Protein AF-A0A8K1FJ87-F1 (afdb_monomer_lite)

Foldseek 3Di:
DDDDDDDDPPPDPPVDDPVRVLLVLQVQVVVCLQQLHDDDPVSVVSNVVVLVVLVVLLVVVDDDDPDDDDDDDDDDDDDDDDPPADFFAFDQQPLVPPPPVVVDPALQVSLVVVCVLQADPQKAFADFPNPPDDPGDRLNAKDFQPPDDPVCPVVCVQAQSQQRIDRPRRNSRHDRTAMDGDPRPDQDQFDLQNLLVLQSLLLSLLCCFQGSVRLRHVVRSLVVLVVSLVSNVVQVVVVHDPPDDDAPLRVVLSVVLSVLLVVLSVQSVVLSPDSDRSLLRSLSSNLSSLLNLLSSQQSNCLVPNPPRPSRDDLLVSLSSSCSSNSCLSVLVSVLQQSQQADPVSHGVVVLVVQLVGRTDDPDPPDPDPPDDDPQSLSSNSVSLLSSLSVRPVVSVNQSPCLLVQQLVDLVLLQPLERDDPPPDDDDDDDDDDDDDDDDDDPPPDPDDDDFRAQRHYDSLSSSQCSSQLSCCQQANNFGDDPVNLVVVLVQDPEEEFQCALVRSVLSNVVVVGNYAAEYQQHQASPDVPPVPPPDDDDDDDPDDPDPDPPRDADPRHGNRHHSDDYHNDALQVQQDPVNLVRGQEYEYAQAAAPDCRLVSNLVSHPHFKYKYKAADVHRGDYPNNVLSQQVFWEWDDKANHRDGRQGGIIITMTGGDDPPDPDDGHADQQQAAPQPRHHQVNPPCPVVFAWWAFSQQSRHIHRDPVSCVVCLSVVSSSSVSSVNHHNDSVSQDSPDCSGIPGDDDDDPPDPPPVPPPPPDDPDDDDPPPPDPDDDDDDDDDDDDDDDDDDDDDDDDDD

Secondary structure (DSSP, 8-state):
-----------------HHHHHHHHHHHHHHHHHHTPPPPHHHHHHHHHHHHHHHHHHHTTSPPPP-----------------------BPPP--TT---GGG-SSHHHHHHHHHHHHSPTTEEEEEE-STT---TTTT-SEEE---S-GGGHHHHTTS-HHHHEEETTT--SS--EEEEE-TT-----SHHHHHHHHHHHHHHHHHHHHTS--HHHHHHHHHHHHHHHHHHHHHHHTTS-TTS---HHHHHHHHHHHHHHHHHHHHHHHHHHS---TTTHHHHHHHHHHHHHHHHHHHHHHHH-TT-TTS--HHHHHHHHHTT-TTHHHHHHHHHHHHSB-TTS-B-HHHHHHTT--B--SSS--S---SS---HHHHHHHHHHHHHIIIIITTTTTTTTHHHHHHT-HHHHHHT----------PPP-----------------------PPP--HHHHHHHHHHHHHHHHHT-SS---HHHHHHHHTT-SEEEES-TT-HHHHHHHTTT--EEEEESS---S-SSSSSTTS-S-------------PPPPBTTTBTPPPSS--EE--GGGGGSHHHHHH-SEEEEESPPTT-THHHHHHHH--SSEEEEEE-TTTTSS-HHHHHHHHHHEEEEEEEE----TT---EEEEEEEPPTT---PPP--GGGB-TTT--BTTT----TTS--EEETTTSS-EESSHHHHHTTHHHHHHHHHHTT---S-GGG--TT-TTTEEEPPP-----TTTGGGSSS--SS--------S--S---PPP------------PPPP-

pLDDT: mean 74.2, std 24.14, range [20.8, 98.75]

Organism: Pythium oligandrum (NCBI:txid41045)

Radius of gyration: 30.74 Å; chains: 1; bounding box: 116×85×77 Å

Sequence (798 aa):
MAARKHGKRKAGHIGFQANEIAFIEDEMAALAAEYGLQVDAAVAKSVDQRKSAKKKARLRRQPQPAVQIGSKYGPTAGKVVETGGPRVKLVALINKRVLNTADFETDHGMVARVLRDLLPEGIALSKCAVPGCNCGHGGRDYVLSTNGDEDALETRFESDIVQLSACKKCRHGTLQHTLIETDAFNKPSGGQRLFGALYELIRIGRLAGATFRSRVWVTAIEKLLTSVLMHLKKQFTAGGTQNGQKTLTELQQEQYILTELQTLLKKLETASQKAISRDEMPVEMACVFDQMYFHCYYASVVLYGRSCPAVPAPDAYFSDLETFSPHVNAQVEAFLQQELVDDDGKLMTSLVNTLALPLADGSKRSKTASNSEDLALLTIYHARLREGIRLFYEPSLGMHGEMDALLTNARGVLTGTTAVKATKKPVKKHFRRERDAEAKKETVTTTKTSLVEMPAYELLTQWRNNCRDWCCHLYAYATPTPEALSVMAKYAPIVEVGAGTGYWSSLLQERGVEVQAFDVCPPSVTAAGEEENEGKNAFFPKDRKKKAKTQQRNAYHGHVPTFCPVAQGGPEVLRREDVVQSSKSLFLCYPPPHDPMAREALRCFQGMYVIHVGEWQGDTAERSFERALEKKFELVEELELPNWGNSAYSLTVWQRRAKNKPSAPSIVARLSCYHCHASLNDAVLDEDEPFKRCVLCKTHVYCSSSCEEENRRAHAAEHATRLVFLERDDKLEFLNDLHYKPLEAMRDEDDEEESSDEEDDTARVVVSKTNWKTLTTDKPQEEKKTETSSGHTFGFQF

Structure (mmCIF, N/CA/C/O backbone):
data_AF-A0A8K1FJ87-F1
#
_entry.id   AF-A0A8K1FJ87-F1
#
loop_
_atom_site.group_PDB
_atom_site.id
_atom_site.type_symbol
_atom_site.label_atom_id
_atom_site.label_alt_id
_atom_site.label_comp_id
_atom_site.label_asym_id
_atom_site.label_entity_id
_atom_site.label_seq_id
_atom_site.pdbx_PDB_ins_code
_atom_site.Cartn_x
_atom_site.Cartn_y
_atom_site.Cartn_z
_atom_site.occupancy
_atom_site.B_iso_or_equiv
_atom_site.auth_seq_id
_atom_site.auth_comp_id
_atom_site.auth_asym_id
_atom_site.auth_atom_id
_atom_site.pdbx_PDB_model_num
ATOM 1 N N . MET A 1 1 ? 80.877 3.638 -7.219 1.00 35.78 1 MET A N 1
ATOM 2 C CA . MET A 1 1 ? 80.008 4.085 -8.328 1.00 35.78 1 MET A CA 1
ATOM 3 C C . MET A 1 1 ? 78.783 3.185 -8.372 1.00 35.78 1 MET A C 1
ATOM 5 O O . MET A 1 1 ? 78.887 2.054 -8.816 1.00 35.78 1 MET A O 1
ATOM 9 N N . ALA A 1 2 ? 77.663 3.649 -7.817 1.00 29.88 2 ALA A N 1
ATOM 10 C CA . ALA A 1 2 ? 76.396 2.922 -7.813 1.00 29.88 2 ALA A CA 1
ATOM 11 C C . ALA A 1 2 ? 75.534 3.427 -8.978 1.00 29.88 2 ALA A C 1
ATOM 13 O O . ALA A 1 2 ? 75.205 4.614 -9.037 1.00 29.88 2 ALA A O 1
ATOM 14 N N . ALA A 1 3 ? 75.212 2.542 -9.920 1.00 31.53 3 ALA A N 1
ATOM 15 C CA . ALA A 1 3 ? 74.338 2.856 -11.040 1.00 31.53 3 ALA A CA 1
ATOM 16 C C . ALA A 1 3 ? 72.887 2.986 -10.555 1.00 31.53 3 ALA A C 1
ATOM 18 O O . ALA A 1 3 ? 72.361 2.148 -9.824 1.00 31.53 3 ALA A O 1
ATOM 19 N N . ARG A 1 4 ? 72.257 4.089 -10.954 1.00 34.72 4 ARG A N 1
ATOM 20 C CA . ARG A 1 4 ? 70.920 4.531 -10.558 1.00 34.72 4 ARG A CA 1
ATOM 21 C C . ARG A 1 4 ? 69.974 4.374 -11.757 1.00 34.72 4 ARG A C 1
ATOM 23 O O . ARG A 1 4 ? 70.370 4.698 -12.872 1.00 34.72 4 ARG A O 1
ATOM 30 N N . LYS A 1 5 ? 68.701 4.078 -11.451 1.00 34.22 5 LYS A N 1
ATOM 31 C CA . LYS A 1 5 ? 67.468 4.165 -12.280 1.00 34.22 5 LYS A CA 1
ATOM 32 C C . LYS A 1 5 ? 67.149 2.910 -13.122 1.00 34.22 5 LYS A C 1
ATOM 34 O O . LYS A 1 5 ? 68.017 2.379 -13.786 1.00 34.22 5 LYS A O 1
ATOM 39 N N . HIS A 1 6 ? 65.915 2.405 -13.185 1.00 29.98 6 HIS A N 1
ATOM 40 C CA . HIS A 1 6 ? 64.622 3.095 -13.166 1.00 29.98 6 HIS A CA 1
ATOM 41 C C . HIS A 1 6 ? 63.573 2.346 -12.325 1.00 29.98 6 HIS A C 1
ATOM 43 O O . HIS A 1 6 ? 63.220 1.208 -12.622 1.00 29.98 6 HIS A O 1
ATOM 49 N N . GLY A 1 7 ? 63.008 3.021 -11.321 1.00 31.25 7 GLY A N 1
ATOM 50 C CA . GLY A 1 7 ? 61.760 2.587 -10.702 1.00 31.25 7 GLY A CA 1
ATOM 51 C C . GLY A 1 7 ? 60.611 2.832 -11.676 1.00 31.25 7 GLY A C 1
ATOM 52 O O . GLY A 1 7 ? 60.415 3.960 -12.132 1.00 31.25 7 GLY A O 1
ATOM 53 N N . LYS A 1 8 ? 59.853 1.778 -11.988 1.00 34.56 8 LYS A N 1
ATOM 54 C CA . LYS A 1 8 ? 58.536 1.903 -12.615 1.00 34.56 8 LYS A CA 1
ATOM 55 C C . LYS A 1 8 ? 57.664 2.750 -11.684 1.00 34.56 8 LYS A C 1
ATOM 57 O O . LYS A 1 8 ? 57.286 2.302 -10.605 1.00 34.56 8 LYS A O 1
ATOM 62 N N . ARG A 1 9 ? 57.376 3.990 -12.085 1.00 31.70 9 ARG A N 1
ATOM 63 C CA . ARG A 1 9 ? 56.303 4.794 -11.491 1.00 31.70 9 ARG A CA 1
ATOM 64 C C . ARG A 1 9 ? 55.011 3.982 -11.621 1.00 31.70 9 ARG A C 1
ATOM 66 O O . ARG A 1 9 ? 54.553 3.761 -12.738 1.00 31.70 9 ARG A O 1
ATOM 73 N N . LYS A 1 10 ? 54.449 3.516 -10.499 1.00 36.19 10 LYS A N 1
ATOM 74 C CA . LYS A 1 10 ? 53.055 3.059 -10.458 1.00 36.19 10 LYS A CA 1
ATOM 75 C C . LYS A 1 10 ? 52.192 4.247 -10.879 1.00 36.19 10 LYS A C 1
ATOM 77 O O . LYS A 1 10 ? 52.249 5.304 -10.253 1.00 36.19 10 LYS A O 1
ATOM 82 N N . ALA A 1 11 ? 51.484 4.087 -11.988 1.00 33.47 11 ALA A N 1
ATOM 83 C CA . ALA A 1 11 ? 50.528 5.061 -12.471 1.00 33.47 11 ALA A CA 1
ATOM 84 C C . ALA A 1 11 ? 49.406 5.243 -11.433 1.00 33.47 11 ALA A C 1
ATOM 86 O O . ALA A 1 11 ? 48.875 4.262 -10.923 1.00 33.47 11 ALA A O 1
ATOM 87 N N . GLY A 1 12 ? 49.094 6.505 -11.133 1.00 35.88 12 GLY A N 1
ATOM 88 C CA . GLY A 1 12 ? 47.779 6.970 -10.690 1.00 35.88 12 GLY A CA 1
ATOM 89 C C . GLY A 1 12 ? 47.227 6.399 -9.387 1.00 35.88 12 GLY A C 1
ATOM 90 O O . GLY A 1 12 ? 46.303 5.599 -9.411 1.00 35.88 12 GLY A O 1
ATOM 91 N N . HIS A 1 13 ? 47.688 6.909 -8.243 1.00 44.09 13 HIS A N 1
ATOM 92 C CA . HIS A 1 13 ? 46.835 6.966 -7.054 1.00 44.09 13 HIS A CA 1
ATOM 93 C C . HIS A 1 13 ? 45.799 8.072 -7.313 1.00 44.09 13 HIS A C 1
ATOM 95 O O . HIS A 1 13 ? 46.042 9.245 -7.031 1.00 44.09 13 HIS A O 1
ATOM 101 N N . ILE A 1 14 ? 44.696 7.730 -7.980 1.00 50.22 14 ILE A N 1
ATOM 102 C CA . ILE A 1 14 ? 43.525 8.607 -8.021 1.00 50.22 14 ILE A CA 1
ATOM 103 C C . ILE A 1 14 ? 42.971 8.574 -6.595 1.00 50.22 14 ILE A C 1
ATOM 105 O O . ILE A 1 14 ? 42.793 7.490 -6.050 1.00 50.22 14 ILE A O 1
ATOM 109 N N . GLY A 1 15 ? 42.823 9.736 -5.957 1.00 56.41 15 GLY A N 1
ATOM 110 C CA . GLY A 1 15 ? 42.555 9.891 -4.519 1.00 56.41 15 GLY A CA 1
ATOM 111 C C . GLY A 1 15 ? 41.167 9.443 -4.046 1.00 56.41 15 GLY A C 1
ATOM 112 O O . GLY A 1 15 ? 40.564 10.149 -3.245 1.00 56.41 15 GLY A O 1
ATOM 113 N N . PHE A 1 16 ? 40.667 8.314 -4.544 1.00 64.75 16 PHE A N 1
ATOM 114 C CA . PHE A 1 16 ? 39.416 7.707 -4.121 1.00 64.75 16 PHE A CA 1
ATOM 115 C C . PHE A 1 16 ? 39.589 6.964 -2.795 1.00 64.75 16 PHE A C 1
ATOM 117 O O . PHE A 1 16 ? 40.564 6.238 -2.581 1.00 64.75 16 PHE A O 1
ATOM 124 N N . GLN A 1 17 ? 38.624 7.135 -1.899 1.00 80.75 17 GLN A N 1
ATOM 125 C CA . GLN A 1 17 ? 38.493 6.340 -0.685 1.00 80.75 17 GLN A CA 1
ATOM 126 C C . GLN A 1 17 ? 38.130 4.892 -1.039 1.00 80.75 17 GLN A C 1
ATOM 128 O O . GLN A 1 17 ? 37.538 4.627 -2.083 1.00 80.75 17 GLN A O 1
ATOM 133 N N . ALA A 1 18 ? 38.429 3.940 -0.148 1.00 76.69 18 ALA A N 1
ATOM 134 C CA . ALA A 1 18 ? 38.112 2.521 -0.361 1.00 76.69 18 ALA A CA 1
ATOM 135 C C . ALA A 1 18 ? 36.630 2.287 -0.720 1.00 76.69 18 ALA A C 1
ATOM 137 O O . ALA A 1 18 ? 36.314 1.450 -1.560 1.00 76.69 18 ALA A O 1
ATOM 138 N N . ASN A 1 19 ? 35.738 3.079 -0.127 1.00 70.25 19 ASN A N 1
ATOM 139 C CA . ASN A 1 19 ? 34.295 3.040 -0.346 1.00 70.25 19 ASN A CA 1
ATOM 140 C C . ASN A 1 19 ? 33.929 3.492 -1.772 1.00 70.25 19 ASN A C 1
ATOM 142 O O . ASN A 1 19 ? 33.054 2.909 -2.403 1.00 70.25 19 ASN A O 1
ATOM 146 N N . GLU A 1 20 ? 34.615 4.518 -2.284 1.00 75.94 20 GLU A N 1
ATOM 147 C CA . GLU A 1 20 ? 34.413 5.047 -3.638 1.00 75.94 20 GLU A CA 1
ATOM 148 C C . GLU A 1 20 ? 34.950 4.066 -4.683 1.00 75.94 20 GLU A C 1
ATOM 150 O O . GLU A 1 20 ? 34.312 3.844 -5.705 1.00 75.94 20 GLU A O 1
ATOM 155 N N . ILE A 1 21 ? 36.084 3.416 -4.400 1.00 82.31 21 ILE A N 1
ATOM 156 C CA . ILE A 1 21 ? 36.633 2.352 -5.251 1.00 82.31 21 ILE A CA 1
ATOM 157 C C . ILE A 1 21 ? 35.660 1.169 -5.312 1.00 82.31 21 ILE A C 1
ATOM 159 O O . ILE A 1 21 ? 35.361 0.696 -6.403 1.00 82.31 21 ILE A O 1
ATOM 163 N N . ALA A 1 22 ? 35.130 0.723 -4.168 1.00 78.69 22 ALA A N 1
ATOM 164 C CA . ALA A 1 22 ? 34.160 -0.370 -4.118 1.00 78.69 22 ALA A CA 1
ATOM 165 C C . ALA A 1 22 ? 32.888 -0.046 -4.915 1.00 78.69 22 ALA A C 1
ATOM 167 O O . ALA A 1 22 ? 32.438 -0.879 -5.697 1.00 78.69 22 ALA A O 1
ATOM 168 N N . PHE A 1 23 ? 32.365 1.177 -4.776 1.00 78.62 23 PHE A N 1
ATOM 169 C CA . PHE A 1 23 ? 31.224 1.649 -5.559 1.00 78.62 23 PHE A CA 1
ATOM 170 C C . PHE A 1 23 ? 31.514 1.628 -7.068 1.00 78.62 23 PHE A C 1
ATOM 172 O O . PHE A 1 23 ? 30.719 1.105 -7.842 1.00 78.62 23 PHE A O 1
ATOM 179 N N . ILE A 1 24 ? 32.673 2.145 -7.493 1.00 81.75 24 ILE A N 1
ATOM 180 C CA . ILE A 1 24 ? 33.071 2.156 -8.908 1.00 81.75 24 ILE A CA 1
ATOM 181 C C . ILE A 1 24 ? 33.226 0.729 -9.447 1.00 81.75 24 ILE A C 1
ATOM 183 O O . ILE A 1 24 ? 32.758 0.444 -10.543 1.00 81.75 24 ILE A O 1
ATOM 187 N N . GLU A 1 25 ? 33.865 -0.171 -8.699 1.00 84.75 25 GLU A N 1
ATOM 188 C CA . GLU A 1 25 ? 34.021 -1.578 -9.085 1.00 84.75 25 GLU A CA 1
ATOM 189 C C . GLU A 1 25 ? 32.671 -2.293 -9.223 1.00 84.75 25 GLU A C 1
ATOM 191 O O . GLU A 1 25 ? 32.465 -3.023 -10.195 1.00 84.75 25 GLU A O 1
ATOM 196 N N . ASP A 1 26 ? 31.753 -2.069 -8.277 1.00 77.69 26 ASP A N 1
ATOM 197 C CA . ASP A 1 26 ? 30.402 -2.633 -8.306 1.00 77.69 26 ASP A CA 1
ATOM 198 C C . ASP A 1 26 ? 29.607 -2.095 -9.511 1.00 77.69 26 ASP A C 1
ATOM 200 O O . ASP A 1 26 ? 29.001 -2.885 -10.238 1.00 77.69 26 ASP A O 1
ATOM 204 N N . GLU A 1 27 ? 29.675 -0.789 -9.795 1.00 79.38 27 GLU A N 1
ATOM 205 C CA . GLU A 1 27 ? 29.019 -0.184 -10.964 1.00 79.38 27 GLU A CA 1
ATOM 206 C C . GLU A 1 27 ? 29.656 -0.620 -12.290 1.00 79.38 27 GLU A C 1
ATOM 208 O O . GLU A 1 27 ? 28.946 -0.891 -13.257 1.00 79.38 27 GLU A O 1
ATOM 213 N N . MET A 1 28 ? 30.983 -0.752 -12.362 1.00 80.88 28 MET A N 1
ATOM 214 C CA . MET A 1 28 ? 31.663 -1.267 -13.555 1.00 80.88 28 MET A CA 1
ATOM 215 C C . MET A 1 28 ? 31.257 -2.710 -13.844 1.00 80.88 28 MET A C 1
ATOM 217 O O . MET A 1 28 ? 30.957 -3.046 -14.990 1.00 80.88 28 MET A O 1
ATOM 221 N N . ALA A 1 29 ? 31.222 -3.561 -12.816 1.00 78.31 29 ALA A N 1
ATOM 222 C CA . ALA A 1 29 ? 30.772 -4.936 -12.963 1.00 78.31 29 ALA A CA 1
ATOM 223 C C . ALA A 1 29 ? 29.283 -5.017 -13.323 1.00 78.31 29 ALA A C 1
ATOM 225 O O . ALA A 1 29 ? 28.892 -5.876 -14.113 1.00 78.31 29 ALA A O 1
ATOM 226 N N . ALA A 1 30 ? 28.456 -4.113 -12.789 1.00 73.69 30 ALA A N 1
ATOM 227 C CA . ALA A 1 30 ? 27.042 -4.014 -13.128 1.00 73.69 30 ALA A CA 1
ATOM 228 C C . ALA A 1 30 ? 26.823 -3.596 -14.587 1.00 73.69 30 ALA A C 1
ATOM 230 O O . ALA A 1 30 ? 26.095 -4.284 -15.295 1.00 73.69 30 ALA A O 1
ATOM 231 N N . LEU A 1 31 ? 27.484 -2.533 -15.052 1.00 76.50 31 LEU A N 1
ATOM 232 C CA . LEU A 1 31 ? 27.414 -2.074 -16.442 1.00 76.50 31 LEU A CA 1
ATOM 233 C C . LEU A 1 31 ? 27.929 -3.142 -17.404 1.00 76.50 31 LEU A C 1
ATOM 235 O O . LEU A 1 31 ? 27.329 -3.388 -18.446 1.00 76.50 31 LEU A O 1
ATOM 239 N N . ALA A 1 32 ? 29.023 -3.810 -17.056 1.00 77.25 32 ALA A N 1
ATOM 240 C CA . ALA A 1 32 ? 29.531 -4.899 -17.868 1.00 77.25 32 ALA A CA 1
ATOM 241 C C . ALA A 1 32 ? 28.533 -6.062 -17.930 1.00 77.25 32 ALA A C 1
ATOM 243 O O . ALA A 1 32 ? 28.214 -6.509 -19.023 1.00 77.25 32 ALA A O 1
ATOM 244 N N . ALA A 1 33 ? 27.959 -6.496 -16.804 1.00 72.44 33 ALA A N 1
ATOM 245 C CA . ALA A 1 33 ? 26.923 -7.529 -16.803 1.00 72.44 33 ALA A CA 1
ATOM 246 C C . ALA A 1 33 ? 25.673 -7.109 -17.598 1.00 72.44 33 ALA A C 1
ATOM 248 O O . ALA A 1 33 ? 25.133 -7.909 -18.356 1.00 72.44 33 ALA A O 1
ATOM 249 N N . GLU A 1 34 ? 25.239 -5.852 -17.466 1.00 73.56 34 GLU A N 1
ATOM 250 C CA . GLU A 1 34 ? 24.107 -5.295 -18.206 1.00 73.56 34 GLU A CA 1
ATOM 251 C C . GLU A 1 34 ? 24.364 -5.369 -19.713 1.00 73.56 34 GLU A C 1
ATOM 253 O O . GLU A 1 34 ? 23.607 -6.011 -20.439 1.00 73.56 34 GLU A O 1
ATOM 258 N N . TYR A 1 35 ? 25.471 -4.800 -20.188 1.00 77.12 35 TYR A N 1
ATOM 259 C CA . TYR A 1 35 ? 25.822 -4.795 -21.608 1.00 77.12 35 TYR A CA 1
ATOM 260 C C . TYR A 1 35 ? 26.416 -6.122 -22.107 1.00 77.12 35 TYR A C 1
ATOM 262 O O . TYR A 1 35 ? 26.768 -6.214 -23.285 1.00 77.12 35 TYR A O 1
ATOM 270 N N . GLY A 1 36 ? 26.523 -7.144 -21.251 1.00 71.12 36 GLY A N 1
ATOM 271 C CA . GLY A 1 36 ? 27.061 -8.444 -21.641 1.00 71.12 36 GLY A CA 1
ATOM 272 C C . GLY A 1 36 ? 28.567 -8.442 -21.938 1.00 71.12 36 GLY A C 1
ATOM 273 O O . GLY A 1 36 ? 29.066 -9.210 -22.760 1.00 71.12 36 GLY A O 1
ATOM 274 N N . LEU A 1 37 ? 29.297 -7.522 -21.314 1.00 80.12 37 LEU A N 1
ATOM 275 C CA . LEU A 1 37 ? 30.733 -7.320 -21.448 1.00 80.12 37 LEU A CA 1
ATOM 276 C C . LEU A 1 37 ? 31.490 -8.088 -20.358 1.00 80.12 37 LEU A C 1
ATOM 278 O O . LEU A 1 37 ? 31.004 -8.280 -19.244 1.00 80.12 37 LEU A O 1
ATOM 282 N N . GLN A 1 38 ? 32.719 -8.502 -20.665 1.00 79.38 38 GLN A N 1
ATOM 283 C CA . GLN A 1 38 ? 33.591 -9.138 -19.678 1.00 79.38 38 GLN A CA 1
ATOM 284 C C . GLN A 1 38 ? 34.170 -8.102 -18.708 1.00 79.38 38 GLN A C 1
ATOM 286 O O . GLN A 1 38 ? 34.638 -7.039 -19.117 1.00 79.38 38 GLN A O 1
ATOM 291 N N . VAL A 1 39 ? 34.161 -8.442 -17.420 1.00 83.81 39 VAL A N 1
ATOM 292 C CA . VAL A 1 39 ? 34.789 -7.661 -16.346 1.00 83.81 39 VAL A CA 1
ATOM 293 C C . VAL A 1 39 ? 36.213 -8.166 -16.126 1.00 83.81 39 VAL A C 1
ATOM 295 O O . VAL A 1 39 ? 36.471 -9.364 -16.239 1.00 83.81 39 VAL A O 1
ATOM 298 N N . ASP A 1 40 ? 37.134 -7.269 -15.774 1.00 89.50 40 ASP A N 1
ATOM 299 C CA . ASP A 1 40 ? 38.480 -7.657 -15.345 1.00 89.50 40 ASP A CA 1
ATOM 300 C C . ASP A 1 40 ? 38.429 -8.624 -14.145 1.00 89.50 40 ASP A C 1
ATOM 302 O O . ASP A 1 40 ? 37.663 -8.432 -13.197 1.00 89.50 40 ASP A O 1
ATOM 306 N N . ALA A 1 41 ? 39.268 -9.662 -14.164 1.00 84.88 41 ALA A N 1
ATOM 307 C CA . ALA A 1 41 ? 39.244 -10.728 -13.163 1.00 84.88 41 ALA A CA 1
ATOM 308 C C . ALA A 1 41 ? 39.494 -10.230 -11.725 1.00 84.88 41 ALA A C 1
ATOM 310 O O . ALA A 1 41 ? 38.964 -10.808 -10.772 1.00 84.88 41 ALA A O 1
ATOM 311 N N . ALA A 1 42 ? 40.284 -9.164 -11.542 1.00 84.25 42 ALA A N 1
ATOM 312 C CA . ALA A 1 42 ? 40.539 -8.591 -10.223 1.00 84.25 42 ALA A CA 1
ATOM 313 C C . ALA A 1 42 ? 39.299 -7.867 -9.678 1.00 84.25 42 ALA A C 1
ATOM 315 O O . ALA A 1 42 ? 38.946 -8.054 -8.512 1.00 84.25 42 ALA A O 1
ATOM 316 N N . VAL A 1 43 ? 38.610 -7.108 -10.537 1.00 85.44 43 VAL A N 1
ATOM 317 C CA . VAL A 1 43 ? 37.351 -6.425 -10.200 1.00 85.44 43 VAL A CA 1
ATOM 318 C C . VAL A 1 43 ? 36.260 -7.451 -9.893 1.00 85.44 43 VAL A C 1
ATOM 320 O O . VAL A 1 43 ? 35.619 -7.359 -8.850 1.00 85.44 43 VAL A O 1
ATOM 323 N N . ALA A 1 44 ? 36.106 -8.485 -10.728 1.00 81.88 44 ALA A N 1
ATOM 324 C CA . ALA A 1 44 ? 35.122 -9.549 -10.515 1.00 81.88 44 ALA A CA 1
ATOM 325 C C . ALA A 1 44 ? 35.293 -10.232 -9.144 1.00 81.88 44 ALA A C 1
ATOM 327 O O . ALA A 1 44 ? 34.344 -10.335 -8.367 1.00 81.88 44 ALA A O 1
ATOM 328 N N . LYS A 1 45 ? 36.532 -10.598 -8.787 1.00 84.75 45 LYS A N 1
ATOM 329 C CA . LYS A 1 45 ? 36.844 -11.203 -7.483 1.00 84.75 45 LYS A CA 1
ATOM 330 C C . LYS A 1 45 ? 36.522 -10.274 -6.306 1.00 84.75 45 LYS A C 1
ATOM 332 O O . LYS A 1 45 ? 36.036 -10.742 -5.277 1.00 84.75 45 LYS A O 1
ATOM 337 N N . SER A 1 46 ? 36.812 -8.981 -6.446 1.00 85.94 46 SER A N 1
ATOM 338 C CA . SER A 1 46 ? 36.529 -7.955 -5.433 1.00 85.94 46 SER A CA 1
ATOM 339 C C . SER A 1 46 ? 35.017 -7.821 -5.174 1.00 85.94 46 SER A C 1
ATOM 341 O O . SER A 1 46 ? 34.567 -7.860 -4.026 1.00 85.94 46 SER A O 1
ATOM 343 N N . VAL A 1 47 ? 34.219 -7.773 -6.245 1.00 82.81 47 VAL A N 1
ATOM 344 C CA . VAL A 1 47 ? 32.747 -7.694 -6.204 1.00 82.81 47 VAL A CA 1
ATOM 345 C C . VAL A 1 47 ? 32.130 -8.952 -5.573 1.00 82.81 47 VAL A C 1
ATOM 347 O O . VAL A 1 47 ? 31.263 -8.854 -4.701 1.00 82.81 47 VAL A O 1
ATOM 350 N N . ASP A 1 48 ? 32.591 -10.147 -5.949 1.00 79.56 48 ASP A N 1
ATOM 351 C CA . ASP A 1 48 ? 32.045 -11.413 -5.431 1.00 79.56 48 ASP A CA 1
ATOM 352 C C . ASP A 1 48 ? 32.299 -11.609 -3.930 1.00 79.56 48 ASP A C 1
ATOM 354 O O . ASP A 1 48 ? 31.443 -12.128 -3.198 1.00 79.56 48 ASP A O 1
ATOM 358 N N . GLN A 1 49 ? 33.449 -11.141 -3.436 1.00 83.12 49 GLN A N 1
ATOM 359 C CA . GLN A 1 49 ? 33.741 -11.123 -2.003 1.00 83.12 49 GLN A CA 1
ATOM 360 C C . GLN A 1 49 ? 32.742 -10.245 -1.237 1.00 83.12 49 GLN A C 1
ATOM 362 O O . GLN A 1 49 ? 32.253 -10.658 -0.181 1.00 83.12 49 GLN A O 1
ATOM 367 N N . ARG A 1 50 ? 32.381 -9.074 -1.780 1.00 81.94 50 ARG A N 1
ATOM 368 C CA . ARG A 1 50 ? 31.389 -8.173 -1.172 1.00 81.94 50 ARG A CA 1
ATOM 369 C C . ARG A 1 50 ? 29.977 -8.754 -1.198 1.00 81.94 50 ARG A C 1
ATOM 371 O O . ARG A 1 50 ? 29.309 -8.753 -0.166 1.00 81.94 50 ARG A O 1
ATOM 378 N N . LYS A 1 51 ? 29.536 -9.333 -2.319 1.00 74.31 51 LYS A N 1
ATOM 379 C CA . LYS A 1 51 ? 28.230 -10.022 -2.407 1.00 74.31 51 LYS A CA 1
ATOM 380 C C . LYS A 1 51 ? 28.104 -11.149 -1.384 1.00 74.31 51 LYS A C 1
ATOM 382 O O . LYS A 1 51 ? 27.086 -11.278 -0.706 1.00 74.31 51 LYS A O 1
ATOM 387 N N . SER A 1 52 ? 29.167 -11.935 -1.222 1.00 74.19 52 SER A N 1
ATOM 388 C CA . SER A 1 52 ? 29.220 -13.004 -0.222 1.00 74.19 52 SER A CA 1
ATOM 389 C C . SER A 1 52 ? 29.123 -12.465 1.209 1.00 74.19 52 SER A C 1
ATOM 391 O O . SER A 1 52 ? 28.526 -13.111 2.070 1.00 74.19 52 SER A O 1
ATOM 393 N N . ALA A 1 53 ? 29.680 -11.280 1.477 1.00 74.38 53 ALA A N 1
ATOM 394 C CA . ALA A 1 53 ? 29.541 -10.605 2.763 1.00 74.38 53 ALA A CA 1
ATOM 395 C C . ALA A 1 53 ? 28.104 -10.110 3.007 1.00 74.38 53 ALA A C 1
ATOM 397 O O . ALA A 1 53 ? 27.587 -10.355 4.095 1.00 74.38 53 ALA A O 1
ATOM 398 N N . LYS A 1 54 ? 27.428 -9.523 2.003 1.00 71.25 54 LYS A N 1
ATOM 399 C CA . LYS A 1 54 ? 26.000 -9.146 2.092 1.00 71.25 54 LYS A CA 1
ATOM 400 C C . LYS A 1 54 ? 25.116 -10.357 2.418 1.00 71.25 54 LYS A C 1
ATOM 402 O O . LYS A 1 54 ? 24.357 -10.332 3.381 1.00 71.25 54 LYS A O 1
ATOM 407 N N . LYS A 1 55 ? 25.316 -11.478 1.710 1.00 67.38 55 LYS A N 1
ATOM 408 C CA . LYS A 1 55 ? 24.615 -12.747 1.984 1.00 67.38 55 LYS A CA 1
ATOM 409 C C . LYS A 1 55 ? 24.865 -13.260 3.406 1.00 67.38 55 LYS A C 1
ATOM 411 O O . LYS A 1 55 ? 23.952 -13.764 4.052 1.00 67.38 55 LYS A O 1
ATOM 416 N N . LYS A 1 56 ? 26.095 -13.129 3.914 1.00 67.88 56 LYS A N 1
ATOM 417 C CA . LYS A 1 56 ? 26.419 -13.473 5.307 1.00 67.88 56 LYS A CA 1
ATOM 418 C C . LYS A 1 56 ? 25.785 -12.515 6.311 1.00 67.88 56 LYS A C 1
ATOM 420 O O . LYS A 1 56 ? 25.436 -12.977 7.384 1.00 67.88 56 LYS A O 1
ATOM 425 N N . ALA A 1 57 ? 25.639 -11.228 5.999 1.00 64.56 57 ALA A N 1
ATOM 426 C CA . ALA A 1 57 ? 24.944 -10.271 6.860 1.00 64.56 57 ALA A CA 1
ATOM 427 C C . ALA A 1 57 ? 23.461 -10.644 7.019 1.00 64.56 57 ALA A C 1
ATOM 429 O O . ALA A 1 57 ? 22.982 -10.703 8.146 1.00 64.56 57 ALA A O 1
ATOM 430 N N . ARG A 1 58 ? 22.793 -11.039 5.923 1.00 66.19 58 ARG A N 1
ATOM 431 C CA . ARG A 1 58 ? 21.432 -11.607 5.948 1.00 66.19 58 ARG A CA 1
ATOM 432 C C . ARG A 1 58 ? 21.333 -12.839 6.859 1.00 66.19 58 ARG A C 1
ATOM 434 O O . ARG A 1 58 ? 20.424 -12.944 7.664 1.00 66.19 58 ARG A O 1
ATOM 441 N N . LEU A 1 59 ? 22.321 -13.737 6.791 1.00 58.47 59 LEU A N 1
ATOM 442 C CA . LEU A 1 59 ? 22.384 -14.950 7.624 1.00 58.47 59 LEU A CA 1
ATOM 443 C C . LEU A 1 59 ? 22.831 -14.702 9.079 1.00 58.47 59 LEU A C 1
ATOM 445 O O . LEU A 1 59 ? 22.567 -15.531 9.940 1.00 58.47 59 LEU A O 1
ATOM 449 N N . ARG A 1 60 ? 23.532 -13.599 9.377 1.00 56.72 60 ARG A N 1
ATOM 450 C CA . ARG A 1 60 ? 24.067 -13.285 10.719 1.00 56.72 60 ARG A CA 1
ATOM 451 C C . ARG A 1 60 ? 23.011 -12.814 11.718 1.00 56.72 60 ARG A C 1
ATOM 453 O O . ARG A 1 60 ? 23.331 -12.759 12.897 1.00 56.72 60 ARG A O 1
ATOM 460 N N . ARG A 1 61 ? 21.784 -12.527 11.270 1.00 57.41 61 ARG A N 1
ATOM 461 C CA . ARG A 1 61 ? 20.614 -12.327 12.145 1.00 57.41 61 ARG A CA 1
ATOM 462 C C . ARG A 1 61 ? 20.124 -13.630 12.801 1.00 57.41 61 ARG A C 1
ATOM 464 O O . ARG A 1 61 ? 19.199 -13.604 13.597 1.00 57.41 61 ARG A O 1
ATOM 471 N N . GLN A 1 62 ? 20.762 -14.767 12.504 1.00 49.12 62 GLN A N 1
ATOM 472 C CA . GLN A 1 62 ? 20.589 -16.014 13.248 1.00 49.12 62 GLN A CA 1
ATOM 473 C C . GLN A 1 62 ? 21.280 -15.946 14.622 1.00 49.12 62 GLN A C 1
ATOM 475 O O . GLN A 1 62 ? 22.420 -15.474 14.703 1.00 49.12 62 GLN A O 1
ATOM 480 N N . PRO A 1 63 ? 20.696 -16.528 15.683 1.00 37.72 63 PRO A N 1
ATOM 481 C CA . PRO A 1 63 ? 21.473 -16.921 16.849 1.00 37.72 63 PRO A CA 1
ATOM 482 C C . PRO A 1 63 ? 22.556 -17.917 16.416 1.00 37.72 63 PRO A C 1
ATOM 484 O O . PRO A 1 63 ? 22.290 -18.836 15.636 1.00 37.72 63 PRO A O 1
ATOM 487 N N . GLN A 1 64 ? 23.783 -17.772 16.925 1.00 31.09 64 GLN A N 1
ATOM 488 C CA . GLN A 1 64 ? 24.748 -18.867 16.824 1.00 31.09 64 GLN A CA 1
ATOM 489 C C . GLN A 1 64 ? 24.157 -20.088 17.542 1.00 31.09 64 GLN A C 1
ATOM 491 O O . GLN A 1 64 ? 23.802 -19.963 18.716 1.00 31.09 64 GLN A O 1
ATOM 496 N N . PRO A 1 65 ? 24.078 -21.273 16.910 1.00 31.81 65 PRO A N 1
ATOM 497 C CA . PRO A 1 65 ? 23.840 -22.480 17.677 1.00 31.81 65 PRO A CA 1
ATOM 498 C C . PRO A 1 65 ? 24.997 -22.653 18.663 1.00 31.81 65 PRO A C 1
ATOM 500 O O . PRO A 1 65 ? 26.161 -22.396 18.332 1.00 31.81 65 PRO A O 1
ATOM 503 N N . ALA A 1 66 ? 24.662 -23.071 19.883 1.00 29.42 66 ALA A N 1
ATOM 504 C CA . ALA A 1 66 ? 25.630 -23.377 20.920 1.00 29.42 66 ALA A CA 1
ATOM 505 C C . ALA A 1 66 ? 26.758 -24.264 20.365 1.00 29.42 66 ALA A C 1
ATOM 507 O O . ALA A 1 66 ? 26.531 -25.236 19.644 1.00 29.42 66 ALA A O 1
ATOM 508 N N . VAL A 1 67 ? 27.985 -23.875 20.705 1.00 32.06 67 VAL A N 1
ATOM 509 C CA . VAL A 1 67 ? 29.256 -24.498 20.336 1.00 32.06 67 VAL A CA 1
ATOM 510 C C . VAL A 1 67 ? 29.179 -26.029 20.345 1.00 32.06 67 VAL A C 1
ATOM 512 O O . VAL A 1 67 ? 29.027 -26.632 21.404 1.00 32.06 67 VAL A O 1
ATOM 515 N N . GLN A 1 68 ? 29.430 -26.665 19.195 1.00 29.03 68 GLN A N 1
ATOM 516 C CA . GLN A 1 68 ? 30.007 -28.009 19.163 1.00 29.03 68 GLN A CA 1
ATOM 517 C C . GLN A 1 68 ? 31.206 -28.101 18.209 1.00 29.03 68 GLN A C 1
ATOM 519 O O . GLN A 1 68 ? 31.168 -27.812 17.017 1.00 29.03 68 GLN A O 1
ATOM 524 N N . ILE A 1 69 ? 32.298 -28.477 18.857 1.00 28.03 69 ILE A N 1
ATOM 525 C CA . ILE A 1 69 ? 33.659 -28.800 18.452 1.00 28.03 69 ILE A CA 1
ATOM 526 C C . ILE A 1 69 ? 33.773 -29.525 17.092 1.00 28.03 69 ILE A C 1
ATOM 528 O O . ILE A 1 69 ? 33.293 -30.636 16.923 1.00 28.03 69 ILE A O 1
ATOM 532 N N . GLY A 1 70 ? 34.539 -28.907 16.184 1.00 26.20 70 GLY A N 1
ATOM 533 C CA . GLY A 1 70 ? 35.535 -29.538 15.305 1.00 26.20 70 GLY A CA 1
ATOM 534 C C . GLY A 1 70 ? 35.092 -30.559 14.250 1.00 26.20 70 GLY A C 1
ATOM 535 O O . GLY A 1 70 ? 34.986 -31.740 14.544 1.00 26.20 70 GLY A O 1
ATOM 536 N N . SER A 1 71 ? 35.098 -30.158 12.973 1.00 25.70 71 SER A N 1
ATOM 537 C CA . SER A 1 71 ? 35.689 -30.977 11.899 1.00 25.70 71 SER A CA 1
ATOM 538 C C . SER A 1 71 ? 35.924 -30.148 10.632 1.00 25.70 71 SER A C 1
ATOM 540 O O . SER A 1 71 ? 35.072 -29.375 10.199 1.00 25.70 71 SER A O 1
ATOM 542 N N . LYS A 1 72 ? 37.116 -30.294 10.049 1.00 30.28 72 LYS A N 1
ATOM 543 C CA . LYS A 1 72 ? 37.498 -29.767 8.732 1.00 30.28 72 LYS A CA 1
ATOM 544 C C . LYS A 1 72 ? 36.787 -30.597 7.659 1.00 30.28 72 LYS A C 1
ATOM 546 O O . LYS A 1 72 ? 36.851 -31.807 7.776 1.00 30.28 72 LYS A O 1
ATOM 551 N N . TYR A 1 73 ? 36.178 -29.975 6.647 1.00 26.00 73 TYR A N 1
ATOM 552 C CA . TYR A 1 73 ? 36.182 -30.324 5.205 1.00 26.00 73 TYR A CA 1
ATOM 553 C C . TYR A 1 73 ? 35.094 -29.503 4.474 1.00 26.00 73 TYR A C 1
ATOM 555 O O . TYR A 1 73 ? 34.102 -29.104 5.073 1.00 26.00 73 TYR A O 1
ATOM 563 N N . GLY A 1 74 ? 35.367 -29.144 3.213 1.00 24.70 74 GLY A N 1
ATOM 564 C CA . GLY A 1 74 ? 34.663 -28.120 2.424 1.00 24.70 74 GLY A CA 1
ATOM 565 C C . GLY A 1 74 ? 33.234 -28.461 1.964 1.00 24.70 74 GLY A C 1
ATOM 566 O O . GLY A 1 74 ? 32.709 -29.526 2.283 1.00 24.70 74 GLY A O 1
ATOM 567 N N . PRO A 1 75 ? 32.589 -27.546 1.212 1.00 26.95 75 PRO A N 1
ATOM 568 C CA . PRO A 1 75 ? 31.167 -27.623 0.912 1.00 26.95 75 PRO A CA 1
ATOM 569 C C . PRO A 1 75 ? 30.910 -28.690 -0.153 1.00 26.95 75 PRO A C 1
ATOM 571 O O . PRO A 1 75 ? 31.304 -28.547 -1.306 1.00 26.95 75 PRO A O 1
ATOM 574 N N . THR A 1 76 ? 30.226 -29.756 0.244 1.00 24.52 76 THR A N 1
ATOM 575 C CA . THR A 1 76 ? 29.507 -30.647 -0.668 1.00 24.52 76 THR A CA 1
ATOM 576 C C . THR A 1 76 ? 28.019 -30.453 -0.419 1.00 24.52 76 THR A C 1
ATOM 578 O O . THR A 1 76 ? 27.597 -30.252 0.720 1.00 24.52 76 THR A O 1
ATOM 581 N N . ALA A 1 77 ? 27.242 -30.432 -1.502 1.00 36.97 77 ALA A N 1
ATOM 582 C CA . ALA A 1 77 ? 25.794 -30.295 -1.480 1.00 36.97 77 ALA A CA 1
ATOM 583 C C . ALA A 1 77 ? 25.186 -31.388 -0.584 1.00 36.97 77 ALA A C 1
ATOM 585 O O . ALA A 1 77 ? 25.183 -32.569 -0.927 1.00 36.97 77 ALA A O 1
ATOM 586 N N . GLY A 1 78 ? 24.728 -30.986 0.600 1.00 25.05 78 GLY A N 1
ATOM 587 C CA . GLY A 1 78 ? 24.136 -31.862 1.600 1.00 25.05 78 GLY A CA 1
ATOM 588 C C . GLY A 1 78 ? 22.659 -31.543 1.752 1.00 25.05 78 GLY A C 1
ATOM 589 O O . GLY A 1 78 ? 22.300 -30.400 2.023 1.00 25.05 78 GLY A O 1
ATOM 590 N N . LYS A 1 79 ? 21.827 -32.571 1.560 1.00 27.02 79 LYS A N 1
ATOM 591 C CA . LYS A 1 79 ? 20.387 -32.606 1.838 1.00 27.02 79 LYS A CA 1
ATOM 592 C C . LYS A 1 79 ? 20.021 -31.761 3.061 1.00 27.02 79 LYS A C 1
ATOM 594 O O . LYS A 1 79 ? 20.552 -31.979 4.148 1.00 27.02 79 LYS A O 1
ATOM 599 N N . VAL A 1 80 ? 19.068 -30.853 2.865 1.00 29.25 80 VAL A N 1
ATOM 600 C CA . VAL A 1 80 ? 18.351 -30.172 3.944 1.00 29.25 80 VAL A CA 1
ATOM 601 C C . VAL A 1 80 ? 17.783 -31.249 4.866 1.00 29.25 80 VAL A C 1
ATOM 603 O O . VAL A 1 80 ? 16.974 -32.072 4.441 1.00 29.25 80 VAL A O 1
ATOM 606 N N . VAL A 1 81 ? 18.245 -31.273 6.113 1.00 28.45 81 VAL A N 1
ATOM 607 C CA . VAL A 1 81 ? 17.605 -32.045 7.177 1.00 28.45 81 VAL A CA 1
ATOM 608 C C . VAL A 1 81 ? 16.216 -31.439 7.362 1.00 28.45 81 VAL A C 1
ATOM 610 O O . VAL A 1 81 ? 16.093 -30.276 7.738 1.00 28.45 81 VAL A O 1
ATOM 613 N N . GLU A 1 82 ? 15.174 -32.198 7.026 1.00 31.11 82 GLU A N 1
ATOM 614 C CA . GLU A 1 82 ? 13.787 -31.824 7.292 1.00 31.11 82 GLU A CA 1
ATOM 615 C C . GLU A 1 82 ? 13.565 -31.782 8.806 1.00 31.11 82 GLU A C 1
ATOM 617 O O . GLU A 1 82 ? 13.307 -32.797 9.451 1.00 31.11 82 GLU A O 1
ATOM 622 N N . THR A 1 83 ? 13.678 -30.594 9.394 1.00 35.44 83 THR A N 1
ATOM 623 C CA . THR A 1 83 ? 13.076 -30.310 10.692 1.00 35.44 83 THR A CA 1
ATOM 624 C C . THR A 1 83 ? 11.567 -30.163 10.468 1.00 35.44 83 THR A C 1
ATOM 626 O O . THR A 1 83 ? 11.113 -29.313 9.704 1.00 35.44 83 THR A O 1
ATOM 629 N N . GLY A 1 84 ? 10.785 -31.067 11.063 1.00 35.69 84 GLY A N 1
ATOM 630 C CA . GLY A 1 84 ? 9.341 -31.244 10.845 1.00 35.69 84 GLY A CA 1
ATOM 631 C C . GLY A 1 84 ? 8.437 -30.160 11.445 1.00 35.69 84 GLY A C 1
ATOM 632 O O . GLY A 1 84 ? 7.431 -30.491 12.066 1.00 35.69 84 GLY A O 1
ATOM 633 N N . GLY A 1 85 ? 8.786 -28.881 11.289 1.00 46.34 85 GLY A N 1
ATOM 634 C CA . GLY A 1 85 ? 7.891 -27.766 11.607 1.00 46.34 85 GLY A CA 1
ATOM 635 C C . GLY A 1 85 ? 6.830 -27.553 10.513 1.00 46.34 85 GLY A C 1
ATOM 636 O O . GLY A 1 85 ? 7.077 -27.892 9.350 1.00 46.34 85 GLY A O 1
ATOM 637 N N . PRO A 1 86 ? 5.647 -26.999 10.844 1.00 52.84 86 PRO A N 1
ATOM 638 C CA . PRO A 1 86 ? 4.637 -26.659 9.847 1.00 52.84 86 PRO A CA 1
ATOM 639 C C . PRO A 1 86 ? 5.199 -25.601 8.887 1.00 52.84 86 PRO A C 1
ATOM 641 O O . PRO A 1 86 ? 5.455 -24.467 9.280 1.00 52.84 86 PRO A O 1
ATOM 644 N N . ARG A 1 87 ? 5.414 -25.981 7.623 1.00 68.25 87 ARG A N 1
ATOM 645 C CA . ARG A 1 87 ? 5.849 -25.048 6.575 1.00 68.25 87 ARG A CA 1
ATOM 646 C C . ARG A 1 87 ? 4.656 -24.233 6.093 1.00 68.25 87 ARG A C 1
ATOM 648 O O . ARG A 1 87 ? 3.667 -24.814 5.644 1.00 68.25 87 ARG A O 1
ATOM 655 N N . VAL A 1 88 ? 4.776 -22.907 6.140 1.00 79.06 88 VAL A N 1
ATOM 656 C CA . VAL A 1 88 ? 3.818 -22.004 5.492 1.00 79.06 88 VAL A CA 1
ATOM 657 C C . VAL A 1 88 ? 3.878 -22.241 3.990 1.00 79.06 88 VAL A C 1
ATOM 659 O O . VAL A 1 88 ? 4.960 -22.264 3.407 1.00 79.06 88 VAL A O 1
ATOM 662 N N . LYS A 1 89 ? 2.715 -22.429 3.371 1.00 86.12 89 LYS A N 1
ATOM 663 C CA . LYS A 1 89 ? 2.578 -22.467 1.918 1.00 86.12 89 LYS A CA 1
ATOM 664 C C . LYS A 1 89 ? 1.528 -21.465 1.499 1.00 86.12 89 LYS A C 1
ATOM 666 O O . LYS A 1 89 ? 0.420 -21.488 2.029 1.00 86.12 89 LYS A O 1
ATOM 671 N N . LEU A 1 90 ? 1.871 -20.608 0.554 1.00 83.88 90 LEU A N 1
ATOM 672 C CA . LEU A 1 90 ? 0.932 -19.669 -0.035 1.00 83.88 90 LEU A CA 1
ATOM 673 C C . LEU A 1 90 ? 0.110 -20.365 -1.118 1.00 83.88 90 LEU A C 1
ATOM 675 O O . LEU A 1 90 ? 0.585 -21.267 -1.815 1.00 83.88 90 LEU A O 1
ATOM 679 N N . VAL A 1 91 ? -1.137 -19.929 -1.285 1.00 80.50 91 VAL A N 1
ATOM 680 C CA . VAL A 1 91 ? -1.930 -20.278 -2.462 1.00 80.50 91 VAL A CA 1
ATOM 681 C C . VAL A 1 91 ? -1.149 -19.825 -3.692 1.00 80.50 91 VAL A C 1
ATOM 683 O O . VAL A 1 91 ? -0.674 -18.688 -3.768 1.00 80.50 91 VAL A O 1
ATOM 686 N N . ALA A 1 92 ? -0.984 -20.736 -4.653 1.00 70.31 92 ALA A N 1
ATOM 687 C CA . ALA A 1 92 ? -0.344 -20.405 -5.915 1.00 70.31 92 ALA A CA 1
ATOM 688 C C . ALA A 1 92 ? -1.098 -19.236 -6.554 1.00 70.31 92 ALA A C 1
ATOM 690 O O . ALA A 1 92 ? -2.316 -19.312 -6.732 1.00 70.31 92 ALA A O 1
ATOM 691 N N . LEU A 1 93 ? -0.378 -18.166 -6.897 1.00 65.25 93 LEU A N 1
ATOM 692 C CA . LEU A 1 93 ? -0.967 -17.053 -7.630 1.00 65.25 93 LEU A CA 1
ATOM 693 C C . LEU A 1 93 ? -1.598 -17.626 -8.902 1.00 65.25 93 LEU A C 1
ATOM 695 O O . LEU A 1 93 ? -0.913 -18.305 -9.676 1.00 65.25 93 LEU A O 1
ATOM 699 N N . ILE A 1 94 ? -2.905 -17.402 -9.102 1.00 54.22 94 ILE A N 1
ATOM 700 C CA . ILE A 1 94 ? -3.596 -17.786 -10.338 1.00 54.22 94 ILE A CA 1
ATOM 701 C C . ILE A 1 94 ? -3.068 -16.869 -11.433 1.00 54.22 94 ILE A C 1
ATOM 703 O O . ILE A 1 94 ? -3.656 -15.860 -11.814 1.00 54.22 94 ILE A O 1
ATOM 707 N N . ASN A 1 95 ? -1.920 -17.245 -11.964 1.00 52.91 95 ASN A N 1
ATOM 708 C CA . ASN A 1 95 ? -1.377 -16.650 -13.151 1.00 52.91 95 ASN A CA 1
ATOM 709 C C . ASN A 1 95 ? -2.227 -17.188 -14.309 1.00 52.91 95 ASN A C 1
ATOM 711 O O . ASN A 1 95 ? -1.938 -18.236 -14.885 1.00 52.91 95 ASN A O 1
ATOM 715 N N . LYS A 1 96 ? -3.281 -16.460 -14.707 1.00 45.94 96 LYS A N 1
ATOM 716 C CA . LYS A 1 96 ? -4.003 -16.744 -15.970 1.00 45.94 96 LYS A CA 1
ATOM 717 C C . LYS A 1 96 ? -3.049 -16.775 -17.182 1.00 45.94 96 LYS A C 1
ATOM 719 O O . LYS A 1 96 ? -3.420 -17.252 -18.249 1.00 45.94 96 LYS A O 1
ATOM 724 N N . ARG A 1 97 ? -1.820 -16.272 -17.003 1.00 50.84 97 ARG A N 1
ATOM 725 C CA . ARG A 1 97 ? -0.715 -16.232 -17.959 1.00 50.84 97 ARG A CA 1
ATOM 726 C C . ARG A 1 97 ? 0.530 -17.024 -17.510 1.00 50.84 97 ARG A C 1
ATOM 728 O O . ARG A 1 97 ? 1.612 -16.681 -17.974 1.00 50.84 97 ARG A O 1
ATOM 735 N N . VAL A 1 98 ? 0.432 -18.048 -16.635 1.00 46.12 98 VAL A N 1
ATOM 736 C CA . VAL A 1 98 ? 1.606 -18.911 -16.337 1.00 46.12 98 VAL A CA 1
ATOM 737 C C . VAL A 1 98 ? 2.162 -19.385 -17.679 1.00 46.12 98 VAL A C 1
ATOM 739 O O . VAL A 1 98 ? 1.429 -19.953 -18.494 1.00 46.12 98 VAL A O 1
ATOM 742 N N . LEU A 1 99 ? 3.450 -19.131 -17.918 1.00 50.44 99 LEU A N 1
ATOM 743 C CA . LEU A 1 99 ? 4.194 -19.738 -19.013 1.00 50.44 99 LEU A CA 1
ATOM 744 C C . LEU A 1 99 ? 4.242 -21.243 -18.749 1.00 50.44 99 LEU A C 1
ATOM 746 O O . LEU A 1 99 ? 5.125 -21.737 -18.057 1.00 50.44 99 LEU A O 1
ATOM 750 N N . ASN A 1 100 ? 3.246 -21.969 -19.246 1.00 47.38 100 ASN A N 1
ATOM 751 C CA . ASN A 1 100 ? 3.281 -23.418 -19.237 1.00 47.38 100 ASN A CA 1
ATOM 752 C C . ASN A 1 100 ? 4.386 -23.852 -20.205 1.00 47.38 100 ASN A C 1
ATOM 754 O O . ASN A 1 100 ? 4.230 -23.761 -21.422 1.00 47.38 100 ASN A O 1
ATOM 758 N N . THR A 1 101 ? 5.533 -24.250 -19.662 1.00 49.94 101 THR A N 1
ATOM 759 C CA . THR A 1 101 ? 6.722 -24.639 -20.435 1.00 49.94 101 THR A CA 1
ATOM 760 C C . THR A 1 101 ? 6.470 -25.884 -21.287 1.00 49.94 101 THR A C 1
ATOM 762 O O . THR A 1 101 ? 7.122 -26.061 -22.309 1.00 49.94 101 THR A O 1
ATOM 765 N N . ALA A 1 102 ? 5.476 -26.700 -20.917 1.00 51.06 102 ALA A N 1
ATOM 766 C CA . ALA A 1 102 ? 5.066 -27.893 -21.651 1.00 51.06 102 ALA A CA 1
ATOM 767 C C . ALA A 1 102 ? 4.419 -27.599 -23.021 1.00 51.06 102 ALA A C 1
ATOM 769 O O . ALA A 1 102 ? 4.375 -28.491 -23.863 1.00 51.06 102 ALA A O 1
ATOM 770 N N . ASP A 1 103 ? 3.949 -26.368 -23.261 1.00 48.53 103 ASP A N 1
ATOM 771 C CA . ASP A 1 103 ? 3.268 -25.989 -24.509 1.00 48.53 103 ASP A CA 1
ATOM 772 C C . ASP A 1 103 ? 4.233 -25.476 -25.601 1.00 48.53 103 ASP A C 1
ATOM 774 O O . ASP A 1 103 ? 3.791 -25.092 -26.687 1.00 48.53 103 ASP A O 1
ATOM 778 N N . PHE A 1 104 ? 5.549 -25.432 -25.341 1.00 56.50 104 PHE A N 1
ATOM 779 C CA . PHE A 1 104 ? 6.528 -24.813 -26.241 1.00 56.50 104 PHE A CA 1
ATOM 780 C C . PHE A 1 104 ? 7.706 -25.736 -26.561 1.00 56.50 104 PHE A C 1
ATOM 782 O O . PHE A 1 104 ? 8.458 -26.142 -25.686 1.00 56.50 104 PHE A O 1
ATOM 789 N N . GLU A 1 105 ? 7.920 -25.994 -27.853 1.00 57.47 105 GLU A N 1
ATOM 790 C CA . GLU A 1 105 ? 8.988 -26.881 -28.339 1.00 57.47 105 GLU A CA 1
ATOM 791 C C . GLU A 1 105 ? 10.400 -26.253 -28.275 1.00 57.47 105 GLU A C 1
ATOM 793 O O . GLU A 1 105 ? 11.388 -26.962 -28.454 1.00 57.47 105 GLU A O 1
ATOM 798 N N . THR A 1 106 ? 10.535 -24.931 -28.053 1.00 71.25 106 THR A N 1
ATOM 799 C CA . THR A 1 106 ? 11.841 -24.233 -28.044 1.00 71.25 106 THR A CA 1
ATOM 800 C C . THR A 1 106 ? 11.897 -23.018 -27.103 1.00 71.25 106 THR A C 1
ATOM 802 O O . THR A 1 106 ? 10.920 -22.276 -26.980 1.00 71.25 106 THR A O 1
ATOM 805 N N . ASP A 1 107 ? 13.084 -22.719 -26.553 1.00 71.75 107 ASP A N 1
ATOM 806 C CA . ASP A 1 107 ? 13.368 -21.514 -25.743 1.00 71.75 107 ASP A CA 1
ATOM 807 C C . ASP A 1 107 ? 13.024 -20.199 -26.457 1.00 71.75 107 ASP A C 1
ATOM 809 O O . ASP A 1 107 ? 12.578 -19.227 -25.847 1.00 71.75 107 ASP A O 1
ATOM 813 N N . HIS A 1 108 ? 13.181 -20.172 -27.784 1.00 77.56 108 HIS A N 1
ATOM 814 C CA . HIS A 1 108 ? 12.781 -19.039 -28.614 1.00 77.56 108 HIS A CA 1
ATOM 815 C C . HIS A 1 108 ? 11.261 -18.803 -28.555 1.00 77.56 108 HIS A C 1
ATOM 817 O O . HIS A 1 108 ? 10.811 -17.664 -28.509 1.00 77.56 108 HIS A O 1
ATOM 823 N N . GLY A 1 109 ? 10.431 -19.847 -28.539 1.00 75.19 109 GLY A N 1
ATOM 824 C CA . GLY A 1 109 ? 8.973 -19.682 -28.462 1.00 75.19 109 GLY A CA 1
ATOM 825 C C . GLY A 1 109 ? 8.520 -18.942 -27.197 1.00 75.19 109 GLY A C 1
ATOM 826 O O . GLY A 1 109 ? 7.617 -18.104 -27.254 1.00 75.19 109 GLY A O 1
ATOM 827 N N . MET A 1 110 ? 9.193 -19.190 -26.071 1.00 75.31 110 MET A N 1
ATOM 828 C CA . MET A 1 110 ? 8.858 -18.581 -24.781 1.00 75.31 110 MET A CA 1
ATOM 829 C C . MET A 1 110 ? 9.176 -17.085 -24.744 1.00 75.31 110 MET A C 1
ATOM 831 O O . MET A 1 110 ? 8.309 -16.278 -24.412 1.00 75.31 110 MET A O 1
ATOM 835 N N . VAL A 1 111 ? 10.386 -16.694 -25.153 1.00 79.25 111 VAL A N 1
ATOM 836 C CA . VAL A 1 111 ? 10.798 -15.280 -25.197 1.00 79.25 111 VAL A CA 1
ATOM 837 C C . VAL A 1 111 ? 9.888 -14.475 -26.135 1.00 79.25 111 VAL A C 1
ATOM 839 O O . VAL A 1 111 ? 9.491 -13.359 -25.802 1.00 79.25 111 VAL A O 1
ATOM 842 N N . ALA A 1 112 ? 9.480 -15.062 -27.267 1.00 80.94 112 ALA A N 1
ATOM 843 C CA . ALA A 1 112 ? 8.536 -14.450 -28.207 1.00 80.94 112 ALA A CA 1
ATOM 844 C C . ALA A 1 112 ? 7.202 -14.096 -27.561 1.00 80.94 112 ALA A C 1
ATOM 846 O O . ALA A 1 112 ? 6.662 -13.008 -27.768 1.00 80.94 112 ALA A O 1
ATOM 847 N N . ARG A 1 113 ? 6.673 -15.036 -26.778 1.00 79.50 113 ARG A N 1
ATOM 848 C CA . ARG A 1 113 ? 5.429 -14.873 -26.040 1.00 79.50 113 ARG A CA 1
ATOM 849 C C . ARG A 1 113 ? 5.557 -13.780 -24.986 1.00 79.50 113 ARG A C 1
ATOM 851 O O . ARG A 1 113 ? 4.714 -12.893 -24.971 1.00 79.50 113 ARG A O 1
ATOM 858 N N . VAL A 1 114 ? 6.620 -13.796 -24.180 1.00 80.75 114 VAL A N 1
ATOM 859 C CA . VAL A 1 114 ? 6.836 -12.768 -23.148 1.00 80.75 114 VAL A CA 1
ATOM 860 C C . VAL A 1 114 ? 6.945 -11.379 -23.771 1.00 80.75 114 VAL A C 1
ATOM 862 O O . VAL A 1 114 ? 6.291 -10.456 -23.304 1.00 80.75 114 VAL A O 1
ATOM 865 N N . LEU A 1 115 ? 7.703 -11.224 -24.861 1.00 86.00 115 LEU A N 1
ATOM 866 C CA . LEU A 1 115 ? 7.821 -9.938 -25.555 1.00 86.00 115 LEU A CA 1
ATOM 867 C C . LEU A 1 115 ? 6.491 -9.460 -26.145 1.00 86.00 115 LEU A C 1
ATOM 869 O O . LEU A 1 115 ? 6.221 -8.268 -26.104 1.00 86.00 115 LEU A O 1
ATOM 873 N N . ARG A 1 116 ? 5.654 -10.360 -26.667 1.00 85.06 116 ARG A N 1
ATOM 874 C CA . ARG A 1 116 ? 4.313 -10.007 -27.158 1.00 85.06 116 ARG A CA 1
ATOM 875 C C . ARG A 1 116 ? 3.377 -9.582 -26.024 1.00 85.06 116 ARG A C 1
ATOM 877 O O . ARG A 1 116 ? 2.587 -8.670 -26.209 1.00 85.06 116 ARG A O 1
ATOM 884 N N . ASP A 1 117 ? 3.453 -10.247 -24.878 1.00 83.69 117 ASP A N 1
ATOM 885 C CA . ASP A 1 117 ? 2.600 -9.949 -23.722 1.00 83.69 117 ASP A CA 1
ATOM 886 C C . ASP A 1 117 ? 3.109 -8.699 -22.952 1.00 83.69 117 ASP A C 1
ATOM 888 O O . ASP A 1 117 ? 2.377 -8.069 -22.182 1.00 83.69 117 ASP A O 1
ATOM 892 N N . LEU A 1 118 ? 4.376 -8.325 -23.164 1.00 87.81 118 LEU A N 1
ATOM 893 C CA . LEU A 1 118 ? 5.011 -7.143 -22.589 1.00 87.81 118 LEU A CA 1
ATOM 894 C C . LEU A 1 118 ? 4.866 -5.890 -23.462 1.00 87.81 118 LEU A C 1
ATOM 896 O O . LEU A 1 118 ? 4.575 -4.821 -22.933 1.00 87.81 118 LEU A O 1
ATOM 900 N N . LEU A 1 119 ? 5.146 -5.993 -24.765 1.00 89.81 119 LEU A N 1
ATOM 901 C CA . LEU A 1 119 ? 5.197 -4.848 -25.671 1.00 89.81 119 LEU A CA 1
ATOM 902 C C . LEU A 1 119 ? 3.794 -4.525 -26.210 1.00 89.81 119 LEU A C 1
ATOM 904 O O . LEU A 1 119 ? 3.161 -5.396 -26.808 1.00 89.81 119 LEU A O 1
ATOM 908 N N . PRO A 1 120 ? 3.315 -3.280 -26.065 1.00 87.69 120 PRO A N 1
ATOM 909 C CA . PRO A 1 120 ? 2.029 -2.862 -26.574 1.00 87.69 120 PRO A CA 1
ATOM 910 C C . PRO A 1 120 ? 2.078 -2.729 -28.090 1.00 87.69 120 PRO A C 1
ATOM 912 O O . PRO A 1 120 ? 3.140 -2.609 -28.717 1.00 87.69 120 PRO A O 1
ATOM 915 N N . GLU A 1 121 ? 0.891 -2.693 -28.682 1.00 85.38 121 GLU A N 1
ATOM 916 C CA . GLU A 1 121 ? 0.742 -2.481 -30.111 1.00 85.38 121 GLU A CA 1
ATOM 917 C C . GLU A 1 121 ? 1.425 -1.175 -30.546 1.00 85.38 121 GLU A C 1
ATOM 919 O O . GLU A 1 121 ? 1.303 -0.122 -29.918 1.00 85.38 121 GLU A O 1
ATOM 924 N N . GLY A 1 122 ? 2.189 -1.254 -31.632 1.00 87.19 122 GLY A N 1
ATOM 925 C CA . GLY A 1 122 ? 2.926 -0.115 -32.159 1.00 87.19 122 GLY A CA 1
ATOM 926 C C . GLY A 1 122 ? 4.322 0.091 -31.562 1.00 87.19 122 GLY A C 1
ATOM 927 O O . GLY A 1 122 ? 5.063 0.895 -32.123 1.00 87.19 122 GLY A O 1
ATOM 928 N N . ILE A 1 123 ? 4.734 -0.640 -30.520 1.00 91.31 123 ILE A N 1
ATOM 929 C CA . ILE A 1 123 ? 6.103 -0.595 -29.979 1.00 91.31 123 ILE A CA 1
ATOM 930 C C . ILE A 1 123 ? 6.887 -1.849 -30.382 1.00 91.31 123 ILE A C 1
ATOM 932 O O . ILE A 1 123 ? 6.391 -2.968 -30.292 1.00 91.31 123 ILE A O 1
ATOM 936 N N . ALA A 1 124 ? 8.134 -1.673 -30.828 1.00 91.06 124 ALA A N 1
ATOM 937 C CA . ALA A 1 124 ? 8.984 -2.778 -31.266 1.00 91.06 124 ALA A CA 1
ATOM 938 C C . ALA A 1 124 ? 10.455 -2.602 -30.868 1.00 91.06 124 ALA A C 1
ATOM 940 O O . ALA A 1 124 ? 10.929 -1.500 -30.582 1.00 91.06 124 ALA A O 1
ATOM 941 N N . LEU A 1 125 ? 11.197 -3.711 -30.910 1.00 91.38 125 LEU A N 1
ATOM 942 C CA . LEU A 1 125 ? 12.647 -3.721 -30.742 1.00 91.38 125 LEU A CA 1
ATOM 943 C C . LEU A 1 125 ? 13.357 -3.151 -31.987 1.00 91.38 125 LEU A C 1
ATOM 945 O O . LEU A 1 125 ? 13.025 -3.469 -33.131 1.00 91.38 125 LEU A O 1
ATOM 949 N N . SER A 1 126 ? 14.385 -2.335 -31.756 1.00 90.25 126 SER A N 1
ATOM 950 C CA . SER A 1 126 ? 15.233 -1.689 -32.769 1.00 90.25 126 SER A CA 1
ATOM 951 C C . SER A 1 126 ? 16.713 -1.988 -32.517 1.00 90.25 126 SER A C 1
ATOM 953 O O . SER A 1 126 ? 17.039 -2.989 -31.895 1.00 90.25 126 SER A O 1
ATOM 955 N N . LYS A 1 127 ? 17.642 -1.175 -33.028 1.00 89.12 127 LYS A N 1
ATOM 956 C CA . LYS A 1 127 ? 19.091 -1.399 -32.913 1.00 89.12 127 LYS A CA 1
ATOM 957 C C . LYS A 1 127 ? 19.535 -1.708 -31.477 1.00 89.12 127 LYS A C 1
ATOM 959 O O . LYS A 1 127 ? 18.992 -1.179 -30.503 1.00 89.12 127 LYS A O 1
ATOM 964 N N . CYS A 1 128 ? 20.559 -2.548 -31.360 1.00 90.06 128 CYS A N 1
ATOM 965 C CA . CYS A 1 128 ? 21.188 -2.804 -30.073 1.00 90.06 128 CYS A CA 1
ATOM 966 C C . CYS A 1 128 ? 21.877 -1.537 -29.555 1.00 90.06 128 CYS A C 1
ATOM 968 O O . CYS A 1 128 ? 22.522 -0.815 -30.315 1.00 90.06 128 CYS A O 1
ATOM 970 N N . ALA A 1 129 ? 21.709 -1.269 -28.262 1.00 88.69 129 ALA A N 1
ATOM 971 C CA . ALA A 1 129 ? 22.287 -0.121 -27.577 1.00 88.69 129 ALA A CA 1
ATOM 972 C C . ALA A 1 129 ? 23.749 -0.339 -27.151 1.00 88.69 129 ALA A C 1
ATOM 974 O O . ALA A 1 129 ? 24.403 0.616 -26.740 1.00 88.69 129 ALA A O 1
ATOM 975 N N . VAL A 1 130 ? 24.278 -1.565 -27.264 1.00 86.88 130 VAL A N 1
ATOM 976 C CA . VAL A 1 130 ? 25.685 -1.863 -26.959 1.00 86.88 130 VAL A CA 1
ATOM 977 C C . VAL A 1 130 ? 26.593 -1.099 -27.937 1.00 86.88 130 VAL A C 1
ATOM 979 O O . VAL A 1 130 ? 26.448 -1.269 -29.155 1.00 86.88 130 VAL A O 1
ATOM 982 N N . PRO A 1 131 ? 27.534 -0.270 -27.443 1.00 83.94 131 PRO A N 1
ATOM 983 C CA . PRO A 1 131 ? 28.425 0.513 -28.293 1.00 83.94 131 PRO A CA 1
ATOM 984 C C . PRO A 1 131 ? 29.211 -0.349 -29.289 1.00 83.94 131 PRO A C 1
ATOM 986 O O . PRO A 1 131 ? 29.771 -1.380 -28.930 1.00 83.94 131 PRO A O 1
ATOM 989 N N . GLY A 1 132 ? 29.266 0.082 -30.553 1.00 84.62 132 GLY A N 1
ATOM 990 C CA . GLY A 1 132 ? 29.978 -0.632 -31.623 1.00 84.62 132 GLY A CA 1
ATOM 991 C C . GLY A 1 132 ? 29.242 -1.849 -32.197 1.00 84.62 132 GLY A C 1
ATOM 992 O O . GLY A 1 132 ? 29.723 -2.447 -33.159 1.00 84.62 132 GLY A O 1
ATOM 993 N N . CYS A 1 133 ? 28.070 -2.209 -31.666 1.00 86.06 133 CYS A N 1
ATOM 994 C CA . CYS A 1 133 ? 27.276 -3.299 -32.215 1.00 86.06 133 CYS A CA 1
ATOM 995 C C . CYS A 1 133 ? 26.486 -2.871 -33.461 1.00 86.06 133 CYS A C 1
ATOM 997 O O . CYS A 1 133 ? 25.738 -1.895 -33.438 1.00 86.06 133 CYS A O 1
ATOM 999 N N . ASN A 1 134 ? 26.576 -3.672 -34.527 1.00 83.12 134 ASN A N 1
ATOM 1000 C CA . ASN A 1 134 ? 25.915 -3.419 -35.811 1.00 83.12 134 ASN A CA 1
ATOM 1001 C C . ASN A 1 134 ? 24.806 -4.437 -36.140 1.00 83.12 134 ASN A C 1
ATOM 1003 O O . ASN A 1 134 ? 24.523 -4.696 -37.311 1.00 83.12 134 ASN A O 1
ATOM 1007 N N . CYS A 1 135 ? 24.167 -5.063 -35.143 1.00 83.81 135 CYS A N 1
ATOM 1008 C CA . CYS A 1 135 ? 23.085 -6.013 -35.416 1.00 83.81 135 CYS A CA 1
ATOM 1009 C C . CYS A 1 135 ? 21.830 -5.290 -35.964 1.00 83.81 135 CYS A C 1
ATOM 1011 O O . CYS A 1 135 ? 21.035 -4.706 -35.232 1.00 83.81 135 CYS A O 1
ATOM 1013 N N . GLY A 1 136 ? 21.644 -5.326 -37.286 1.00 67.62 136 GLY A N 1
ATOM 1014 C CA . GLY A 1 136 ? 20.659 -4.501 -38.004 1.00 67.62 136 GLY A CA 1
ATOM 1015 C C . GLY A 1 136 ? 19.196 -4.965 -37.988 1.00 67.62 136 GLY A C 1
ATOM 1016 O O . GLY A 1 136 ? 18.417 -4.471 -38.792 1.00 67.62 136 GLY A O 1
ATOM 1017 N N . HIS A 1 137 ? 18.795 -5.922 -37.143 1.00 65.94 137 HIS A N 1
ATOM 1018 C CA . HIS A 1 137 ? 17.479 -6.584 -37.263 1.00 65.94 137 HIS A CA 1
ATOM 1019 C C . HIS A 1 137 ? 16.579 -6.488 -36.032 1.00 65.94 137 HIS A C 1
ATOM 1021 O O . HIS A 1 137 ? 15.697 -7.327 -35.869 1.00 65.94 137 HIS A O 1
ATOM 1027 N N . GLY A 1 138 ? 16.786 -5.504 -35.157 1.00 69.44 138 GLY A N 1
ATOM 1028 C CA . GLY A 1 138 ? 15.853 -5.278 -34.051 1.00 69.44 138 GLY A CA 1
ATOM 1029 C C . GLY A 1 138 ? 15.709 -6.467 -33.098 1.00 69.44 138 GLY A C 1
ATOM 1030 O O . GLY A 1 138 ? 14.662 -6.639 -32.504 1.00 69.44 138 GLY A O 1
ATOM 1031 N N . GLY A 1 139 ? 16.705 -7.354 -33.008 1.00 71.06 139 GLY A N 1
ATOM 1032 C CA . GLY A 1 139 ? 16.659 -8.479 -32.073 1.00 71.06 139 GLY A CA 1
ATOM 1033 C C . GLY A 1 139 ? 15.591 -9.529 -32.381 1.00 71.06 139 GLY A C 1
ATOM 1034 O O . GLY A 1 139 ? 15.272 -10.302 -31.492 1.00 71.06 139 GLY A O 1
ATOM 1035 N N . ARG A 1 140 ? 15.058 -9.578 -33.612 1.00 75.81 140 ARG A N 1
ATOM 1036 C CA . ARG A 1 140 ? 13.976 -10.503 -34.015 1.00 75.81 140 ARG A CA 1
ATOM 1037 C C . ARG A 1 140 ? 14.267 -11.982 -33.746 1.00 75.81 140 ARG A C 1
ATOM 1039 O O . ARG A 1 140 ? 13.331 -12.730 -33.503 1.00 75.81 140 ARG A O 1
ATOM 1046 N N . ASP A 1 141 ? 15.542 -12.366 -33.773 1.00 80.50 141 ASP A N 1
ATOM 1047 C CA . ASP A 1 141 ? 15.992 -13.719 -33.459 1.00 80.50 141 ASP A CA 1
ATOM 1048 C C . ASP A 1 141 ? 16.728 -13.703 -32.111 1.00 80.50 141 ASP A C 1
ATOM 1050 O O . ASP A 1 141 ? 17.865 -13.220 -32.033 1.00 80.50 141 ASP A O 1
ATOM 1054 N N . TYR A 1 142 ? 16.118 -14.245 -31.059 1.00 83.62 142 TYR A N 1
ATOM 1055 C CA . TYR A 1 142 ? 16.712 -14.341 -29.716 1.00 83.62 142 TYR A CA 1
ATOM 1056 C C . TYR A 1 142 ? 16.907 -15.791 -29.258 1.00 83.62 142 TYR A C 1
ATOM 1058 O O . TYR A 1 142 ? 16.382 -16.738 -29.840 1.00 83.62 142 TYR A O 1
ATOM 1066 N N . VAL A 1 143 ? 17.746 -15.979 -28.247 1.00 81.12 143 VAL A N 1
ATOM 1067 C CA . VAL A 1 143 ? 18.037 -17.257 -27.592 1.00 81.12 143 VAL A CA 1
ATOM 1068 C C . VAL A 1 143 ? 18.409 -16.984 -26.138 1.00 81.12 143 VAL A C 1
ATOM 1070 O O . VAL A 1 143 ? 18.989 -15.937 -25.856 1.00 81.12 143 VAL A O 1
ATOM 1073 N N . LEU A 1 144 ? 18.090 -17.889 -25.217 1.00 76.94 144 LEU A N 1
ATOM 1074 C CA . LEU A 1 144 ? 18.549 -17.776 -23.834 1.00 76.94 144 LEU A CA 1
ATOM 1075 C C . LEU A 1 144 ? 20.073 -17.954 -23.764 1.00 76.94 144 LEU A C 1
ATOM 1077 O O . LEU A 1 144 ? 20.653 -18.778 -24.472 1.00 76.94 144 LEU A O 1
ATOM 1081 N N . SER A 1 145 ? 20.737 -17.149 -22.937 1.00 68.06 145 SER A N 1
ATOM 1082 C CA . SER A 1 145 ? 22.184 -17.239 -22.741 1.00 68.06 145 SER A CA 1
ATOM 1083 C C . SER A 1 145 ? 22.569 -18.567 -22.070 1.00 68.06 145 SER A C 1
ATOM 1085 O O . SER A 1 145 ? 22.165 -18.855 -20.942 1.00 68.06 145 SER A O 1
ATOM 1087 N N . THR A 1 146 ? 23.392 -19.379 -22.742 1.00 60.31 146 THR A N 1
ATOM 1088 C CA . THR A 1 146 ? 23.852 -20.689 -22.243 1.00 60.31 146 THR A CA 1
ATOM 1089 C C . THR A 1 146 ? 25.144 -20.617 -21.422 1.00 60.31 146 THR A C 1
ATOM 1091 O O . THR A 1 146 ? 25.653 -21.656 -21.022 1.00 60.31 146 THR A O 1
ATOM 1094 N N . ASN A 1 147 ? 25.688 -19.427 -21.139 1.00 52.81 147 ASN A N 1
ATOM 1095 C CA . ASN A 1 147 ? 27.044 -19.229 -20.594 1.00 52.81 147 ASN A CA 1
ATOM 1096 C C . ASN A 1 147 ? 27.235 -19.594 -19.095 1.00 52.81 147 ASN A C 1
ATOM 1098 O O . ASN A 1 147 ? 27.828 -18.829 -18.342 1.00 52.81 147 ASN A O 1
ATOM 1102 N N . GLY A 1 148 ? 26.788 -20.768 -18.649 1.00 51.12 148 GLY A N 1
ATOM 1103 C CA . GLY A 1 148 ? 27.083 -21.303 -17.313 1.00 51.12 148 GLY A CA 1
ATOM 1104 C C . GLY A 1 148 ? 26.936 -22.825 -17.267 1.00 51.12 148 GLY A C 1
ATOM 1105 O O . GLY A 1 148 ? 26.296 -23.384 -18.159 1.00 51.12 148 GLY A O 1
ATOM 1106 N N . ASP A 1 149 ? 27.479 -23.461 -16.228 1.00 46.34 149 ASP A N 1
ATOM 1107 C CA . ASP A 1 149 ? 27.422 -24.914 -15.991 1.00 46.34 149 ASP A CA 1
ATOM 1108 C C . ASP A 1 149 ? 25.998 -25.493 -16.114 1.00 46.34 149 ASP A C 1
ATOM 1110 O O . ASP A 1 149 ? 25.012 -24.835 -15.762 1.00 46.34 149 ASP A O 1
ATOM 1114 N N . GLU A 1 150 ? 25.895 -26.725 -16.619 1.00 44.84 150 GLU A N 1
ATOM 1115 C CA . GLU A 1 150 ? 24.628 -27.424 -16.894 1.00 44.84 150 GLU A CA 1
ATOM 1116 C C . GLU A 1 150 ? 23.749 -27.599 -15.637 1.00 44.84 150 GLU A C 1
ATOM 1118 O O . GLU A 1 150 ? 22.530 -27.491 -15.737 1.00 44.84 150 GLU A O 1
ATOM 1123 N N . ASP A 1 151 ? 24.341 -27.700 -14.438 1.00 40.94 151 ASP A N 1
ATOM 1124 C CA . ASP A 1 151 ? 23.616 -27.738 -13.150 1.00 40.94 151 ASP A CA 1
ATOM 1125 C C . ASP A 1 151 ? 22.885 -26.419 -12.814 1.00 40.94 151 ASP A C 1
ATOM 1127 O O . ASP A 1 151 ? 21.971 -26.389 -11.989 1.00 40.94 151 ASP A O 1
ATOM 1131 N N . ALA A 1 152 ? 23.250 -25.308 -13.465 1.00 45.44 152 ALA A N 1
ATOM 1132 C CA . ALA A 1 152 ? 22.575 -24.020 -13.319 1.00 45.44 152 ALA A CA 1
ATOM 1133 C C . ALA A 1 152 ? 21.434 -23.817 -14.334 1.00 45.44 152 ALA A C 1
ATOM 1135 O O . ALA A 1 152 ? 20.865 -22.729 -14.373 1.00 45.44 152 ALA A O 1
ATOM 1136 N N . LEU A 1 153 ? 21.123 -24.787 -15.208 1.00 40.06 153 LEU A N 1
ATOM 1137 C CA . LEU A 1 153 ? 19.994 -24.661 -16.142 1.00 40.06 153 LEU A CA 1
ATOM 1138 C C . LEU A 1 153 ? 18.635 -24.859 -15.455 1.00 40.06 153 LEU A C 1
ATOM 1140 O O . LEU A 1 153 ? 17.713 -24.108 -15.757 1.00 40.06 153 LEU A O 1
ATOM 1144 N N . GLU A 1 154 ? 18.513 -25.777 -14.490 1.00 40.97 154 GLU A N 1
ATOM 1145 C CA . GLU A 1 154 ? 17.260 -25.971 -13.735 1.00 40.97 154 GLU A CA 1
ATOM 1146 C C . GLU A 1 154 ? 16.919 -24.758 -12.851 1.00 40.97 154 GLU A C 1
ATOM 1148 O O . GLU A 1 154 ? 15.759 -24.368 -12.763 1.00 40.97 154 GLU A O 1
ATOM 1153 N N . THR A 1 155 ? 17.931 -24.077 -12.299 1.00 42.62 155 THR A N 1
ATOM 1154 C CA . THR A 1 155 ? 17.785 -22.799 -11.568 1.00 42.62 155 THR A CA 1
ATOM 1155 C C . THR A 1 155 ? 17.645 -21.579 -12.490 1.00 42.62 155 THR A C 1
ATOM 1157 O O . THR A 1 155 ? 17.200 -20.523 -12.053 1.00 42.62 155 THR A O 1
ATOM 1160 N N . ARG A 1 156 ? 17.993 -21.675 -13.783 1.00 48.47 156 ARG A N 1
ATOM 1161 C CA . ARG A 1 156 ? 17.857 -20.568 -14.756 1.00 48.47 156 ARG A CA 1
ATOM 1162 C C . ARG A 1 156 ? 16.427 -20.340 -15.222 1.00 48.47 156 ARG A C 1
ATOM 1164 O O . ARG A 1 156 ? 16.088 -19.205 -15.562 1.00 48.47 156 ARG A O 1
ATOM 1171 N N . PHE A 1 157 ? 15.584 -21.370 -15.171 1.00 46.94 157 PHE A N 1
ATOM 1172 C CA . PHE A 1 157 ? 14.138 -21.205 -15.328 1.00 46.94 157 PHE A CA 1
ATOM 1173 C C . PHE A 1 157 ? 13.536 -20.296 -14.245 1.00 46.94 157 PHE A C 1
ATOM 1175 O O . PHE A 1 157 ? 12.413 -19.828 -14.418 1.00 46.94 157 PHE A O 1
ATOM 1182 N N . GLU A 1 158 ? 14.291 -20.000 -13.175 1.00 50.28 158 GLU A N 1
ATOM 1183 C CA . GLU A 1 158 ? 13.860 -19.152 -12.063 1.00 50.28 158 GLU A CA 1
ATOM 1184 C C . GLU A 1 158 ? 14.217 -17.657 -12.200 1.00 50.28 158 GLU A C 1
ATOM 1186 O O . GLU A 1 158 ? 14.037 -16.853 -11.283 1.00 50.28 158 GLU A O 1
ATOM 1191 N N . SER A 1 159 ? 14.772 -17.257 -13.343 1.00 57.59 159 SER A N 1
ATOM 1192 C CA . SER A 1 159 ? 15.212 -15.882 -13.595 1.00 57.59 159 SER A CA 1
ATOM 1193 C C . SER A 1 159 ? 14.469 -15.252 -14.762 1.00 57.59 159 SER A C 1
ATOM 1195 O O . SER A 1 159 ? 13.844 -15.930 -15.573 1.00 57.59 159 SER A O 1
ATOM 1197 N N . ASP A 1 160 ? 14.512 -13.924 -14.827 1.00 70.88 160 ASP A N 1
ATOM 1198 C CA . ASP A 1 160 ? 13.774 -13.154 -15.810 1.00 70.88 160 ASP A CA 1
ATOM 1199 C C . ASP A 1 160 ? 14.207 -13.509 -17.249 1.00 70.88 160 ASP A C 1
ATOM 1201 O O . ASP A 1 160 ? 15.296 -13.161 -17.715 1.00 70.88 160 ASP A O 1
ATOM 1205 N N . ILE A 1 161 ? 13.319 -14.215 -17.955 1.00 75.56 161 ILE A N 1
ATOM 1206 C CA . ILE A 1 161 ? 13.529 -14.766 -19.299 1.00 75.56 161 ILE A CA 1
ATOM 1207 C C . ILE A 1 161 ? 14.024 -13.698 -20.279 1.00 75.56 161 ILE A C 1
ATOM 1209 O O . ILE A 1 161 ? 14.901 -13.974 -21.099 1.00 75.56 161 ILE A O 1
ATOM 1213 N N . VAL A 1 162 ? 13.502 -12.472 -20.209 1.00 80.19 162 VAL A N 1
ATOM 1214 C CA . VAL A 1 162 ? 13.905 -11.388 -21.118 1.00 80.19 162 VAL A CA 1
ATOM 1215 C C . VAL A 1 162 ? 15.296 -10.877 -20.758 1.00 80.19 162 VAL A C 1
ATOM 1217 O O . VAL A 1 162 ? 16.099 -10.617 -21.656 1.00 80.19 162 VAL A O 1
ATOM 1220 N N . GLN A 1 163 ? 15.611 -10.780 -19.465 1.00 77.31 163 GLN A N 1
ATOM 1221 C CA . GLN A 1 163 ? 16.935 -10.371 -18.997 1.00 77.31 163 GLN A CA 1
ATOM 1222 C C . GLN A 1 163 ? 18.023 -11.371 -19.423 1.00 77.31 163 GLN A C 1
ATOM 1224 O O . GLN A 1 163 ? 19.127 -10.965 -19.787 1.00 77.31 163 GLN A O 1
ATOM 1229 N N . LEU A 1 164 ? 17.701 -12.668 -19.421 1.00 76.50 164 LEU A N 1
ATOM 1230 C CA . LEU A 1 164 ? 18.600 -13.748 -19.840 1.00 76.50 164 LEU A CA 1
ATOM 1231 C C . LEU A 1 164 ? 18.645 -13.994 -21.351 1.00 76.50 164 LEU A C 1
ATOM 1233 O O . LEU A 1 164 ? 19.481 -14.762 -21.841 1.00 76.50 164 LEU A O 1
ATOM 1237 N N . SER A 1 165 ? 17.719 -13.401 -22.096 1.00 80.88 165 SER A N 1
ATOM 1238 C CA . SER A 1 165 ? 17.663 -13.546 -23.545 1.00 80.88 165 SER A CA 1
ATOM 1239 C C . SER A 1 165 ? 18.777 -12.755 -24.209 1.00 80.88 165 SER A C 1
ATOM 1241 O O . SER A 1 165 ? 19.121 -11.666 -23.779 1.00 80.88 165 SER A O 1
ATOM 1243 N N . ALA A 1 166 ? 19.305 -13.249 -25.321 1.00 83.94 166 ALA A N 1
ATOM 1244 C CA . ALA A 1 166 ? 20.283 -12.564 -26.152 1.00 83.94 166 ALA A CA 1
ATOM 1245 C C . ALA A 1 166 ? 19.885 -12.661 -27.625 1.00 83.94 166 ALA A C 1
ATOM 1247 O O . ALA A 1 166 ? 19.353 -13.667 -28.084 1.00 83.94 166 ALA A O 1
ATOM 1248 N N . CYS A 1 167 ? 20.187 -11.633 -28.413 1.00 86.50 167 CYS A N 1
ATOM 1249 C CA . CYS A 1 167 ? 19.980 -11.687 -29.861 1.00 86.50 167 CYS A CA 1
ATOM 1250 C C . CYS A 1 167 ? 21.029 -12.594 -30.523 1.00 86.50 167 CYS A C 1
ATOM 1252 O O . CYS A 1 167 ? 22.233 -12.431 -30.298 1.00 86.50 167 CYS A O 1
ATOM 1254 N N . LYS A 1 168 ? 20.594 -13.497 -31.413 1.00 84.69 168 LYS A N 1
ATOM 1255 C CA . LYS A 1 168 ? 21.464 -14.448 -32.132 1.00 84.69 168 LYS A CA 1
ATOM 1256 C C . LYS A 1 168 ? 22.543 -13.765 -32.980 1.00 84.69 168 LYS A C 1
ATOM 1258 O O . LYS A 1 168 ? 23.559 -14.395 -33.287 1.00 84.69 168 LYS A O 1
ATOM 1263 N N . LYS A 1 169 ? 22.326 -12.495 -33.358 1.00 85.31 169 LYS A N 1
ATOM 1264 C CA . LYS A 1 169 ? 23.244 -11.698 -34.190 1.00 85.31 169 LYS A CA 1
ATOM 1265 C C . LYS A 1 169 ? 24.315 -10.970 -33.383 1.00 85.31 169 LYS A C 1
ATOM 1267 O O . LYS A 1 169 ? 25.454 -10.946 -33.828 1.00 85.31 169 LYS A O 1
ATOM 1272 N N . CYS A 1 170 ? 23.975 -10.376 -32.236 1.00 84.62 170 CYS A N 1
ATOM 1273 C CA . CYS A 1 170 ? 24.954 -9.631 -31.434 1.00 84.62 170 CYS A CA 1
ATOM 1274 C C . CYS A 1 170 ? 25.609 -10.453 -30.320 1.00 84.62 170 CYS A C 1
ATOM 1276 O O . CYS A 1 170 ? 26.749 -10.179 -29.970 1.00 84.62 170 CYS A O 1
ATOM 1278 N N . ARG A 1 171 ? 24.916 -11.476 -29.800 1.00 77.69 171 ARG A N 1
ATOM 1279 C CA . ARG A 1 171 ? 25.427 -12.455 -28.824 1.00 77.69 171 ARG A CA 1
ATOM 1280 C C . ARG A 1 171 ? 26.108 -11.854 -27.586 1.00 77.69 171 ARG A C 1
ATOM 1282 O O . ARG A 1 171 ? 26.985 -12.486 -27.013 1.00 77.69 171 ARG A O 1
ATOM 1289 N N . HIS A 1 172 ? 25.676 -10.677 -27.135 1.00 79.25 172 HIS A N 1
ATOM 1290 C CA . HIS A 1 172 ? 26.210 -10.070 -25.910 1.00 79.25 172 HIS A CA 1
ATOM 1291 C C . HIS A 1 172 ? 25.790 -10.828 -24.637 1.00 79.25 172 HIS A C 1
ATOM 1293 O O . HIS A 1 172 ? 26.389 -10.658 -23.593 1.00 79.25 172 HIS A O 1
ATOM 1299 N N . GLY A 1 173 ? 24.782 -11.701 -24.703 1.00 77.00 173 GLY A N 1
ATOM 1300 C CA . GLY A 1 173 ? 24.313 -12.463 -23.538 1.00 77.00 173 GLY A CA 1
ATOM 1301 C C . GLY A 1 173 ? 23.141 -11.820 -22.791 1.00 77.00 173 GLY A C 1
ATOM 1302 O O . GLY A 1 173 ? 22.609 -12.455 -21.891 1.00 77.00 173 GLY A O 1
ATOM 1303 N N . THR A 1 174 ? 22.707 -10.623 -23.202 1.00 80.25 174 THR A N 1
ATOM 1304 C CA . THR A 1 174 ? 21.509 -9.918 -22.709 1.00 80.25 174 THR A CA 1
ATOM 1305 C C . THR A 1 174 ? 20.790 -9.182 -23.855 1.00 80.25 174 THR A C 1
ATOM 1307 O O . THR A 1 174 ? 21.401 -8.807 -24.871 1.00 80.25 174 THR A O 1
ATOM 1310 N N . LEU A 1 175 ? 19.473 -8.969 -23.736 1.00 85.81 175 LEU A N 1
ATOM 1311 C CA . LEU A 1 175 ? 18.645 -8.393 -24.798 1.00 85.81 175 LEU A CA 1
ATOM 1312 C C . LEU A 1 175 ? 18.692 -6.863 -24.745 1.00 85.81 175 LEU A C 1
ATOM 1314 O O . LEU A 1 175 ? 17.764 -6.194 -24.313 1.00 85.81 175 LEU A O 1
ATOM 1318 N N . GLN A 1 176 ? 19.777 -6.295 -25.265 1.00 87.81 176 GLN A N 1
ATOM 1319 C CA . GLN A 1 176 ? 20.030 -4.848 -25.228 1.00 87.81 176 GLN A CA 1
ATOM 1320 C C . GLN A 1 176 ? 19.450 -4.071 -26.422 1.00 87.81 176 GLN A C 1
ATOM 1322 O O . GLN A 1 176 ? 20.039 -3.093 -26.883 1.00 87.81 176 GLN A O 1
ATOM 1327 N N . HIS A 1 177 ? 18.346 -4.535 -27.009 1.00 90.88 177 HIS A N 1
ATOM 1328 C CA . HIS A 1 177 ? 17.707 -3.847 -28.139 1.00 90.88 177 HIS A CA 1
ATOM 1329 C C . HIS A 1 177 ? 16.795 -2.741 -27.612 1.00 90.88 177 HIS A C 1
ATOM 1331 O O . HIS A 1 177 ? 16.004 -2.979 -26.704 1.00 90.88 177 HIS A O 1
ATOM 1337 N N . THR A 1 178 ? 16.935 -1.528 -28.151 1.00 91.75 178 THR A N 1
ATOM 1338 C CA . THR A 1 178 ? 16.125 -0.381 -27.714 1.00 91.75 178 THR A CA 1
ATOM 1339 C C . THR A 1 178 ? 14.682 -0.501 -28.204 1.00 91.75 178 THR A C 1
ATOM 1341 O O . THR A 1 178 ? 14.425 -1.188 -29.194 1.00 91.75 178 THR A O 1
ATOM 1344 N N . LEU A 1 179 ? 13.754 0.182 -27.535 1.00 92.94 179 LEU A N 1
ATOM 1345 C CA . LEU A 1 179 ? 12.344 0.236 -27.916 1.00 92.94 179 LEU A CA 1
ATOM 1346 C C . LEU A 1 179 ? 12.081 1.477 -28.773 1.00 92.94 179 LEU A C 1
ATOM 1348 O O . LEU A 1 179 ? 12.583 2.561 -28.472 1.00 92.94 179 LEU A O 1
ATOM 1352 N N . ILE A 1 180 ? 11.306 1.316 -29.843 1.00 91.50 180 ILE A N 1
ATOM 1353 C CA . ILE A 1 180 ? 10.887 2.414 -30.721 1.00 91.50 180 ILE A CA 1
ATOM 1354 C C . ILE A 1 180 ? 9.397 2.324 -31.037 1.00 91.50 180 ILE A C 1
ATOM 1356 O O . ILE A 1 180 ? 8.813 1.240 -31.028 1.00 91.50 180 ILE A O 1
ATOM 1360 N N . GLU A 1 181 ? 8.821 3.468 -31.390 1.00 90.69 181 GLU A N 1
ATOM 1361 C CA . GLU A 1 181 ? 7.529 3.539 -32.069 1.00 90.69 181 GLU A CA 1
ATOM 1362 C C . GLU A 1 181 ? 7.668 3.017 -33.502 1.00 90.69 181 GLU A C 1
ATOM 1364 O O . GLU A 1 181 ? 8.641 3.307 -34.201 1.00 90.69 181 GLU A O 1
ATOM 1369 N N . THR A 1 182 ? 6.677 2.251 -33.933 1.00 86.81 182 THR A N 1
ATOM 1370 C CA . THR A 1 182 ? 6.467 1.850 -35.327 1.00 86.81 182 THR A CA 1
ATOM 1371 C C . THR A 1 182 ? 5.414 2.751 -35.971 1.00 86.81 182 THR A C 1
ATOM 1373 O O . THR A 1 182 ? 4.712 3.482 -35.274 1.00 86.81 182 THR A O 1
ATOM 1376 N N . ASP A 1 183 ? 5.234 2.653 -37.289 1.00 77.94 183 ASP A N 1
ATOM 1377 C CA . ASP A 1 183 ? 4.200 3.412 -38.013 1.00 77.94 183 ASP A CA 1
ATOM 1378 C C . ASP A 1 183 ? 2.767 3.115 -37.519 1.00 77.94 183 ASP A C 1
ATOM 1380 O O . ASP A 1 183 ? 1.855 3.910 -37.737 1.00 77.94 183 ASP A O 1
ATOM 1384 N N . ALA A 1 184 ? 2.564 1.990 -36.822 1.00 74.50 184 ALA A N 1
ATOM 1385 C CA . ALA A 1 184 ? 1.293 1.632 -36.196 1.00 74.50 184 ALA A CA 1
ATOM 1386 C C . ALA A 1 184 ? 1.030 2.374 -34.868 1.00 74.50 184 ALA A C 1
ATOM 1388 O O . ALA A 1 184 ? -0.104 2.375 -34.386 1.00 74.50 184 ALA A O 1
ATOM 1389 N N . PHE A 1 185 ? 2.038 3.024 -34.270 1.00 79.75 185 PHE A N 1
ATOM 1390 C CA . PHE A 1 185 ? 1.878 3.774 -33.024 1.00 79.75 185 PHE A CA 1
ATOM 1391 C C . PHE A 1 185 ? 1.173 5.111 -33.277 1.00 79.75 185 PHE A C 1
ATOM 1393 O O . PHE A 1 185 ? 1.781 6.149 -33.548 1.00 79.75 185 PHE A O 1
ATOM 1400 N N . ASN A 1 186 ? -0.153 5.090 -33.195 1.00 77.00 186 ASN A N 1
ATOM 1401 C CA . ASN A 1 186 ? -0.967 6.283 -33.367 1.00 77.00 186 ASN A CA 1
ATOM 1402 C C . ASN A 1 186 ? -1.051 7.075 -32.052 1.00 77.00 186 ASN A C 1
ATOM 1404 O O . ASN A 1 186 ? -1.818 6.696 -31.166 1.00 77.00 186 ASN A O 1
ATOM 1408 N N . LYS A 1 187 ? -0.293 8.178 -31.941 1.00 81.75 187 LYS A N 1
ATOM 1409 C CA . LYS A 1 187 ? -0.277 9.053 -30.753 1.00 81.75 187 LYS A CA 1
ATOM 1410 C C . LYS A 1 187 ? -1.669 9.635 -30.484 1.00 81.75 187 LYS A C 1
ATOM 1412 O O . LYS A 1 187 ? -2.129 10.485 -31.250 1.00 81.75 187 LYS A O 1
ATOM 1417 N N . PRO A 1 188 ? -2.349 9.196 -29.414 1.00 81.38 188 PRO A N 1
ATOM 1418 C CA . PRO A 1 188 ? -3.679 9.682 -29.095 1.00 81.38 188 PRO A CA 1
ATOM 1419 C C . PRO A 1 188 ? -3.627 11.124 -28.595 1.00 81.38 188 PRO A C 1
ATOM 1421 O O . PRO A 1 188 ? -2.642 11.585 -28.020 1.00 81.38 188 PRO A O 1
ATOM 1424 N N . SER A 1 189 ? -4.733 11.824 -28.812 1.00 72.50 189 SER A N 1
ATOM 1425 C CA . SER A 1 189 ? -4.848 13.267 -28.616 1.00 72.50 189 SER A CA 1
ATOM 1426 C C . SER A 1 189 ? -5.714 13.675 -27.415 1.00 72.50 189 SER A C 1
ATOM 1428 O O . SER A 1 189 ? -5.903 14.856 -27.116 1.00 72.50 189 SER A O 1
ATOM 1430 N N . GLY A 1 190 ? -6.270 12.685 -26.721 1.00 80.00 190 GLY A N 1
ATOM 1431 C CA . GLY A 1 190 ? -7.135 12.856 -25.564 1.00 80.00 190 GLY A CA 1
ATOM 1432 C C . GLY A 1 190 ? -7.994 11.628 -25.312 1.00 80.00 190 GLY A C 1
ATOM 1433 O O . GLY A 1 190 ? -7.935 10.640 -26.057 1.00 80.00 190 GLY A O 1
ATOM 1434 N N . GLY A 1 191 ? -8.817 11.712 -24.276 1.00 84.19 191 GLY A N 1
ATOM 1435 C CA . GLY A 1 191 ? -9.783 10.667 -23.964 1.00 84.19 191 GLY A CA 1
ATOM 1436 C C . GLY A 1 191 ? -9.165 9.388 -23.396 1.00 84.19 191 GLY A C 1
ATOM 1437 O O . GLY A 1 191 ? -7.970 9.300 -23.114 1.00 84.19 191 GLY A O 1
ATOM 1438 N N . GLN A 1 192 ? -9.979 8.337 -23.310 1.00 89.25 192 GLN A N 1
ATOM 1439 C CA . GLN A 1 192 ? -9.558 7.011 -22.839 1.00 89.25 192 GLN A CA 1
ATOM 1440 C C . GLN A 1 192 ? -8.364 6.432 -23.619 1.00 89.25 192 GLN A C 1
ATOM 1442 O O . GLN A 1 192 ? -7.499 5.789 -23.033 1.00 89.25 192 GLN A O 1
ATOM 1447 N N . ARG A 1 193 ? -8.257 6.704 -24.928 1.00 89.00 193 ARG A N 1
ATOM 1448 C CA . ARG A 1 193 ? -7.121 6.240 -25.748 1.00 89.00 193 ARG A CA 1
ATOM 1449 C C . ARG A 1 193 ? -5.789 6.845 -25.302 1.00 89.00 193 ARG A C 1
ATOM 1451 O O . ARG A 1 193 ? -4.776 6.158 -25.370 1.00 89.00 193 ARG A O 1
ATOM 1458 N N . LEU A 1 194 ? -5.787 8.106 -24.856 1.00 88.88 194 LEU A N 1
ATOM 1459 C CA . LEU A 1 194 ? -4.596 8.750 -24.295 1.00 88.88 194 LEU A CA 1
ATOM 1460 C C . LEU A 1 194 ? -4.153 8.057 -23.014 1.00 88.88 194 LEU A C 1
ATOM 1462 O O . LEU A 1 194 ? -2.985 7.696 -22.894 1.00 88.88 194 LEU A O 1
ATOM 1466 N N . PHE A 1 195 ? -5.092 7.831 -22.099 1.00 92.38 195 PHE A N 1
ATOM 1467 C CA . PHE A 1 195 ? -4.799 7.163 -20.837 1.00 92.38 195 PHE A CA 1
ATOM 1468 C C . PHE A 1 195 ? -4.323 5.726 -21.026 1.00 92.38 195 PHE A C 1
ATOM 1470 O O . PHE A 1 195 ? -3.336 5.351 -20.402 1.00 92.38 195 PHE A O 1
ATOM 1477 N N . GLY A 1 196 ? -4.924 4.979 -21.955 1.00 93.19 196 GLY A N 1
ATOM 1478 C CA . GLY A 1 196 ? -4.451 3.643 -22.321 1.00 93.19 196 GLY A CA 1
ATOM 1479 C C . GLY A 1 196 ? -3.023 3.648 -22.867 1.00 93.19 196 GLY A C 1
ATOM 1480 O O . GLY A 1 196 ? -2.185 2.883 -22.405 1.00 93.19 196 GLY A O 1
ATOM 1481 N N . ALA A 1 197 ? -2.693 4.554 -23.794 1.00 92.00 197 ALA A N 1
ATOM 1482 C CA . ALA A 1 197 ? -1.334 4.628 -24.338 1.00 92.00 197 ALA A CA 1
ATOM 1483 C C . ALA A 1 197 ? -0.287 5.039 -23.287 1.00 92.00 197 ALA A C 1
ATOM 1485 O O . ALA A 1 197 ? 0.824 4.509 -23.285 1.00 92.00 197 ALA A O 1
ATOM 1486 N N . LEU A 1 198 ? -0.626 5.977 -22.394 1.00 94.69 198 LEU A N 1
ATOM 1487 C CA . LEU A 1 198 ? 0.241 6.358 -21.276 1.00 94.69 198 LEU A CA 1
ATOM 1488 C C . LEU A 1 198 ? 0.447 5.181 -20.320 1.00 94.69 198 LEU A C 1
ATOM 1490 O O . LEU A 1 198 ? 1.588 4.883 -19.975 1.00 94.69 198 LEU A O 1
ATOM 1494 N N . TYR A 1 199 ? -0.636 4.499 -19.944 1.00 96.31 199 TYR A N 1
ATOM 1495 C CA . TYR A 1 199 ? -0.599 3.323 -19.082 1.00 96.31 199 TYR A CA 1
ATOM 1496 C C . TYR A 1 199 ? 0.327 2.239 -19.637 1.00 96.31 199 TYR A C 1
ATOM 1498 O O . TYR A 1 199 ? 1.212 1.788 -18.918 1.00 96.31 199 TYR A O 1
ATOM 1506 N N . GLU A 1 200 ? 0.191 1.869 -20.911 1.00 94.75 200 GLU A N 1
ATOM 1507 C CA . GLU A 1 200 ? 1.022 0.822 -21.516 1.00 94.75 200 GLU A CA 1
ATOM 1508 C C . GLU A 1 200 ? 2.519 1.174 -21.487 1.00 94.75 200 GLU A C 1
ATOM 1510 O O . GLU A 1 200 ? 3.359 0.340 -21.144 1.00 94.75 200 GLU A O 1
ATOM 1515 N N . LEU A 1 201 ? 2.877 2.431 -21.774 1.00 95.69 201 LEU A N 1
ATOM 1516 C CA . LEU A 1 201 ? 4.269 2.884 -21.678 1.00 95.69 201 LEU A CA 1
ATOM 1517 C C . LEU A 1 201 ? 4.778 2.880 -20.229 1.00 95.69 201 LEU A C 1
ATOM 1519 O O . LEU A 1 201 ? 5.899 2.432 -19.979 1.00 95.69 201 LEU A O 1
ATOM 1523 N N . ILE A 1 202 ? 3.965 3.349 -19.277 1.00 97.56 202 ILE A N 1
ATOM 1524 C CA . ILE A 1 202 ? 4.286 3.345 -17.841 1.00 97.56 202 ILE A CA 1
ATOM 1525 C C . ILE A 1 202 ? 4.484 1.912 -17.345 1.00 97.56 202 ILE A C 1
ATOM 1527 O O . ILE A 1 202 ? 5.468 1.636 -16.665 1.00 97.56 202 ILE A O 1
ATOM 1531 N N . ARG A 1 203 ? 3.604 0.987 -17.737 1.00 96.81 203 ARG A N 1
ATOM 1532 C CA . ARG A 1 203 ? 3.660 -0.436 -17.396 1.00 96.81 203 ARG A CA 1
ATOM 1533 C C . ARG A 1 203 ? 4.955 -1.086 -17.879 1.00 96.81 203 ARG A C 1
ATOM 1535 O O . ARG A 1 203 ? 5.637 -1.742 -17.091 1.00 96.81 203 ARG A O 1
ATOM 1542 N N . ILE A 1 204 ? 5.344 -0.882 -19.143 1.00 95.25 204 ILE A N 1
ATOM 1543 C CA . ILE A 1 204 ? 6.637 -1.390 -19.634 1.00 95.25 204 ILE A CA 1
ATOM 1544 C C . ILE A 1 204 ? 7.785 -0.748 -18.866 1.00 95.25 204 ILE A C 1
ATOM 1546 O O . ILE A 1 204 ? 8.716 -1.451 -18.493 1.00 95.25 204 ILE A O 1
ATOM 1550 N N . GLY A 1 205 ? 7.741 0.567 -18.632 1.00 95.69 205 GLY A N 1
ATOM 1551 C CA . GLY A 1 205 ? 8.771 1.279 -17.875 1.00 95.69 205 GLY A CA 1
ATOM 1552 C C . GLY A 1 205 ? 8.949 0.705 -16.470 1.00 95.69 205 GLY A C 1
ATOM 1553 O O . GLY A 1 205 ? 10.074 0.425 -16.047 1.00 95.69 205 GLY A O 1
ATOM 1554 N N . ARG A 1 206 ? 7.831 0.432 -15.793 1.00 96.19 206 ARG A N 1
ATOM 1555 C CA . ARG A 1 206 ? 7.782 -0.196 -14.476 1.00 96.19 206 ARG A CA 1
ATOM 1556 C C . ARG A 1 206 ? 8.455 -1.563 -14.467 1.00 96.19 206 ARG A C 1
ATOM 1558 O O . ARG A 1 206 ? 9.320 -1.811 -13.625 1.00 96.19 206 ARG A O 1
ATOM 1565 N N . LEU A 1 207 ? 8.084 -2.435 -15.403 1.00 93.75 207 LEU A N 1
ATOM 1566 C CA . LEU A 1 207 ? 8.673 -3.768 -15.526 1.00 93.75 207 LEU A CA 1
ATOM 1567 C C . LEU A 1 207 ? 10.149 -3.687 -15.940 1.00 93.75 207 LEU A C 1
ATOM 1569 O O . LEU A 1 207 ? 10.991 -4.383 -15.376 1.00 93.75 207 LEU A O 1
ATOM 1573 N N . ALA A 1 208 ? 10.490 -2.797 -16.874 1.00 91.88 208 ALA A N 1
ATOM 1574 C CA . ALA A 1 208 ? 11.853 -2.570 -17.342 1.00 91.88 208 ALA A CA 1
ATOM 1575 C C . ALA A 1 208 ? 12.787 -2.164 -16.199 1.00 91.88 208 ALA A C 1
ATOM 1577 O O . ALA A 1 208 ? 13.891 -2.694 -16.101 1.00 91.88 208 ALA A O 1
ATOM 1578 N N . GLY A 1 209 ? 12.350 -1.255 -15.326 1.00 90.88 209 GLY A N 1
ATOM 1579 C CA . GLY A 1 209 ? 13.154 -0.771 -14.209 1.00 90.88 209 GLY A CA 1
ATOM 1580 C C . GLY A 1 209 ? 13.239 -1.754 -13.041 1.00 90.88 209 GLY A C 1
ATOM 1581 O O . GLY A 1 209 ? 14.334 -2.051 -12.563 1.00 90.88 209 GLY A O 1
ATOM 1582 N N . ALA A 1 210 ? 12.096 -2.272 -12.586 1.00 91.62 210 ALA A N 1
ATOM 1583 C CA . ALA A 1 210 ? 12.012 -3.007 -11.323 1.00 91.62 210 ALA A CA 1
ATOM 1584 C C . ALA A 1 210 ? 12.127 -4.535 -11.458 1.00 91.62 210 ALA A C 1
ATOM 1586 O O . ALA A 1 210 ? 12.528 -5.209 -10.499 1.00 91.62 210 ALA A O 1
ATOM 1587 N N . THR A 1 211 ? 11.773 -5.085 -12.621 1.00 88.50 211 THR A N 1
ATOM 1588 C CA . THR A 1 211 ? 11.750 -6.534 -12.883 1.00 88.50 211 THR A CA 1
ATOM 1589 C C . THR A 1 211 ? 12.933 -6.922 -13.765 1.00 88.50 211 THR A C 1
ATOM 1591 O O . THR A 1 211 ? 13.882 -7.526 -13.265 1.00 88.50 211 THR A O 1
ATOM 1594 N N . PHE A 1 212 ? 12.961 -6.428 -15.008 1.00 87.06 212 PHE A N 1
ATOM 1595 C CA . PHE A 1 212 ? 13.996 -6.735 -16.004 1.00 87.06 212 PHE A CA 1
ATOM 1596 C C . PHE A 1 212 ? 15.339 -6.032 -15.734 1.00 87.06 212 PHE A C 1
ATOM 1598 O O . PHE A 1 212 ? 16.373 -6.425 -16.277 1.00 87.06 212 PHE A O 1
ATOM 1605 N N . ARG A 1 213 ? 15.330 -4.962 -14.921 1.00 86.75 213 ARG A N 1
ATOM 1606 C CA . ARG A 1 213 ? 16.489 -4.105 -14.597 1.00 86.75 213 ARG A CA 1
ATOM 1607 C C . ARG A 1 213 ? 17.259 -3.620 -15.841 1.00 86.75 213 ARG A C 1
ATOM 1609 O O . ARG A 1 213 ? 18.487 -3.608 -15.851 1.00 86.75 213 ARG A O 1
ATOM 1616 N N . SER A 1 214 ? 16.537 -3.237 -16.895 1.00 86.38 214 SER A N 1
ATOM 1617 C CA . SER A 1 214 ? 17.084 -2.791 -18.183 1.00 86.38 214 SER A CA 1
ATOM 1618 C C . SER A 1 214 ? 17.112 -1.264 -18.275 1.00 86.38 214 SER A C 1
ATOM 1620 O O . SER A 1 214 ? 16.078 -0.637 -18.529 1.00 86.38 214 SER A O 1
ATOM 1622 N N . ARG A 1 215 ? 18.294 -0.637 -18.139 1.00 86.31 215 ARG A N 1
ATOM 1623 C CA . ARG A 1 215 ? 18.418 0.827 -18.294 1.00 86.31 215 ARG A CA 1
ATOM 1624 C C . ARG A 1 215 ? 18.153 1.246 -19.738 1.00 86.31 215 ARG A C 1
ATOM 1626 O O . ARG A 1 215 ? 17.558 2.291 -19.976 1.00 86.31 215 ARG A O 1
ATOM 1633 N N . VAL A 1 216 ? 18.512 0.399 -20.706 1.00 88.75 216 VAL A N 1
ATOM 1634 C CA . VAL A 1 216 ? 18.241 0.635 -22.134 1.00 88.75 216 VAL A CA 1
ATOM 1635 C C . VAL A 1 216 ? 16.746 0.779 -22.407 1.00 88.75 216 VAL A C 1
ATOM 1637 O O . VAL A 1 216 ? 16.349 1.645 -23.191 1.00 88.75 216 VAL A O 1
ATOM 1640 N N . TRP A 1 217 ? 15.913 -0.046 -21.773 1.00 91.44 217 TRP A N 1
ATOM 1641 C CA . TRP A 1 217 ? 14.464 0.042 -21.929 1.00 91.44 217 TRP A CA 1
ATOM 1642 C C . TRP A 1 217 ? 13.886 1.218 -21.156 1.00 91.44 217 TRP A C 1
ATOM 1644 O O . TRP A 1 217 ? 13.091 1.951 -21.732 1.00 91.44 217 TRP A O 1
ATOM 1654 N N . VAL A 1 218 ? 14.343 1.479 -19.927 1.00 91.88 218 VAL A N 1
ATOM 1655 C CA . VAL A 1 218 ? 13.929 2.671 -19.165 1.00 91.88 218 VAL A CA 1
ATOM 1656 C C . VAL A 1 218 ? 14.206 3.956 -19.956 1.00 91.88 218 VAL A C 1
ATOM 1658 O O . VAL A 1 218 ? 13.295 4.756 -20.153 1.00 91.88 218 VAL A O 1
ATOM 1661 N N . THR A 1 219 ? 15.411 4.122 -20.512 1.00 91.50 219 THR A N 1
ATOM 1662 C CA . THR A 1 219 ? 15.759 5.282 -21.353 1.00 91.50 219 THR A CA 1
ATOM 1663 C C . THR A 1 219 ? 14.942 5.341 -22.647 1.00 91.50 219 THR A C 1
ATOM 1665 O O . THR A 1 219 ? 14.660 6.424 -23.162 1.00 91.50 219 THR A O 1
ATOM 1668 N N . ALA A 1 220 ? 14.575 4.194 -23.224 1.00 93.31 220 ALA A N 1
ATOM 1669 C CA . ALA A 1 220 ? 13.701 4.175 -24.391 1.00 93.31 220 ALA A CA 1
ATOM 1670 C C . ALA A 1 220 ? 12.291 4.659 -24.022 1.00 93.31 220 ALA A C 1
ATOM 1672 O O . ALA A 1 220 ? 11.780 5.570 -24.669 1.00 93.31 220 ALA A O 1
ATOM 1673 N N . ILE A 1 221 ? 11.705 4.124 -22.947 1.00 95.12 221 ILE A N 1
ATOM 1674 C CA . ILE A 1 221 ? 10.387 4.524 -22.440 1.00 95.12 221 ILE A CA 1
ATOM 1675 C C . ILE A 1 221 ? 10.359 6.004 -22.054 1.00 95.12 221 ILE A C 1
ATOM 1677 O O . ILE A 1 221 ? 9.412 6.696 -22.412 1.00 95.12 221 ILE A O 1
ATOM 1681 N N . GLU A 1 222 ? 11.409 6.524 -21.417 1.00 94.56 222 GLU A N 1
ATOM 1682 C CA . GLU A 1 222 ? 11.555 7.954 -21.119 1.00 94.56 222 GLU A CA 1
ATOM 1683 C C . GLU A 1 222 ? 11.389 8.815 -22.385 1.00 94.56 222 GLU A C 1
ATOM 1685 O O . GLU A 1 222 ? 10.607 9.770 -22.406 1.00 94.56 222 GLU A O 1
ATOM 1690 N N . LYS A 1 223 ? 12.055 8.443 -23.487 1.00 93.69 223 LYS A N 1
ATOM 1691 C CA . LYS A 1 223 ? 11.944 9.149 -24.777 1.00 93.69 223 LYS A CA 1
ATOM 1692 C C . LYS A 1 223 ? 10.558 9.016 -25.400 1.00 93.69 223 LYS A C 1
ATOM 1694 O O . LYS A 1 223 ? 10.060 9.984 -25.978 1.00 93.69 223 LYS A O 1
ATOM 1699 N N . LEU A 1 224 ? 9.939 7.842 -25.294 1.00 93.75 224 LEU A N 1
ATOM 1700 C CA . LEU A 1 224 ? 8.587 7.599 -25.803 1.00 93.75 224 LEU A CA 1
ATOM 1701 C C . LEU A 1 224 ? 7.552 8.439 -25.049 1.00 93.75 224 LEU A C 1
ATOM 1703 O O . LEU A 1 224 ? 6.796 9.186 -25.670 1.00 93.75 224 LEU A O 1
ATOM 1707 N N . LEU A 1 225 ? 7.591 8.412 -23.716 1.00 94.38 225 LEU A N 1
ATOM 1708 C CA . LEU A 1 225 ? 6.756 9.253 -22.858 1.00 94.38 225 LEU A CA 1
ATOM 1709 C C . LEU A 1 225 ? 6.986 10.737 -23.157 1.00 94.38 225 LEU A C 1
ATOM 1711 O O . LEU A 1 225 ? 6.021 11.468 -23.371 1.00 94.38 225 LEU A O 1
ATOM 1715 N N . THR A 1 226 ? 8.244 11.175 -23.285 1.00 94.25 226 THR A N 1
ATOM 1716 C CA . THR A 1 226 ? 8.579 12.546 -23.711 1.00 94.25 226 THR A CA 1
ATOM 1717 C C . THR A 1 226 ? 7.862 12.908 -25.012 1.00 94.25 226 THR A C 1
ATOM 1719 O O . THR A 1 226 ? 7.258 13.976 -25.120 1.00 94.25 226 THR A O 1
ATOM 1722 N N . SER A 1 227 ? 7.893 12.012 -26.002 1.00 92.06 227 SER A N 1
ATOM 1723 C CA . SER A 1 227 ? 7.268 12.234 -27.305 1.00 92.06 227 SER A CA 1
ATOM 1724 C C . SER A 1 227 ? 5.747 12.381 -27.213 1.00 92.06 227 SER A C 1
ATOM 1726 O O . SER A 1 227 ? 5.181 13.295 -27.821 1.00 92.06 227 SER A O 1
ATOM 1728 N N . VAL A 1 228 ? 5.085 11.530 -26.423 1.00 90.12 228 VAL A N 1
ATOM 1729 C CA . VAL A 1 228 ? 3.635 11.597 -26.179 1.00 90.12 228 VAL A CA 1
ATOM 1730 C C . VAL A 1 228 ? 3.261 12.892 -25.449 1.00 90.12 228 VAL A C 1
ATOM 1732 O O . VAL A 1 228 ? 2.354 13.602 -25.885 1.00 90.12 228 VAL A O 1
ATOM 1735 N N . LEU A 1 229 ? 3.994 13.274 -24.399 1.00 91.00 229 LEU A N 1
ATOM 1736 C CA . LEU A 1 229 ? 3.725 14.505 -23.647 1.00 91.00 229 LEU A CA 1
ATOM 1737 C C . LEU A 1 229 ? 3.975 15.770 -24.486 1.00 91.00 229 LEU A C 1
ATOM 1739 O O . LEU A 1 229 ? 3.219 16.739 -24.393 1.00 91.00 229 LEU A O 1
ATOM 1743 N N . MET A 1 230 ? 4.997 15.774 -25.348 1.00 90.44 230 MET A N 1
ATOM 1744 C CA . MET A 1 230 ? 5.223 16.863 -26.308 1.00 90.44 230 MET A CA 1
ATOM 1745 C C . MET A 1 230 ? 4.096 16.959 -27.342 1.00 90.44 230 MET A C 1
ATOM 1747 O O . MET A 1 230 ? 3.671 18.068 -27.679 1.00 90.44 230 MET A O 1
ATOM 1751 N N . HIS A 1 231 ? 3.595 15.820 -27.830 1.00 87.19 231 HIS A N 1
ATOM 1752 C CA . HIS A 1 231 ? 2.444 15.776 -28.731 1.00 87.19 231 HIS A CA 1
ATOM 1753 C C . HIS A 1 231 ? 1.198 16.384 -28.073 1.00 87.19 231 HIS A C 1
ATOM 1755 O O . HIS A 1 231 ? 0.575 17.276 -28.654 1.00 87.19 231 HIS A O 1
ATOM 1761 N N . LEU A 1 232 ? 0.903 15.983 -26.834 1.00 86.38 232 LEU A N 1
ATOM 1762 C CA . LEU A 1 232 ? -0.214 16.505 -26.050 1.00 86.38 232 LEU A CA 1
ATOM 1763 C C . LEU A 1 232 ? -0.085 18.021 -25.815 1.00 86.38 232 LEU A C 1
ATOM 1765 O O . LEU A 1 232 ? -1.016 18.784 -26.077 1.00 86.38 232 LEU A O 1
ATOM 1769 N N . LYS A 1 233 ? 1.109 18.492 -25.428 1.00 87.56 233 LYS A N 1
ATOM 1770 C CA . LYS A 1 233 ? 1.396 19.926 -25.260 1.00 87.56 233 LYS A CA 1
ATOM 1771 C C . LYS A 1 233 ? 1.142 20.722 -26.543 1.00 87.56 233 LYS A C 1
ATOM 1773 O O . LYS A 1 233 ? 0.528 21.788 -26.491 1.00 87.56 233 LYS A O 1
ATOM 1778 N N . LYS A 1 234 ? 1.582 20.208 -27.698 1.00 85.62 234 LYS A N 1
ATOM 1779 C CA . LYS A 1 234 ? 1.366 20.853 -29.004 1.00 85.62 234 LYS A CA 1
ATOM 1780 C C . LYS A 1 234 ? -0.125 20.991 -29.322 1.00 85.62 234 LYS A C 1
ATOM 1782 O O . LYS A 1 234 ? -0.544 22.013 -29.864 1.00 85.62 234 LYS A O 1
ATOM 1787 N N . GLN A 1 235 ? -0.934 19.999 -28.965 1.00 78.12 235 GLN A N 1
ATOM 1788 C CA . GLN A 1 235 ? -2.377 20.052 -29.186 1.00 78.12 235 GLN A CA 1
ATOM 1789 C C . GLN A 1 235 ? -3.081 21.065 -28.290 1.00 78.12 235 GLN A C 1
ATOM 1791 O O . GLN A 1 235 ? -3.938 21.799 -28.781 1.00 78.12 235 GLN A O 1
ATOM 1796 N N . PHE A 1 236 ? -2.673 21.195 -27.025 1.00 77.44 236 PHE A N 1
ATOM 1797 C CA . PHE A 1 236 ? -3.182 22.271 -26.172 1.00 77.44 236 PHE A CA 1
ATOM 1798 C C . PHE A 1 236 ? -2.864 23.654 -26.741 1.00 77.44 236 PHE A C 1
ATOM 1800 O O . PHE A 1 236 ? -3.739 24.515 -26.774 1.00 77.44 236 PHE A O 1
ATOM 1807 N N . THR A 1 237 ? -1.651 23.858 -27.269 1.00 78.12 237 THR A N 1
ATOM 1808 C CA . THR A 1 237 ? -1.286 25.138 -27.903 1.00 78.12 237 THR A CA 1
ATOM 1809 C C . THR A 1 237 ? -2.032 25.413 -29.209 1.00 78.12 237 THR A C 1
ATOM 1811 O O . THR A 1 237 ? -2.163 26.569 -29.597 1.00 78.12 237 THR A O 1
ATOM 1814 N N . ALA A 1 238 ? -2.536 24.375 -29.880 1.00 71.75 238 ALA A N 1
ATOM 1815 C CA . ALA A 1 238 ? -3.276 24.487 -31.135 1.00 71.75 238 ALA A CA 1
ATOM 1816 C C . ALA A 1 238 ? -4.796 24.687 -30.947 1.00 71.75 238 ALA A C 1
ATOM 1818 O O . ALA A 1 238 ? -5.526 24.663 -31.935 1.00 71.75 238 ALA A O 1
ATOM 1819 N N . GLY A 1 239 ? -5.274 24.892 -29.711 1.00 63.66 239 GLY A N 1
ATOM 1820 C CA . GLY A 1 239 ? -6.691 25.141 -29.411 1.00 63.66 239 GLY A CA 1
ATOM 1821 C C . GLY A 1 239 ? -7.515 23.899 -29.053 1.00 63.66 239 GLY A C 1
ATOM 1822 O O . GLY A 1 239 ? -8.740 23.966 -29.080 1.00 63.66 239 GLY A O 1
ATOM 1823 N N . GLY A 1 240 ? -6.871 22.780 -28.698 1.00 61.44 240 GLY A N 1
ATOM 1824 C CA . GLY A 1 240 ? -7.545 21.511 -28.404 1.00 61.44 240 GLY A CA 1
ATOM 1825 C C . GLY A 1 240 ? -7.736 20.635 -29.647 1.00 61.44 240 GLY A C 1
ATOM 1826 O O . GLY A 1 240 ? -7.440 21.032 -30.772 1.00 61.44 240 GLY A O 1
ATOM 1827 N N . THR A 1 241 ? -8.152 19.384 -29.448 1.00 55.06 241 THR A N 1
ATOM 1828 C CA . THR A 1 241 ? -8.250 18.380 -30.518 1.00 55.06 241 THR A CA 1
ATOM 1829 C C . THR A 1 241 ? -9.162 18.835 -31.650 1.00 55.06 241 THR A C 1
ATOM 1831 O O . THR A 1 241 ? -10.305 19.202 -31.401 1.00 55.06 241 THR A O 1
ATOM 1834 N N . GLN A 1 242 ? -8.695 18.723 -32.896 1.00 49.16 242 GLN A N 1
ATOM 1835 C CA . GLN A 1 242 ? -9.399 19.181 -34.105 1.00 49.16 242 GLN A CA 1
ATOM 1836 C C . GLN A 1 242 ? -10.769 18.510 -34.381 1.00 49.16 242 GLN A C 1
ATOM 1838 O O . GLN A 1 242 ? -11.392 18.840 -35.382 1.00 49.16 242 GLN A O 1
ATOM 1843 N N . ASN A 1 243 ? -11.264 17.618 -33.508 1.00 46.94 243 ASN A N 1
ATOM 1844 C CA . ASN A 1 243 ? -12.429 16.758 -33.762 1.00 46.94 243 ASN A CA 1
ATOM 1845 C C . ASN A 1 243 ? -13.545 16.768 -32.689 1.00 46.94 243 ASN A C 1
ATOM 1847 O O . ASN A 1 243 ? -14.407 15.896 -32.733 1.00 46.94 243 ASN A O 1
ATOM 1851 N N . GLY A 1 244 ? -13.595 17.707 -31.739 1.00 54.84 244 GLY A N 1
ATOM 1852 C CA . GLY A 1 244 ? -14.740 17.770 -30.813 1.00 54.84 244 GLY A CA 1
ATOM 1853 C C . GLY A 1 244 ? -14.475 18.574 -29.548 1.00 54.84 244 GLY A C 1
ATOM 1854 O O . GLY A 1 244 ? -13.357 18.581 -29.038 1.00 54.84 244 GLY A O 1
ATOM 1855 N N . GLN A 1 245 ? -15.501 19.280 -29.071 1.00 60.56 245 GLN A N 1
ATOM 1856 C CA . GLN A 1 245 ? -15.466 20.134 -27.884 1.00 60.56 245 GLN A CA 1
ATOM 1857 C C . GLN A 1 245 ? -15.159 19.292 -26.635 1.00 60.56 245 GLN A C 1
ATOM 1859 O O . GLN A 1 245 ? -16.054 18.648 -26.098 1.00 60.56 245 GLN A O 1
ATOM 1864 N N . LYS A 1 246 ? -13.899 19.286 -26.175 1.00 68.88 246 LYS A N 1
ATOM 1865 C CA . LYS A 1 246 ? -13.561 18.769 -24.841 1.00 68.88 246 LYS A CA 1
ATOM 1866 C C . LYS A 1 246 ? -14.283 19.610 -23.796 1.00 68.88 246 LYS A C 1
ATOM 1868 O O . LYS A 1 246 ? -14.306 20.840 -23.902 1.00 68.88 246 LYS A O 1
ATOM 1873 N N . THR A 1 247 ? -14.836 18.962 -22.781 1.00 74.06 247 THR A N 1
ATOM 1874 C CA . THR A 1 247 ? -15.380 19.673 -21.622 1.00 74.06 247 THR A CA 1
ATOM 1875 C C . THR A 1 247 ? -14.259 20.424 -20.892 1.00 74.06 247 THR A C 1
ATOM 1877 O O . THR A 1 247 ? -13.079 20.067 -20.984 1.00 74.06 247 THR A O 1
ATOM 1880 N N . LEU A 1 248 ? -14.604 21.475 -20.141 1.00 75.12 248 LEU A N 1
ATOM 1881 C CA . LEU A 1 248 ? -13.626 22.200 -19.321 1.00 75.12 248 LEU A CA 1
ATOM 1882 C C . LEU A 1 248 ? -12.916 21.255 -18.333 1.00 75.12 248 LEU A C 1
ATOM 1884 O O . LEU A 1 248 ? -11.707 21.366 -18.139 1.00 75.12 248 LEU A O 1
ATOM 1888 N N . THR A 1 249 ? -13.658 20.305 -17.762 1.00 74.25 249 THR A N 1
ATOM 1889 C CA . THR A 1 249 ? -13.155 19.300 -16.819 1.00 74.25 249 THR A CA 1
ATOM 1890 C C . THR A 1 249 ? -12.137 18.363 -17.469 1.00 74.25 249 THR A C 1
ATOM 1892 O O . THR A 1 249 ? -11.075 18.131 -16.897 1.00 74.25 249 THR A O 1
ATOM 1895 N N . GLU A 1 250 ? -12.403 17.876 -18.685 1.00 77.38 250 GLU A N 1
ATOM 1896 C CA . GLU A 1 250 ? -11.444 17.060 -19.446 1.00 77.38 250 GLU A CA 1
ATOM 1897 C C . GLU A 1 250 ? -10.147 17.822 -19.719 1.00 77.38 250 GLU A C 1
ATOM 1899 O O . GLU A 1 250 ? -9.061 17.295 -19.484 1.00 77.38 250 GLU A O 1
ATOM 1904 N N . LEU A 1 251 ? -10.244 19.085 -20.147 1.00 78.50 251 LEU A N 1
ATOM 1905 C CA . LEU A 1 251 ? -9.065 19.921 -20.377 1.00 78.50 251 LEU A CA 1
ATOM 1906 C C . LEU A 1 251 ? -8.253 20.139 -19.095 1.00 78.50 251 LEU A C 1
ATOM 1908 O O . LEU A 1 251 ? -7.027 20.058 -19.136 1.00 78.50 251 LEU A O 1
ATOM 1912 N N . GLN A 1 252 ? -8.914 20.399 -17.965 1.00 81.38 252 GLN A N 1
ATOM 1913 C CA . GLN A 1 252 ? -8.248 20.586 -16.674 1.00 81.38 252 GLN A CA 1
ATOM 1914 C C . GLN A 1 252 ? -7.518 19.320 -16.217 1.00 81.38 252 GLN A C 1
ATOM 1916 O O . GLN A 1 252 ? -6.358 19.401 -15.814 1.00 81.38 252 GLN A O 1
ATOM 1921 N N . GLN A 1 253 ? -8.163 18.154 -16.310 1.00 83.19 253 GLN A N 1
ATOM 1922 C CA . GLN A 1 253 ? -7.557 16.885 -15.902 1.00 83.19 253 GLN A CA 1
ATOM 1923 C C . GLN A 1 253 ? -6.385 16.496 -16.805 1.00 83.19 253 GLN A C 1
ATOM 1925 O O . GLN A 1 253 ? -5.313 16.151 -16.311 1.00 83.19 253 GLN A O 1
ATOM 1930 N N . GLU A 1 254 ? -6.526 16.612 -18.126 1.00 84.00 254 GLU A N 1
ATOM 1931 C CA . GLU A 1 254 ? -5.415 16.308 -19.030 1.00 84.00 254 GLU A CA 1
ATOM 1932 C C . GLU A 1 254 ? -4.230 17.286 -18.852 1.00 84.00 254 GLU A C 1
ATOM 1934 O O . GLU A 1 254 ? -3.074 16.871 -18.954 1.00 84.00 254 GLU A O 1
ATOM 1939 N N . GLN A 1 255 ? -4.479 18.571 -18.554 1.00 84.81 255 GLN A N 1
ATOM 1940 C CA . GLN A 1 255 ? -3.420 19.541 -18.226 1.00 84.81 255 GLN A CA 1
ATOM 1941 C C . GLN A 1 255 ? -2.725 19.227 -16.897 1.00 84.81 255 GLN A C 1
ATOM 1943 O O . GLN A 1 255 ? -1.500 19.358 -16.799 1.00 84.81 255 GLN A O 1
ATOM 1948 N N . TYR A 1 256 ? -3.491 18.806 -15.889 1.00 86.81 256 TYR A N 1
ATOM 1949 C CA . TYR A 1 256 ? -2.959 18.353 -14.608 1.00 86.81 256 TYR A CA 1
ATOM 1950 C C . TYR A 1 256 ? -2.007 17.169 -14.815 1.00 86.81 256 TYR A C 1
ATOM 1952 O O . TYR A 1 256 ? -0.831 17.257 -14.470 1.00 86.81 256 TYR A O 1
ATOM 1960 N N . ILE A 1 257 ? -2.456 16.121 -15.507 1.00 89.38 257 ILE A N 1
ATOM 1961 C CA . ILE A 1 257 ? -1.636 14.933 -15.793 1.00 89.38 257 ILE A CA 1
ATOM 1962 C C . ILE A 1 257 ? -0.405 15.286 -16.616 1.00 89.38 257 ILE A C 1
ATOM 1964 O O . ILE A 1 257 ? 0.681 14.800 -16.320 1.00 89.38 257 ILE A O 1
ATOM 1968 N N . LEU A 1 258 ? -0.534 16.144 -17.635 1.00 89.44 258 LEU A N 1
ATOM 1969 C CA . LEU A 1 258 ? 0.620 16.605 -18.406 1.00 89.44 258 LEU A CA 1
ATOM 1970 C C . LEU A 1 258 ? 1.686 17.226 -17.490 1.00 89.44 258 LEU A C 1
ATOM 1972 O O . LEU A 1 258 ? 2.873 16.969 -17.680 1.00 89.44 258 LEU A O 1
ATOM 1976 N N . THR A 1 259 ? 1.268 18.023 -16.508 1.00 92.44 259 THR A N 1
ATOM 1977 C CA . THR A 1 259 ? 2.165 18.702 -15.563 1.00 92.44 259 THR A CA 1
ATOM 1978 C C . THR A 1 259 ? 2.823 17.714 -14.599 1.00 92.44 259 THR A C 1
ATOM 1980 O O . THR A 1 259 ? 4.048 17.738 -14.428 1.00 92.44 259 THR A O 1
ATOM 1983 N N . GLU A 1 260 ? 2.041 16.805 -14.017 1.00 94.25 260 GLU A N 1
ATOM 1984 C CA . GLU A 1 260 ? 2.550 15.795 -13.083 1.00 94.25 260 GLU A CA 1
ATOM 1985 C C . GLU A 1 260 ? 3.491 14.807 -13.779 1.00 94.25 260 GLU A C 1
ATOM 1987 O O . GLU A 1 260 ? 4.619 14.590 -13.329 1.00 94.25 260 GLU A O 1
ATOM 1992 N N . LEU A 1 261 ? 3.102 14.283 -14.946 1.00 95.38 261 LEU A N 1
ATOM 1993 C CA . LEU A 1 261 ? 3.942 13.364 -15.712 1.00 95.38 261 LEU A CA 1
ATOM 1994 C C . LEU A 1 261 ? 5.231 14.030 -16.202 1.00 95.38 261 LEU A C 1
ATOM 1996 O O . LEU A 1 261 ? 6.274 13.386 -16.175 1.00 95.38 261 LEU A O 1
ATOM 2000 N N . GLN A 1 262 ? 5.218 15.313 -16.589 1.00 95.12 262 GLN A N 1
ATOM 2001 C CA . GLN A 1 262 ? 6.455 16.046 -16.909 1.00 95.12 262 GLN A CA 1
ATOM 2002 C C . GLN A 1 262 ? 7.392 16.149 -15.699 1.00 95.12 262 GLN A C 1
ATOM 2004 O O . GLN A 1 262 ? 8.609 16.000 -15.835 1.00 95.12 262 GLN A O 1
ATOM 2009 N N . THR A 1 263 ? 6.835 16.385 -14.512 1.00 95.69 263 THR A N 1
ATOM 2010 C CA . THR A 1 263 ? 7.607 16.466 -13.267 1.00 95.69 263 THR A CA 1
ATOM 2011 C C . THR A 1 263 ? 8.217 15.112 -12.908 1.00 95.69 263 THR A C 1
ATOM 2013 O O . THR A 1 263 ? 9.410 15.029 -12.603 1.00 95.69 263 THR A O 1
ATOM 2016 N N . LEU A 1 264 ? 7.430 14.039 -12.994 1.00 95.88 264 LEU A N 1
ATOM 2017 C CA . LEU A 1 264 ? 7.884 12.672 -12.742 1.00 95.88 264 LEU A CA 1
ATOM 2018 C C . LEU A 1 264 ? 8.899 12.200 -13.789 1.00 95.88 264 LEU A C 1
ATOM 2020 O O . LEU A 1 264 ? 9.862 11.525 -13.438 1.00 95.88 264 LEU A O 1
ATOM 2024 N N . LEU A 1 265 ? 8.759 12.613 -15.049 1.00 94.00 265 LEU A N 1
ATOM 2025 C CA . LEU A 1 265 ? 9.720 12.296 -16.105 1.00 94.00 265 LEU A CA 1
ATOM 2026 C C . LEU A 1 265 ? 11.079 12.951 -15.845 1.00 94.00 265 LEU A C 1
ATOM 2028 O O . LEU A 1 265 ? 12.113 12.303 -15.961 1.00 94.00 265 LEU A O 1
ATOM 2032 N N . LYS A 1 266 ? 11.094 14.196 -15.361 1.00 92.25 266 LYS A N 1
ATOM 2033 C CA . LYS A 1 266 ? 12.334 14.843 -14.913 1.00 92.25 266 LYS A CA 1
ATOM 2034 C C . LYS A 1 266 ? 12.961 14.129 -13.708 1.00 92.25 266 LYS A C 1
ATOM 2036 O O . LYS A 1 266 ? 14.189 14.063 -13.598 1.00 92.25 266 LYS A O 1
ATOM 2041 N N . LYS A 1 267 ? 12.146 13.593 -12.788 1.00 90.81 267 LYS A N 1
ATOM 2042 C CA . LYS A 1 267 ? 12.649 12.741 -11.694 1.00 90.81 267 LYS A CA 1
ATOM 2043 C C . LYS A 1 267 ? 13.262 11.451 -12.245 1.00 90.81 267 LYS A C 1
ATOM 2045 O O . LYS A 1 267 ? 14.350 11.100 -11.803 1.00 90.81 267 LYS A O 1
ATOM 2050 N N . LEU A 1 268 ? 12.629 10.815 -13.234 1.00 89.50 268 LEU A N 1
ATOM 2051 C CA . LEU A 1 268 ? 13.146 9.625 -13.920 1.00 89.50 268 LEU A CA 1
ATOM 2052 C C . LEU A 1 268 ? 14.500 9.894 -14.595 1.00 89.50 268 LEU A C 1
ATOM 2054 O O . LEU A 1 268 ? 15.449 9.140 -14.383 1.00 89.50 268 LEU A O 1
ATOM 2058 N N . GLU A 1 269 ? 14.614 10.997 -15.339 1.00 86.44 269 GLU A N 1
ATOM 2059 C CA . GLU A 1 269 ? 15.867 11.451 -15.961 1.00 86.44 269 GLU A CA 1
ATOM 2060 C C . GLU A 1 269 ? 16.962 11.644 -14.906 1.00 86.44 269 GLU A C 1
ATOM 2062 O O . GLU A 1 269 ? 18.088 11.164 -15.044 1.00 86.44 269 GLU A O 1
ATOM 2067 N N . THR A 1 270 ? 16.616 12.321 -13.807 1.00 85.06 270 THR A N 1
ATOM 2068 C CA . THR A 1 270 ? 17.547 12.589 -12.707 1.00 85.06 270 THR A CA 1
ATOM 2069 C C . THR A 1 270 ? 17.987 11.294 -12.025 1.00 85.06 270 THR A C 1
ATOM 2071 O O . THR A 1 270 ? 19.171 11.127 -11.748 1.00 85.06 270 THR A O 1
ATOM 2074 N N . ALA A 1 271 ? 17.062 10.372 -11.751 1.00 79.50 271 ALA A N 1
ATOM 2075 C CA . ALA A 1 271 ? 17.361 9.079 -11.142 1.00 79.50 271 ALA A CA 1
ATOM 2076 C C . ALA A 1 271 ? 18.240 8.213 -12.057 1.00 79.50 271 ALA A C 1
ATOM 2078 O O . ALA A 1 271 ? 19.168 7.572 -11.578 1.00 79.50 271 ALA A O 1
ATOM 2079 N N . SER A 1 272 ? 18.019 8.275 -13.373 1.00 71.75 272 SER A N 1
ATOM 2080 C CA . SER A 1 272 ? 18.832 7.568 -14.370 1.00 71.75 272 SER A CA 1
ATOM 2081 C C . SER A 1 272 ? 20.247 8.144 -14.518 1.00 71.75 272 SER A C 1
ATOM 2083 O O . SER A 1 272 ? 21.163 7.428 -14.915 1.00 71.75 272 SER A O 1
ATOM 2085 N N . GLN A 1 273 ? 20.441 9.432 -14.210 1.00 70.50 273 GLN A N 1
ATOM 2086 C CA . GLN A 1 273 ? 21.741 10.116 -14.264 1.00 70.50 273 GLN A CA 1
ATOM 2087 C C . GLN A 1 273 ? 22.508 10.088 -12.936 1.00 70.50 273 GLN A C 1
ATOM 2089 O O . GLN A 1 273 ? 23.734 10.224 -12.926 1.00 70.50 273 GLN A O 1
ATOM 2094 N N . LYS A 1 274 ? 21.807 9.964 -11.805 1.00 68.31 274 LYS A N 1
ATOM 2095 C CA . LYS A 1 274 ? 22.434 9.843 -10.490 1.00 68.31 274 LYS A CA 1
ATOM 2096 C C . LYS A 1 274 ? 23.190 8.516 -10.399 1.00 68.31 274 LYS A C 1
ATOM 2098 O O . LYS A 1 274 ? 22.734 7.484 -10.878 1.00 68.31 274 LYS A O 1
ATOM 2103 N N . ALA A 1 275 ? 24.318 8.543 -9.695 1.00 58.56 275 ALA A N 1
ATOM 2104 C CA . ALA A 1 275 ? 25.056 7.354 -9.281 1.00 58.56 275 ALA A CA 1
ATOM 2105 C C . ALA A 1 275 ? 24.317 6.638 -8.126 1.00 58.56 275 ALA A C 1
ATOM 2107 O O . ALA A 1 275 ? 24.836 6.538 -7.018 1.00 58.56 275 ALA A O 1
ATOM 2108 N N . ILE A 1 276 ? 23.065 6.238 -8.365 1.00 65.12 276 ILE A N 1
ATOM 2109 C CA . ILE A 1 276 ? 22.274 5.402 -7.455 1.00 65.12 276 ILE A CA 1
ATOM 2110 C C . ILE A 1 276 ? 22.824 3.985 -7.557 1.00 65.12 276 ILE A C 1
ATOM 2112 O O . ILE A 1 276 ? 23.187 3.543 -8.651 1.00 65.12 276 ILE A O 1
ATOM 2116 N N . SER A 1 277 ? 22.906 3.274 -6.433 1.00 70.94 277 SER A N 1
ATOM 2117 C CA . SER A 1 277 ? 23.385 1.897 -6.476 1.00 70.94 277 SER A CA 1
ATOM 2118 C C . SER A 1 277 ? 22.444 1.024 -7.316 1.00 70.94 277 SER A C 1
ATOM 2120 O O . SER A 1 277 ? 21.224 1.210 -7.332 1.00 70.94 277 SER A O 1
ATOM 2122 N N . ARG A 1 278 ? 22.998 0.022 -8.006 1.00 72.38 278 ARG A N 1
ATOM 2123 C CA . ARG A 1 278 ? 22.212 -0.978 -8.750 1.00 72.38 278 ARG A CA 1
ATOM 2124 C C . ARG A 1 278 ? 21.054 -1.588 -7.945 1.00 72.38 278 ARG A C 1
ATOM 2126 O O . ARG A 1 278 ? 20.045 -1.954 -8.545 1.00 72.38 278 ARG A O 1
ATOM 2133 N N . ASP A 1 279 ? 21.223 -1.772 -6.639 1.00 79.56 279 ASP A N 1
ATOM 2134 C CA . ASP A 1 279 ? 20.222 -2.433 -5.799 1.00 79.56 279 ASP A CA 1
ATOM 2135 C C . ASP A 1 279 ? 19.060 -1.482 -5.454 1.00 79.56 279 ASP A C 1
ATOM 2137 O O . ASP A 1 279 ? 17.914 -1.921 -5.437 1.00 79.56 279 ASP A O 1
ATOM 2141 N N . GLU A 1 280 ? 19.320 -0.179 -5.299 1.00 85.69 280 GLU A N 1
ATOM 2142 C CA . GLU A 1 280 ? 18.299 0.852 -5.036 1.00 85.69 280 GLU A CA 1
ATOM 2143 C C . GLU A 1 280 ? 17.512 1.252 -6.296 1.00 85.69 280 GLU A C 1
ATOM 2145 O O . GLU A 1 280 ? 16.323 1.562 -6.221 1.00 85.69 280 GLU A O 1
ATOM 2150 N N . MET A 1 281 ? 18.153 1.226 -7.471 1.00 86.69 281 MET A N 1
ATOM 2151 C CA . MET A 1 281 ? 17.544 1.686 -8.725 1.00 86.69 281 MET A CA 1
ATOM 2152 C C . MET A 1 281 ? 16.200 1.000 -9.059 1.00 86.69 281 MET A C 1
ATOM 2154 O O . MET A 1 281 ? 15.268 1.713 -9.423 1.00 86.69 281 MET A O 1
ATOM 2158 N N . PRO A 1 282 ? 16.026 -0.331 -8.913 1.00 91.19 282 PRO A N 1
ATOM 2159 C CA . PRO A 1 282 ? 14.732 -0.992 -9.087 1.00 91.19 282 PRO A CA 1
ATOM 2160 C C . PRO A 1 282 ? 13.601 -0.402 -8.237 1.00 91.19 282 PRO A C 1
ATOM 2162 O O . PRO A 1 282 ? 12.481 -0.283 -8.731 1.00 91.19 282 PRO A O 1
ATOM 2165 N N . VAL A 1 283 ? 13.888 -0.017 -6.989 1.00 93.69 283 VAL A N 1
ATOM 2166 C CA . VAL A 1 283 ? 12.900 0.571 -6.074 1.00 93.69 283 VAL A CA 1
ATOM 2167 C C . VAL A 1 283 ? 12.535 1.981 -6.519 1.00 93.69 283 VAL A C 1
ATOM 2169 O O . VAL A 1 283 ? 11.358 2.306 -6.621 1.00 93.69 283 VAL A O 1
ATOM 2172 N N . GLU A 1 284 ? 13.530 2.800 -6.858 1.00 91.94 284 GLU A N 1
ATOM 2173 C CA . GLU A 1 284 ? 13.323 4.158 -7.375 1.00 91.94 284 GLU A CA 1
ATOM 2174 C C . GLU A 1 284 ? 12.490 4.154 -8.664 1.00 91.94 284 GLU A C 1
ATOM 2176 O O . GLU A 1 284 ? 11.516 4.898 -8.791 1.00 91.94 284 GLU A O 1
ATOM 2181 N N . MET A 1 285 ? 12.825 3.270 -9.613 1.00 92.94 285 MET A N 1
ATOM 2182 C CA . MET A 1 285 ? 12.052 3.116 -10.848 1.00 92.94 285 MET A CA 1
ATOM 2183 C C . MET A 1 285 ? 10.621 2.681 -10.543 1.00 92.94 285 MET A C 1
ATOM 2185 O O . MET A 1 285 ? 9.678 3.233 -11.111 1.00 92.94 285 MET A O 1
ATOM 2189 N N . ALA A 1 286 ? 10.452 1.722 -9.631 1.00 95.56 286 ALA A N 1
ATOM 2190 C CA . ALA A 1 286 ? 9.135 1.293 -9.206 1.00 95.56 286 ALA A CA 1
ATOM 2191 C C . ALA A 1 286 ? 8.313 2.455 -8.644 1.00 95.56 286 ALA A C 1
ATOM 2193 O O . ALA A 1 286 ? 7.187 2.671 -9.083 1.00 95.56 286 ALA A O 1
ATOM 2194 N N . CYS A 1 287 ? 8.905 3.252 -7.752 1.00 95.62 287 CYS A N 1
ATOM 2195 C CA . CYS A 1 287 ? 8.259 4.414 -7.162 1.00 95.62 287 CYS A CA 1
ATOM 2196 C C . CYS A 1 287 ? 7.820 5.440 -8.210 1.00 95.62 287 CYS A C 1
ATOM 2198 O O . CYS A 1 287 ? 6.667 5.862 -8.211 1.00 95.62 287 CYS A O 1
ATOM 2200 N N . VAL A 1 288 ? 8.709 5.824 -9.130 1.00 95.31 288 VAL A N 1
ATOM 2201 C CA . VAL A 1 288 ? 8.398 6.846 -10.141 1.00 95.31 288 VAL A CA 1
ATOM 2202 C C . VAL A 1 288 ? 7.302 6.382 -11.103 1.00 95.31 288 VAL A C 1
ATOM 2204 O O . VAL A 1 288 ? 6.374 7.145 -11.371 1.00 95.31 288 VAL A O 1
ATOM 2207 N N . PHE A 1 289 ? 7.378 5.151 -11.618 1.00 97.69 289 PHE A N 1
ATOM 2208 C CA . PHE A 1 289 ? 6.369 4.647 -12.554 1.00 97.69 289 PHE A CA 1
ATOM 2209 C C . PHE A 1 289 ? 5.027 4.351 -11.872 1.00 97.69 289 PHE A C 1
ATOM 2211 O O . PHE A 1 289 ? 3.990 4.638 -12.463 1.00 97.69 289 PHE A O 1
ATOM 2218 N N . ASP A 1 290 ? 5.021 3.864 -10.627 1.00 97.94 290 ASP A N 1
ATOM 2219 C CA . ASP A 1 290 ? 3.783 3.678 -9.859 1.00 97.94 290 ASP A CA 1
ATOM 2220 C C . ASP A 1 290 ? 3.091 5.031 -9.597 1.00 97.94 290 ASP A C 1
ATOM 2222 O O . ASP A 1 290 ? 1.880 5.134 -9.782 1.00 97.94 290 ASP A O 1
ATOM 2226 N N . GLN A 1 291 ? 3.839 6.101 -9.287 1.00 97.25 291 GLN A N 1
ATOM 2227 C CA . GLN A 1 291 ? 3.277 7.460 -9.205 1.00 97.25 291 GLN A CA 1
ATOM 2228 C C . GLN A 1 291 ? 2.645 7.896 -10.534 1.00 97.25 291 GLN A C 1
ATOM 2230 O O . GLN A 1 291 ? 1.510 8.373 -10.562 1.00 97.25 291 GLN A O 1
ATOM 2235 N N . MET A 1 292 ? 3.351 7.711 -11.659 1.00 97.94 292 MET A N 1
ATOM 2236 C CA . MET A 1 292 ? 2.808 8.038 -12.985 1.00 97.94 292 MET A CA 1
ATOM 2237 C C . MET A 1 292 ? 1.512 7.266 -13.264 1.00 97.94 292 MET A C 1
ATOM 2239 O O . MET A 1 292 ? 0.547 7.840 -13.777 1.00 97.94 292 MET A O 1
ATOM 2243 N N . TYR A 1 293 ? 1.490 5.978 -12.909 1.00 98.38 293 TYR A N 1
ATOM 2244 C CA . TYR A 1 293 ? 0.321 5.115 -13.018 1.00 98.38 293 TYR A CA 1
ATOM 2245 C C . TYR A 1 293 ? -0.850 5.661 -12.193 1.00 98.38 293 TYR A C 1
ATOM 2247 O O . TYR A 1 293 ? -1.935 5.844 -12.745 1.00 98.38 293 TYR A O 1
ATOM 2255 N N . PHE A 1 294 ? -0.638 5.987 -10.915 1.00 97.69 294 PHE A N 1
ATOM 2256 C CA . PHE A 1 294 ? -1.708 6.472 -10.048 1.00 97.69 294 PHE A CA 1
ATOM 2257 C C . PHE A 1 294 ? -2.294 7.807 -10.517 1.00 97.69 294 PHE A C 1
ATOM 2259 O O . PHE A 1 294 ? -3.516 7.945 -10.528 1.00 97.69 294 PHE A O 1
ATOM 2266 N N . HIS A 1 295 ? -1.475 8.753 -10.993 1.00 96.25 295 HIS A N 1
ATOM 2267 C CA . HIS A 1 295 ? -1.996 9.991 -11.590 1.00 96.25 295 HIS A CA 1
ATOM 2268 C C . HIS A 1 295 ? -2.851 9.714 -12.837 1.00 96.25 295 HIS A C 1
ATOM 2270 O O . HIS A 1 295 ? -3.910 10.326 -13.004 1.00 96.25 295 HIS A O 1
ATOM 2276 N N . CYS A 1 296 ? -2.428 8.781 -13.699 1.00 95.94 296 CYS A N 1
ATOM 2277 C CA . CYS A 1 296 ? -3.218 8.377 -14.866 1.00 95.94 296 CYS A CA 1
ATOM 2278 C C . CYS A 1 296 ? -4.530 7.702 -14.450 1.00 95.94 296 CYS A C 1
ATOM 2280 O O . CYS A 1 296 ? -5.585 8.031 -14.994 1.00 95.94 296 CYS A O 1
ATOM 2282 N N . TYR A 1 297 ? -4.482 6.793 -13.473 1.00 96.44 297 TYR A N 1
ATOM 2283 C CA . TYR A 1 297 ? -5.658 6.091 -12.971 1.00 96.44 297 TYR A CA 1
ATOM 2284 C C . TYR A 1 297 ? -6.650 7.058 -12.321 1.00 96.44 297 TYR A C 1
ATOM 2286 O O . TYR A 1 297 ? -7.809 7.088 -12.732 1.00 96.44 297 TYR A O 1
ATOM 2294 N N . TYR A 1 298 ? -6.190 7.899 -11.388 1.00 94.00 298 TYR A N 1
ATOM 2295 C CA . TYR A 1 298 ? -7.002 8.903 -10.696 1.00 94.00 298 TYR A CA 1
ATOM 2296 C C . TYR A 1 298 ? -7.761 9.783 -11.687 1.00 94.00 298 TYR A C 1
ATOM 2298 O O . TYR A 1 298 ? -8.982 9.900 -11.624 1.00 94.00 298 TYR A O 1
ATOM 2306 N N . ALA A 1 299 ? -7.060 10.359 -12.659 1.00 92.25 299 ALA A N 1
ATOM 2307 C CA . ALA A 1 299 ? -7.716 11.193 -13.647 1.00 92.25 299 ALA A CA 1
ATOM 2308 C C . ALA A 1 299 ? -8.676 10.409 -14.549 1.00 92.25 299 ALA A C 1
ATOM 2310 O O . ALA A 1 299 ? -9.739 10.922 -14.895 1.00 92.25 299 ALA A O 1
ATOM 2311 N N . SER A 1 300 ? -8.341 9.162 -14.902 1.00 92.38 300 SER A N 1
ATOM 2312 C CA . SER A 1 300 ? -9.239 8.315 -15.688 1.00 92.38 300 SER A CA 1
ATOM 2313 C C . SER A 1 300 ? -10.551 8.034 -14.950 1.00 92.38 300 SER A C 1
ATOM 2315 O O . SER A 1 300 ? -11.610 8.120 -15.567 1.00 92.38 300 SER A O 1
ATOM 2317 N N . VAL A 1 301 ? -10.511 7.782 -13.634 1.00 92.12 301 VAL A N 1
ATOM 2318 C CA . VAL A 1 301 ? -11.722 7.507 -12.846 1.00 92.12 301 VAL A CA 1
ATOM 2319 C C . VAL A 1 301 ? -12.506 8.772 -12.522 1.00 92.12 301 VAL A C 1
ATOM 2321 O O . VAL A 1 301 ? -13.731 8.720 -12.468 1.00 92.12 301 VAL A O 1
ATOM 2324 N N . VAL A 1 302 ? -11.833 9.915 -12.363 1.00 89.81 302 VAL A N 1
ATOM 2325 C CA . VAL A 1 302 ? -12.493 11.221 -12.213 1.00 89.81 302 VAL A CA 1
ATOM 2326 C C . VAL A 1 302 ? -13.226 11.609 -13.497 1.00 89.81 302 VAL A C 1
ATOM 2328 O O . VAL A 1 302 ? -14.321 12.149 -13.427 1.00 89.81 302 VAL A O 1
ATOM 2331 N N . LEU A 1 303 ? -12.660 11.331 -14.674 1.00 87.56 303 LEU A N 1
ATOM 2332 C CA . LEU A 1 303 ? -13.296 11.683 -15.947 1.00 87.56 303 LEU A CA 1
ATOM 2333 C C . LEU A 1 303 ? -14.354 10.675 -16.403 1.00 87.56 303 LEU A C 1
ATOM 2335 O O . LEU A 1 303 ? -15.376 11.071 -16.957 1.00 87.56 303 LEU A O 1
ATOM 2339 N N . TYR A 1 304 ? -14.099 9.380 -16.213 1.00 89.06 304 TYR A N 1
ATOM 2340 C CA . TYR A 1 304 ? -14.863 8.310 -16.865 1.00 89.06 304 TYR A CA 1
ATOM 2341 C C . TYR A 1 304 ? -15.482 7.301 -15.890 1.00 89.06 304 TYR A C 1
ATOM 2343 O O . TYR A 1 304 ? -16.123 6.347 -16.330 1.00 89.06 304 TYR A O 1
ATOM 2351 N N . GLY A 1 305 ? -15.315 7.497 -14.581 1.00 90.56 305 GLY A N 1
ATOM 2352 C CA . GLY A 1 305 ? -15.810 6.585 -13.552 1.00 90.56 305 GLY A CA 1
ATOM 2353 C C . GLY A 1 305 ? -14.926 5.349 -13.337 1.00 90.56 305 GLY A C 1
ATOM 2354 O O . GLY A 1 305 ? -14.016 5.056 -14.112 1.00 90.56 305 GLY A O 1
ATOM 2355 N N . ARG A 1 306 ? -15.213 4.590 -12.269 1.00 89.50 306 ARG A N 1
ATOM 2356 C CA . ARG A 1 306 ? -14.443 3.390 -11.862 1.00 89.50 306 ARG A CA 1
ATOM 2357 C C . ARG A 1 306 ? -14.490 2.240 -12.866 1.00 89.50 306 ARG A C 1
ATOM 2359 O O . ARG A 1 306 ? -13.569 1.439 -12.904 1.00 89.50 306 ARG A O 1
ATOM 2366 N N . SER A 1 307 ? -15.536 2.163 -13.687 1.00 88.12 307 SER A N 1
ATOM 2367 C CA . SER A 1 307 ? -15.681 1.121 -14.715 1.00 88.12 307 SER A CA 1
ATOM 2368 C C . SER A 1 307 ? -14.874 1.400 -15.990 1.00 88.12 307 SER A C 1
ATOM 2370 O O . SER A 1 307 ? -14.976 0.641 -16.952 1.00 88.12 307 SER A O 1
ATOM 2372 N N . CYS A 1 308 ? -14.108 2.494 -16.035 1.00 89.50 308 CYS A N 1
ATOM 2373 C CA . CYS A 1 308 ? -13.284 2.846 -17.183 1.00 89.50 308 CYS A CA 1
ATOM 2374 C C . CYS A 1 308 ? -12.146 1.825 -17.382 1.00 89.50 308 CYS A C 1
ATOM 2376 O O . CYS A 1 308 ? -11.306 1.680 -16.496 1.00 89.50 308 CYS A O 1
ATOM 2378 N N . PRO A 1 309 ? -12.046 1.161 -18.549 1.00 91.06 309 PRO A N 1
ATOM 2379 C CA . PRO A 1 309 ? -11.011 0.155 -18.790 1.00 91.06 309 PRO A CA 1
ATOM 2380 C C . PRO A 1 309 ? -9.680 0.755 -19.269 1.00 91.06 309 PRO A C 1
ATOM 2382 O O . PRO A 1 309 ? -8.736 0.014 -19.520 1.00 91.06 309 PRO A O 1
ATOM 2385 N N . ALA A 1 310 ? -9.605 2.078 -19.461 1.00 91.94 310 ALA A N 1
ATOM 2386 C CA . ALA A 1 310 ? -8.445 2.737 -20.062 1.00 91.94 310 ALA A CA 1
ATOM 2387 C C . ALA A 1 310 ? -7.171 2.581 -19.225 1.00 91.94 310 ALA A C 1
ATOM 2389 O O . ALA A 1 310 ? -6.085 2.441 -19.777 1.00 91.94 310 ALA A O 1
ATOM 2390 N N . VAL A 1 311 ? -7.316 2.623 -17.901 1.00 96.38 311 VAL A N 1
ATOM 2391 C CA . VAL A 1 311 ? -6.245 2.364 -16.943 1.00 96.38 311 VAL A CA 1
ATOM 2392 C C . VAL A 1 311 ? -6.799 1.345 -15.951 1.00 96.38 311 VAL A C 1
ATOM 2394 O O . VAL A 1 311 ? -7.797 1.647 -15.297 1.00 96.38 311 VAL A O 1
ATOM 2397 N N . PRO A 1 312 ? -6.211 0.142 -15.843 1.00 95.81 312 PRO A N 1
ATOM 2398 C CA . PRO A 1 312 ? -6.679 -0.874 -14.906 1.00 95.81 312 PRO A CA 1
ATOM 2399 C C . PRO A 1 312 ? -6.671 -0.372 -13.464 1.00 95.81 312 PRO A C 1
ATOM 2401 O O . PRO A 1 312 ? -5.817 0.441 -13.107 1.00 95.81 312 PRO A O 1
ATOM 2404 N N . ALA A 1 313 ? -7.578 -0.889 -12.634 1.00 96.06 313 ALA A N 1
ATOM 2405 C CA . ALA A 1 313 ? -7.596 -0.611 -11.201 1.00 96.06 313 ALA A CA 1
ATOM 2406 C C . ALA A 1 313 ? -6.304 -1.095 -10.502 1.00 96.06 313 ALA A C 1
ATOM 2408 O O . ALA A 1 313 ? -5.672 -2.035 -10.994 1.00 96.06 313 ALA A O 1
ATOM 2409 N N . PRO A 1 314 ? -5.880 -0.463 -9.387 1.00 96.62 314 PRO A N 1
ATOM 2410 C CA . PRO A 1 314 ? -4.608 -0.771 -8.726 1.00 96.62 314 PRO A CA 1
ATOM 2411 C C . PRO A 1 314 ? -4.375 -2.250 -8.397 1.00 96.62 314 PRO A C 1
ATOM 2413 O O . PRO A 1 314 ? -3.273 -2.751 -8.598 1.00 96.62 314 PRO A O 1
ATOM 2416 N N . ASP A 1 315 ? -5.400 -2.971 -7.957 1.00 94.38 315 ASP A N 1
ATOM 2417 C CA . ASP A 1 315 ? -5.369 -4.416 -7.707 1.00 94.38 315 ASP A CA 1
ATOM 2418 C C . ASP A 1 315 ? -5.053 -5.219 -8.979 1.00 94.38 315 ASP A C 1
ATOM 2420 O O . ASP A 1 315 ? -4.172 -6.083 -8.965 1.00 94.38 315 ASP A O 1
ATOM 2424 N N . ALA A 1 316 ? -5.691 -4.883 -10.103 1.00 93.75 316 ALA A N 1
ATOM 2425 C CA . ALA A 1 316 ? -5.409 -5.489 -11.400 1.00 93.75 316 ALA A CA 1
ATOM 2426 C C . ALA A 1 316 ? -4.017 -5.111 -11.935 1.00 93.75 316 ALA A C 1
ATOM 2428 O O . ALA A 1 316 ? -3.328 -5.961 -12.498 1.00 93.75 316 ALA A O 1
ATOM 2429 N N . TYR A 1 317 ? -3.584 -3.859 -11.747 1.00 95.81 317 TYR A N 1
ATOM 2430 C CA . TYR A 1 317 ? -2.255 -3.392 -12.148 1.00 95.81 317 TYR A CA 1
ATOM 2431 C C . TYR A 1 317 ? -1.144 -4.137 -11.406 1.00 95.81 317 TYR A C 1
ATOM 2433 O O . TYR A 1 317 ? -0.268 -4.709 -12.052 1.00 95.81 317 TYR A O 1
ATOM 2441 N N . PHE A 1 318 ? -1.189 -4.192 -10.072 1.00 94.50 318 PHE A N 1
ATOM 2442 C CA . PHE A 1 318 ? -0.156 -4.892 -9.309 1.00 94.50 318 PHE A CA 1
ATOM 2443 C C . PHE A 1 318 ? -0.184 -6.402 -9.562 1.00 94.50 318 PHE A C 1
ATOM 2445 O O . PHE A 1 318 ? 0.879 -6.991 -9.746 1.00 94.50 318 PHE A O 1
ATOM 2452 N N . SER A 1 319 ? -1.369 -7.011 -9.688 1.00 90.00 319 SER A N 1
ATOM 2453 C CA . SER A 1 319 ? -1.486 -8.432 -10.050 1.00 90.00 319 SER A CA 1
ATOM 2454 C C . SER A 1 319 ? -0.870 -8.732 -11.421 1.00 90.00 319 SER A C 1
ATOM 2456 O O . SER A 1 319 ? -0.226 -9.764 -11.599 1.00 90.00 319 SER A O 1
ATOM 2458 N N . ASP A 1 320 ? -1.032 -7.831 -12.398 1.00 89.88 320 ASP A N 1
ATOM 2459 C CA . ASP A 1 320 ? -0.403 -7.963 -13.714 1.00 89.88 320 ASP A CA 1
ATOM 2460 C C . ASP A 1 320 ? 1.134 -7.896 -13.631 1.00 89.88 320 ASP A C 1
ATOM 2462 O O . ASP A 1 320 ? 1.812 -8.716 -14.257 1.00 89.88 320 ASP A O 1
ATOM 2466 N N . LEU A 1 321 ? 1.699 -7.003 -12.810 1.00 91.31 321 LEU A N 1
ATOM 2467 C CA . LEU A 1 321 ? 3.151 -6.931 -12.601 1.00 91.31 321 LEU A CA 1
ATOM 2468 C C . LEU A 1 321 ? 3.716 -8.217 -11.977 1.00 91.31 321 LEU A C 1
ATOM 2470 O O . LEU A 1 321 ? 4.790 -8.680 -12.373 1.00 91.31 321 LEU A O 1
ATOM 2474 N N . GLU A 1 322 ? 2.987 -8.829 -11.039 1.00 86.31 322 GLU A N 1
ATOM 2475 C CA . GLU A 1 322 ? 3.389 -10.082 -10.386 1.00 86.31 322 GLU A CA 1
ATOM 2476 C C . GLU A 1 322 ? 3.482 -11.262 -11.357 1.00 86.31 322 GLU A C 1
ATOM 2478 O O . GLU A 1 322 ? 4.260 -12.192 -11.126 1.00 86.31 322 GLU A O 1
ATOM 2483 N N . THR A 1 323 ? 2.777 -11.205 -12.492 1.00 82.62 323 THR A N 1
ATOM 2484 C CA . THR A 1 323 ? 2.873 -12.246 -13.528 1.00 82.62 323 THR A CA 1
ATOM 2485 C C . THR A 1 323 ? 4.281 -12.372 -14.122 1.00 82.62 323 THR A C 1
ATOM 2487 O O . THR A 1 323 ? 4.644 -13.437 -14.621 1.00 82.62 323 THR A O 1
ATOM 2490 N N . PHE A 1 324 ? 5.110 -11.330 -13.985 1.00 83.25 324 PHE A N 1
ATOM 2491 C CA . PHE A 1 324 ? 6.516 -11.304 -14.398 1.00 83.25 324 PHE A CA 1
ATOM 2492 C C . PHE A 1 324 ? 7.494 -11.594 -13.243 1.00 83.25 324 PHE A C 1
ATOM 2494 O O . PHE A 1 324 ? 8.703 -11.483 -13.421 1.00 83.25 324 PHE A O 1
ATOM 2501 N N . SER A 1 325 ? 6.998 -11.964 -12.055 1.00 80.44 325 SER A N 1
ATOM 2502 C CA . SER A 1 325 ? 7.802 -12.304 -10.868 1.00 80.44 325 SER A CA 1
ATOM 2503 C C . SER A 1 325 ? 7.387 -13.659 -10.261 1.00 80.44 325 SER A C 1
ATOM 2505 O O . SER A 1 325 ? 6.934 -13.713 -9.117 1.00 80.44 325 SER A O 1
ATOM 2507 N N . PRO A 1 326 ? 7.548 -14.785 -10.984 1.00 70.94 326 PRO A N 1
ATOM 2508 C CA . PRO A 1 326 ? 6.978 -16.081 -10.593 1.00 70.94 326 PRO A CA 1
ATOM 2509 C C . PRO A 1 326 ? 7.489 -16.655 -9.255 1.00 70.94 326 PRO A C 1
ATOM 2511 O O . PRO A 1 326 ? 6.806 -17.476 -8.648 1.00 70.94 326 PRO A O 1
ATOM 2514 N N . HIS A 1 327 ? 8.646 -16.209 -8.755 1.00 76.44 327 HIS A N 1
ATOM 2515 C CA . HIS A 1 327 ? 9.252 -16.707 -7.505 1.00 76.44 327 HIS A CA 1
ATOM 2516 C C . HIS A 1 327 ? 8.817 -15.953 -6.258 1.00 76.44 327 HIS A C 1
ATOM 2518 O O . HIS A 1 327 ? 9.247 -16.296 -5.156 1.00 76.44 327 HIS A O 1
ATOM 2524 N N . VAL A 1 328 ? 7.978 -14.931 -6.411 1.00 80.94 328 VAL A N 1
ATOM 2525 C CA . VAL A 1 328 ? 7.675 -14.025 -5.309 1.00 80.94 328 VAL A CA 1
ATOM 2526 C C . VAL A 1 328 ? 7.008 -14.750 -4.130 1.00 80.94 328 VAL A C 1
ATOM 2528 O O . VAL A 1 328 ? 7.334 -14.466 -2.983 1.00 80.94 328 VAL A O 1
ATOM 2531 N N . ASN A 1 329 ? 6.186 -15.780 -4.380 1.00 86.19 329 ASN A N 1
ATOM 2532 C CA . ASN A 1 329 ? 5.616 -16.609 -3.310 1.00 86.19 329 ASN A CA 1
ATOM 2533 C C . ASN A 1 329 ? 6.688 -17.384 -2.531 1.00 86.19 329 ASN A C 1
ATOM 2535 O O . ASN A 1 329 ? 6.683 -17.351 -1.305 1.00 86.19 329 ASN A O 1
ATOM 2539 N N . ALA A 1 330 ? 7.626 -18.038 -3.223 1.00 84.19 330 ALA A N 1
ATOM 2540 C CA . ALA A 1 330 ? 8.696 -18.798 -2.574 1.00 84.19 330 ALA A CA 1
ATOM 2541 C C . ALA A 1 330 ? 9.627 -17.885 -1.756 1.00 84.19 330 ALA A C 1
ATOM 2543 O O . ALA A 1 330 ? 10.085 -18.265 -0.680 1.00 84.19 330 ALA A O 1
ATOM 2544 N N . GLN A 1 331 ? 9.868 -16.661 -2.238 1.00 87.50 331 GLN A N 1
ATOM 2545 C CA . GLN A 1 331 ? 10.619 -15.636 -1.506 1.00 87.50 331 GLN A CA 1
ATOM 2546 C C . GLN A 1 331 ? 9.899 -15.219 -0.222 1.00 87.50 331 GLN A C 1
ATOM 2548 O O . GLN A 1 331 ? 10.532 -15.109 0.826 1.00 87.50 331 GLN A O 1
ATOM 2553 N N . VAL A 1 332 ? 8.576 -15.044 -0.271 1.00 90.56 332 VAL A N 1
ATOM 2554 C CA . VAL A 1 332 ? 7.787 -14.727 0.926 1.00 90.56 332 VAL A CA 1
ATOM 2555 C C . VAL A 1 332 ? 7.744 -15.895 1.902 1.00 90.56 332 VAL A C 1
ATOM 2557 O O . VAL A 1 332 ? 7.958 -15.686 3.089 1.00 90.56 332 VAL A O 1
ATOM 2560 N N . GLU A 1 333 ? 7.545 -17.128 1.440 1.00 90.81 333 GLU A N 1
ATOM 2561 C CA . GLU A 1 333 ? 7.603 -18.315 2.306 1.00 90.81 333 GLU A CA 1
ATOM 2562 C C . GLU A 1 333 ? 8.963 -18.430 3.015 1.00 90.81 333 GLU A C 1
ATOM 2564 O O . GLU A 1 333 ? 9.020 -18.677 4.222 1.00 90.81 333 GLU A O 1
ATOM 2569 N N . ALA A 1 334 ? 10.060 -18.186 2.290 1.00 89.19 334 ALA A N 1
ATOM 2570 C CA . ALA A 1 334 ? 11.404 -18.168 2.859 1.00 89.19 334 ALA A CA 1
ATOM 2571 C C . ALA A 1 334 ? 11.592 -17.034 3.877 1.00 89.19 334 ALA A C 1
ATOM 2573 O O . ALA A 1 334 ? 12.185 -17.268 4.928 1.00 89.19 334 ALA A O 1
ATOM 2574 N N . PHE A 1 335 ? 11.072 -15.839 3.585 1.00 92.19 335 PHE A N 1
ATOM 2575 C CA . PHE A 1 335 ? 11.076 -14.698 4.497 1.00 92.19 335 PHE A CA 1
ATOM 2576 C C . PHE A 1 335 ? 10.320 -15.012 5.797 1.00 92.19 335 PHE A C 1
ATOM 2578 O O . PHE A 1 335 ? 10.875 -14.836 6.876 1.00 92.19 335 PHE A O 1
ATOM 2585 N N . LEU A 1 336 ? 9.104 -15.562 5.718 1.00 91.56 336 LEU A N 1
ATOM 2586 C CA . LEU A 1 336 ? 8.312 -15.929 6.900 1.00 91.56 336 LEU A CA 1
ATOM 2587 C C . LEU A 1 336 ? 9.032 -16.971 7.766 1.00 91.56 336 LEU A C 1
ATOM 2589 O O . LEU A 1 336 ? 9.064 -16.854 8.987 1.00 91.56 336 LEU A O 1
ATOM 2593 N N . GLN A 1 337 ? 9.654 -17.968 7.135 1.00 88.88 337 GLN A N 1
ATOM 2594 C CA . GLN A 1 337 ? 10.388 -19.021 7.837 1.00 88.88 337 GLN A CA 1
ATOM 2595 C C . GLN A 1 337 ? 11.695 -18.525 8.481 1.00 88.88 337 GLN A C 1
ATOM 2597 O O . GLN A 1 337 ? 12.221 -19.191 9.374 1.00 88.88 337 GLN A O 1
ATOM 2602 N N . GLN A 1 338 ? 12.239 -17.400 8.008 1.00 87.94 338 GLN A N 1
ATOM 2603 C CA . GLN A 1 338 ? 13.484 -16.812 8.508 1.00 87.94 338 GLN A CA 1
ATOM 2604 C C . GLN A 1 338 ? 13.230 -15.746 9.574 1.00 87.94 338 GLN A C 1
ATOM 2606 O O . GLN A 1 338 ? 13.896 -15.762 10.604 1.00 87.94 338 GLN A O 1
ATOM 2611 N N . GLU A 1 339 ? 12.268 -14.854 9.343 1.00 91.00 339 GLU A N 1
ATOM 2612 C CA . GLU A 1 339 ? 12.062 -13.662 10.170 1.00 91.00 339 GLU A CA 1
ATOM 2613 C C . GLU A 1 339 ? 10.907 -13.815 11.171 1.00 91.00 339 GLU A C 1
ATOM 2615 O O . GLU A 1 339 ? 10.937 -13.196 12.228 1.00 91.00 339 GLU A O 1
ATOM 2620 N N . LEU A 1 340 ? 9.889 -14.637 10.882 1.00 92.06 340 LEU A N 1
ATOM 2621 C CA . LEU A 1 340 ? 8.662 -14.745 11.693 1.00 92.06 340 LEU A CA 1
ATOM 2622 C C . LEU A 1 340 ? 8.621 -16.044 12.516 1.00 92.06 340 LEU A C 1
ATOM 2624 O O . LEU A 1 340 ? 7.572 -16.674 12.679 1.00 92.06 340 LEU A O 1
ATOM 2628 N N . VAL A 1 341 ? 9.773 -16.454 13.046 1.00 88.00 341 VAL A N 1
ATOM 2629 C CA . VAL A 1 341 ? 9.916 -17.638 13.904 1.00 88.00 341 VAL A CA 1
ATOM 2630 C C . VAL A 1 341 ? 10.457 -17.272 15.283 1.00 88.00 341 VAL A C 1
ATOM 2632 O O . VAL A 1 341 ? 11.381 -16.465 15.395 1.00 88.00 341 VAL A O 1
ATOM 2635 N N . ASP A 1 342 ? 9.903 -17.883 16.327 1.00 84.75 342 ASP A N 1
ATOM 2636 C CA . ASP A 1 342 ? 10.314 -17.717 17.725 1.00 84.75 342 ASP A CA 1
ATOM 2637 C C . ASP A 1 342 ? 11.634 -18.434 18.055 1.00 84.75 342 ASP A C 1
ATOM 2639 O O . ASP A 1 342 ? 12.274 -19.041 17.189 1.00 84.75 342 ASP A O 1
ATOM 2643 N N . ASP A 1 343 ? 12.062 -18.354 19.316 1.00 81.88 343 ASP A N 1
ATOM 2644 C CA . ASP A 1 343 ? 13.297 -18.983 19.799 1.00 81.88 343 ASP A CA 1
ATOM 2645 C C . ASP A 1 343 ? 13.334 -20.505 19.668 1.00 81.88 343 ASP A C 1
ATOM 2647 O O . ASP A 1 343 ? 14.411 -21.068 19.462 1.00 81.88 343 ASP A O 1
ATOM 2651 N N . ASP A 1 344 ? 12.169 -21.150 19.633 1.00 83.38 344 ASP A N 1
ATOM 2652 C CA . ASP A 1 344 ? 12.028 -22.579 19.365 1.00 83.38 344 ASP A CA 1
ATOM 2653 C C . ASP A 1 344 ? 12.024 -22.911 17.860 1.00 83.38 344 ASP A C 1
ATOM 2655 O O . ASP A 1 344 ? 11.954 -24.082 17.473 1.00 83.38 344 ASP A O 1
ATOM 2659 N N . GLY A 1 345 ? 12.067 -21.900 16.987 1.00 80.69 345 GLY A N 1
ATOM 2660 C CA . GLY A 1 345 ? 11.932 -22.056 15.541 1.00 80.69 345 GLY A CA 1
ATOM 2661 C C . GLY A 1 345 ? 10.494 -22.329 15.085 1.00 80.69 345 GLY A C 1
ATOM 2662 O O . GLY A 1 345 ? 10.292 -22.800 13.961 1.00 80.69 345 GLY A O 1
ATOM 2663 N N . LYS A 1 346 ? 9.494 -22.059 15.932 1.00 86.06 346 LYS A N 1
ATOM 2664 C CA . LYS A 1 346 ? 8.071 -22.157 15.590 1.00 86.06 346 LYS A CA 1
ATOM 2665 C C . LYS A 1 346 ? 7.582 -20.842 15.004 1.00 86.06 346 LYS A C 1
ATOM 2667 O O . LYS A 1 346 ? 8.012 -19.760 15.386 1.00 86.06 346 LYS A O 1
ATOM 2672 N N . LEU A 1 347 ? 6.647 -20.941 14.068 1.00 87.06 347 LEU A N 1
ATOM 2673 C CA . LEU A 1 347 ? 6.064 -19.785 13.403 1.00 87.06 347 LEU A CA 1
ATOM 2674 C C . LEU A 1 347 ? 5.226 -18.942 14.378 1.00 87.06 347 LEU A C 1
ATOM 2676 O O . LEU A 1 347 ? 4.309 -19.456 15.026 1.00 87.06 347 LEU A O 1
ATOM 2680 N N . MET A 1 348 ? 5.485 -17.635 14.411 1.00 90.06 348 MET A N 1
ATOM 2681 C CA . MET A 1 348 ? 4.714 -16.657 15.180 1.00 90.06 348 MET A CA 1
ATOM 2682 C C . MET A 1 348 ? 3.333 -16.451 14.545 1.00 90.06 348 MET A C 1
ATOM 2684 O O . MET A 1 348 ? 3.107 -15.536 13.756 1.00 90.06 348 MET A O 1
ATOM 2688 N N . THR A 1 349 ? 2.396 -17.338 14.882 1.00 85.62 349 THR A N 1
ATOM 2689 C CA . THR A 1 349 ? 1.093 -17.448 14.202 1.00 85.62 349 THR A CA 1
ATOM 2690 C C . THR A 1 349 ? 0.266 -16.163 14.300 1.00 85.62 349 THR A C 1
ATOM 2692 O O . THR A 1 349 ? -0.386 -15.801 13.328 1.00 85.62 349 THR A O 1
ATOM 2695 N N . SER A 1 350 ? 0.339 -15.438 15.423 1.00 85.94 350 SER A N 1
ATOM 2696 C CA . SER A 1 350 ? -0.349 -14.147 15.581 1.00 85.94 350 SER A CA 1
ATOM 2697 C C . SER A 1 350 ? 0.088 -13.135 14.512 1.00 85.94 350 SER A C 1
ATOM 2699 O O . SER A 1 350 ? -0.745 -12.646 13.756 1.00 85.94 350 SER A O 1
ATOM 2701 N N . LEU A 1 351 ? 1.402 -12.925 14.350 1.00 88.12 351 LEU A N 1
ATOM 2702 C CA . LEU A 1 351 ? 1.949 -12.001 13.347 1.00 88.12 351 LEU A CA 1
ATOM 2703 C C . LEU A 1 351 ? 1.611 -12.433 11.916 1.00 88.12 351 LEU A C 1
ATOM 2705 O O . LEU A 1 351 ? 1.264 -11.602 11.082 1.00 88.12 351 LEU A O 1
ATOM 2709 N N . VAL A 1 352 ? 1.683 -13.736 11.628 1.00 89.31 352 VAL A N 1
ATOM 2710 C CA . VAL A 1 352 ? 1.339 -14.274 10.302 1.00 89.31 352 VAL A CA 1
ATOM 2711 C C . VAL A 1 352 ? -0.137 -14.057 9.978 1.00 89.31 352 VAL A C 1
ATOM 2713 O O . VAL A 1 352 ? -0.458 -13.677 8.851 1.00 89.31 352 VAL A O 1
ATOM 2716 N N . ASN A 1 353 ? -1.026 -14.251 10.953 1.00 88.38 353 ASN A N 1
ATOM 2717 C CA . ASN A 1 353 ? -2.457 -14.022 10.779 1.00 88.38 353 ASN A CA 1
ATOM 2718 C C . ASN A 1 353 ? -2.760 -12.546 10.486 1.00 88.38 353 ASN A C 1
ATOM 2720 O O . ASN A 1 353 ? -3.588 -12.266 9.623 1.00 88.38 353 ASN A O 1
ATOM 2724 N N . THR A 1 354 ? -2.043 -11.606 11.112 1.00 88.81 354 THR A N 1
ATOM 2725 C CA . THR A 1 354 ? -2.204 -10.161 10.866 1.00 88.81 354 THR A CA 1
ATOM 2726 C C . THR A 1 354 ? -1.843 -9.753 9.431 1.00 88.81 354 THR A C 1
ATOM 2728 O O . THR A 1 354 ? -2.377 -8.770 8.918 1.00 88.81 354 THR A O 1
ATOM 2731 N N . LEU A 1 355 ? -0.999 -10.520 8.728 1.00 91.62 355 LEU A N 1
ATOM 2732 C CA . LEU A 1 355 ? -0.714 -10.296 7.302 1.00 91.62 355 LEU A CA 1
ATOM 2733 C C . LEU A 1 355 ? -1.872 -10.730 6.384 1.00 91.62 355 LEU A C 1
ATOM 2735 O O . LEU A 1 355 ? -1.862 -10.408 5.193 1.00 91.62 355 LEU A O 1
ATOM 2739 N N . ALA A 1 356 ? -2.843 -11.488 6.909 1.00 91.62 356 ALA A N 1
ATOM 2740 C CA . ALA A 1 356 ? -3.997 -12.016 6.182 1.00 91.62 356 ALA A CA 1
ATOM 2741 C C . ALA A 1 356 ? -3.620 -12.678 4.840 1.00 91.62 356 ALA A C 1
ATOM 2743 O O . ALA A 1 356 ? -4.314 -12.518 3.837 1.00 91.62 356 ALA A O 1
ATOM 2744 N N . LEU A 1 357 ? -2.467 -13.358 4.786 1.00 89.19 357 LEU A N 1
ATOM 2745 C CA . LEU A 1 357 ? -1.953 -13.969 3.560 1.00 89.19 357 LEU A CA 1
ATOM 2746 C C . LEU A 1 357 ? -2.839 -15.146 3.122 1.00 89.19 357 LEU A C 1
ATOM 2748 O O . LEU A 1 357 ? -3.301 -15.910 3.971 1.00 89.19 357 LEU A O 1
ATOM 2752 N N . PRO A 1 358 ? -3.025 -15.370 1.809 1.00 85.94 358 PRO A N 1
ATOM 2753 C CA . PRO A 1 358 ? -3.775 -16.518 1.320 1.00 85.94 358 PRO A CA 1
ATOM 2754 C C . PRO A 1 358 ? -2.939 -17.792 1.502 1.00 85.94 358 PRO A C 1
ATOM 2756 O O . PRO A 1 358 ? -2.108 -18.132 0.657 1.00 85.94 358 PRO A O 1
ATOM 2759 N N . LEU A 1 359 ? -3.129 -18.492 2.621 1.00 84.31 359 LEU A N 1
ATOM 2760 C CA . LEU A 1 359 ? -2.429 -19.741 2.926 1.00 84.31 359 LEU A CA 1
ATOM 2761 C C . LEU A 1 359 ? -3.125 -20.937 2.260 1.00 84.31 359 LEU A C 1
ATOM 2763 O O . LEU A 1 359 ? -4.351 -21.028 2.226 1.00 84.31 359 LEU A O 1
ATOM 2767 N N . ALA A 1 360 ? -2.344 -21.872 1.724 1.00 79.50 360 ALA A N 1
ATOM 2768 C CA . ALA A 1 360 ? -2.860 -23.121 1.183 1.00 79.50 360 ALA A CA 1
ATOM 2769 C C . ALA A 1 360 ? -3.265 -24.048 2.339 1.00 79.50 360 ALA A C 1
ATOM 2771 O O . ALA A 1 360 ? -2.407 -24.553 3.063 1.00 79.50 360 ALA A O 1
ATOM 2772 N N . ASP A 1 361 ? -4.565 -24.289 2.503 1.00 64.25 361 ASP A N 1
ATOM 2773 C CA . ASP A 1 361 ? -5.052 -25.275 3.466 1.00 64.25 361 ASP A CA 1
ATOM 2774 C C . ASP A 1 361 ? -4.638 -26.700 3.037 1.00 64.25 361 ASP A C 1
ATOM 2776 O O . ASP A 1 361 ? -4.638 -27.053 1.854 1.00 64.25 361 ASP A O 1
ATOM 2780 N N . GLY A 1 362 ? -4.276 -27.543 4.008 1.00 52.00 362 GLY A N 1
ATOM 2781 C CA . GLY A 1 362 ? -3.958 -28.957 3.792 1.00 52.00 362 GLY A CA 1
ATOM 2782 C C . GLY A 1 362 ? -5.183 -29.801 3.416 1.00 52.00 362 GLY A C 1
ATOM 2783 O O . GLY A 1 362 ? -5.040 -30.968 3.033 1.00 52.00 362 GLY A O 1
ATOM 2784 N N . SER A 1 363 ? -6.392 -29.238 3.508 1.00 44.53 363 SER A N 1
ATOM 2785 C CA . SER A 1 363 ? -7.617 -29.891 3.060 1.00 44.53 363 SER A CA 1
ATOM 2786 C C . SER A 1 363 ? -7.778 -29.794 1.535 1.00 44.53 363 SER A C 1
ATOM 2788 O O . SER A 1 363 ? -7.473 -28.798 0.888 1.00 44.53 363 SER A O 1
ATOM 2790 N N . LYS A 1 364 ? -8.274 -30.868 0.908 1.00 40.00 364 LYS A N 1
ATOM 2791 C CA . LYS A 1 364 ? -8.464 -30.996 -0.554 1.00 40.00 364 LYS A CA 1
ATOM 2792 C C . LYS A 1 364 ? -9.574 -30.085 -1.136 1.00 40.00 364 LYS A C 1
ATOM 2794 O O . LYS A 1 364 ? -10.116 -30.389 -2.198 1.00 40.00 364 LYS A O 1
ATOM 2799 N N . ARG A 1 365 ? -9.915 -28.982 -0.466 1.00 36.88 365 ARG A N 1
ATOM 2800 C CA . ARG A 1 365 ? -10.740 -27.856 -0.933 1.00 36.88 365 ARG A CA 1
ATOM 2801 C C . ARG A 1 365 ? -9.839 -26.622 -0.802 1.00 36.88 365 ARG A C 1
ATOM 2803 O O . ARG A 1 365 ? -9.525 -26.234 0.300 1.00 36.88 365 ARG A O 1
ATOM 2810 N N . SER A 1 366 ? -9.311 -25.991 -1.837 1.00 38.16 366 SER A N 1
ATOM 2811 C CA . SER A 1 366 ? -9.952 -25.559 -3.064 1.00 38.16 366 SER A CA 1
ATOM 2812 C C . SER A 1 366 ? -8.872 -25.424 -4.140 1.00 38.16 366 SER A C 1
ATOM 2814 O O . SER A 1 366 ? -7.969 -24.603 -4.025 1.00 38.16 366 SER A O 1
ATOM 2816 N N . LYS A 1 367 ? -8.942 -26.235 -5.201 1.00 36.81 367 LYS A N 1
ATOM 2817 C CA . LYS A 1 367 ? -8.090 -26.066 -6.396 1.00 36.81 367 LYS A CA 1
ATOM 2818 C C . LYS A 1 367 ? -8.609 -24.977 -7.344 1.00 36.81 367 LYS A C 1
ATOM 2820 O O . LYS A 1 367 ? -8.111 -24.839 -8.455 1.00 36.81 367 LYS A O 1
ATOM 2825 N N . THR A 1 368 ? -9.589 -24.199 -6.900 1.00 36.72 368 THR A N 1
ATOM 2826 C CA . THR A 1 368 ? -10.160 -23.071 -7.626 1.00 36.72 368 THR A CA 1
ATOM 2827 C C . THR A 1 368 ? -10.556 -22.008 -6.607 1.00 36.72 368 THR A C 1
ATOM 2829 O O . THR A 1 368 ? -11.706 -21.949 -6.175 1.00 36.72 368 THR A O 1
ATOM 2832 N N . ALA A 1 369 ? -9.617 -21.145 -6.212 1.00 39.09 369 ALA A N 1
ATOM 2833 C CA . ALA A 1 369 ? -9.971 -19.818 -5.706 1.00 39.09 369 ALA A CA 1
ATOM 2834 C C . ALA A 1 369 ? -10.510 -18.996 -6.891 1.00 39.09 369 ALA A C 1
ATOM 2836 O O . ALA A 1 369 ? -9.857 -18.106 -7.417 1.00 39.09 369 ALA A O 1
ATOM 2837 N N . SER A 1 370 ? -11.661 -19.406 -7.418 1.00 37.84 370 SER A N 1
ATOM 2838 C CA . SER A 1 370 ? -12.411 -18.665 -8.417 1.00 37.84 370 SER A CA 1
ATOM 2839 C C . SER A 1 370 ? -13.576 -17.994 -7.698 1.00 37.84 370 SER A C 1
ATOM 2841 O O . SER A 1 370 ? -14.532 -18.673 -7.327 1.00 37.84 370 SER A O 1
ATOM 2843 N N . ASN A 1 371 ? -13.479 -16.670 -7.563 1.00 38.97 371 ASN A N 1
ATOM 2844 C CA . ASN A 1 371 ? -14.596 -15.725 -7.460 1.00 38.97 371 ASN A CA 1
ATOM 2845 C C . ASN A 1 371 ? -15.437 -15.719 -6.169 1.00 38.97 371 ASN A C 1
ATOM 2847 O O . ASN A 1 371 ? -16.650 -15.873 -6.269 1.00 38.97 371 ASN A O 1
ATOM 2851 N N . SER A 1 372 ? -14.875 -15.464 -4.982 1.00 42.00 372 SER A N 1
ATOM 2852 C CA . SER A 1 372 ? -15.762 -15.154 -3.841 1.00 42.00 372 SER A CA 1
ATOM 2853 C C . SER A 1 372 ? -15.404 -13.920 -3.026 1.00 42.00 372 SER A C 1
ATOM 2855 O O . SER A 1 372 ? -16.346 -13.276 -2.589 1.00 42.00 372 SER A O 1
ATOM 2857 N N . GLU A 1 373 ? -14.136 -13.542 -2.819 1.00 60.22 373 GLU A N 1
ATOM 2858 C CA . GLU A 1 373 ? -13.819 -12.390 -1.947 1.00 60.22 373 GLU A CA 1
ATOM 2859 C C . GLU A 1 373 ? -12.502 -11.685 -2.316 1.00 60.22 373 GLU A C 1
ATOM 2861 O O . GLU A 1 373 ? -11.670 -11.416 -1.451 1.00 60.22 373 GLU A O 1
ATOM 2866 N N . ASP A 1 374 ? -12.290 -11.368 -3.596 1.00 73.12 374 ASP A N 1
ATOM 2867 C CA . ASP A 1 374 ? -11.129 -10.564 -4.005 1.00 73.12 374 ASP A CA 1
ATOM 2868 C C . ASP A 1 374 ? -11.331 -9.107 -3.550 1.00 73.12 374 ASP A C 1
ATOM 2870 O O . ASP A 1 374 ? -11.915 -8.276 -4.245 1.00 73.12 374 ASP A O 1
ATOM 2874 N N . LEU A 1 375 ? -10.886 -8.797 -2.331 1.00 92.12 375 LEU A N 1
ATOM 2875 C CA . LEU A 1 375 ? -10.902 -7.441 -1.787 1.00 92.12 375 LEU A CA 1
ATOM 2876 C C . LEU A 1 375 ? -9.745 -6.645 -2.407 1.00 92.12 375 LEU A C 1
ATOM 2878 O O . LEU A 1 375 ? -8.576 -6.977 -2.192 1.00 92.12 375 LEU A O 1
ATOM 2882 N N . ALA A 1 376 ? -10.052 -5.575 -3.148 1.00 94.19 376 ALA A N 1
ATOM 2883 C CA . ALA A 1 376 ? -9.057 -4.815 -3.913 1.00 94.19 376 ALA A CA 1
ATOM 2884 C C . ALA A 1 376 ? -7.895 -4.305 -3.037 1.00 94.19 376 ALA A C 1
ATOM 2886 O O . ALA A 1 376 ? -6.736 -4.602 -3.318 1.00 94.19 376 ALA A O 1
ATOM 2887 N N . LEU A 1 377 ? -8.185 -3.612 -1.927 1.00 95.00 377 LEU A N 1
ATOM 2888 C CA . LEU A 1 377 ? -7.143 -3.131 -1.003 1.00 95.00 377 LEU A CA 1
ATOM 2889 C C . LEU A 1 377 ? -6.275 -4.251 -0.415 1.00 95.00 377 LEU A C 1
ATOM 2891 O O . LEU A 1 377 ? -5.064 -4.074 -0.295 1.00 95.00 377 LEU A O 1
ATOM 2895 N N . LEU A 1 378 ? -6.864 -5.401 -0.079 1.00 94.75 378 LEU A N 1
ATOM 2896 C CA . LEU A 1 378 ? -6.115 -6.538 0.459 1.00 94.75 378 LEU A CA 1
ATOM 2897 C C . LEU A 1 378 ? -5.220 -7.175 -0.614 1.00 94.75 378 LEU A C 1
ATOM 2899 O O . LEU A 1 378 ? -4.070 -7.514 -0.351 1.00 94.75 378 LEU A O 1
ATOM 2903 N N . THR A 1 379 ? -5.711 -7.248 -1.851 1.00 93.88 379 THR A N 1
ATOM 2904 C CA . THR A 1 379 ? -4.938 -7.721 -3.007 1.00 93.88 379 THR A CA 1
ATOM 2905 C C . THR A 1 379 ? -3.725 -6.825 -3.257 1.00 93.88 379 THR A C 1
ATOM 2907 O O . THR A 1 379 ? -2.607 -7.317 -3.422 1.00 93.88 379 THR A O 1
ATOM 2910 N N . ILE A 1 380 ? -3.922 -5.502 -3.208 1.00 95.19 380 ILE A N 1
ATOM 2911 C CA . ILE A 1 380 ? -2.840 -4.518 -3.338 1.00 95.19 380 ILE A CA 1
ATOM 2912 C C . ILE A 1 380 ? -1.849 -4.667 -2.172 1.00 95.19 380 ILE A C 1
ATOM 2914 O O . ILE A 1 380 ? -0.640 -4.652 -2.406 1.00 95.19 380 ILE A O 1
ATOM 2918 N N . TYR A 1 381 ? -2.330 -4.879 -0.939 1.00 94.75 381 TYR A N 1
ATOM 2919 C CA . TYR A 1 381 ? -1.490 -5.140 0.244 1.00 94.75 381 TYR A CA 1
ATOM 2920 C C . TYR A 1 381 ? -0.561 -6.315 0.035 1.00 94.75 381 TYR A C 1
ATOM 2922 O O . TYR A 1 381 ? 0.658 -6.179 0.170 1.00 94.75 381 TYR A O 1
ATOM 2930 N N . HIS A 1 382 ? -1.119 -7.453 -0.364 1.00 93.44 382 HIS A N 1
ATOM 2931 C CA . HIS A 1 382 ? -0.315 -8.643 -0.567 1.00 93.44 382 HIS A CA 1
ATOM 2932 C C . HIS A 1 382 ? 0.691 -8.466 -1.699 1.00 93.44 382 HIS A C 1
ATOM 2934 O O . HIS A 1 382 ? 1.848 -8.841 -1.523 1.00 93.44 382 HIS A O 1
ATOM 2940 N N . ALA A 1 383 ? 0.292 -7.859 -2.820 1.00 92.81 383 ALA A N 1
ATOM 2941 C CA . ALA A 1 383 ? 1.200 -7.629 -3.941 1.00 92.81 383 ALA A CA 1
ATOM 2942 C C . ALA A 1 383 ? 2.372 -6.711 -3.550 1.00 92.81 383 ALA A C 1
ATOM 2944 O O . ALA A 1 383 ? 3.531 -6.993 -3.862 1.00 92.81 383 ALA A O 1
ATOM 2945 N N . ARG A 1 384 ? 2.101 -5.645 -2.787 1.00 93.75 384 ARG A N 1
ATOM 2946 C CA . ARG A 1 384 ? 3.136 -4.723 -2.294 1.00 93.75 384 ARG A CA 1
ATOM 2947 C C . ARG A 1 384 ? 4.049 -5.351 -1.252 1.00 93.75 384 ARG A C 1
ATOM 2949 O O . ARG A 1 384 ? 5.246 -5.071 -1.277 1.00 93.75 384 ARG A O 1
ATOM 2956 N N . LEU A 1 385 ? 3.524 -6.194 -0.364 1.00 93.12 385 LEU A N 1
ATOM 2957 C CA . LEU A 1 385 ? 4.330 -6.938 0.605 1.00 93.12 385 LEU A CA 1
ATOM 2958 C C . LEU A 1 385 ? 5.279 -7.908 -0.111 1.00 93.12 385 LEU A C 1
ATOM 2960 O O . LEU A 1 385 ? 6.487 -7.885 0.123 1.00 93.12 385 LEU A O 1
ATOM 2964 N N . ARG A 1 386 ? 4.738 -8.705 -1.037 1.00 92.88 386 ARG A N 1
ATOM 2965 C CA . ARG A 1 386 ? 5.487 -9.657 -1.864 1.00 92.88 386 ARG A CA 1
ATOM 2966 C C . ARG A 1 386 ? 6.592 -8.966 -2.665 1.00 92.88 386 ARG A C 1
ATOM 2968 O O . ARG A 1 386 ? 7.756 -9.365 -2.598 1.00 92.88 386 ARG A O 1
ATOM 2975 N N . GLU A 1 387 ? 6.262 -7.884 -3.365 1.00 93.69 387 GLU A N 1
ATOM 2976 C CA . GLU A 1 387 ? 7.254 -7.124 -4.122 1.00 93.69 387 GLU A CA 1
ATOM 2977 C C . GLU A 1 387 ? 8.274 -6.416 -3.216 1.00 93.69 387 GLU A C 1
ATOM 2979 O O . GLU A 1 387 ? 9.461 -6.381 -3.539 1.00 93.69 387 GLU A O 1
ATOM 2984 N N . GLY A 1 388 ? 7.845 -5.900 -2.064 1.00 94.25 388 GLY A N 1
ATOM 2985 C CA . GLY A 1 388 ? 8.728 -5.277 -1.084 1.00 94.25 388 GLY A CA 1
ATOM 2986 C C . GLY A 1 388 ? 9.781 -6.250 -0.547 1.00 94.25 388 GLY A C 1
ATOM 2987 O O . GLY A 1 388 ? 10.959 -5.906 -0.501 1.00 94.25 388 GLY A O 1
ATOM 2988 N N . ILE A 1 389 ? 9.402 -7.495 -0.245 1.00 93.56 389 ILE A N 1
ATOM 2989 C CA . ILE A 1 389 ? 10.351 -8.557 0.130 1.00 93.56 389 ILE A CA 1
ATOM 2990 C C . ILE A 1 389 ? 11.355 -8.802 -1.011 1.00 93.56 389 ILE A C 1
ATOM 2992 O O . ILE A 1 389 ? 12.568 -8.784 -0.792 1.00 93.56 389 ILE A O 1
ATOM 2996 N N . ARG A 1 390 ? 10.887 -8.930 -2.258 1.00 91.56 390 ARG A N 1
ATOM 2997 C CA . ARG A 1 390 ? 11.763 -9.111 -3.432 1.00 91.56 390 ARG A CA 1
ATOM 2998 C C . ARG A 1 390 ? 12.747 -7.951 -3.635 1.00 91.56 390 ARG A C 1
ATOM 3000 O O . ARG A 1 390 ? 13.879 -8.174 -4.064 1.00 91.56 390 ARG A O 1
ATOM 3007 N N . LEU A 1 391 ? 12.310 -6.717 -3.397 1.00 91.50 391 LEU A N 1
ATOM 3008 C CA . LEU A 1 391 ? 13.091 -5.516 -3.685 1.00 91.50 391 LEU A CA 1
ATOM 3009 C C . LEU A 1 391 ? 14.017 -5.095 -2.541 1.00 91.50 391 LEU A C 1
ATOM 3011 O O . LEU A 1 391 ? 15.109 -4.607 -2.815 1.00 91.50 391 LEU A O 1
ATOM 3015 N N . PHE A 1 392 ? 13.620 -5.308 -1.287 1.00 92.06 392 PHE A N 1
ATOM 3016 C CA . PHE A 1 392 ? 14.394 -4.896 -0.116 1.00 92.06 392 PHE A CA 1
ATOM 3017 C C . PHE A 1 392 ? 15.112 -6.061 0.562 1.00 92.06 392 PHE A C 1
ATOM 3019 O O . PHE A 1 392 ? 16.324 -6.003 0.765 1.00 92.06 392 PHE A O 1
ATOM 3026 N N . TYR A 1 393 ? 14.391 -7.139 0.878 1.00 89.88 393 TYR A N 1
ATOM 3027 C CA . TYR A 1 393 ? 14.938 -8.252 1.658 1.00 89.88 393 TYR A CA 1
ATOM 3028 C C . TYR A 1 393 ? 15.975 -9.054 0.864 1.00 89.88 393 TYR A C 1
ATOM 3030 O O . TYR A 1 393 ? 17.088 -9.298 1.342 1.00 89.88 393 TYR A O 1
ATOM 3038 N N . GLU A 1 394 ? 15.659 -9.413 -0.385 1.00 84.06 394 GLU A N 1
ATOM 3039 C CA . GLU A 1 394 ? 16.562 -10.234 -1.200 1.00 84.06 394 GLU A CA 1
ATOM 3040 C C . GLU A 1 394 ? 17.915 -9.562 -1.486 1.00 84.06 394 GLU A C 1
ATOM 3042 O O . GLU A 1 394 ? 18.945 -10.206 -1.256 1.00 84.06 394 GLU A O 1
ATOM 3047 N N . PRO A 1 395 ? 17.976 -8.278 -1.898 1.00 82.75 395 PRO A N 1
ATOM 3048 C CA . PRO A 1 395 ? 19.244 -7.569 -2.073 1.00 82.75 395 PRO A CA 1
ATOM 3049 C C . PRO A 1 395 ? 19.865 -7.079 -0.752 1.00 82.75 395 PRO A C 1
ATOM 3051 O O . PRO A 1 395 ? 20.966 -6.526 -0.777 1.00 82.75 395 PRO A O 1
ATOM 3054 N N . SER A 1 396 ? 19.187 -7.296 0.385 1.00 85.25 396 SER A N 1
ATOM 3055 C CA . SER A 1 396 ? 19.581 -6.840 1.728 1.00 85.25 396 SER A CA 1
ATOM 3056 C C . SER A 1 396 ? 19.657 -5.314 1.878 1.00 85.25 396 SER A C 1
ATOM 3058 O O . SER A 1 396 ? 20.505 -4.797 2.605 1.00 85.25 396 SER A O 1
ATOM 3060 N N . LEU A 1 397 ? 18.769 -4.582 1.199 1.00 86.50 397 LEU A N 1
ATOM 3061 C CA . LEU A 1 397 ? 18.635 -3.133 1.370 1.00 86.50 397 LEU A CA 1
ATOM 3062 C C . LEU A 1 397 ? 18.083 -2.801 2.758 1.00 86.50 397 LEU A C 1
ATOM 3064 O O . LEU A 1 397 ? 17.131 -3.428 3.224 1.00 86.50 397 LEU A O 1
ATOM 3068 N N . GLY A 1 398 ? 18.677 -1.801 3.413 1.00 86.06 398 GLY A N 1
ATOM 3069 C CA . GLY A 1 398 ? 18.286 -1.381 4.759 1.00 86.06 398 GLY A CA 1
ATOM 3070 C C . GLY A 1 398 ? 18.848 -2.250 5.887 1.00 86.06 398 GLY A C 1
ATOM 3071 O O . GLY A 1 398 ? 18.595 -1.955 7.048 1.00 86.06 398 GLY A O 1
ATOM 3072 N N . MET A 1 399 ? 19.606 -3.310 5.575 1.00 87.38 399 MET A N 1
ATOM 3073 C CA . MET A 1 399 ? 20.217 -4.206 6.570 1.00 87.38 399 MET A CA 1
ATOM 3074 C C . MET A 1 399 ? 21.653 -3.815 6.950 1.00 87.38 399 MET A C 1
ATOM 3076 O O . MET A 1 399 ? 22.306 -4.544 7.700 1.00 87.38 399 MET A O 1
ATOM 3080 N N . HIS A 1 400 ? 22.175 -2.715 6.411 1.00 82.88 400 HIS A N 1
ATOM 3081 C CA . HIS A 1 400 ? 23.564 -2.281 6.552 1.00 82.88 400 HIS A CA 1
ATOM 3082 C C . HIS A 1 400 ? 23.698 -1.059 7.477 1.00 82.88 400 HIS A C 1
ATOM 3084 O O . HIS A 1 400 ? 24.640 -0.271 7.351 1.00 82.88 400 HIS A O 1
ATOM 3090 N N . GLY A 1 401 ? 22.762 -0.922 8.422 1.00 86.25 401 GLY A N 1
ATOM 3091 C CA . GLY A 1 401 ? 22.764 0.114 9.450 1.00 86.25 401 GLY A CA 1
ATOM 3092 C C . GLY A 1 401 ? 22.094 1.425 9.031 1.00 86.25 401 GLY A C 1
ATOM 3093 O O . GLY A 1 401 ? 22.254 2.431 9.719 1.00 86.25 401 GLY A O 1
ATOM 3094 N N . GLU A 1 402 ? 21.353 1.458 7.919 1.00 89.44 402 GLU A N 1
ATOM 3095 C CA . GLU A 1 402 ? 20.613 2.642 7.466 1.00 89.44 402 GLU A CA 1
ATOM 3096 C C . GLU A 1 402 ? 19.556 3.071 8.493 1.00 89.44 402 GLU A C 1
ATOM 3098 O O . GLU A 1 402 ? 19.467 4.253 8.834 1.00 89.44 402 GLU A O 1
ATOM 3103 N N . MET A 1 403 ? 18.805 2.105 9.034 1.00 89.25 403 MET A N 1
ATOM 3104 C CA . MET A 1 403 ? 17.843 2.344 10.115 1.00 89.25 403 MET A CA 1
ATOM 3105 C C . MET A 1 403 ? 18.538 2.752 11.414 1.00 89.25 403 MET A C 1
ATOM 3107 O O . MET A 1 403 ? 18.139 3.722 12.052 1.00 89.25 403 MET A O 1
ATOM 3111 N N . ASP A 1 404 ? 19.622 2.075 11.785 1.00 88.75 404 ASP A N 1
ATOM 3112 C CA . ASP A 1 404 ? 20.415 2.427 12.958 1.00 88.75 404 ASP A CA 1
ATOM 3113 C C . ASP A 1 404 ? 20.933 3.873 12.902 1.00 88.75 404 ASP A C 1
ATOM 3115 O O . ASP A 1 404 ? 20.896 4.605 13.891 1.00 88.75 404 ASP A O 1
ATOM 3119 N N . ALA A 1 405 ? 21.430 4.296 11.737 1.00 86.75 405 ALA A N 1
ATOM 3120 C CA . ALA A 1 405 ? 21.914 5.652 11.522 1.00 86.75 405 ALA A CA 1
ATOM 3121 C C . ALA A 1 405 ? 20.787 6.681 11.679 1.00 86.75 405 ALA A C 1
ATOM 3123 O O . ALA A 1 405 ? 21.025 7.777 12.191 1.00 86.75 405 ALA A O 1
ATOM 3124 N N . LEU A 1 406 ? 19.567 6.323 11.271 1.00 86.12 406 LEU A N 1
ATOM 3125 C CA . LEU A 1 406 ? 18.387 7.156 11.446 1.00 86.12 406 LEU A CA 1
ATOM 3126 C C . LEU A 1 406 ? 18.038 7.333 12.930 1.00 86.12 406 LEU A C 1
ATOM 3128 O O . LEU A 1 406 ? 17.875 8.470 13.362 1.00 86.12 406 LEU A O 1
ATOM 3132 N N . LEU A 1 407 ? 18.026 6.248 13.711 1.00 85.44 407 LEU A N 1
ATOM 3133 C CA . LEU A 1 407 ? 17.734 6.275 15.153 1.00 85.44 407 LEU A CA 1
ATOM 3134 C C . LEU A 1 407 ? 18.745 7.106 15.955 1.00 85.44 407 LEU A C 1
ATOM 3136 O O . LEU A 1 407 ? 18.371 7.869 16.839 1.00 85.44 407 LEU A O 1
ATOM 3140 N N . THR A 1 408 ? 20.031 7.063 15.590 1.00 83.94 408 THR A N 1
ATOM 3141 C CA . THR A 1 408 ? 21.062 7.885 16.261 1.00 83.94 408 THR A CA 1
ATOM 3142 C C . THR A 1 408 ? 20.944 9.393 15.994 1.00 83.94 408 THR A C 1
ATOM 3144 O O . THR A 1 408 ? 21.648 10.191 16.615 1.00 83.94 408 THR A O 1
ATOM 3147 N N . ASN A 1 409 ? 20.081 9.812 15.065 1.00 80.94 409 ASN A N 1
ATOM 3148 C CA . ASN A 1 409 ? 19.901 11.205 14.686 1.00 80.94 409 ASN A CA 1
ATOM 3149 C C . ASN A 1 409 ? 18.475 11.665 14.992 1.00 80.94 409 ASN A C 1
ATOM 3151 O O . ASN A 1 409 ? 17.565 11.427 14.204 1.00 80.94 409 ASN A O 1
ATOM 3155 N N . ALA A 1 410 ? 18.300 12.441 16.063 1.00 77.00 410 ALA A N 1
ATOM 3156 C CA . ALA A 1 410 ? 16.990 12.951 16.470 1.00 77.00 410 ALA A CA 1
ATOM 3157 C C . ALA A 1 410 ? 16.229 13.674 15.345 1.00 77.00 410 ALA A C 1
ATOM 3159 O O . ALA A 1 410 ? 15.031 13.474 15.167 1.00 77.00 410 ALA A O 1
ATOM 3160 N N . ARG A 1 411 ? 16.926 14.468 14.520 1.00 77.25 411 ARG A N 1
ATOM 3161 C CA . ARG A 1 411 ? 16.300 15.123 13.364 1.00 77.25 411 ARG A CA 1
ATOM 3162 C C . ARG A 1 411 ? 15.893 14.115 12.295 1.00 77.25 411 ARG A C 1
ATOM 3164 O O . ARG A 1 411 ? 14.883 14.330 11.639 1.00 77.25 411 ARG A O 1
ATOM 3171 N N . GLY A 1 412 ? 16.671 13.054 12.106 1.00 71.69 412 GLY A N 1
ATOM 3172 C CA . GLY A 1 412 ? 16.359 11.990 11.157 1.00 71.69 412 GLY A CA 1
ATOM 3173 C C . GLY A 1 412 ? 15.141 11.175 11.572 1.00 71.69 412 GLY A C 1
ATOM 3174 O O . GLY A 1 412 ? 14.291 10.912 10.732 1.00 71.69 412 GLY A O 1
ATOM 3175 N N . VAL A 1 413 ? 14.998 10.887 12.867 1.00 74.50 413 VAL A N 1
ATOM 3176 C CA . VAL A 1 413 ? 13.795 10.252 13.424 1.00 74.50 413 VAL A CA 1
ATOM 3177 C C . VAL A 1 413 ? 12.555 11.122 13.211 1.00 74.50 413 VAL A C 1
ATOM 3179 O O . VAL A 1 413 ? 11.551 10.636 12.710 1.00 74.50 413 VAL A O 1
ATOM 3182 N N . LEU A 1 414 ? 12.634 12.421 13.522 1.00 71.12 414 LEU A N 1
ATOM 3183 C CA . LEU A 1 414 ? 11.493 13.342 13.401 1.00 71.12 414 LEU A CA 1
ATOM 3184 C C . LEU A 1 414 ? 11.082 13.648 11.955 1.00 71.12 414 LEU A C 1
ATOM 3186 O O . LEU A 1 414 ? 9.956 14.071 11.721 1.00 71.12 414 LEU A O 1
ATOM 3190 N N . THR A 1 415 ? 12.008 13.520 11.004 1.00 67.25 415 THR A N 1
ATOM 3191 C CA . THR A 1 415 ? 11.770 13.871 9.593 1.00 67.25 415 THR A CA 1
ATOM 3192 C C . THR A 1 415 ? 11.682 12.661 8.672 1.00 67.25 415 THR A C 1
ATOM 3194 O O . THR A 1 415 ? 11.443 12.851 7.487 1.00 67.25 415 THR A O 1
ATOM 3197 N N . GLY A 1 416 ? 11.949 11.449 9.169 1.00 65.50 416 GLY A N 1
ATOM 3198 C CA . GLY A 1 416 ? 12.078 10.254 8.332 1.00 65.50 416 GLY A CA 1
ATOM 3199 C C . GLY A 1 416 ? 13.256 10.303 7.347 1.00 65.50 416 GLY A C 1
ATOM 3200 O O . GLY A 1 416 ? 13.236 9.597 6.345 1.00 65.50 416 GLY A O 1
ATOM 3201 N N . THR A 1 417 ? 14.283 11.137 7.586 1.00 61.72 417 THR A N 1
ATOM 3202 C CA . THR A 1 417 ? 15.411 11.307 6.645 1.00 61.72 417 THR A CA 1
ATOM 3203 C C . THR A 1 417 ? 16.771 10.968 7.258 1.00 61.72 417 THR A C 1
ATOM 3205 O O . THR A 1 417 ? 17.165 11.464 8.315 1.00 61.72 417 THR A O 1
ATOM 3208 N N . THR A 1 418 ? 17.569 10.147 6.571 1.00 53.78 418 THR A N 1
ATOM 3209 C CA . THR A 1 418 ? 18.968 9.909 6.961 1.00 53.78 418 THR A CA 1
ATOM 3210 C C . THR A 1 418 ? 19.841 11.091 6.540 1.00 53.78 418 THR A C 1
ATOM 3212 O O . THR A 1 418 ? 19.795 11.526 5.388 1.00 53.78 418 THR A O 1
ATOM 3215 N N . ALA A 1 419 ? 20.690 11.605 7.435 1.00 41.69 419 ALA A N 1
ATOM 3216 C CA . ALA A 1 419 ? 21.624 12.671 7.082 1.00 41.69 419 ALA A CA 1
ATOM 3217 C C . ALA A 1 419 ? 22.636 12.174 6.035 1.00 41.69 419 ALA A C 1
ATOM 3219 O O . ALA A 1 419 ? 23.479 11.323 6.322 1.00 41.69 419 ALA A O 1
ATOM 3220 N N . VAL A 1 420 ? 22.597 12.749 4.828 1.00 38.94 420 VAL A N 1
ATOM 3221 C CA . VAL A 1 420 ? 23.656 12.574 3.827 1.00 38.94 420 VAL A CA 1
ATOM 3222 C C . VAL A 1 420 ? 24.973 13.017 4.464 1.00 38.94 420 VAL A C 1
ATOM 3224 O O . VAL A 1 420 ? 25.085 14.154 4.933 1.00 38.94 420 VAL A O 1
ATOM 3227 N N . LYS A 1 421 ? 25.990 12.143 4.485 1.00 32.78 421 LYS A N 1
ATOM 3228 C CA . LYS A 1 421 ? 27.357 12.530 4.860 1.00 32.78 421 LYS A CA 1
ATOM 3229 C C . LYS A 1 421 ? 27.815 13.636 3.911 1.00 32.78 421 LYS A C 1
ATOM 3231 O O . LYS A 1 421 ? 28.295 13.370 2.814 1.00 32.78 421 LYS A O 1
ATOM 3236 N N . ALA A 1 422 ? 27.676 14.888 4.337 1.00 28.72 422 ALA A N 1
ATOM 3237 C CA . ALA A 1 422 ? 28.252 16.019 3.640 1.00 28.72 422 ALA A CA 1
ATOM 3238 C C . ALA A 1 422 ? 29.768 15.805 3.572 1.00 28.72 422 ALA A C 1
ATOM 3240 O O . ALA A 1 422 ? 30.461 15.814 4.594 1.00 28.72 422 ALA A O 1
ATOM 3241 N N . THR A 1 423 ? 30.296 15.613 2.366 1.00 28.72 423 THR A N 1
ATOM 3242 C CA . THR A 1 423 ? 31.728 15.700 2.092 1.00 28.72 423 THR A CA 1
ATOM 3243 C C . THR A 1 423 ? 32.197 17.093 2.509 1.00 28.72 423 THR A C 1
ATOM 3245 O O . THR A 1 423 ? 31.988 18.076 1.793 1.00 28.72 423 THR A O 1
ATOM 3248 N N . LYS A 1 424 ? 32.778 17.208 3.709 1.00 27.80 424 LYS A N 1
ATOM 3249 C CA . LYS A 1 424 ? 33.306 18.468 4.239 1.00 27.80 424 LYS A CA 1
ATOM 3250 C C . LYS A 1 424 ? 34.443 18.948 3.335 1.00 27.80 424 LYS A C 1
ATOM 3252 O O . LYS A 1 424 ? 35.559 18.442 3.423 1.00 27.80 424 LYS A O 1
ATOM 3257 N N . LYS A 1 425 ? 34.197 19.965 2.505 1.00 25.25 425 LYS A N 1
ATOM 3258 C CA . LYS A 1 425 ? 35.286 20.817 2.011 1.00 25.25 425 LYS A CA 1
ATOM 3259 C C . LYS A 1 425 ? 35.775 21.677 3.185 1.00 25.25 425 LYS A C 1
ATOM 3261 O O . LYS A 1 425 ? 34.944 22.278 3.868 1.00 25.25 425 LYS A O 1
ATOM 3266 N N . PRO A 1 426 ? 37.089 21.750 3.452 1.00 25.19 426 PRO A N 1
ATOM 3267 C CA . PRO A 1 426 ? 37.605 22.525 4.568 1.00 25.19 426 PRO A CA 1
ATOM 3268 C C . PRO A 1 426 ? 37.546 24.010 4.202 1.00 25.19 426 PRO A C 1
ATOM 3270 O O . PRO A 1 426 ? 38.347 24.495 3.403 1.00 25.19 426 PRO A O 1
ATOM 3273 N N . VAL A 1 427 ? 36.596 24.745 4.776 1.00 30.20 427 VAL A N 1
ATOM 3274 C CA . VAL A 1 427 ? 36.608 26.211 4.720 1.00 30.20 427 VAL A CA 1
ATOM 3275 C C . VAL A 1 427 ? 37.422 26.725 5.904 1.00 30.20 427 VAL A C 1
ATOM 3277 O O . VAL A 1 427 ? 37.230 26.322 7.051 1.00 30.20 427 VAL A O 1
ATOM 3280 N N . LYS A 1 428 ? 38.408 27.565 5.583 1.00 25.34 428 LYS A N 1
ATOM 3281 C CA . LYS A 1 428 ? 39.401 28.121 6.501 1.00 25.34 428 LYS A CA 1
ATOM 3282 C C . LYS A 1 428 ? 38.741 28.913 7.633 1.00 25.34 428 LYS A C 1
ATOM 3284 O O . LYS A 1 428 ? 37.877 29.752 7.401 1.00 25.34 428 LYS A O 1
ATOM 3289 N N . LYS A 1 429 ? 39.232 28.663 8.849 1.00 27.12 429 LYS A N 1
ATOM 3290 C CA . LYS A 1 429 ? 38.959 29.421 10.074 1.00 27.12 429 LYS A CA 1
ATOM 3291 C C . LYS A 1 429 ? 39.261 30.910 9.869 1.00 27.12 429 LYS A C 1
ATOM 3293 O O . LYS A 1 429 ? 40.414 31.259 9.633 1.00 27.12 429 LYS A O 1
ATOM 3298 N N . HIS A 1 430 ? 38.273 31.768 10.102 1.00 26.91 430 HIS A N 1
ATOM 3299 C CA . HIS A 1 430 ? 38.527 33.104 10.633 1.00 26.91 430 HIS A CA 1
ATOM 3300 C C . HIS A 1 430 ? 37.825 33.244 11.982 1.00 26.91 430 HIS A C 1
ATOM 3302 O O . HIS A 1 430 ? 36.605 33.218 12.092 1.00 26.91 430 HIS A O 1
ATOM 3308 N N . PHE A 1 431 ? 38.663 33.343 13.010 1.00 23.48 431 PHE A N 1
ATOM 3309 C CA . PHE A 1 431 ? 38.336 33.723 14.375 1.00 23.48 431 PHE A CA 1
ATOM 3310 C C . PHE A 1 431 ? 37.680 35.111 14.400 1.00 23.48 431 PHE A C 1
ATOM 3312 O O . PHE A 1 431 ? 38.312 36.082 13.978 1.00 23.48 431 PHE A O 1
ATOM 3319 N N . ARG A 1 432 ? 36.498 35.242 15.012 1.00 25.50 432 ARG A N 1
ATOM 3320 C CA . ARG A 1 432 ? 36.160 36.455 15.769 1.00 25.50 432 ARG A CA 1
ATOM 3321 C C . ARG A 1 432 ? 35.200 36.134 16.923 1.00 25.50 432 ARG A C 1
ATOM 3323 O O . ARG A 1 432 ? 34.074 35.718 16.710 1.00 25.50 432 ARG A O 1
ATOM 3330 N N . ARG A 1 433 ? 35.779 36.298 18.115 1.00 27.05 433 ARG A N 1
ATOM 3331 C CA . ARG A 1 433 ? 35.308 36.220 19.509 1.00 27.05 433 ARG A CA 1
ATOM 3332 C C . ARG A 1 433 ? 33.798 36.282 19.777 1.00 27.05 433 ARG A C 1
ATOM 3334 O O . ARG A 1 433 ? 33.136 37.240 19.395 1.00 27.05 433 ARG A O 1
ATOM 3341 N N . GLU A 1 434 ? 33.359 35.315 20.579 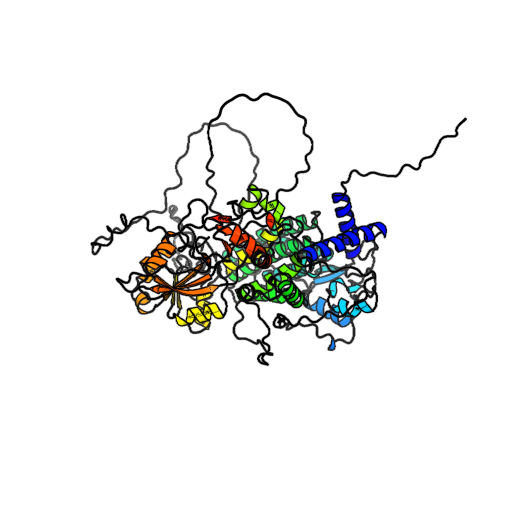1.00 27.20 434 GLU A N 1
ATOM 3342 C CA . GLU A 1 434 ? 32.180 35.351 21.447 1.00 27.20 434 GLU A CA 1
ATOM 3343 C C . GLU A 1 434 ? 32.275 36.482 22.486 1.00 27.20 434 GLU A C 1
ATOM 3345 O O . GLU A 1 434 ? 33.359 36.748 23.017 1.00 27.20 434 GLU A O 1
ATOM 3350 N N . ARG A 1 435 ? 31.128 37.098 22.801 1.00 24.34 435 ARG A N 1
ATOM 3351 C CA . ARG A 1 435 ? 30.664 37.329 24.180 1.00 24.34 435 ARG A CA 1
ATOM 3352 C C . ARG A 1 435 ? 29.178 37.717 24.202 1.00 24.34 435 ARG A C 1
ATOM 3354 O O . ARG A 1 435 ? 28.788 38.684 23.559 1.00 24.34 435 ARG A O 1
ATOM 3361 N N . ASP A 1 436 ? 28.443 36.929 24.983 1.00 24.86 436 ASP A N 1
ATOM 3362 C CA . ASP A 1 436 ? 27.301 37.253 25.844 1.00 24.86 436 ASP A CA 1
ATOM 3363 C C . ASP A 1 436 ? 26.034 37.874 25.226 1.00 24.86 436 ASP A C 1
ATOM 3365 O O . ASP A 1 436 ? 25.978 39.072 24.967 1.00 24.86 436 ASP A O 1
ATOM 3369 N N . ALA A 1 437 ? 24.975 37.061 25.117 1.00 24.19 437 ALA A N 1
ATOM 3370 C CA . ALA A 1 437 ? 23.678 37.329 25.756 1.00 24.19 437 ALA A CA 1
ATOM 3371 C C . ALA A 1 437 ? 22.688 36.187 25.462 1.00 24.19 437 ALA A C 1
ATOM 3373 O O . ALA A 1 437 ? 22.145 36.066 24.364 1.00 24.19 437 ALA A O 1
ATOM 3374 N N . GLU A 1 438 ? 22.445 35.366 26.483 1.00 27.25 438 GLU A N 1
ATOM 3375 C CA . GLU A 1 438 ? 21.241 34.553 26.628 1.00 27.25 438 GLU A CA 1
ATOM 3376 C C . GLU A 1 438 ? 19.987 35.424 26.486 1.00 27.25 438 GLU A C 1
ATOM 3378 O O . GLU A 1 438 ? 19.760 36.335 27.279 1.00 27.25 438 GLU A O 1
ATOM 3383 N N . ALA A 1 439 ? 19.140 35.109 25.509 1.00 23.72 439 ALA A N 1
ATOM 3384 C CA . ALA A 1 439 ? 17.717 35.414 25.565 1.00 23.72 439 ALA A CA 1
ATOM 3385 C C . ALA A 1 439 ? 16.960 34.499 24.599 1.00 23.72 439 ALA A C 1
ATOM 3387 O O . ALA A 1 439 ? 17.115 34.570 23.380 1.00 23.72 439 ALA A O 1
ATOM 3388 N N . LYS A 1 440 ? 16.132 33.637 25.195 1.00 31.33 440 LYS A N 1
ATOM 3389 C CA . LYS A 1 440 ? 15.063 32.846 24.582 1.00 31.33 440 LYS A CA 1
ATOM 3390 C C . LYS A 1 440 ? 14.422 33.537 23.373 1.00 31.33 440 LYS A C 1
ATOM 3392 O O . LYS A 1 440 ? 13.870 34.627 23.504 1.00 31.33 440 LYS A O 1
ATOM 3397 N N . LYS A 1 441 ? 14.379 32.825 22.247 1.00 23.19 441 LYS A N 1
ATOM 3398 C CA . LYS A 1 441 ? 13.300 32.911 21.254 1.00 23.19 441 LYS A CA 1
ATOM 3399 C C . LYS A 1 441 ? 13.204 31.575 20.518 1.00 23.19 441 LYS A C 1
ATOM 3401 O O . LYS A 1 441 ? 13.690 31.414 19.401 1.00 23.19 441 LYS A O 1
ATOM 3406 N N . GLU A 1 442 ? 12.568 30.607 21.177 1.00 22.66 442 GLU A N 1
ATOM 3407 C CA . GLU A 1 442 ? 11.879 29.530 20.468 1.00 22.66 442 GLU A CA 1
ATOM 3408 C C . GLU A 1 442 ? 10.851 30.194 19.561 1.00 22.66 442 GLU A C 1
ATOM 3410 O O . GLU A 1 442 ? 9.847 30.754 19.998 1.00 22.66 442 GLU A O 1
ATOM 3415 N N . THR A 1 443 ? 11.175 30.229 18.276 1.00 21.28 443 THR A N 1
ATOM 3416 C CA . THR A 1 443 ? 10.247 30.704 17.265 1.00 21.28 443 THR A CA 1
ATOM 3417 C C . THR A 1 443 ? 9.398 29.491 16.929 1.00 21.28 443 THR A C 1
ATOM 3419 O O . THR A 1 443 ? 9.806 28.656 16.122 1.00 21.28 443 THR A O 1
ATOM 3422 N N . VAL A 1 444 ? 8.266 29.351 17.629 1.00 24.06 444 VAL A N 1
ATOM 3423 C CA . VAL A 1 444 ? 7.221 28.371 17.315 1.00 24.06 444 VAL A CA 1
ATOM 3424 C C . VAL A 1 444 ? 6.825 28.624 15.870 1.00 24.06 444 VAL A C 1
ATOM 3426 O O . VAL A 1 444 ? 6.135 29.587 15.537 1.00 24.06 444 VAL A O 1
ATOM 3429 N N . THR A 1 445 ? 7.378 27.804 14.988 1.00 23.06 445 THR A N 1
ATOM 3430 C CA . THR A 1 445 ? 7.022 27.813 13.583 1.00 23.06 445 THR A CA 1
ATOM 3431 C C . THR A 1 445 ? 5.738 27.009 13.534 1.00 23.06 445 THR A C 1
ATOM 3433 O O . THR A 1 445 ? 5.750 25.823 13.841 1.00 23.06 445 THR A O 1
ATOM 3436 N N . THR A 1 446 ? 4.622 27.666 13.240 1.00 24.02 446 THR A N 1
ATOM 3437 C CA . THR A 1 446 ? 3.331 27.028 12.981 1.00 24.02 446 THR A CA 1
ATOM 3438 C C . THR A 1 446 ? 3.472 26.113 11.766 1.00 24.02 446 THR A C 1
ATOM 3440 O O . THR A 1 446 ? 3.276 26.512 10.618 1.00 24.02 446 THR A O 1
ATOM 3443 N N . THR A 1 447 ? 3.892 24.876 12.014 1.00 24.62 447 THR A N 1
ATOM 3444 C CA . THR A 1 447 ? 3.934 23.800 11.033 1.00 24.62 447 THR A CA 1
ATOM 3445 C C . THR A 1 447 ? 2.510 23.359 10.754 1.00 24.62 447 THR A C 1
ATOM 3447 O O . THR A 1 447 ? 1.787 22.953 11.660 1.00 24.62 447 THR A O 1
ATOM 3450 N N . LYS A 1 448 ? 2.106 23.452 9.484 1.00 27.02 448 LYS A N 1
ATOM 3451 C CA . LYS A 1 448 ? 0.942 22.736 8.961 1.00 27.02 448 LYS A CA 1
ATOM 3452 C C . LYS A 1 448 ? 1.039 21.275 9.409 1.00 27.02 448 LYS A C 1
ATOM 3454 O O . LYS A 1 448 ? 2.068 20.646 9.184 1.00 27.02 448 LYS A O 1
ATOM 3459 N N . THR A 1 449 ? -0.012 20.801 10.060 1.00 33.97 449 THR A N 1
ATOM 3460 C CA . THR A 1 449 ? -0.153 19.494 10.700 1.00 33.97 449 THR A CA 1
ATOM 3461 C C . THR A 1 449 ? 0.055 18.372 9.680 1.00 33.97 449 THR A C 1
ATOM 3463 O O . THR A 1 449 ? -0.844 18.048 8.908 1.00 33.97 449 THR A O 1
ATOM 3466 N N . SER A 1 450 ? 1.268 17.826 9.623 1.00 32.59 450 SER A N 1
ATOM 3467 C CA . SER A 1 450 ? 1.586 16.597 8.897 1.00 32.59 450 SER A CA 1
ATOM 3468 C C . SER A 1 450 ? 1.460 15.423 9.864 1.00 32.59 450 SER A C 1
ATOM 3470 O O . SER A 1 450 ? 1.970 15.514 10.980 1.00 32.59 450 SER A O 1
ATOM 3472 N N . LEU A 1 451 ? 0.797 14.347 9.433 1.00 44.47 451 LEU A N 1
ATOM 3473 C CA . LEU A 1 451 ? 0.770 13.049 10.121 1.00 44.47 451 LEU A CA 1
ATOM 3474 C C . LEU A 1 451 ? 2.171 12.695 10.649 1.00 44.47 451 LEU A C 1
ATOM 3476 O O . LEU A 1 451 ? 3.158 12.931 9.948 1.00 44.47 451 LEU A O 1
ATOM 3480 N N . VAL A 1 452 ? 2.267 12.144 11.864 1.00 53.47 452 VAL A N 1
ATOM 3481 C CA . VAL A 1 452 ? 3.558 11.708 12.411 1.00 53.47 452 VAL A CA 1
ATOM 3482 C C . VAL A 1 452 ? 4.014 10.483 11.619 1.00 53.47 452 VAL A C 1
ATOM 3484 O O . VAL A 1 452 ? 3.505 9.369 11.756 1.00 53.47 452 VAL A O 1
ATOM 3487 N N . GLU A 1 453 ? 4.943 10.712 10.701 1.00 65.69 453 GLU A N 1
ATOM 3488 C CA . GLU A 1 453 ? 5.484 9.680 9.831 1.00 65.69 453 GLU A CA 1
ATOM 3489 C C . GLU A 1 453 ? 6.308 8.674 10.645 1.00 65.69 453 GLU A C 1
ATOM 3491 O O . GLU A 1 453 ? 7.052 9.054 11.551 1.00 65.69 453 GLU A O 1
ATOM 3496 N N . MET A 1 454 ? 6.179 7.376 10.339 1.00 78.69 454 MET A N 1
ATOM 3497 C CA . MET A 1 454 ? 7.062 6.393 10.964 1.00 78.69 454 MET A CA 1
ATOM 3498 C C . MET A 1 454 ? 8.498 6.657 10.510 1.00 78.69 454 MET A C 1
ATOM 3500 O O . MET A 1 454 ? 8.747 6.683 9.302 1.00 78.69 454 MET A O 1
ATOM 3504 N N . PRO A 1 455 ? 9.457 6.722 11.443 1.00 84.94 455 PRO A N 1
ATOM 3505 C CA . PRO A 1 455 ? 10.865 6.814 11.100 1.00 84.94 455 PRO A CA 1
ATOM 3506 C C . PRO A 1 455 ? 11.304 5.626 10.221 1.00 84.94 455 PRO A C 1
ATOM 3508 O O . PRO A 1 455 ? 11.239 4.473 10.642 1.00 84.94 455 PRO A O 1
ATOM 3511 N N . ALA A 1 456 ? 11.763 5.895 8.999 1.00 88.56 456 ALA A N 1
ATOM 3512 C CA . ALA A 1 456 ? 12.359 4.916 8.088 1.00 88.56 456 ALA A CA 1
ATOM 3513 C C . ALA A 1 456 ? 13.399 5.600 7.192 1.00 88.56 456 ALA A C 1
ATOM 3515 O O . ALA A 1 456 ? 13.371 6.817 7.037 1.00 88.56 456 ALA A O 1
ATOM 3516 N N . TYR A 1 457 ? 14.349 4.849 6.624 1.00 87.44 457 TYR A N 1
ATOM 3517 C CA . TYR A 1 457 ? 15.284 5.436 5.659 1.00 87.44 457 TYR A CA 1
ATOM 3518 C C . TYR A 1 457 ? 14.556 5.818 4.363 1.00 87.44 457 TYR A C 1
ATOM 3520 O O . TYR A 1 457 ? 13.619 5.144 3.939 1.00 87.44 457 TYR A O 1
ATOM 3528 N N . GLU A 1 458 ? 15.041 6.881 3.719 1.00 87.00 458 GLU A N 1
ATOM 3529 C CA . GLU A 1 458 ? 14.384 7.602 2.618 1.00 87.00 458 GLU A CA 1
ATOM 3530 C C . GLU A 1 458 ? 13.722 6.694 1.568 1.00 87.00 458 GLU A C 1
ATOM 3532 O O . GLU A 1 458 ? 12.551 6.860 1.238 1.00 87.00 458 GLU A O 1
ATOM 3537 N N . LEU A 1 459 ? 14.454 5.701 1.058 1.00 89.56 459 LEU A N 1
ATOM 3538 C CA . LEU A 1 459 ? 13.957 4.838 -0.012 1.00 89.56 459 LEU A CA 1
ATOM 3539 C C . LEU A 1 459 ? 12.785 3.947 0.435 1.00 89.56 459 LEU A C 1
ATOM 3541 O O . LEU A 1 459 ? 11.837 3.738 -0.324 1.00 89.56 459 LEU A O 1
ATOM 3545 N N . LEU A 1 460 ? 12.822 3.444 1.672 1.00 91.81 460 LEU A N 1
ATOM 3546 C CA . LEU A 1 460 ? 11.723 2.671 2.249 1.00 91.81 460 LEU A CA 1
ATOM 3547 C C . LEU A 1 460 ? 10.509 3.565 2.522 1.00 91.81 460 LEU A C 1
ATOM 3549 O O . LEU A 1 460 ? 9.379 3.159 2.249 1.00 91.81 460 LEU A O 1
ATOM 3553 N N . THR A 1 461 ? 10.737 4.786 3.005 1.00 90.06 461 THR A N 1
ATOM 3554 C CA . THR A 1 461 ? 9.693 5.800 3.194 1.00 90.06 461 THR A CA 1
ATOM 3555 C C . THR A 1 461 ? 8.954 6.072 1.884 1.00 90.06 461 THR A C 1
ATOM 3557 O O . THR A 1 461 ? 7.736 5.896 1.801 1.00 90.06 461 THR A O 1
ATOM 3560 N N . GLN A 1 462 ? 9.696 6.377 0.816 1.00 90.12 462 GLN A N 1
ATOM 3561 C CA . GLN A 1 462 ? 9.125 6.597 -0.511 1.00 90.12 462 GLN A CA 1
ATOM 3562 C C . GLN A 1 462 ? 8.345 5.379 -1.018 1.00 90.12 462 GLN A C 1
ATOM 3564 O O . GLN A 1 462 ? 7.218 5.530 -1.487 1.00 90.12 462 GLN A O 1
ATOM 3569 N N . TRP A 1 463 ? 8.902 4.168 -0.897 1.00 92.75 463 TRP A N 1
ATOM 3570 C CA . TRP A 1 463 ? 8.243 2.929 -1.325 1.00 92.75 463 TRP A CA 1
ATOM 3571 C C . TRP A 1 463 ? 6.884 2.703 -0.654 1.00 92.75 463 TRP A C 1
ATOM 3573 O O . TRP A 1 463 ? 5.925 2.273 -1.305 1.00 92.75 463 TRP A O 1
ATOM 3583 N N . ARG A 1 464 ? 6.792 2.978 0.647 1.00 90.00 464 ARG A N 1
ATOM 3584 C CA . ARG A 1 464 ? 5.581 2.740 1.442 1.00 90.00 464 ARG A CA 1
ATOM 3585 C C . ARG A 1 464 ? 4.507 3.766 1.116 1.00 90.00 464 ARG A C 1
ATOM 3587 O O . ARG A 1 464 ? 3.393 3.383 0.752 1.00 90.00 464 ARG A O 1
ATOM 3594 N N . ASN A 1 465 ? 4.868 5.044 1.170 1.00 87.38 465 ASN A N 1
ATOM 3595 C CA . ASN A 1 465 ? 3.935 6.152 0.968 1.00 87.38 465 ASN A CA 1
ATOM 3596 C C . ASN A 1 465 ? 3.405 6.182 -0.465 1.00 87.38 465 ASN A C 1
ATOM 3598 O O . ASN A 1 465 ? 2.217 6.398 -0.685 1.00 87.38 465 ASN A O 1
ATOM 3602 N N . ASN A 1 466 ? 4.255 5.839 -1.439 1.00 88.75 466 ASN A N 1
ATOM 3603 C CA . ASN A 1 466 ? 3.883 5.802 -2.848 1.00 88.75 466 ASN A CA 1
ATOM 3604 C C . ASN A 1 466 ? 2.656 4.926 -3.144 1.00 88.75 466 ASN A C 1
ATOM 3606 O O . ASN A 1 466 ? 1.870 5.271 -4.011 1.00 88.75 466 ASN A O 1
ATOM 3610 N N . CYS A 1 467 ? 2.459 3.808 -2.447 1.00 91.94 467 CYS A N 1
ATOM 3611 C CA . CYS A 1 467 ? 1.243 3.015 -2.643 1.00 91.94 467 CYS A CA 1
ATOM 3612 C C . CYS A 1 467 ? 0.170 3.347 -1.607 1.00 91.94 467 CYS A C 1
ATOM 3614 O O . CYS A 1 467 ? -1.004 3.469 -1.960 1.00 91.94 467 CYS A O 1
ATOM 3616 N N . ARG A 1 468 ? 0.566 3.487 -0.335 1.00 90.88 468 ARG A N 1
ATOM 3617 C CA . ARG A 1 468 ? -0.362 3.697 0.778 1.00 90.88 468 ARG A CA 1
ATOM 3618 C C . ARG A 1 468 ? -1.203 4.950 0.570 1.00 90.88 468 ARG A C 1
ATOM 3620 O O . ARG A 1 468 ? -2.422 4.863 0.650 1.00 90.88 468 ARG A O 1
ATOM 3627 N N . ASP A 1 469 ? -0.574 6.082 0.264 1.00 90.31 469 ASP A N 1
ATOM 3628 C CA . ASP A 1 469 ? -1.273 7.365 0.208 1.00 90.31 469 ASP A CA 1
ATOM 3629 C C . ASP A 1 469 ? -2.327 7.358 -0.897 1.00 90.31 469 ASP A C 1
ATOM 3631 O O . ASP A 1 469 ? -3.483 7.704 -0.653 1.00 90.31 469 ASP A O 1
ATOM 3635 N N . TRP A 1 470 ? -1.978 6.862 -2.084 1.00 93.81 470 TRP A N 1
ATOM 3636 C CA . TRP A 1 470 ? -2.937 6.697 -3.174 1.00 93.81 470 TRP A CA 1
ATOM 3637 C C . TRP A 1 470 ? -4.062 5.727 -2.826 1.00 93.81 470 TRP A C 1
ATOM 3639 O O . TRP A 1 470 ? -5.220 6.013 -3.125 1.00 93.81 470 TRP A O 1
ATOM 3649 N N . CYS A 1 471 ? -3.761 4.607 -2.168 1.00 94.06 471 CYS A N 1
ATOM 3650 C CA . CYS A 1 471 ? -4.786 3.658 -1.739 1.00 94.06 471 CYS A CA 1
ATOM 3651 C C . CYS A 1 471 ? -5.763 4.285 -0.732 1.00 94.06 471 CYS A C 1
ATOM 3653 O O . CYS A 1 471 ? -6.971 4.109 -0.891 1.00 94.06 471 CYS A O 1
ATOM 3655 N N . CYS A 1 472 ? -5.275 5.084 0.223 1.00 91.69 472 CYS A N 1
ATOM 3656 C CA . CYS A 1 472 ? -6.125 5.829 1.155 1.00 91.69 472 CYS A CA 1
ATOM 3657 C C . CYS A 1 472 ? -7.065 6.794 0.416 1.00 91.69 472 CYS A C 1
ATOM 3659 O O . CYS A 1 472 ? -8.264 6.815 0.688 1.00 91.69 472 CYS A O 1
ATOM 3661 N N . HIS A 1 473 ? -6.546 7.544 -0.563 1.00 91.56 473 HIS A N 1
ATOM 3662 C CA . HIS A 1 473 ? -7.346 8.493 -1.342 1.00 91.56 473 HIS A CA 1
ATOM 3663 C C . HIS A 1 473 ? -8.375 7.787 -2.244 1.00 91.56 473 HIS A C 1
ATOM 3665 O O . HIS A 1 473 ? -9.516 8.236 -2.347 1.00 91.56 473 HIS A O 1
ATOM 3671 N N . LEU A 1 474 ? -7.993 6.682 -2.894 1.00 94.50 474 LEU A N 1
ATOM 3672 C CA . LEU A 1 474 ? -8.818 5.974 -3.882 1.00 94.50 474 LEU A CA 1
ATOM 3673 C C . LEU A 1 474 ? -9.863 5.034 -3.261 1.00 94.50 474 LEU A C 1
ATOM 3675 O O . LEU A 1 474 ? -10.880 4.763 -3.912 1.00 94.50 474 LEU A O 1
ATOM 3679 N N . TYR A 1 475 ? -9.604 4.527 -2.053 1.00 95.81 475 TYR A N 1
ATOM 3680 C CA . TYR A 1 475 ? -10.400 3.505 -1.370 1.00 95.81 475 TYR A CA 1
ATOM 3681 C C . TYR A 1 475 ? -10.737 3.933 0.068 1.00 95.81 475 TYR A C 1
ATOM 3683 O O . TYR A 1 475 ? -11.733 4.623 0.281 1.00 95.81 475 TYR A O 1
ATOM 3691 N N . ALA A 1 476 ? -9.924 3.522 1.045 1.00 94.62 476 ALA A N 1
ATOM 3692 C CA . ALA A 1 476 ? -10.093 3.757 2.476 1.00 94.62 476 ALA A CA 1
ATOM 3693 C C . ALA A 1 476 ? -8.735 3.673 3.193 1.00 94.62 476 ALA A C 1
ATOM 3695 O O . ALA A 1 476 ? -7.779 3.112 2.658 1.00 94.62 476 ALA A O 1
ATOM 3696 N N . TYR A 1 477 ? -8.660 4.199 4.418 1.00 92.62 477 TYR A N 1
ATOM 3697 C CA . TYR A 1 477 ? -7.420 4.251 5.206 1.00 92.62 477 TYR A CA 1
ATOM 3698 C C . TYR A 1 477 ? -7.000 2.907 5.811 1.00 92.62 477 TYR A C 1
ATOM 3700 O O . TYR A 1 477 ? -5.808 2.621 5.905 1.00 92.62 477 TYR A O 1
ATOM 3708 N N . ALA A 1 478 ? -7.965 2.077 6.207 1.00 94.19 478 ALA A N 1
ATOM 3709 C CA . ALA A 1 478 ? -7.722 0.740 6.741 1.00 94.19 478 ALA A CA 1
ATOM 3710 C C . ALA A 1 478 ? -8.085 -0.339 5.715 1.00 94.19 478 ALA A C 1
ATOM 3712 O O . ALA A 1 478 ? -8.993 -0.160 4.902 1.00 94.19 478 ALA A O 1
ATOM 3713 N N . THR A 1 479 ? -7.380 -1.473 5.769 1.00 94.94 479 THR A N 1
ATOM 3714 C CA . THR A 1 479 ? -7.581 -2.583 4.827 1.00 94.94 479 THR A CA 1
ATOM 3715 C C . THR A 1 479 ? -8.604 -3.579 5.363 1.00 94.94 479 THR A C 1
ATOM 3717 O O . THR A 1 479 ? -8.332 -4.215 6.382 1.00 94.94 479 THR A O 1
ATOM 3720 N N . PRO A 1 480 ? -9.762 -3.741 4.699 1.00 96.00 480 PRO A N 1
ATOM 3721 C CA . PRO A 1 480 ? -10.727 -4.765 5.064 1.00 96.00 480 PRO A CA 1
ATOM 3722 C C . PRO A 1 480 ? -10.187 -6.163 4.785 1.00 96.00 480 PRO A C 1
ATOM 3724 O O . PRO A 1 480 ? -9.510 -6.389 3.780 1.00 96.00 480 PRO A O 1
ATOM 3727 N N . THR A 1 481 ? -10.561 -7.105 5.646 1.00 95.50 481 THR A N 1
ATOM 3728 C CA . THR A 1 481 ? -10.395 -8.543 5.419 1.00 95.50 481 THR A CA 1
ATOM 3729 C C . THR A 1 481 ? -11.762 -9.230 5.401 1.00 95.50 481 THR A C 1
ATOM 3731 O O . THR A 1 481 ? -12.733 -8.672 5.930 1.00 95.50 481 THR A O 1
ATOM 3734 N N . PRO A 1 482 ? -11.872 -10.433 4.813 1.00 93.88 482 PRO A N 1
ATOM 3735 C CA . PRO A 1 482 ? -13.080 -11.248 4.919 1.00 93.88 482 PRO A CA 1
ATOM 3736 C C . PRO A 1 482 ? -13.575 -11.429 6.357 1.00 93.88 482 PRO A C 1
ATOM 3738 O O . PRO A 1 482 ? -14.773 -11.326 6.631 1.00 93.88 482 PRO A O 1
ATOM 3741 N N . GLU A 1 483 ? -12.648 -11.640 7.292 1.00 93.94 483 GLU A N 1
ATOM 3742 C CA . GLU A 1 483 ? -12.932 -11.807 8.714 1.00 93.94 483 GLU A CA 1
ATOM 3743 C C . GLU A 1 483 ? -13.510 -10.519 9.299 1.00 93.94 483 GLU A C 1
ATOM 3745 O O . GLU A 1 483 ? -14.553 -10.568 9.945 1.00 93.94 483 GLU A O 1
ATOM 3750 N N . ALA A 1 484 ? -12.905 -9.362 9.011 1.00 96.25 484 ALA A N 1
ATOM 3751 C CA . ALA A 1 484 ? -13.396 -8.068 9.478 1.00 96.25 484 ALA A CA 1
ATOM 3752 C C . ALA A 1 484 ? -14.829 -7.798 8.998 1.00 96.25 484 ALA A C 1
ATOM 3754 O O . ALA A 1 484 ? -15.700 -7.453 9.795 1.00 96.25 484 ALA A O 1
ATOM 3755 N N . LEU A 1 485 ? -15.105 -8.028 7.712 1.00 97.62 485 LEU A N 1
ATOM 3756 C CA . LEU A 1 485 ? -16.443 -7.854 7.141 1.00 97.62 485 LEU A CA 1
ATOM 3757 C C . LEU A 1 485 ? -17.452 -8.845 7.743 1.00 97.62 485 LEU A C 1
ATOM 3759 O O . LEU A 1 485 ? -18.593 -8.472 8.018 1.00 97.62 485 LEU A O 1
ATOM 3763 N N . SER A 1 486 ? -17.025 -10.084 8.009 1.00 96.25 486 SER A N 1
ATOM 3764 C CA . SER A 1 486 ? -17.845 -11.106 8.671 1.00 96.25 486 SER A CA 1
ATOM 3765 C C . SER A 1 486 ? -18.182 -10.737 10.115 1.00 96.25 486 SER A C 1
ATOM 3767 O O . SER A 1 486 ? -19.307 -10.962 10.556 1.00 96.25 486 SER A O 1
ATOM 3769 N N . VAL A 1 487 ? -17.234 -10.151 10.854 1.00 97.44 487 VAL A N 1
ATOM 3770 C CA . VAL A 1 487 ? -17.469 -9.609 12.199 1.00 97.44 487 VAL A CA 1
ATOM 3771 C C . VAL A 1 487 ? -18.501 -8.490 12.136 1.00 97.44 487 VAL A C 1
ATOM 3773 O O . VAL A 1 487 ? -19.524 -8.569 12.812 1.00 97.44 487 VAL A O 1
ATOM 3776 N N . MET A 1 488 ? -18.293 -7.496 11.270 1.00 98.12 488 MET A N 1
ATOM 3777 C CA . MET A 1 488 ? -19.200 -6.352 11.123 1.00 98.12 488 MET A CA 1
ATOM 3778 C C . MET A 1 488 ? -20.628 -6.773 10.762 1.00 98.12 488 MET A C 1
ATOM 3780 O O . MET A 1 488 ? -21.582 -6.245 11.332 1.00 98.12 488 MET A O 1
ATOM 3784 N N . ALA A 1 489 ? -20.789 -7.760 9.874 1.00 97.50 489 ALA A N 1
ATOM 3785 C CA . ALA A 1 489 ? -22.094 -8.257 9.441 1.00 97.50 489 ALA A CA 1
ATOM 3786 C C . ALA A 1 489 ? -22.979 -8.750 10.605 1.00 97.50 489 ALA A C 1
ATOM 3788 O O . ALA A 1 489 ? -24.199 -8.584 10.557 1.00 97.50 489 ALA A O 1
ATOM 3789 N N . LYS A 1 490 ? -22.390 -9.285 11.688 1.00 97.75 490 LYS A N 1
ATOM 3790 C CA . LYS A 1 490 ? -23.125 -9.723 12.897 1.00 97.75 490 LYS A CA 1
ATOM 3791 C C . LYS A 1 490 ? -23.851 -8.572 13.604 1.00 97.75 490 LYS A C 1
ATOM 3793 O O . LYS A 1 490 ? -24.799 -8.804 14.356 1.00 97.75 490 LYS A O 1
ATOM 3798 N N . TYR A 1 491 ? -23.396 -7.341 13.383 1.00 97.62 491 TYR A N 1
ATOM 3799 C CA . TYR A 1 491 ? -23.865 -6.138 14.060 1.00 97.62 491 TYR A CA 1
ATOM 3800 C C . TYR A 1 491 ? -24.746 -5.256 13.162 1.00 97.62 491 TYR A C 1
ATOM 3802 O O . TYR A 1 491 ? -25.048 -4.125 13.529 1.00 97.62 491 TYR A O 1
ATOM 3810 N N . ALA A 1 492 ? -25.206 -5.761 12.018 1.00 96.31 492 ALA A N 1
ATOM 3811 C CA . ALA A 1 492 ? -26.183 -5.075 11.173 1.00 96.31 492 ALA A CA 1
ATOM 3812 C C . ALA A 1 492 ? -27.515 -4.775 11.903 1.00 96.31 492 ALA A C 1
ATOM 3814 O O . ALA A 1 492 ? -27.868 -5.486 12.856 1.00 96.31 492 ALA A O 1
ATOM 3815 N N . PRO A 1 493 ? -28.294 -3.770 11.454 1.00 97.69 493 PRO A N 1
ATOM 3816 C CA . PRO A 1 493 ? -27.980 -2.768 10.420 1.00 97.69 493 PRO A CA 1
ATOM 3817 C C . PRO A 1 493 ? -26.999 -1.680 10.901 1.00 97.69 493 PRO A C 1
ATOM 3819 O O . PRO A 1 493 ? -26.971 -1.336 12.089 1.00 97.69 493 PRO A O 1
ATOM 3822 N N . ILE A 1 494 ? -26.194 -1.147 9.973 1.00 98.50 494 ILE A N 1
ATOM 3823 C CA . ILE A 1 494 ? -25.068 -0.234 10.246 1.00 98.50 494 ILE A CA 1
ATOM 3824 C C . ILE A 1 494 ? -25.321 1.157 9.646 1.00 98.50 494 ILE A C 1
ATOM 3826 O O . ILE A 1 494 ? -25.755 1.287 8.504 1.00 98.50 494 ILE A O 1
ATOM 3830 N N . VAL A 1 495 ? -24.961 2.206 10.384 1.00 98.50 495 VAL A N 1
ATOM 3831 C CA . VAL A 1 495 ? -24.760 3.557 9.843 1.00 98.50 495 VAL A CA 1
ATOM 3832 C C . VAL A 1 495 ? -23.276 3.914 9.884 1.00 98.50 495 VAL A C 1
ATOM 3834 O O . VAL A 1 495 ? -22.660 3.870 10.944 1.00 98.50 495 VAL A O 1
ATOM 3837 N N . GLU A 1 496 ? -22.695 4.261 8.739 1.00 98.56 496 GLU A N 1
ATOM 3838 C CA . GLU A 1 496 ? -21.320 4.753 8.616 1.00 98.56 496 GLU A CA 1
ATOM 3839 C C . GLU A 1 496 ? -21.321 6.285 8.550 1.00 98.56 496 GLU A C 1
ATOM 3841 O O . GLU A 1 496 ? -21.998 6.872 7.703 1.00 98.56 496 GLU A O 1
ATOM 3846 N N . VAL A 1 497 ? -20.551 6.935 9.429 1.00 98.06 497 VAL A N 1
ATOM 3847 C CA . VAL A 1 497 ? -20.333 8.392 9.410 1.00 98.06 497 VAL A CA 1
ATOM 3848 C C . VAL A 1 497 ? -18.871 8.677 9.088 1.00 98.06 497 VAL A C 1
ATOM 3850 O O . VAL A 1 497 ? -17.977 8.122 9.722 1.00 98.06 497 VAL A O 1
ATOM 3853 N N . GLY A 1 498 ? -18.635 9.568 8.122 1.00 96.44 498 GLY A N 1
ATOM 3854 C CA . GLY A 1 498 ? -17.301 9.792 7.559 1.00 96.44 498 GLY A CA 1
ATOM 3855 C C . GLY A 1 498 ? -16.924 8.711 6.544 1.00 96.44 498 GLY A C 1
ATOM 3856 O O . GLY A 1 498 ? -15.779 8.274 6.504 1.00 96.44 498 GLY A O 1
ATOM 3857 N N . ALA A 1 499 ? -17.898 8.251 5.753 1.00 96.62 499 ALA A N 1
ATOM 3858 C CA . ALA A 1 499 ? -17.742 7.117 4.845 1.00 96.62 499 ALA A CA 1
ATOM 3859 C C . ALA A 1 499 ? -16.759 7.366 3.686 1.00 96.62 499 ALA A C 1
ATOM 3861 O O . ALA A 1 499 ? -16.348 6.419 3.009 1.00 96.62 499 ALA A O 1
ATOM 3862 N N . GLY A 1 500 ? -16.399 8.623 3.402 1.00 95.62 500 GLY A N 1
ATOM 3863 C CA . GLY A 1 500 ? -15.508 8.972 2.304 1.00 95.62 500 GLY A CA 1
ATOM 3864 C C . GLY A 1 500 ? -16.024 8.434 0.971 1.00 95.62 500 GLY A C 1
ATOM 3865 O O . GLY A 1 500 ? -17.111 8.787 0.515 1.00 95.62 500 GLY A O 1
ATOM 3866 N N . THR A 1 501 ? -15.250 7.550 0.335 1.00 95.44 501 THR A N 1
ATOM 3867 C CA . THR A 1 501 ? -15.650 6.899 -0.928 1.00 95.44 501 THR A CA 1
ATOM 3868 C C . THR A 1 501 ? -16.749 5.839 -0.768 1.00 95.44 501 THR A C 1
ATOM 3870 O O . THR A 1 501 ? -17.261 5.348 -1.775 1.00 95.44 501 THR A O 1
ATOM 3873 N N . GLY A 1 502 ? -17.098 5.455 0.463 1.00 96.62 502 GLY A N 1
ATOM 3874 C CA . GLY A 1 502 ? -18.033 4.371 0.760 1.00 96.62 502 GLY A CA 1
ATOM 3875 C C . GLY A 1 502 ? -17.456 2.974 0.513 1.00 96.62 502 GLY A C 1
ATOM 3876 O O . GLY A 1 502 ? -18.219 2.037 0.306 1.00 96.62 502 GLY A O 1
ATOM 3877 N N . TYR A 1 503 ? -16.127 2.807 0.489 1.00 97.56 503 TYR A N 1
ATOM 3878 C CA . TYR A 1 503 ? -15.498 1.518 0.169 1.00 97.56 503 TYR A CA 1
ATOM 3879 C C . TYR A 1 503 ? -15.920 0.395 1.133 1.00 97.56 503 TYR A C 1
ATOM 3881 O O . TYR A 1 503 ? -16.419 -0.632 0.680 1.00 97.56 503 TYR A O 1
ATOM 3889 N N . TRP A 1 504 ? -15.818 0.596 2.452 1.00 98.31 504 TRP A N 1
ATOM 3890 C CA . TRP A 1 504 ? -16.272 -0.395 3.440 1.00 98.31 504 TRP A CA 1
ATOM 3891 C C . TRP A 1 504 ? -17.775 -0.677 3.329 1.00 98.31 504 TRP A C 1
ATOM 3893 O O . TRP A 1 504 ? -18.170 -1.841 3.256 1.00 98.31 504 TRP A O 1
ATOM 3903 N N . SER A 1 505 ? -18.599 0.373 3.239 1.00 98.12 505 SER A N 1
ATOM 3904 C CA . SER A 1 505 ? -20.042 0.247 2.997 1.00 98.12 505 SER A CA 1
ATOM 3905 C C . SER A 1 505 ? -20.366 -0.582 1.756 1.00 98.12 505 SER A C 1
ATOM 3907 O O . SER A 1 505 ? -21.213 -1.468 1.829 1.00 98.12 505 SER A O 1
ATOM 3909 N N . SER A 1 506 ? -19.672 -0.360 0.637 1.00 97.44 506 SER A N 1
ATOM 3910 C CA . SER A 1 506 ? -19.902 -1.117 -0.598 1.00 97.44 506 SER A CA 1
ATOM 3911 C C . SER A 1 506 ? -19.615 -2.611 -0.426 1.00 97.44 506 SER A C 1
ATOM 3913 O O . SER A 1 506 ? -20.437 -3.440 -0.810 1.00 97.44 506 SER A O 1
ATOM 3915 N N . LEU A 1 507 ? -18.521 -2.967 0.257 1.00 97.69 507 LEU A N 1
ATOM 3916 C CA . LEU A 1 507 ? -18.143 -4.361 0.509 1.00 97.69 507 LEU A CA 1
ATOM 3917 C C . LEU A 1 507 ? -19.121 -5.084 1.447 1.00 97.69 507 LEU A C 1
ATOM 3919 O O . LEU A 1 507 ? -19.312 -6.299 1.337 1.00 97.69 507 LEU A O 1
ATOM 3923 N N . LEU A 1 508 ? -19.722 -4.352 2.386 1.00 97.50 508 LEU A N 1
ATOM 3924 C CA . LEU A 1 508 ? -20.771 -4.854 3.272 1.00 97.50 508 LEU A CA 1
ATOM 3925 C C . LEU A 1 508 ? -22.097 -5.024 2.517 1.00 97.50 508 LEU A C 1
ATOM 3927 O O . LEU A 1 508 ? -22.738 -6.068 2.632 1.00 97.50 508 LEU A O 1
ATOM 3931 N N . GLN A 1 509 ? -22.481 -4.049 1.690 1.00 97.00 509 GLN A N 1
ATOM 3932 C CA . GLN A 1 509 ? -23.689 -4.112 0.859 1.00 97.00 509 GLN A CA 1
ATOM 3933 C C . GLN A 1 509 ? -23.637 -5.269 -0.148 1.00 97.00 509 GLN A C 1
ATOM 3935 O O . GLN A 1 509 ? -24.626 -5.982 -0.311 1.00 97.00 509 GLN A O 1
ATOM 3940 N N . GLU A 1 510 ? -22.477 -5.529 -0.761 1.00 95.31 510 GLU A N 1
ATOM 3941 C CA . GLU A 1 510 ? -22.246 -6.707 -1.615 1.00 95.31 510 GLU A CA 1
ATOM 3942 C C . GLU A 1 510 ? -22.473 -8.035 -0.872 1.00 95.31 510 GLU A C 1
ATOM 3944 O O . GLU A 1 510 ? -22.859 -9.032 -1.480 1.00 95.31 510 GLU A O 1
ATOM 3949 N N . ARG A 1 511 ? -22.294 -8.041 0.456 1.00 94.50 511 ARG A N 1
ATOM 3950 C CA . ARG A 1 511 ? -22.569 -9.181 1.351 1.00 94.50 511 ARG A CA 1
ATOM 3951 C C . ARG A 1 511 ? -24.001 -9.195 1.894 1.00 94.50 511 ARG A C 1
ATOM 3953 O O . ARG A 1 511 ? -24.307 -9.977 2.790 1.00 94.50 511 ARG A O 1
ATOM 3960 N N . GLY A 1 512 ? -24.883 -8.345 1.369 1.00 96.50 512 GLY A N 1
ATOM 3961 C CA . GLY A 1 512 ? -26.273 -8.238 1.813 1.00 96.50 512 GLY A CA 1
ATOM 3962 C C . GLY A 1 512 ? -26.437 -7.606 3.198 1.00 96.50 512 GLY A C 1
ATOM 3963 O O . GLY A 1 512 ? -27.492 -7.759 3.809 1.00 96.50 512 GLY A O 1
ATOM 3964 N N . VAL A 1 513 ? -25.411 -6.917 3.707 1.00 96.88 513 VAL A N 1
ATOM 3965 C CA . VAL A 1 513 ? -25.493 -6.169 4.964 1.00 96.88 513 VAL A CA 1
ATOM 3966 C C . VAL A 1 513 ? -26.178 -4.830 4.704 1.00 96.88 513 VAL A C 1
ATOM 3968 O O . VAL A 1 513 ? 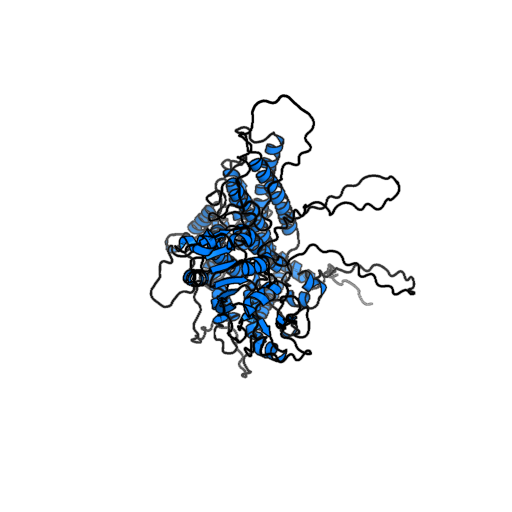-25.805 -4.089 3.795 1.00 96.88 513 VAL A O 1
ATOM 3971 N N . GLU A 1 514 ? -27.175 -4.503 5.522 1.00 97.19 514 GLU A N 1
ATOM 3972 C CA . GLU A 1 514 ? -27.846 -3.206 5.473 1.00 97.19 514 GLU A CA 1
ATOM 3973 C C . GLU A 1 514 ? -26.933 -2.117 6.052 1.00 97.19 514 GLU A C 1
ATOM 3975 O O . GLU A 1 514 ? -26.619 -2.126 7.248 1.00 97.19 514 GLU A O 1
ATOM 3980 N N . VAL A 1 515 ? -26.494 -1.196 5.186 1.00 97.50 515 VAL A N 1
ATOM 3981 C CA . VAL A 1 515 ? -25.601 -0.089 5.547 1.00 97.50 515 VAL A CA 1
ATOM 3982 C C . VAL A 1 515 ? -26.071 1.226 4.938 1.00 97.50 515 VAL A C 1
ATOM 3984 O O . VAL A 1 515 ? -26.295 1.306 3.727 1.00 97.50 515 VAL A O 1
ATOM 3987 N N . GLN A 1 516 ? -26.154 2.266 5.768 1.00 97.38 516 GLN A N 1
ATOM 3988 C CA . GLN A 1 516 ? -26.351 3.654 5.346 1.00 97.38 516 GLN A CA 1
ATOM 3989 C C . GLN A 1 516 ? -25.054 4.444 5.511 1.00 97.38 516 GLN A C 1
ATOM 3991 O O . GLN A 1 516 ? -24.536 4.554 6.619 1.00 97.38 516 GLN A O 1
ATOM 3996 N N . ALA A 1 517 ? -24.543 5.006 4.416 1.00 97.62 517 ALA A N 1
ATOM 3997 C CA . ALA A 1 517 ? -23.264 5.707 4.388 1.00 97.62 517 ALA A CA 1
ATOM 3998 C C . ALA A 1 517 ? -23.453 7.224 4.286 1.00 97.62 517 ALA A C 1
ATOM 4000 O O . ALA A 1 517 ? -24.130 7.710 3.372 1.00 97.62 517 ALA A O 1
ATOM 4001 N N . PHE A 1 518 ? -22.808 7.966 5.186 1.00 97.44 518 PHE A N 1
ATOM 4002 C CA . PHE A 1 518 ? -22.810 9.424 5.203 1.00 97.44 518 PHE A CA 1
ATOM 4003 C C . PHE A 1 518 ? -21.395 9.993 5.247 1.00 97.44 518 PHE A C 1
ATOM 4005 O O . PHE A 1 518 ? -20.526 9.503 5.968 1.00 97.44 518 PHE A O 1
ATOM 4012 N N . ASP A 1 519 ? -21.176 11.075 4.509 1.00 96.31 519 ASP A N 1
ATOM 4013 C CA . ASP A 1 519 ? -19.963 11.884 4.592 1.00 96.31 519 ASP A CA 1
ATOM 4014 C C . ASP A 1 519 ? -20.332 13.372 4.531 1.00 96.31 519 ASP A C 1
ATOM 4016 O O . ASP A 1 519 ? -21.269 13.757 3.832 1.00 96.31 519 ASP A O 1
ATOM 4020 N N . VAL A 1 520 ? -19.615 14.237 5.254 1.00 93.44 520 VAL A N 1
ATOM 4021 C CA . VAL A 1 520 ? -19.893 15.687 5.265 1.00 93.44 520 VAL A CA 1
ATOM 4022 C C . VAL A 1 520 ? -19.722 16.317 3.877 1.00 93.44 520 VAL A C 1
ATOM 4024 O O . VAL A 1 520 ? -20.386 17.301 3.529 1.00 93.44 520 VAL A O 1
ATOM 4027 N N . CYS A 1 521 ? -18.837 15.735 3.070 1.00 91.69 521 CYS A N 1
ATOM 4028 C CA . CYS A 1 521 ? -18.506 16.160 1.726 1.00 91.69 521 CYS A CA 1
ATOM 4029 C C . CYS A 1 521 ? -18.267 14.915 0.851 1.00 91.69 521 CYS A C 1
ATOM 4031 O O . CYS A 1 521 ? -17.112 14.625 0.520 1.00 91.69 521 CYS A O 1
ATOM 4033 N N . PRO A 1 522 ? -19.322 14.162 0.474 1.00 90.81 522 PRO A N 1
ATOM 4034 C CA . PRO A 1 522 ? -19.161 12.937 -0.296 1.00 90.81 522 PRO A CA 1
ATOM 4035 C C . PRO A 1 522 ? -18.382 13.212 -1.590 1.00 90.81 522 PRO A C 1
ATOM 4037 O O . PRO A 1 522 ? -18.695 14.183 -2.296 1.00 90.81 522 PRO A O 1
ATOM 4040 N N . PRO A 1 523 ? -17.375 12.391 -1.929 1.00 84.88 523 PRO A N 1
ATOM 4041 C CA . PRO A 1 523 ? -16.656 12.517 -3.187 1.00 84.88 523 PRO A CA 1
ATOM 4042 C C . PRO A 1 523 ? -17.644 12.408 -4.356 1.00 84.88 523 PRO A C 1
ATOM 4044 O O . PRO A 1 523 ? -18.317 11.396 -4.524 1.00 84.88 523 PRO A O 1
ATOM 4047 N N . SER A 1 524 ? -17.792 13.462 -5.156 1.00 70.25 524 SER A N 1
ATOM 4048 C CA . SER A 1 524 ? -18.711 13.453 -6.297 1.00 70.25 524 SER A CA 1
ATOM 4049 C C . SER A 1 524 ? -18.074 14.076 -7.532 1.00 70.25 524 SER A C 1
ATOM 4051 O O . SER A 1 524 ? -17.352 15.073 -7.465 1.00 70.25 524 SER A O 1
ATOM 4053 N N . VAL A 1 525 ? -18.369 13.461 -8.678 1.00 53.53 525 VAL A N 1
ATOM 4054 C CA . VAL A 1 525 ? -17.998 13.946 -10.017 1.00 53.53 525 VAL A CA 1
ATOM 4055 C C . VAL A 1 525 ? -19.030 14.966 -10.533 1.00 53.53 525 VAL A C 1
ATOM 4057 O O . VAL A 1 525 ? -18.767 15.765 -11.431 1.00 53.53 525 VAL A O 1
ATOM 4060 N N . THR A 1 526 ? -20.231 14.961 -9.950 1.00 46.50 526 THR A N 1
ATOM 4061 C CA . THR A 1 526 ? -21.410 15.698 -10.408 1.00 46.50 526 THR A CA 1
ATOM 4062 C C . THR A 1 526 ? -21.514 17.079 -9.760 1.00 46.50 526 THR A C 1
ATOM 4064 O O . THR A 1 526 ? -22.349 17.303 -8.893 1.00 46.50 526 THR A O 1
ATOM 4067 N N . ALA A 1 527 ? -20.701 18.039 -10.202 1.00 43.94 527 ALA A N 1
ATOM 4068 C CA . ALA A 1 527 ? -21.214 19.409 -10.368 1.00 43.94 527 ALA A CA 1
ATOM 4069 C C . ALA A 1 527 ? -20.550 20.158 -11.531 1.00 43.94 527 ALA A C 1
ATOM 4071 O O . ALA A 1 527 ? -20.245 21.342 -11.444 1.00 43.94 527 ALA A O 1
ATOM 4072 N N . ALA A 1 528 ? -20.359 19.467 -12.655 1.00 40.56 528 ALA A N 1
ATOM 4073 C CA . ALA A 1 528 ? -20.103 20.125 -13.936 1.00 40.56 528 ALA A CA 1
ATOM 4074 C C . ALA A 1 528 ? -21.369 20.246 -14.814 1.00 40.56 528 ALA A C 1
ATOM 4076 O O . ALA A 1 528 ? -21.289 20.814 -15.895 1.00 40.56 528 ALA A O 1
ATOM 4077 N N . GLY A 1 529 ? -22.524 19.713 -14.379 1.00 35.16 529 GLY A N 1
ATOM 4078 C CA . GLY A 1 529 ? -23.717 19.562 -15.232 1.00 35.16 529 GLY A CA 1
ATOM 4079 C C . GLY A 1 529 ? -25.012 20.232 -14.759 1.00 35.16 529 GLY A C 1
ATOM 4080 O O . GLY A 1 529 ? -25.979 20.228 -15.511 1.00 35.16 529 GLY A O 1
ATOM 4081 N N . GLU A 1 530 ? -25.070 20.819 -13.559 1.00 36.75 530 GLU A N 1
ATOM 4082 C CA . GLU A 1 530 ? -26.316 21.419 -13.030 1.00 36.75 530 GLU A CA 1
ATOM 4083 C C . GLU A 1 530 ? -26.371 22.957 -13.126 1.00 36.75 530 GLU A C 1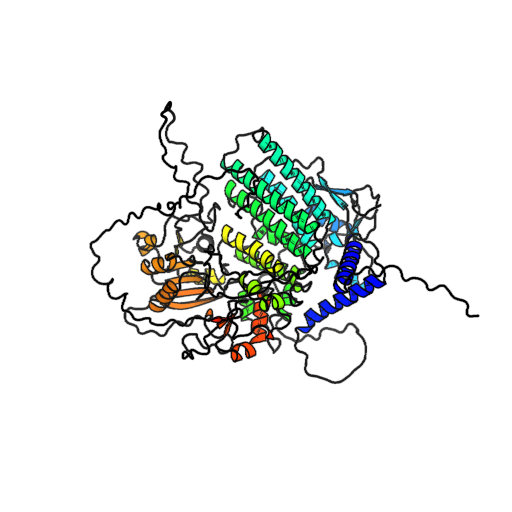
ATOM 4085 O O . GLU A 1 530 ? -27.343 23.563 -12.685 1.00 36.75 530 GLU A O 1
ATOM 4090 N N . GLU A 1 531 ? -25.386 23.611 -13.755 1.00 40.53 531 GLU A N 1
ATOM 4091 C CA . GLU A 1 531 ? -25.469 25.053 -14.064 1.00 40.53 531 GLU A CA 1
ATOM 4092 C C . GLU A 1 531 ? -26.153 25.357 -15.418 1.00 40.53 531 GLU A C 1
ATOM 4094 O O . GLU A 1 531 ? -26.410 26.519 -15.726 1.00 40.53 531 GLU A O 1
ATOM 4099 N N . GLU A 1 532 ? -26.512 24.356 -16.234 1.00 37.53 532 GLU A N 1
ATOM 4100 C CA . GLU A 1 532 ? -27.017 24.599 -17.602 1.00 37.53 532 GLU A CA 1
ATOM 4101 C C . GLU A 1 532 ? -28.531 24.860 -17.739 1.00 37.53 532 GLU A C 1
ATOM 4103 O O . GLU A 1 532 ? -29.017 25.004 -18.861 1.00 37.53 532 GLU A O 1
ATOM 4108 N N . ASN A 1 533 ? -29.295 25.007 -16.650 1.00 32.91 533 ASN A N 1
ATOM 4109 C CA . ASN A 1 533 ? -30.743 25.267 -16.748 1.00 32.91 533 ASN A CA 1
ATOM 4110 C C . ASN A 1 533 ? -31.273 26.487 -15.976 1.00 32.91 533 ASN A C 1
ATOM 4112 O O . ASN A 1 533 ? -32.458 26.545 -15.659 1.00 32.91 533 ASN A O 1
ATOM 4116 N N . GLU A 1 534 ? -30.457 27.530 -15.792 1.00 32.91 534 GLU A N 1
ATOM 4117 C CA . GLU A 1 534 ? -30.977 28.882 -15.533 1.00 32.91 534 GLU A CA 1
ATOM 4118 C C . GLU A 1 534 ? -30.587 29.872 -16.646 1.00 32.91 534 GLU A C 1
ATOM 4120 O O . GLU A 1 534 ? -29.564 30.547 -16.610 1.00 32.91 534 GLU A O 1
ATOM 4125 N N . GLY A 1 535 ? -31.482 30.005 -17.630 1.00 31.78 535 GLY A N 1
ATOM 4126 C CA . GLY A 1 535 ? -31.782 31.303 -18.240 1.00 31.78 535 GLY A CA 1
ATOM 4127 C C . GLY A 1 535 ? -30.881 31.791 -19.377 1.00 31.78 535 GLY A C 1
ATOM 4128 O O . GLY A 1 535 ? -30.086 32.716 -19.221 1.00 31.78 535 GLY A O 1
ATOM 4129 N N . LYS A 1 536 ? -31.157 31.309 -20.594 1.00 35.91 536 LYS A N 1
ATOM 4130 C CA . LYS A 1 536 ? -30.945 32.097 -21.819 1.00 35.91 536 LYS A CA 1
ATOM 4131 C C . LYS A 1 536 ? -31.764 33.398 -21.726 1.00 35.91 536 LYS A C 1
ATOM 4133 O O . LYS A 1 536 ? -32.973 33.329 -21.529 1.00 35.91 536 LYS A O 1
ATOM 4138 N N . ASN A 1 537 ? -31.092 34.536 -21.941 1.00 32.50 537 ASN A N 1
ATOM 4139 C CA . ASN A 1 537 ? -31.582 35.924 -22.093 1.00 32.50 537 ASN A CA 1
ATOM 4140 C C . ASN A 1 537 ? -31.359 36.864 -20.893 1.00 32.50 537 ASN A C 1
ATOM 4142 O O . ASN A 1 537 ? -32.288 37.175 -20.157 1.00 32.50 537 ASN A O 1
ATOM 4146 N N . ALA A 1 538 ? -30.164 37.458 -20.803 1.00 28.19 538 ALA A N 1
ATOM 4147 C CA . ALA A 1 538 ? -30.013 38.824 -20.294 1.00 28.19 538 ALA A CA 1
ATOM 4148 C C . ALA A 1 538 ? -28.738 39.481 -20.848 1.00 28.19 538 ALA A C 1
ATOM 4150 O O . ALA A 1 538 ? -27.617 39.226 -20.414 1.00 28.19 538 ALA A O 1
ATOM 4151 N N . PHE A 1 539 ? -28.950 40.348 -21.833 1.00 29.30 539 PHE A N 1
ATOM 4152 C CA . PHE A 1 539 ? -28.055 41.422 -22.252 1.00 29.30 539 PHE A CA 1
ATOM 4153 C C . PHE A 1 539 ? -27.595 42.211 -21.004 1.00 29.30 539 PHE A C 1
ATOM 4155 O O . PHE A 1 539 ? -28.443 42.636 -20.228 1.00 29.30 539 PHE A O 1
ATOM 4162 N N . PHE A 1 540 ? -26.275 42.315 -20.790 1.00 31.58 540 PHE A N 1
ATOM 4163 C CA . PHE A 1 540 ? -25.545 42.958 -19.673 1.00 31.58 540 PHE A CA 1
ATOM 4164 C C . PHE A 1 540 ? -26.360 43.617 -18.535 1.00 31.58 540 PHE A C 1
ATOM 4166 O O . PHE A 1 540 ? -27.065 44.601 -18.755 1.00 31.58 540 PHE A O 1
ATOM 4173 N N . PRO A 1 541 ? -26.021 43.281 -17.275 1.00 27.61 541 PRO A N 1
ATOM 4174 C CA . PRO A 1 541 ? -25.517 44.340 -16.399 1.00 27.61 541 PRO A CA 1
ATOM 4175 C C . PRO A 1 541 ? -24.212 43.963 -15.687 1.00 27.61 541 PRO A C 1
ATOM 4177 O O . PRO A 1 541 ? -24.073 42.910 -15.063 1.00 27.61 541 PRO A O 1
ATOM 4180 N N . LYS A 1 542 ? -23.258 44.895 -15.762 1.00 33.81 542 LYS A N 1
ATOM 4181 C CA . LYS A 1 542 ? -22.084 44.985 -14.891 1.00 33.81 542 LYS A CA 1
ATOM 4182 C C . LYS A 1 542 ? -22.580 45.180 -13.453 1.00 33.81 542 LYS A C 1
ATOM 4184 O O . LYS A 1 542 ? -23.430 46.032 -13.246 1.00 33.81 542 LYS A O 1
ATOM 4189 N N . ASP A 1 543 ? -22.043 44.387 -12.525 1.00 37.19 543 ASP A N 1
ATOM 4190 C CA . ASP A 1 543 ? -22.136 44.497 -11.052 1.00 37.19 543 ASP A CA 1
ATOM 4191 C C . ASP A 1 543 ? -22.805 43.315 -10.345 1.00 37.19 543 ASP A C 1
ATOM 4193 O O . ASP A 1 543 ? -23.845 43.439 -9.703 1.00 37.19 543 ASP A O 1
ATOM 4197 N N . ARG A 1 544 ? -22.125 42.159 -10.337 1.00 36.62 544 ARG A N 1
ATOM 4198 C CA . ARG A 1 544 ? -22.256 41.176 -9.248 1.00 36.62 544 ARG A CA 1
ATOM 4199 C C . ARG A 1 544 ? -20.911 40.533 -8.911 1.00 36.62 544 ARG A C 1
ATOM 4201 O O . ARG A 1 544 ? -20.560 39.475 -9.414 1.00 36.62 544 ARG A O 1
ATOM 4208 N N . LYS A 1 545 ? -20.199 41.119 -7.943 1.00 35.00 545 LYS A N 1
ATOM 4209 C CA . LYS A 1 545 ? -19.265 40.383 -7.072 1.00 35.00 545 LYS A CA 1
ATOM 4210 C C . LYS A 1 545 ? -20.072 39.491 -6.113 1.00 35.00 545 LYS A C 1
ATOM 4212 O O . LYS A 1 545 ? -20.112 39.741 -4.913 1.00 35.00 545 LYS A O 1
ATOM 4217 N N . LYS A 1 546 ? -20.746 38.459 -6.623 1.00 34.62 546 LYS A N 1
ATOM 4218 C CA . LYS A 1 546 ? -21.164 37.315 -5.802 1.00 34.62 546 LYS A CA 1
ATOM 4219 C C . LYS A 1 546 ? -20.196 36.188 -6.126 1.00 34.62 546 LYS A C 1
ATOM 4221 O O . LYS A 1 546 ? -20.175 35.706 -7.249 1.00 34.62 546 LYS A O 1
ATOM 4226 N N . LYS A 1 547 ? -19.346 35.843 -5.155 1.00 35.19 547 LYS A N 1
ATOM 4227 C CA . LYS A 1 547 ? -18.496 34.649 -5.207 1.00 35.19 547 LYS A CA 1
ATOM 4228 C C . LYS A 1 547 ? -19.404 33.462 -5.544 1.00 35.19 547 LYS A C 1
ATOM 4230 O O . LYS A 1 547 ? -20.261 33.137 -4.724 1.00 35.19 547 LYS A O 1
ATOM 4235 N N . ALA A 1 548 ? -19.240 32.865 -6.724 1.00 37.41 548 ALA A N 1
ATOM 4236 C CA . ALA A 1 548 ? -19.721 31.513 -6.965 1.00 37.41 548 ALA A CA 1
ATOM 4237 C C . ALA A 1 548 ? -19.185 30.644 -5.816 1.00 37.41 548 ALA A C 1
ATOM 4239 O O . ALA A 1 548 ? -18.011 30.773 -5.449 1.00 37.41 548 ALA A O 1
ATOM 4240 N N . LYS A 1 549 ? -20.054 29.869 -5.160 1.00 37.91 549 LYS A N 1
ATOM 4241 C CA . LYS A 1 549 ? -19.625 28.899 -4.149 1.00 37.91 549 LYS A CA 1
ATOM 4242 C C . LYS A 1 549 ? -18.773 27.874 -4.890 1.00 37.91 549 LYS A C 1
ATOM 4244 O O . LYS A 1 549 ? -19.318 27.009 -5.559 1.00 37.91 549 LYS A O 1
ATOM 4249 N N . THR A 1 550 ? -17.452 28.010 -4.818 1.00 43.69 550 THR A N 1
ATOM 4250 C CA . THR A 1 550 ? -16.529 26.972 -5.268 1.00 43.69 550 THR A CA 1
ATOM 4251 C C . THR A 1 550 ? -16.945 25.683 -4.568 1.00 43.69 550 THR A C 1
ATOM 4253 O O . THR A 1 550 ? -17.004 25.658 -3.337 1.00 43.69 550 THR A O 1
ATOM 4256 N N . GLN A 1 551 ? -17.329 24.675 -5.347 1.00 52.97 551 GLN A N 1
ATOM 4257 C CA . GLN A 1 551 ? -17.755 23.374 -4.849 1.00 52.97 551 GLN A CA 1
ATOM 4258 C C . GLN A 1 551 ? -16.715 22.839 -3.855 1.00 52.97 551 GLN A C 1
ATOM 4260 O O . GLN A 1 551 ? -15.509 22.914 -4.102 1.00 52.97 551 GLN A O 1
ATOM 4265 N N . GLN A 1 552 ? -17.175 22.369 -2.697 1.00 63.06 552 GLN A N 1
ATOM 4266 C CA . GLN A 1 552 ? -16.293 21.882 -1.645 1.00 63.06 552 GLN A CA 1
ATOM 4267 C C . GLN A 1 552 ? -15.707 20.536 -2.094 1.00 63.06 552 GLN A C 1
ATOM 4269 O O . GLN A 1 552 ? -16.443 19.598 -2.371 1.00 63.06 552 GLN A O 1
ATOM 4274 N N . ARG A 1 553 ? -14.380 20.468 -2.243 1.00 79.38 553 ARG A N 1
ATOM 4275 C CA . ARG A 1 553 ? -13.638 19.239 -2.560 1.00 79.38 553 ARG A CA 1
ATOM 4276 C C . ARG A 1 553 ? -13.538 18.380 -1.298 1.00 79.38 553 ARG A C 1
ATOM 4278 O O . ARG A 1 553 ? -13.261 18.935 -0.233 1.00 79.38 553 ARG A O 1
ATOM 4285 N N . ASN A 1 554 ? -13.700 17.058 -1.401 1.00 88.12 554 ASN A N 1
ATOM 4286 C CA . ASN A 1 554 ? -13.396 16.176 -0.272 1.00 88.12 554 ASN A CA 1
ATOM 4287 C C . ASN A 1 554 ? -11.887 16.258 0.035 1.00 88.12 554 ASN A C 1
ATOM 4289 O O . ASN A 1 554 ? -11.057 16.121 -0.866 1.00 88.12 554 ASN A O 1
ATOM 4293 N N . ALA A 1 555 ? -11.527 16.537 1.290 1.00 86.12 555 ALA A N 1
ATOM 4294 C CA . ALA A 1 555 ? -10.139 16.792 1.679 1.00 86.12 555 ALA A CA 1
ATOM 4295 C C . ALA A 1 555 ? -9.245 15.544 1.601 1.00 86.12 555 ALA A C 1
ATOM 4297 O O . ALA A 1 555 ? -8.048 15.688 1.370 1.00 86.12 555 ALA A O 1
ATOM 4298 N N . TYR A 1 556 ? -9.834 14.356 1.754 1.00 86.56 556 TYR A N 1
ATOM 4299 C CA . TYR A 1 556 ? -9.135 13.074 1.826 1.00 86.56 556 TYR A CA 1
ATOM 4300 C C . TYR A 1 556 ? -9.218 12.264 0.531 1.00 86.56 556 TYR A C 1
ATOM 4302 O O . TYR A 1 556 ? -8.316 11.500 0.224 1.00 86.56 556 TYR A O 1
ATOM 4310 N N . HIS A 1 557 ? -10.284 12.432 -0.251 1.00 90.00 557 HIS A N 1
ATOM 4311 C CA . HIS A 1 557 ? -10.554 11.603 -1.433 1.00 90.00 557 HIS A CA 1
ATOM 4312 C C . HIS A 1 557 ? -10.621 12.405 -2.742 1.00 90.00 557 HIS A C 1
ATOM 4314 O O . HIS A 1 557 ? -10.714 11.839 -3.832 1.00 90.00 557 HIS A O 1
ATOM 4320 N N . GLY A 1 558 ? -10.560 13.738 -2.675 1.00 89.56 558 GLY A N 1
ATOM 4321 C CA . GLY A 1 558 ? -10.587 14.588 -3.862 1.00 89.56 558 GLY A CA 1
ATOM 4322 C C . GLY A 1 558 ? -11.912 14.484 -4.623 1.00 89.56 558 GLY A C 1
ATOM 4323 O O . GLY A 1 558 ? -12.969 14.794 -4.074 1.00 89.56 558 GLY A O 1
ATOM 4324 N N . HIS A 1 559 ? -11.836 14.095 -5.899 1.00 88.50 559 HIS A N 1
ATOM 4325 C CA . HIS A 1 559 ? -12.979 14.003 -6.822 1.00 88.50 559 HIS A CA 1
ATOM 4326 C C . HIS A 1 559 ? -13.282 12.572 -7.283 1.00 88.50 559 HIS A C 1
ATOM 4328 O O . HIS A 1 559 ? -14.011 12.381 -8.257 1.00 88.50 559 HIS A O 1
ATOM 4334 N N . VAL A 1 560 ? -12.696 11.561 -6.636 1.00 90.50 560 VAL A N 1
ATOM 4335 C CA . VAL A 1 560 ? -12.939 10.168 -7.026 1.00 90.50 560 VAL A CA 1
ATOM 4336 C C . VAL A 1 560 ? -14.424 9.836 -6.865 1.00 90.50 560 VAL A C 1
ATOM 4338 O O . VAL A 1 560 ? -15.039 10.263 -5.891 1.00 90.50 560 VAL A O 1
ATOM 4341 N N . PRO A 1 561 ? -15.030 9.077 -7.787 1.00 92.12 561 PRO A N 1
ATOM 4342 C CA . PRO A 1 561 ? -16.394 8.598 -7.594 1.00 92.12 561 PRO A CA 1
ATOM 4343 C C . PRO A 1 561 ? -16.470 7.635 -6.397 1.00 92.12 561 PRO A C 1
ATOM 4345 O O . PRO A 1 561 ? -15.523 6.886 -6.119 1.00 92.12 561 PRO A O 1
ATOM 4348 N N . THR A 1 562 ? -17.606 7.618 -5.706 1.00 94.44 562 THR A N 1
ATOM 4349 C CA . THR A 1 562 ? -17.882 6.659 -4.628 1.00 94.44 562 THR A CA 1
ATOM 4350 C C . THR A 1 562 ? -18.071 5.234 -5.168 1.00 94.44 562 THR A C 1
ATOM 4352 O O . THR A 1 562 ? -18.297 5.030 -6.363 1.00 94.44 562 THR A O 1
ATOM 4355 N N . PHE A 1 563 ? -17.941 4.234 -4.294 1.00 94.94 563 PHE A N 1
ATOM 4356 C CA . PHE A 1 563 ? -18.221 2.824 -4.607 1.00 94.94 563 PHE A CA 1
ATOM 4357 C C . PHE A 1 563 ? -19.703 2.476 -4.464 1.00 94.94 563 PHE A C 1
ATOM 4359 O O . PHE A 1 563 ? -20.223 1.643 -5.199 1.00 94.94 563 PHE A O 1
ATOM 4366 N N . CYS A 1 564 ? -20.383 3.143 -3.537 1.00 94.75 564 CYS A N 1
ATOM 4367 C CA . CYS A 1 564 ? -21.814 3.030 -3.302 1.00 94.75 564 CYS A CA 1
ATOM 4368 C C . CYS A 1 564 ? -22.432 4.432 -3.162 1.00 94.75 564 CYS A C 1
ATOM 4370 O O . CYS A 1 564 ? -21.703 5.431 -3.123 1.00 94.75 564 CYS A O 1
ATOM 4372 N N . PRO A 1 565 ? -23.766 4.558 -3.086 1.00 94.88 565 PRO A N 1
ATOM 4373 C CA . PRO A 1 565 ? -24.387 5.811 -2.680 1.00 94.88 565 PRO A CA 1
ATOM 4374 C C . PRO A 1 565 ? -23.880 6.243 -1.294 1.00 94.88 565 PRO A C 1
ATOM 4376 O O . PRO A 1 565 ? -23.987 5.483 -0.333 1.00 94.88 565 PRO A O 1
ATOM 4379 N N . VAL A 1 566 ? -23.335 7.459 -1.202 1.00 96.00 566 VAL A N 1
ATOM 4380 C CA . VAL A 1 566 ? -22.935 8.110 0.055 1.00 96.00 566 VAL A CA 1
ATOM 4381 C C . VAL A 1 566 ? -23.694 9.427 0.144 1.00 96.00 566 VAL A C 1
ATOM 4383 O O . VAL A 1 566 ? -23.535 10.304 -0.708 1.00 96.00 566 VAL A O 1
ATOM 4386 N N . ALA A 1 567 ? -24.563 9.552 1.141 1.00 95.38 567 ALA A N 1
ATOM 4387 C CA . ALA A 1 567 ? -25.367 10.750 1.332 1.00 95.38 567 ALA A CA 1
ATOM 4388 C C . ALA A 1 567 ? -24.558 11.845 2.039 1.00 95.38 567 ALA A C 1
ATOM 4390 O O . ALA A 1 567 ? -23.674 11.568 2.848 1.00 95.38 567 ALA A O 1
ATOM 4391 N N . GLN A 1 568 ? -24.876 13.109 1.757 1.00 94.81 568 GLN A N 1
ATOM 4392 C CA . GLN A 1 568 ? -24.243 14.217 2.462 1.00 94.81 568 GLN A CA 1
ATOM 4393 C C . GLN A 1 568 ? -24.768 14.311 3.903 1.00 94.81 568 GLN A C 1
ATOM 4395 O O . GLN A 1 568 ? -25.977 14.423 4.112 1.00 94.81 568 GLN A O 1
ATOM 4400 N N . GLY A 1 569 ? -23.863 14.305 4.882 1.00 94.38 569 GLY A N 1
ATOM 4401 C CA . GLY A 1 569 ? -24.175 14.491 6.298 1.00 94.38 569 GLY A CA 1
ATOM 4402 C C . GLY A 1 569 ? -23.025 14.109 7.234 1.00 94.38 569 GLY A C 1
ATOM 4403 O O . GLY A 1 569 ? -22.195 13.265 6.906 1.00 94.38 569 GLY A O 1
ATOM 4404 N N . GLY A 1 570 ? -22.966 14.757 8.393 1.00 95.38 570 GLY A N 1
ATOM 4405 C CA . GLY A 1 570 ? -22.033 14.469 9.482 1.00 95.38 570 GLY A CA 1
ATOM 4406 C C . GLY A 1 570 ? -22.718 13.795 10.680 1.00 95.38 570 GLY A C 1
ATOM 4407 O O . GLY A 1 570 ? -23.774 13.180 10.526 1.00 95.38 570 GLY A O 1
ATOM 4408 N N . PRO A 1 571 ? -22.155 13.910 11.898 1.00 97.50 571 PRO A N 1
ATOM 4409 C CA . PRO A 1 571 ? -22.716 13.327 13.122 1.00 97.50 571 PRO A CA 1
ATOM 4410 C C . PRO A 1 571 ? -24.201 13.620 13.379 1.00 97.50 571 PRO A C 1
ATOM 4412 O O . PRO A 1 571 ? -24.902 12.810 13.984 1.00 97.50 571 PRO A O 1
ATOM 4415 N N . GLU A 1 572 ? -24.712 14.761 12.914 1.00 96.50 572 GLU A N 1
ATOM 4416 C CA . GLU A 1 572 ? -26.105 15.166 13.086 1.00 96.50 572 GLU A CA 1
ATOM 4417 C C . GLU A 1 572 ? -27.116 14.203 12.449 1.00 96.50 572 GLU A C 1
ATOM 4419 O O . GLU A 1 572 ? -28.259 14.142 12.909 1.00 96.50 572 GLU A O 1
ATOM 4424 N N . VAL A 1 573 ? -26.712 13.412 11.446 1.00 96.62 573 VAL A N 1
ATOM 4425 C CA . VAL A 1 573 ? -27.602 12.432 10.803 1.00 96.62 573 VAL A CA 1
ATOM 4426 C C . VAL A 1 573 ? -28.057 11.342 11.767 1.00 96.62 573 VAL A C 1
ATOM 4428 O O . VAL A 1 573 ? -29.158 10.822 11.621 1.00 96.62 573 VAL A O 1
ATOM 4431 N N . LEU A 1 574 ? -27.260 11.055 12.800 1.00 97.31 574 LEU A N 1
ATOM 4432 C CA . LEU A 1 574 ? -27.542 10.028 13.804 1.00 97.31 574 LEU A CA 1
ATOM 4433 C C . LEU A 1 574 ? -28.713 10.392 14.728 1.00 97.31 574 LEU A C 1
ATOM 4435 O O . LEU A 1 574 ? -29.171 9.538 15.478 1.00 97.31 574 LEU A O 1
ATOM 4439 N N . ARG A 1 575 ? -29.199 11.642 14.684 1.00 95.81 575 ARG A N 1
ATOM 4440 C CA . ARG A 1 575 ? -30.420 12.084 15.381 1.00 95.81 575 ARG A CA 1
ATOM 4441 C C . ARG A 1 575 ? -31.673 12.030 14.512 1.00 95.81 575 ARG A C 1
ATOM 4443 O O . ARG A 1 575 ? -32.765 12.279 15.020 1.00 95.81 575 ARG A O 1
ATOM 4450 N N . ARG A 1 576 ? -31.542 11.770 13.209 1.00 94.12 576 ARG A N 1
ATOM 4451 C CA . ARG A 1 576 ? -32.704 11.694 12.324 1.00 94.12 576 ARG A CA 1
ATOM 4452 C C . ARG A 1 576 ? -33.503 10.437 12.637 1.00 94.12 576 ARG A C 1
ATOM 4454 O O . ARG A 1 576 ? -32.932 9.364 12.808 1.00 94.12 576 ARG A O 1
ATOM 4461 N N . GLU A 1 577 ? -34.821 10.577 12.679 1.00 91.81 577 GLU A N 1
ATOM 4462 C CA . GLU A 1 577 ? -35.724 9.490 13.057 1.00 91.81 577 GLU A CA 1
ATOM 4463 C C . GLU A 1 577 ? -35.579 8.268 12.141 1.00 91.81 577 GLU A C 1
ATOM 4465 O O . GLU A 1 577 ? -35.533 7.142 12.633 1.00 91.81 577 GLU A O 1
ATOM 4470 N N . ASP A 1 578 ? -35.402 8.489 10.834 1.00 91.25 578 ASP A N 1
ATOM 4471 C CA . ASP A 1 578 ? -35.186 7.415 9.866 1.00 91.25 578 ASP A CA 1
ATOM 4472 C C . ASP A 1 578 ? -33.906 6.628 10.162 1.00 91.25 578 ASP A C 1
ATOM 4474 O O . ASP A 1 578 ? -33.950 5.402 10.177 1.00 91.25 578 ASP A O 1
ATOM 4478 N N . VAL A 1 579 ? -32.797 7.301 10.481 1.00 91.56 579 VAL A N 1
ATOM 4479 C CA . VAL A 1 579 ? -31.512 6.658 10.813 1.00 91.56 579 VAL A CA 1
ATOM 4480 C C . VAL A 1 579 ? -31.585 5.939 12.160 1.00 91.56 579 VAL A C 1
ATOM 4482 O O . VAL A 1 579 ? -31.158 4.791 12.261 1.00 91.56 579 VAL A O 1
ATOM 4485 N N . VAL A 1 580 ? -32.159 6.575 13.187 1.00 90.69 580 VAL A N 1
ATOM 4486 C CA . VAL A 1 580 ? -32.290 5.998 14.539 1.00 90.69 580 VAL A CA 1
ATOM 4487 C C . VAL A 1 580 ? -33.119 4.715 14.519 1.00 90.69 580 VAL A C 1
ATOM 4489 O O . VAL A 1 580 ? -32.759 3.742 15.176 1.00 90.69 580 VAL A O 1
ATOM 4492 N N . GLN A 1 581 ? -34.219 4.694 13.765 1.00 86.38 581 GLN A N 1
ATOM 4493 C CA . GLN A 1 581 ? -35.099 3.526 13.682 1.00 86.38 581 GLN A CA 1
ATOM 4494 C C . GLN A 1 581 ? -34.505 2.383 12.849 1.00 86.38 581 GLN A C 1
ATOM 4496 O O . GLN A 1 581 ? -34.845 1.224 13.081 1.00 86.38 581 GLN A O 1
ATOM 4501 N N . SER A 1 582 ? -33.633 2.696 11.889 1.00 87.44 582 SER A N 1
ATOM 4502 C CA . SER A 1 582 ? -33.088 1.727 10.930 1.00 87.44 582 SER A CA 1
ATOM 4503 C C . SER A 1 582 ? -31.652 1.294 11.219 1.00 87.44 582 SER A C 1
ATOM 4505 O O . SER A 1 582 ? -31.139 0.427 10.523 1.00 87.44 582 SER A O 1
ATOM 4507 N N . SER A 1 583 ? -30.986 1.859 12.231 1.00 88.12 583 SER A N 1
ATOM 4508 C CA . SER A 1 583 ? -29.577 1.570 12.522 1.00 88.12 583 SER A CA 1
ATOM 4509 C C . SER A 1 583 ? -29.377 1.098 13.956 1.00 88.12 583 SER A C 1
ATOM 4511 O O . SER A 1 583 ? -29.713 1.784 1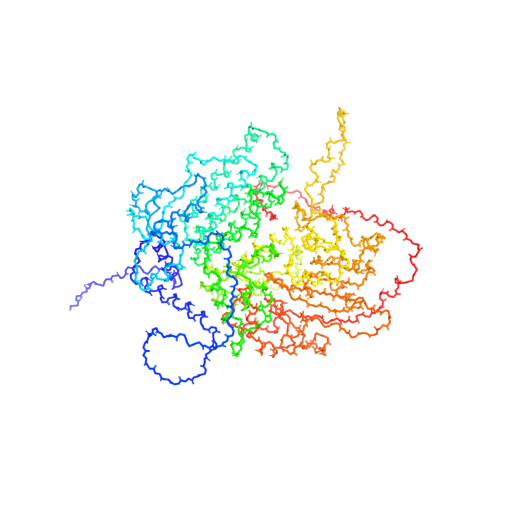4.921 1.00 88.12 583 SER A O 1
ATOM 4513 N N . LYS A 1 584 ? -28.763 -0.077 14.109 1.00 93.94 584 LYS A N 1
ATOM 4514 C CA . LYS A 1 584 ? -28.414 -0.653 15.414 1.00 93.94 584 LYS A CA 1
ATOM 4515 C C . LYS A 1 584 ? -26.982 -0.320 15.820 1.00 93.94 584 LYS A C 1
ATOM 4517 O O . LYS A 1 584 ? -26.695 -0.252 17.021 1.00 93.94 584 LYS A O 1
ATOM 4522 N N . SER A 1 585 ? -26.114 -0.113 14.834 1.00 98.31 585 SER A N 1
ATOM 4523 C CA . SER A 1 585 ? -24.673 0.028 15.024 1.00 98.31 585 SER A CA 1
ATOM 4524 C C . SER A 1 585 ? -24.121 1.243 14.290 1.00 98.31 585 SER A C 1
ATOM 4526 O O . SER A 1 585 ? -24.476 1.482 13.139 1.00 98.31 585 SER A O 1
ATOM 4528 N N . LEU A 1 586 ? -23.239 1.992 14.948 1.00 98.62 586 LEU A N 1
ATOM 4529 C CA . LEU A 1 586 ? -22.456 3.071 14.350 1.00 98.62 586 LEU A CA 1
ATOM 4530 C C . LEU A 1 586 ? -21.123 2.502 13.871 1.00 98.62 586 LEU A C 1
ATOM 4532 O O . LEU A 1 586 ? -20.440 1.845 14.649 1.00 98.62 586 LEU A O 1
ATOM 4536 N N . PHE A 1 587 ? -20.733 2.784 12.634 1.00 98.75 587 PHE A N 1
ATOM 4537 C CA . PHE A 1 587 ? -19.416 2.465 12.103 1.00 98.75 587 PHE A CA 1
ATOM 4538 C C . PHE A 1 587 ? -18.592 3.734 11.867 1.00 98.75 587 PHE A C 1
ATOM 4540 O O . PHE A 1 587 ? -19.059 4.695 11.256 1.00 98.75 587 PHE A O 1
ATOM 4547 N N . LEU A 1 588 ? -17.360 3.711 12.375 1.00 98.44 588 LEU A N 1
ATOM 4548 C CA . LEU A 1 588 ? -16.365 4.768 12.271 1.00 98.44 588 LEU A CA 1
ATOM 4549 C C . LEU A 1 588 ? -15.035 4.157 11.807 1.00 98.44 588 LEU A C 1
ATOM 4551 O O . LEU A 1 588 ? -14.400 3.421 12.563 1.00 98.44 588 LEU A O 1
ATOM 4555 N N . CYS A 1 589 ? -14.599 4.465 10.586 1.00 97.38 589 CYS A N 1
ATOM 4556 C CA . CYS A 1 589 ? -13.312 4.021 10.048 1.00 97.38 589 CYS A CA 1
ATOM 4557 C C . CYS A 1 589 ? -12.379 5.206 9.836 1.00 97.38 589 CYS A C 1
ATOM 4559 O O . CYS A 1 589 ? -12.695 6.101 9.061 1.00 97.38 589 CYS A O 1
ATOM 4561 N N . TYR A 1 590 ? -11.213 5.173 10.482 1.00 94.69 590 TYR A N 1
ATOM 4562 C CA . TYR A 1 590 ? -10.230 6.254 10.477 1.00 94.69 590 TYR A CA 1
ATOM 4563 C C . TYR A 1 590 ? -10.883 7.625 10.735 1.00 94.69 590 TYR A C 1
ATOM 4565 O O . TYR A 1 590 ? -10.861 8.498 9.865 1.00 94.69 590 TYR A O 1
ATOM 4573 N N . PRO A 1 591 ? -11.514 7.847 11.904 1.00 93.94 591 PRO A N 1
ATOM 4574 C CA . PRO A 1 591 ? -12.028 9.173 12.201 1.00 93.94 591 PRO A CA 1
ATOM 4575 C C . PRO A 1 591 ? -10.888 10.198 12.154 1.00 93.94 591 PRO A C 1
ATOM 4577 O O . PRO A 1 591 ? -9.796 9.901 12.655 1.00 93.94 591 PRO A O 1
ATOM 4580 N N . PRO A 1 592 ? -11.113 11.378 11.555 1.00 90.38 592 PRO A N 1
ATOM 4581 C CA . PRO A 1 592 ? -10.058 12.352 11.335 1.00 90.38 592 PRO A CA 1
ATOM 4582 C C . PRO A 1 592 ? -9.379 12.751 12.658 1.00 90.38 592 PRO A C 1
ATOM 4584 O O . PRO A 1 592 ? -10.073 12.997 13.649 1.00 90.38 592 PRO A O 1
ATOM 4587 N N . PRO A 1 593 ? -8.034 12.799 12.706 1.00 86.06 593 PRO A N 1
ATOM 4588 C CA . PRO A 1 593 ? -7.321 13.227 13.902 1.00 86.06 593 PRO A CA 1
ATOM 4589 C C . PRO A 1 593 ? -7.581 14.712 14.171 1.00 86.06 593 PRO A C 1
ATOM 4591 O O . PRO A 1 593 ? -7.635 15.515 13.237 1.00 86.06 593 PRO A O 1
ATOM 4594 N N . HIS A 1 594 ? -7.689 15.079 15.450 1.00 83.25 594 HIS A N 1
ATOM 4595 C CA . HIS A 1 594 ? -7.944 16.459 15.902 1.00 83.25 594 HIS A CA 1
ATOM 4596 C C . HIS A 1 594 ? -9.257 17.073 15.387 1.00 83.25 594 HIS A C 1
ATOM 4598 O O . HIS A 1 594 ? -9.381 18.297 15.299 1.00 83.25 594 HIS A O 1
ATOM 4604 N N . ASP A 1 595 ? -10.218 16.231 15.012 1.00 89.50 595 ASP A N 1
ATOM 4605 C CA . ASP A 1 595 ? -11.547 16.648 14.591 1.00 89.50 595 ASP A CA 1
ATOM 4606 C C . ASP A 1 595 ? -12.600 16.006 15.513 1.00 89.50 595 ASP A C 1
ATOM 4608 O O . ASP A 1 595 ? -12.558 14.793 15.756 1.00 89.50 595 ASP A O 1
ATOM 4612 N N . PRO A 1 596 ? -13.577 16.785 16.017 1.00 92.94 596 PRO A N 1
ATOM 4613 C CA . PRO A 1 596 ? -14.561 16.293 16.973 1.00 92.94 596 PRO A CA 1
ATOM 4614 C C . PRO A 1 596 ? -15.583 15.317 16.372 1.00 92.94 596 PRO A C 1
ATOM 4616 O O . PRO A 1 596 ? -16.441 14.833 17.114 1.00 92.94 596 PRO A O 1
ATOM 4619 N N . MET A 1 597 ? -15.531 15.005 15.068 1.00 95.12 597 MET A N 1
ATOM 4620 C CA . MET A 1 597 ? -16.478 14.126 14.371 1.00 95.12 597 MET A CA 1
ATOM 4621 C C . MET A 1 597 ? -16.772 12.831 15.138 1.00 95.12 597 MET A C 1
ATOM 4623 O O . MET A 1 597 ? -17.940 12.495 15.322 1.00 95.12 597 MET A O 1
ATOM 4627 N N . ALA A 1 598 ? -15.745 12.116 15.610 1.00 96.50 598 ALA A N 1
ATOM 4628 C CA . ALA A 1 598 ? -15.923 10.840 16.312 1.00 96.50 598 ALA A CA 1
ATOM 4629 C C . ALA A 1 598 ? -16.677 11.011 17.641 1.00 96.50 598 ALA A C 1
ATOM 4631 O O . ALA A 1 598 ? -17.631 10.285 17.933 1.00 96.50 598 ALA A O 1
ATOM 4632 N N . ARG A 1 599 ? -16.274 12.014 18.431 1.00 96.00 599 ARG A N 1
ATOM 4633 C CA . ARG A 1 599 ? -16.881 12.343 19.728 1.00 96.00 599 ARG A CA 1
ATOM 4634 C C . ARG A 1 599 ? -18.329 12.796 19.560 1.00 96.00 599 ARG A C 1
ATOM 4636 O O . ARG A 1 599 ? -19.210 12.333 20.283 1.00 96.00 599 ARG A O 1
ATOM 4643 N N . GLU A 1 600 ? -18.595 13.657 18.582 1.00 97.19 600 GLU A N 1
ATOM 4644 C CA . GLU A 1 600 ? -19.951 14.109 18.282 1.00 97.19 600 GLU A CA 1
ATOM 4645 C C . GLU A 1 600 ? -20.819 12.974 17.739 1.00 97.1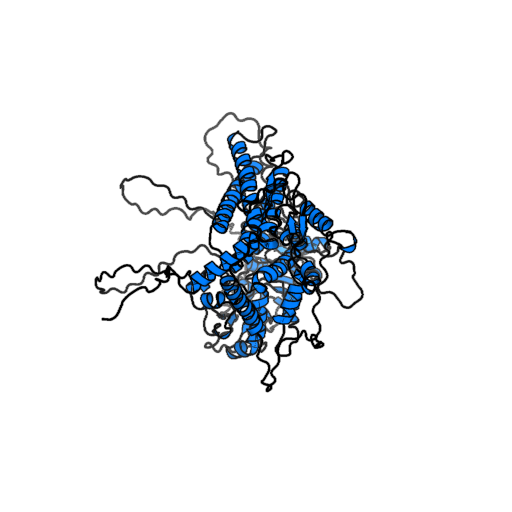9 600 GLU A C 1
ATOM 4647 O O . GLU A 1 600 ? -21.982 12.872 18.131 1.00 97.19 600 GLU A O 1
ATOM 4652 N N . ALA A 1 601 ? -20.275 12.079 16.909 1.00 97.75 601 ALA A N 1
ATOM 4653 C CA . ALA A 1 601 ? -21.001 10.904 16.433 1.00 97.75 601 ALA A CA 1
ATOM 4654 C C . ALA A 1 601 ? -21.431 10.019 17.608 1.00 97.75 601 ALA A C 1
ATOM 4656 O O . ALA A 1 601 ? -22.607 9.669 17.719 1.00 97.75 601 ALA A O 1
ATOM 4657 N N . LEU A 1 602 ? -20.519 9.754 18.547 1.00 96.81 602 LEU A N 1
ATOM 4658 C CA . LEU A 1 602 ? -20.817 8.997 19.760 1.00 96.81 602 LEU A CA 1
ATOM 4659 C C . LEU A 1 602 ? -21.892 9.673 20.630 1.00 96.81 602 LEU A C 1
ATOM 4661 O O . LEU A 1 602 ? -22.760 8.988 21.172 1.00 96.81 602 LEU A O 1
ATOM 4665 N N . ARG A 1 603 ? -21.868 11.010 20.740 1.00 95.94 603 ARG A N 1
ATOM 4666 C CA . ARG A 1 603 ? -22.877 11.798 21.475 1.00 95.94 603 ARG A CA 1
ATOM 4667 C C . ARG A 1 603 ? -24.258 11.741 20.820 1.00 95.94 603 ARG A C 1
ATOM 4669 O O . ARG A 1 603 ? -25.267 11.720 21.518 1.00 95.94 603 ARG A O 1
ATOM 4676 N N . CYS A 1 604 ? -24.317 11.754 19.490 1.00 96.25 604 CYS A N 1
ATOM 4677 C CA . CYS A 1 604 ? -25.575 11.701 18.744 1.00 96.25 604 CYS A CA 1
ATOM 4678 C C . CYS A 1 604 ? -26.169 10.289 18.695 1.00 96.25 604 CYS A C 1
ATOM 4680 O O . CYS A 1 604 ? -27.385 10.138 18.600 1.00 96.25 604 CYS A O 1
ATOM 4682 N N . PHE A 1 605 ? -25.320 9.264 18.736 1.00 96.44 605 PHE A N 1
ATOM 4683 C CA . PHE A 1 605 ? -25.718 7.884 18.518 1.00 96.44 605 PHE A CA 1
ATOM 4684 C C . PHE A 1 605 ? -26.495 7.291 19.698 1.00 96.44 605 PHE A C 1
ATOM 4686 O O . PHE A 1 605 ? -25.998 7.221 20.825 1.00 96.44 605 PHE A O 1
ATOM 4693 N N . GLN A 1 606 ? -27.692 6.771 19.417 1.00 93.25 606 GLN A N 1
ATOM 4694 C CA . GLN A 1 606 ? -28.575 6.134 20.404 1.00 93.25 606 GLN A CA 1
ATOM 4695 C C . GLN A 1 606 ? -28.619 4.600 20.304 1.00 93.25 606 GLN A C 1
ATOM 4697 O O . GLN A 1 606 ? -29.206 3.953 21.168 1.00 93.25 606 GLN A O 1
ATOM 4702 N N . GLY A 1 607 ? -27.978 4.008 19.289 1.00 94.38 607 GLY A N 1
ATOM 4703 C CA . GLY A 1 607 ? -27.990 2.560 19.058 1.00 94.38 607 GLY A CA 1
ATOM 4704 C C . GLY A 1 607 ? -27.117 1.762 20.033 1.00 94.38 607 GLY A C 1
ATOM 4705 O O . GLY A 1 607 ? -26.595 2.292 21.018 1.00 94.38 607 GLY A O 1
ATOM 4706 N N . MET A 1 608 ? -26.967 0.465 19.767 1.00 95.81 608 MET A N 1
ATOM 4707 C CA . MET A 1 608 ? -26.411 -0.505 20.719 1.00 95.81 608 MET A CA 1
ATOM 4708 C C . MET A 1 608 ? -24.912 -0.739 20.577 1.00 95.81 608 MET A C 1
ATOM 4710 O O . MET A 1 608 ? -24.259 -0.963 21.596 1.00 95.81 608 MET A O 1
ATOM 4714 N N . TYR A 1 609 ? -24.378 -0.708 19.354 1.00 98.38 609 TYR A N 1
ATOM 4715 C CA . TYR A 1 609 ? -22.976 -1.044 19.105 1.00 98.38 609 TYR A CA 1
ATOM 4716 C C . TYR A 1 609 ? -22.224 0.071 18.386 1.00 98.38 609 TYR A C 1
ATOM 4718 O O . TYR A 1 609 ? -22.784 0.761 17.537 1.00 98.38 609 TYR A O 1
ATOM 4726 N N . VAL A 1 610 ? -20.944 0.224 18.705 1.00 98.56 610 VAL A N 1
ATOM 4727 C CA . VAL A 1 610 ? -20.006 1.067 17.962 1.00 98.56 610 VAL A CA 1
ATOM 4728 C C . VAL A 1 610 ? -18.922 0.163 17.398 1.00 98.56 610 VAL A C 1
ATOM 4730 O O . VAL A 1 610 ? -18.229 -0.525 18.141 1.00 98.56 610 VAL A O 1
ATOM 4733 N N . ILE A 1 611 ? -18.795 0.155 16.080 1.00 98.62 611 ILE A N 1
ATOM 4734 C CA . ILE A 1 611 ? -17.720 -0.495 15.347 1.00 98.62 611 ILE A CA 1
ATOM 4735 C C . ILE A 1 611 ? -16.711 0.599 15.012 1.00 98.62 611 ILE A C 1
ATOM 4737 O O . ILE A 1 611 ? -17.031 1.559 14.312 1.00 98.62 611 ILE A O 1
ATOM 4741 N N . HIS A 1 612 ? -15.495 0.463 15.516 1.00 98.00 612 HIS A N 1
ATOM 4742 C CA . HIS A 1 612 ? -14.422 1.422 15.314 1.00 98.00 612 HIS A CA 1
ATOM 4743 C C . HIS A 1 612 ? -13.230 0.737 14.650 1.00 98.00 612 HIS A C 1
ATOM 4745 O O . HIS A 1 612 ? -12.750 -0.285 15.140 1.00 98.00 612 HIS A O 1
ATOM 4751 N N . VAL A 1 613 ? -12.749 1.317 13.553 1.00 97.62 613 VAL A N 1
ATOM 4752 C CA . VAL A 1 613 ? -11.500 0.936 12.893 1.00 97.62 613 VAL A CA 1
ATOM 4753 C C . VAL A 1 613 ? -10.521 2.099 12.997 1.00 97.62 613 VAL A C 1
ATOM 4755 O O . VAL A 1 613 ? -10.718 3.134 12.362 1.00 97.62 613 VAL A O 1
ATOM 4758 N N . GLY A 1 614 ? -9.463 1.929 13.788 1.00 94.12 614 GLY A N 1
ATOM 4759 C CA . GLY A 1 614 ? -8.500 2.994 14.070 1.00 94.12 614 GLY A CA 1
ATOM 4760 C C . GLY A 1 614 ? -7.331 2.552 14.952 1.00 94.12 614 GLY A C 1
ATOM 4761 O O . GLY A 1 614 ? -7.184 1.372 15.279 1.00 94.12 614 GLY A O 1
ATOM 4762 N N . GLU A 1 615 ? -6.481 3.516 15.295 1.00 90.50 615 GLU A N 1
ATOM 4763 C CA . GLU A 1 615 ? -5.329 3.407 16.191 1.00 90.50 615 GLU A CA 1
ATOM 4764 C C . GLU A 1 615 ? -5.648 4.031 17.556 1.00 90.50 615 GLU A C 1
ATOM 4766 O O . GLU A 1 615 ? -5.890 5.232 17.649 1.00 90.50 615 GLU A O 1
ATOM 4771 N N . TRP A 1 616 ? -5.570 3.232 18.621 1.00 88.75 616 TRP A N 1
ATOM 4772 C CA . TRP A 1 616 ? -5.703 3.718 19.998 1.00 88.75 616 TRP A CA 1
ATOM 4773 C C . TRP A 1 616 ? -4.481 4.522 20.426 1.00 88.75 616 TRP A C 1
ATOM 4775 O O . TRP A 1 616 ? -3.356 4.040 20.275 1.00 88.75 616 TRP A O 1
ATOM 4785 N N . GLN A 1 617 ? -4.676 5.709 20.997 1.00 86.88 617 GLN A N 1
ATOM 4786 C CA . GLN A 1 617 ? -3.610 6.662 21.327 1.00 86.88 617 GLN A CA 1
ATOM 4787 C C . GLN A 1 617 ? -2.650 6.876 20.141 1.00 86.88 617 GLN A C 1
ATOM 4789 O O . GLN A 1 617 ? -1.426 6.823 20.288 1.00 86.88 617 GLN A O 1
ATOM 4794 N N . GLY A 1 618 ? -3.211 6.993 18.936 1.00 85.44 618 GLY A N 1
ATOM 4795 C CA . GLY A 1 618 ? -2.474 7.127 17.680 1.00 85.44 618 GLY A CA 1
ATOM 4796 C C . GLY A 1 618 ? -3.034 8.238 16.796 1.00 85.44 618 GLY A C 1
ATOM 4797 O O . GLY A 1 618 ? -3.527 9.247 17.290 1.00 85.44 618 GLY A O 1
ATOM 4798 N N . ASP A 1 619 ? -2.957 8.048 15.478 1.00 82.94 619 ASP A N 1
ATOM 4799 C CA . ASP A 1 619 ? -3.294 9.082 14.486 1.00 82.94 619 ASP A CA 1
ATOM 4800 C C . ASP A 1 619 ? -4.768 9.033 14.019 1.00 82.94 619 ASP A C 1
ATOM 4802 O O . ASP A 1 619 ? -5.080 9.418 12.889 1.00 82.94 619 ASP A O 1
ATOM 4806 N N . THR A 1 620 ? -5.687 8.547 14.863 1.00 89.81 620 THR A N 1
ATOM 4807 C CA . THR A 1 620 ? -7.129 8.482 14.560 1.00 89.81 620 THR A CA 1
ATOM 4808 C C . THR A 1 620 ? -7.980 8.946 15.729 1.00 89.81 620 THR A C 1
ATOM 4810 O O . THR A 1 620 ? -7.701 8.581 16.867 1.00 89.81 620 THR A O 1
ATOM 4813 N N . ALA A 1 621 ? -9.063 9.664 15.422 1.00 90.56 621 ALA A N 1
ATOM 4814 C CA . ALA A 1 621 ? -9.961 10.275 16.399 1.00 90.56 621 ALA A CA 1
ATOM 4815 C C . ALA A 1 621 ? -9.226 11.198 17.397 1.00 90.56 621 ALA A C 1
ATOM 4817 O O . ALA A 1 621 ? -8.110 11.664 17.159 1.00 90.56 621 ALA A O 1
ATOM 4818 N N . GLU A 1 622 ? -9.893 11.516 18.505 1.00 89.94 622 GLU A N 1
ATOM 4819 C CA . GLU A 1 622 ? -9.343 12.305 19.605 1.00 89.94 622 GLU A CA 1
ATOM 4820 C C . GLU A 1 622 ? -9.367 11.481 20.896 1.00 89.94 622 GLU A C 1
ATOM 4822 O O . GLU A 1 622 ? -10.249 10.642 21.090 1.00 89.94 622 GLU A O 1
ATOM 4827 N N . ARG A 1 623 ? -8.461 11.771 21.838 1.00 87.81 623 ARG A N 1
ATOM 4828 C CA . ARG A 1 623 ? -8.431 11.096 23.153 1.00 87.81 623 ARG A CA 1
ATOM 4829 C C . ARG A 1 623 ? -9.755 11.213 23.913 1.00 87.81 623 ARG A C 1
ATOM 4831 O O . ARG A 1 623 ? -10.157 10.295 24.619 1.00 87.81 623 ARG A O 1
ATOM 4838 N N . SER A 1 624 ? -10.463 12.325 23.739 1.00 90.69 624 SER A N 1
ATOM 4839 C CA . SER A 1 624 ? -11.790 12.550 24.318 1.00 90.69 624 SER A CA 1
ATOM 4840 C C . SER A 1 624 ? -12.852 11.583 23.771 1.00 90.69 624 SER A C 1
ATOM 4842 O O . SER A 1 624 ? -13.751 11.187 24.512 1.00 90.69 624 SER A O 1
ATOM 4844 N N . PHE A 1 625 ? -12.742 11.151 22.508 1.00 94.00 625 PHE A N 1
ATOM 4845 C CA . PHE A 1 625 ? -13.594 10.100 21.946 1.00 94.00 625 PHE A CA 1
ATOM 4846 C C . PHE A 1 625 ? -13.291 8.742 22.582 1.00 94.00 625 PHE A C 1
ATOM 4848 O O . PHE A 1 625 ? -14.224 8.071 23.014 1.00 94.00 625 PHE A O 1
ATOM 4855 N N . GLU A 1 626 ? -12.013 8.366 22.690 1.00 91.62 626 GLU A N 1
ATOM 4856 C CA . GLU A 1 626 ? -11.594 7.110 23.332 1.00 91.62 626 GLU A CA 1
ATOM 4857 C C . GLU A 1 626 ? -12.121 7.022 24.774 1.00 91.62 626 GLU A C 1
ATOM 4859 O O . GLU A 1 626 ? -12.740 6.025 25.145 1.00 91.62 626 GLU A O 1
ATOM 4864 N N . ARG A 1 627 ? -11.976 8.109 25.555 1.00 88.31 627 ARG A N 1
ATOM 4865 C CA . ARG A 1 627 ? -12.478 8.207 26.942 1.00 88.31 627 ARG A CA 1
ATOM 4866 C C . ARG A 1 627 ? -13.988 8.021 26.998 1.00 88.31 627 ARG A C 1
ATOM 4868 O O . ARG A 1 627 ? -14.501 7.218 27.777 1.00 88.31 627 ARG A O 1
ATOM 4875 N N . ALA A 1 628 ? -14.714 8.733 26.140 1.00 91.88 628 ALA A N 1
ATOM 4876 C CA . ALA A 1 628 ? -16.166 8.634 26.084 1.00 91.88 628 ALA A CA 1
ATOM 4877 C C . ALA A 1 628 ? -16.644 7.236 25.648 1.00 91.88 628 ALA A C 1
ATOM 4879 O O . ALA A 1 628 ? -17.681 6.771 26.132 1.00 91.88 628 ALA A O 1
ATOM 4880 N N . LEU A 1 629 ? -15.906 6.569 24.754 1.00 93.25 629 LEU A N 1
ATOM 4881 C CA . LEU A 1 629 ? -16.219 5.226 24.278 1.00 93.25 629 LEU A CA 1
ATOM 4882 C C . LEU A 1 629 ? -16.060 4.196 25.401 1.00 93.25 629 LEU A C 1
ATOM 4884 O O . LEU A 1 629 ? -17.016 3.477 25.675 1.00 93.25 629 LEU A O 1
ATOM 4888 N N . GLU A 1 630 ? -14.932 4.183 26.114 1.00 89.38 630 GLU A N 1
ATOM 4889 C CA . GLU A 1 630 ? -14.695 3.255 27.234 1.00 89.38 630 GLU A CA 1
ATOM 4890 C C . GLU A 1 630 ? -15.636 3.492 28.430 1.00 89.38 630 GLU A C 1
ATOM 4892 O O . GLU A 1 630 ? -16.081 2.533 29.077 1.00 89.38 630 GLU A O 1
ATOM 4897 N N . LYS A 1 631 ? -15.994 4.761 28.698 1.00 88.44 631 LYS A N 1
ATOM 4898 C CA . LYS A 1 631 ? -16.953 5.143 29.754 1.00 88.44 631 LYS A CA 1
ATOM 4899 C C . LYS A 1 631 ? -18.358 4.615 29.447 1.00 88.44 631 LYS A C 1
ATOM 4901 O O . LYS A 1 631 ? -19.037 4.094 30.329 1.00 88.44 631 LYS A O 1
ATOM 4906 N N . LYS A 1 632 ? -18.821 4.736 28.195 1.00 91.56 632 LYS A N 1
ATOM 4907 C CA . LYS A 1 632 ? -20.221 4.448 27.809 1.00 91.56 632 LYS A CA 1
ATOM 4908 C C . LYS A 1 632 ? -20.429 3.054 27.207 1.00 91.56 632 LYS A C 1
ATOM 4910 O O . LYS A 1 632 ? -21.570 2.581 27.154 1.00 91.56 632 LYS A O 1
ATOM 4915 N N . PHE A 1 633 ? -19.366 2.393 26.760 1.00 94.12 633 PHE A N 1
ATOM 4916 C CA . PHE A 1 633 ? -19.413 1.110 26.067 1.00 94.12 633 PHE A CA 1
ATOM 4917 C C . PHE A 1 633 ? -18.364 0.131 26.609 1.00 94.12 633 PHE A C 1
ATOM 4919 O O . PHE A 1 633 ? -17.380 0.513 27.234 1.00 94.12 633 PHE A O 1
ATOM 4926 N N . GLU A 1 634 ? -18.594 -1.156 26.377 1.00 94.06 634 GLU A N 1
ATOM 4927 C CA . GLU A 1 634 ? -17.687 -2.250 26.713 1.00 94.06 634 GLU A CA 1
ATOM 4928 C C . GLU A 1 634 ? -17.187 -2.938 25.446 1.00 94.06 634 GLU A C 1
ATOM 4930 O O . GLU A 1 634 ? -17.978 -3.199 24.539 1.00 94.06 634 GLU A O 1
ATOM 4935 N N . LEU A 1 635 ? -15.887 -3.213 25.361 1.00 95.06 635 LEU A N 1
ATOM 4936 C CA . LEU A 1 635 ? -15.306 -3.936 24.232 1.00 95.06 635 LEU A CA 1
ATOM 4937 C C . LEU A 1 635 ? -15.800 -5.388 24.248 1.00 95.06 635 LEU A C 1
ATOM 4939 O O . LEU A 1 635 ? -15.649 -6.082 25.252 1.00 95.06 635 LEU A O 1
ATOM 4943 N N . VAL A 1 636 ? -16.376 -5.847 23.136 1.00 95.88 636 VAL A N 1
ATOM 4944 C CA . VAL A 1 636 ? -16.912 -7.214 22.997 1.00 95.88 636 VAL A CA 1
ATOM 4945 C C . VAL A 1 636 ? -16.217 -8.040 21.920 1.00 95.88 636 VAL A C 1
ATOM 4947 O O . VAL A 1 636 ? -16.252 -9.265 21.985 1.00 95.88 636 VAL A O 1
ATOM 4950 N N . GLU A 1 637 ? -15.583 -7.400 20.937 1.00 95.81 637 GLU A N 1
ATOM 4951 C CA . GLU A 1 637 ? -14.824 -8.083 19.885 1.00 95.81 637 GLU A CA 1
ATOM 4952 C C . GLU A 1 637 ? -13.676 -7.170 19.420 1.00 95.81 637 GLU A C 1
ATOM 4954 O O . GLU A 1 637 ? -13.878 -5.973 19.215 1.00 95.81 637 GLU A O 1
ATOM 4959 N N . GLU A 1 638 ? -12.471 -7.717 19.267 1.00 95.19 638 GLU A N 1
ATOM 4960 C CA . GLU A 1 638 ? -11.292 -7.028 18.724 1.00 95.19 638 GLU A CA 1
ATOM 4961 C C . GLU A 1 638 ? -10.651 -7.925 17.661 1.00 95.19 638 GLU A C 1
ATOM 4963 O O . GLU A 1 638 ? -10.520 -9.136 17.851 1.00 95.19 638 GLU A O 1
ATOM 4968 N N . LEU A 1 639 ? -10.270 -7.331 16.533 1.00 93.94 639 LEU A N 1
ATOM 4969 C CA . LEU A 1 639 ? -9.624 -8.009 15.418 1.00 93.94 639 LEU A CA 1
ATOM 4970 C C . LEU A 1 639 ? -8.473 -7.149 14.888 1.00 93.94 639 LEU A C 1
ATOM 4972 O O . LEU A 1 639 ? -8.649 -5.973 14.558 1.00 93.94 639 LEU A O 1
ATOM 4976 N N . GLU A 1 640 ? -7.290 -7.744 14.764 1.00 92.12 640 GLU A N 1
ATOM 4977 C CA . GLU A 1 640 ? -6.165 -7.085 14.108 1.00 92.12 640 GLU A CA 1
ATOM 4978 C C . GLU A 1 640 ? -6.385 -6.982 12.596 1.00 92.12 640 GLU A C 1
ATOM 4980 O O . GLU A 1 640 ? -6.889 -7.908 11.963 1.00 92.12 640 GLU A O 1
ATOM 4985 N N . LEU A 1 641 ? -5.970 -5.858 12.008 1.00 93.12 641 LEU A N 1
ATOM 4986 C CA . LEU A 1 641 ? -6.041 -5.640 10.566 1.00 93.12 641 LEU A CA 1
ATOM 4987 C C . LEU A 1 641 ? -4.642 -5.630 9.934 1.00 93.12 641 LEU A C 1
ATOM 4989 O O . LEU A 1 641 ? -3.670 -5.250 10.599 1.00 93.12 641 LEU A O 1
ATOM 4993 N N . PRO A 1 642 ? -4.535 -5.956 8.633 1.00 93.50 642 PRO A N 1
ATOM 4994 C CA . PRO A 1 642 ? -3.322 -5.725 7.865 1.00 93.50 642 PRO A CA 1
ATOM 4995 C C . PRO A 1 642 ? -2.939 -4.247 7.893 1.00 93.50 642 PRO A C 1
ATOM 4997 O O . PRO A 1 642 ? -3.726 -3.366 7.530 1.00 93.50 642 PRO A O 1
ATOM 5000 N N . ASN A 1 643 ? -1.712 -3.981 8.336 1.00 89.75 643 ASN A N 1
ATOM 5001 C CA . ASN A 1 643 ? -1.214 -2.632 8.550 1.00 89.75 643 ASN A CA 1
ATOM 5002 C C . ASN A 1 643 ? -0.180 -2.233 7.500 1.00 89.75 643 ASN A C 1
ATOM 5004 O O . ASN A 1 643 ? 0.787 -2.946 7.227 1.00 89.75 643 ASN A O 1
ATOM 5008 N N . TRP A 1 644 ? -0.400 -1.056 6.920 1.00 81.88 644 TRP A N 1
ATOM 5009 C CA . TRP A 1 644 ? 0.449 -0.469 5.902 1.00 81.88 644 TRP A CA 1
ATOM 5010 C C . TRP A 1 644 ? 1.309 0.604 6.511 1.00 81.88 644 TRP A C 1
ATOM 5012 O O . TRP A 1 644 ? 0.812 1.602 7.034 1.00 81.88 644 TRP A O 1
ATOM 5022 N N . GLY A 1 645 ? 2.611 0.491 6.307 1.00 76.44 645 GLY A N 1
ATOM 5023 C CA . GLY A 1 645 ? 3.453 1.613 6.645 1.00 76.44 645 GLY A CA 1
ATOM 5024 C C . GLY A 1 645 ? 3.413 1.898 8.145 1.00 76.44 645 GLY A C 1
ATOM 5025 O O . GLY A 1 645 ? 3.710 1.012 8.942 1.00 76.44 645 GLY A O 1
ATOM 5026 N N . ASN A 1 646 ? 3.064 3.135 8.487 1.00 74.75 646 ASN A N 1
ATOM 5027 C CA . ASN A 1 646 ? 2.970 3.690 9.835 1.00 74.75 646 ASN A CA 1
ATOM 5028 C C . ASN A 1 646 ? 1.610 3.509 10.511 1.00 74.75 646 ASN A C 1
ATOM 5030 O O . ASN A 1 646 ? 1.326 4.249 11.452 1.00 74.75 646 ASN A O 1
ATOM 5034 N N . SER A 1 647 ? 0.787 2.566 10.051 1.00 85.75 647 SER A N 1
ATOM 5035 C CA . SER A 1 647 ? -0.482 2.269 10.703 1.00 85.75 647 SER A CA 1
ATOM 5036 C C . SER A 1 647 ? -0.382 1.149 11.738 1.00 85.75 647 SER A C 1
ATOM 5038 O O . SER A 1 647 ? 0.459 0.253 11.642 1.00 85.75 647 SER A O 1
ATOM 5040 N N . ALA A 1 648 ? -1.293 1.188 12.706 1.00 89.06 648 ALA A N 1
ATOM 5041 C CA . ALA A 1 648 ? -1.530 0.127 13.687 1.00 89.06 648 ALA A CA 1
ATOM 5042 C C . ALA A 1 648 ? -3.039 -0.086 13.922 1.00 89.06 648 ALA A C 1
ATOM 5044 O O . ALA A 1 648 ? -3.495 -0.279 15.050 1.00 89.06 648 ALA A O 1
ATOM 5045 N N . TYR A 1 649 ? -3.824 -0.023 12.844 1.00 92.12 649 TYR A N 1
ATOM 5046 C CA . TYR A 1 649 ? -5.271 -0.173 12.873 1.00 92.12 649 TYR A CA 1
ATOM 5047 C C . TYR A 1 649 ? -5.687 -1.541 13.417 1.00 92.12 649 TYR A C 1
ATOM 5049 O O . TYR A 1 649 ? -5.082 -2.581 13.129 1.00 92.12 649 TYR A O 1
ATOM 5057 N N . SER A 1 650 ? -6.774 -1.507 14.176 1.00 94.38 650 SER A N 1
ATOM 5058 C CA . SER A 1 650 ? -7.543 -2.663 14.628 1.00 94.38 650 SER A CA 1
ATOM 5059 C C . SER A 1 650 ? -9.024 -2.366 14.423 1.00 94.38 650 SER A C 1
ATOM 5061 O O . SER A 1 650 ? -9.427 -1.200 14.422 1.00 94.38 650 SER A O 1
ATOM 5063 N N . LEU A 1 651 ? -9.823 -3.410 14.227 1.00 97.25 651 LEU A N 1
ATOM 5064 C CA . LEU A 1 651 ? -11.273 -3.334 14.302 1.00 97.25 651 LEU A CA 1
ATOM 5065 C C . LEU A 1 651 ? -11.692 -3.676 15.728 1.00 97.25 651 LEU A C 1
ATOM 5067 O O . LEU A 1 651 ? -11.336 -4.727 16.248 1.00 97.25 651 LEU A O 1
ATOM 5071 N N . THR A 1 652 ? -12.476 -2.801 16.344 1.00 97.69 652 THR A N 1
ATOM 5072 C CA . THR A 1 652 ? -13.021 -2.989 17.689 1.00 97.69 652 THR A CA 1
ATOM 5073 C C . THR A 1 652 ? -14.533 -2.819 17.660 1.00 97.69 652 THR A C 1
ATOM 5075 O O . THR A 1 652 ? -15.046 -1.894 17.029 1.00 97.69 652 THR A O 1
ATOM 5078 N N . VAL A 1 653 ? -15.255 -3.712 18.329 1.00 98.25 653 VAL A N 1
ATOM 5079 C CA . VAL A 1 653 ? -16.708 -3.640 18.489 1.00 98.25 653 VAL A CA 1
ATOM 5080 C C . VAL A 1 653 ? -17.036 -3.426 19.954 1.00 98.25 653 VAL A C 1
ATOM 5082 O O . VAL A 1 653 ? -16.621 -4.192 20.821 1.00 98.25 653 VAL A O 1
ATOM 5085 N N . TRP A 1 654 ? -17.821 -2.390 20.210 1.00 97.62 654 TRP A N 1
ATOM 5086 C CA . TRP A 1 654 ? -18.154 -1.905 21.537 1.00 97.62 654 TRP A CA 1
ATOM 5087 C C . TRP A 1 654 ? -19.658 -1.979 21.757 1.00 97.62 654 TRP A C 1
ATOM 5089 O O . TRP A 1 654 ? -20.425 -1.505 20.923 1.00 97.62 654 TRP A O 1
ATOM 5099 N N . GLN A 1 655 ? -20.097 -2.546 22.875 1.00 96.62 655 GLN A N 1
ATOM 5100 C CA . GLN A 1 655 ? -21.501 -2.656 23.259 1.00 96.62 655 GLN A CA 1
ATOM 5101 C C . GLN A 1 655 ? -21.856 -1.619 24.321 1.00 96.62 655 GLN A C 1
ATOM 5103 O O . GLN A 1 655 ? -21.142 -1.446 25.302 1.00 96.62 655 GLN A O 1
ATOM 5108 N N . ARG A 1 656 ? -22.983 -0.924 24.154 1.00 94.75 656 ARG A N 1
ATOM 5109 C CA . ARG A 1 656 ? -23.425 0.092 25.114 1.00 94.75 656 ARG A CA 1
ATOM 5110 C C . ARG A 1 656 ? -23.661 -0.529 26.490 1.00 94.75 656 ARG A C 1
ATOM 5112 O O . ARG A 1 656 ? -24.401 -1.508 26.611 1.00 94.75 656 ARG A O 1
ATOM 5119 N N . ARG A 1 657 ? -23.096 0.087 27.530 1.00 92.00 657 ARG A N 1
ATOM 5120 C CA . ARG A 1 657 ? -23.290 -0.344 28.918 1.00 92.00 657 ARG A CA 1
ATOM 5121 C C . ARG A 1 657 ? -24.722 -0.067 29.377 1.00 92.00 657 ARG A C 1
ATOM 5123 O O . ARG A 1 657 ? -25.343 0.929 29.001 1.00 92.00 657 ARG A O 1
ATOM 5130 N N . ALA A 1 658 ? -25.248 -0.948 30.225 1.00 86.12 658 ALA A N 1
ATOM 5131 C CA . ALA A 1 658 ? -26.515 -0.704 30.905 1.00 86.12 658 ALA A CA 1
ATOM 5132 C C . ALA A 1 658 ? -26.359 0.438 31.923 1.00 86.12 658 ALA A C 1
ATOM 5134 O O . ALA A 1 658 ? -25.338 0.528 32.608 1.00 86.12 658 ALA A O 1
ATOM 5135 N N . LYS A 1 659 ? -27.386 1.287 32.054 1.00 75.25 659 LYS A N 1
ATOM 5136 C CA . LYS A 1 659 ? -27.408 2.360 33.059 1.00 75.25 659 LYS A CA 1
ATOM 5137 C C . LYS A 1 659 ? -27.195 1.753 34.460 1.00 75.25 659 LYS A C 1
ATOM 5139 O O . LYS A 1 659 ? -27.879 0.793 34.810 1.00 75.25 659 LYS A O 1
ATOM 5144 N N . ASN A 1 660 ? -26.269 2.321 35.240 1.00 65.56 660 ASN A N 1
ATOM 5145 C CA . ASN A 1 660 ? -25.959 1.988 36.645 1.00 65.56 660 ASN A CA 1
ATOM 5146 C C . ASN A 1 660 ? -25.130 0.720 36.920 1.00 65.56 660 ASN A C 1
ATOM 5148 O O . ASN A 1 660 ? -25.167 0.205 38.039 1.00 65.56 660 ASN A O 1
ATOM 5152 N N . LYS A 1 661 ? -24.369 0.203 35.950 1.00 62.59 661 LYS A N 1
ATOM 5153 C CA . LYS A 1 661 ? -23.446 -0.910 36.212 1.00 62.59 661 LYS A CA 1
ATOM 5154 C C . LYS A 1 661 ? -22.020 -0.375 36.425 1.00 62.59 661 LYS A C 1
ATOM 5156 O O . LYS A 1 661 ? -21.447 0.113 35.454 1.00 62.59 661 LYS A O 1
ATOM 5161 N N . PRO A 1 662 ? -21.430 -0.464 37.635 1.00 57.47 662 PRO A N 1
ATOM 5162 C CA . PRO A 1 662 ? -19.993 -0.271 37.778 1.00 57.47 662 PRO A CA 1
ATOM 5163 C C . PRO A 1 662 ? -19.314 -1.382 36.984 1.00 57.47 662 PRO A C 1
ATOM 5165 O O . PRO A 1 662 ? -19.630 -2.564 37.149 1.00 57.47 662 PRO A O 1
ATOM 5168 N N . SER A 1 663 ? -18.445 -1.004 36.062 1.00 63.97 663 SER A N 1
ATOM 5169 C CA . SER A 1 663 ? -17.846 -1.945 35.130 1.00 63.97 663 SER A CA 1
ATOM 5170 C C . SER A 1 663 ? -16.346 -1.790 35.107 1.00 63.97 663 SER A C 1
ATOM 5172 O O . SER A 1 663 ? -15.845 -0.670 35.042 1.00 63.97 663 SER A O 1
ATOM 5174 N N . ALA A 1 664 ? -15.657 -2.927 35.102 1.00 71.88 664 ALA A N 1
ATOM 5175 C CA . ALA A 1 664 ? -14.232 -2.966 34.844 1.00 71.88 664 ALA A CA 1
ATOM 5176 C C . ALA A 1 664 ? -13.910 -2.263 33.508 1.00 71.88 664 ALA A C 1
ATOM 5178 O O . ALA A 1 664 ? -14.726 -2.313 32.567 1.00 71.88 664 ALA A O 1
ATOM 5179 N N . PRO A 1 665 ? -12.744 -1.604 33.420 1.00 74.44 665 PRO A N 1
ATOM 5180 C CA . PRO A 1 665 ? -12.283 -1.029 32.171 1.00 74.44 665 PRO A CA 1
ATOM 5181 C C . PRO A 1 665 ? -12.143 -2.129 31.116 1.00 74.44 665 PRO A C 1
ATOM 5183 O O . PRO A 1 665 ? -11.818 -3.279 31.421 1.00 74.44 665 PRO A O 1
ATOM 5186 N N . SER A 1 666 ? -12.435 -1.776 29.866 1.00 82.88 666 SER A N 1
ATOM 5187 C CA . SER A 1 666 ? -12.228 -2.700 28.751 1.00 82.88 666 SER A CA 1
ATOM 5188 C C . SER A 1 666 ? -10.728 -2.858 28.505 1.00 82.88 666 SER A C 1
ATOM 5190 O O . SER A 1 666 ? -9.990 -1.878 28.557 1.00 82.88 666 SER A O 1
ATOM 5192 N N . ILE A 1 667 ? -10.270 -4.082 28.243 1.00 84.56 667 ILE A N 1
ATOM 5193 C CA . ILE A 1 667 ? -8.865 -4.345 27.920 1.00 84.56 667 ILE A CA 1
ATOM 5194 C C . ILE A 1 667 ? -8.726 -4.336 26.403 1.00 84.56 667 ILE A C 1
ATOM 5196 O O . ILE A 1 667 ? -9.200 -5.253 25.739 1.00 84.56 667 ILE A O 1
ATOM 5200 N N . VAL A 1 668 ? -8.070 -3.308 25.869 1.00 86.81 668 VAL A N 1
ATOM 5201 C CA . VAL A 1 668 ? -7.680 -3.242 24.456 1.00 86.81 668 VAL A CA 1
ATOM 5202 C C . VAL A 1 668 ? -6.313 -3.910 24.302 1.00 86.81 668 VAL A C 1
ATOM 5204 O O . VAL A 1 668 ? -5.329 -3.468 24.907 1.00 86.81 668 VAL A O 1
ATOM 5207 N N . ALA A 1 669 ? -6.218 -4.964 23.487 1.00 86.31 669 ALA A N 1
ATOM 5208 C CA . ALA A 1 669 ? -4.985 -5.742 23.350 1.00 86.31 669 ALA A CA 1
ATOM 5209 C C . ALA A 1 669 ? -3.812 -4.878 22.848 1.00 86.31 669 ALA A C 1
ATOM 5211 O O . ALA A 1 669 ? -2.693 -4.995 23.347 1.00 86.31 669 ALA A O 1
ATOM 5212 N N . ARG A 1 670 ? -4.083 -3.923 21.944 1.00 86.31 670 ARG A N 1
ATOM 5213 C CA . ARG A 1 670 ? -3.111 -2.935 21.420 1.00 86.31 670 ARG A CA 1
ATOM 5214 C C . ARG A 1 670 ? -2.545 -1.945 22.455 1.00 86.31 670 ARG A C 1
ATOM 5216 O O . ARG A 1 670 ? -1.645 -1.171 22.122 1.00 86.31 670 ARG A O 1
ATOM 5223 N N . LEU A 1 671 ? -3.069 -1.937 23.681 1.00 88.81 671 LEU A N 1
ATOM 5224 C CA . LEU A 1 671 ? -2.579 -1.128 24.806 1.00 88.81 671 LEU A CA 1
ATOM 5225 C C . LEU A 1 671 ? -1.947 -1.982 25.916 1.00 88.81 671 LEU A C 1
ATOM 5227 O O . LEU A 1 671 ? -1.600 -1.456 26.970 1.00 88.81 671 LEU A O 1
ATOM 5231 N N . SER A 1 672 ? -1.790 -3.288 25.696 1.00 91.62 672 SER A N 1
ATOM 5232 C CA . SER A 1 672 ? -1.226 -4.214 26.680 1.00 91.62 672 SER A CA 1
ATOM 5233 C C . SER A 1 672 ? 0.233 -4.540 26.371 1.00 91.62 672 SER A C 1
ATOM 5235 O O . SER A 1 672 ? 0.659 -4.518 25.216 1.00 91.62 672 SER A O 1
ATOM 5237 N N . CYS A 1 673 ? 1.012 -4.858 27.407 1.00 92.88 673 CYS A N 1
ATOM 5238 C CA . CYS A 1 673 ? 2.404 -5.260 27.246 1.00 92.88 673 CYS A CA 1
ATOM 5239 C C . CYS A 1 673 ? 2.494 -6.528 26.387 1.00 92.88 673 CYS A C 1
ATOM 5241 O O . CYS A 1 673 ? 1.878 -7.545 26.704 1.00 92.88 673 CYS A O 1
ATOM 5243 N N . TYR A 1 674 ? 3.292 -6.500 25.322 1.00 92.19 674 TYR A N 1
ATOM 5244 C CA . TYR A 1 674 ? 3.390 -7.620 24.384 1.00 92.19 674 TYR A CA 1
ATOM 5245 C C . TYR A 1 674 ? 4.089 -8.851 24.995 1.00 92.19 674 TYR A C 1
ATOM 5247 O O . TYR A 1 674 ? 3.889 -9.969 24.528 1.00 92.19 674 TYR A O 1
ATOM 5255 N N . HIS A 1 675 ? 4.887 -8.659 26.054 1.00 92.56 675 HIS A N 1
ATOM 5256 C CA . HIS A 1 675 ? 5.583 -9.742 26.757 1.00 92.56 675 HIS A CA 1
ATOM 5257 C C . HIS A 1 675 ? 4.761 -10.340 27.908 1.00 92.56 675 HIS A C 1
ATOM 5259 O O . HIS A 1 675 ? 4.468 -11.530 27.903 1.00 92.56 675 HIS A O 1
ATOM 5265 N N . CYS A 1 676 ? 4.405 -9.530 28.912 1.00 92.00 676 CYS A N 1
ATOM 5266 C CA . CYS A 1 676 ? 3.750 -10.018 30.131 1.00 92.00 676 CYS A CA 1
ATOM 5267 C C . CYS A 1 676 ? 2.218 -9.918 30.098 1.00 92.00 676 CYS A C 1
ATOM 5269 O O . CYS A 1 676 ? 1.564 -10.359 31.039 1.00 92.00 676 CYS A O 1
ATOM 5271 N N . HIS A 1 677 ? 1.648 -9.322 29.045 1.00 91.31 677 HIS A N 1
ATOM 5272 C CA . HIS A 1 677 ? 0.209 -9.102 28.863 1.00 91.31 677 HIS A CA 1
ATOM 5273 C C . HIS A 1 677 ? -0.467 -8.214 29.918 1.00 91.31 677 HIS A C 1
ATOM 5275 O O . HIS A 1 677 ? -1.691 -8.107 29.913 1.00 91.31 677 HIS A O 1
ATOM 5281 N N . ALA A 1 678 ? 0.302 -7.534 30.778 1.00 89.69 678 ALA A N 1
ATOM 5282 C CA . ALA A 1 678 ? -0.234 -6.519 31.680 1.00 89.69 678 ALA A CA 1
ATOM 5283 C C . ALA A 1 678 ? -0.931 -5.419 30.872 1.00 89.69 678 ALA A C 1
ATOM 5285 O O . ALA A 1 678 ? -0.363 -4.912 29.896 1.00 89.69 678 ALA A O 1
ATOM 5286 N N . SER A 1 679 ? -2.152 -5.058 31.262 1.00 86.56 679 SER A N 1
ATOM 5287 C CA . SER A 1 679 ? -2.869 -3.970 30.608 1.00 86.56 679 SER A CA 1
ATOM 5288 C C . SER A 1 679 ? -2.350 -2.618 31.093 1.00 86.56 679 SER A C 1
ATOM 5290 O O . SER A 1 679 ? -1.821 -2.499 32.201 1.00 86.56 679 SER A O 1
ATOM 5292 N N . LEU A 1 680 ? -2.551 -1.574 30.286 1.00 83.00 680 LEU A N 1
ATOM 5293 C CA . LEU A 1 680 ? -2.251 -0.193 30.680 1.00 83.00 680 LEU A CA 1
ATOM 5294 C C . LEU A 1 680 ? -2.954 0.217 31.990 1.00 83.00 680 LEU A C 1
ATOM 5296 O O . LEU A 1 680 ? -2.453 1.076 32.706 1.00 83.00 680 LEU A O 1
ATOM 5300 N N . ASN A 1 681 ? -4.089 -0.413 32.309 1.00 75.12 681 ASN A N 1
ATOM 5301 C CA . ASN A 1 681 ? -4.872 -0.144 33.516 1.00 75.12 681 ASN A CA 1
ATOM 5302 C C . ASN A 1 681 ? -4.358 -0.904 34.754 1.00 75.12 681 ASN A C 1
ATOM 5304 O O . ASN A 1 681 ? -4.641 -0.489 35.873 1.00 75.12 681 ASN A O 1
ATOM 5308 N N . ASP A 1 682 ? -3.610 -2.000 34.567 1.00 70.19 682 ASP A N 1
ATOM 5309 C CA . ASP A 1 682 ? -2.992 -2.769 35.662 1.00 70.19 682 ASP A CA 1
ATOM 5310 C C . ASP A 1 682 ? -1.690 -2.130 36.157 1.00 70.19 682 ASP A C 1
ATOM 5312 O O . ASP A 1 682 ? -1.178 -2.480 37.224 1.00 70.19 682 ASP A O 1
ATOM 5316 N N . ALA A 1 683 ? -1.136 -1.205 35.371 1.00 61.38 683 ALA A N 1
ATOM 5317 C CA . ALA A 1 683 ? 0.028 -0.431 35.743 1.00 61.38 683 ALA A CA 1
ATOM 5318 C C . ALA A 1 683 ? -0.334 0.457 36.940 1.00 61.38 683 ALA A C 1
ATOM 5320 O O . ALA A 1 683 ? -0.906 1.536 36.786 1.00 61.38 683 ALA A O 1
ATOM 5321 N N . VAL A 1 684 ? 0.005 0.013 38.154 1.00 54.19 684 VAL A N 1
ATOM 5322 C CA . VAL A 1 684 ? 0.207 0.942 39.269 1.00 54.19 684 VAL A CA 1
ATOM 5323 C C . VAL A 1 684 ? 1.204 1.958 38.734 1.00 54.19 684 VAL A C 1
ATOM 5325 O O . VAL A 1 684 ? 2.313 1.566 38.386 1.00 54.19 684 VAL A O 1
ATOM 5328 N N . LEU A 1 685 ? 0.746 3.197 38.548 1.00 56.09 685 LEU A N 1
ATOM 5329 C CA . LEU A 1 685 ? 1.490 4.302 37.952 1.00 56.09 685 LEU A CA 1
ATOM 5330 C C . LEU A 1 685 ? 2.768 4.546 38.759 1.00 56.09 685 LEU A C 1
ATOM 5332 O O . LEU A 1 685 ? 2.802 5.412 39.630 1.00 56.09 685 LEU A O 1
ATOM 5336 N N . ASP A 1 686 ? 3.807 3.766 38.495 1.00 54.91 686 ASP A N 1
ATOM 5337 C CA . ASP A 1 686 ? 5.156 4.175 38.811 1.00 54.91 686 ASP A CA 1
ATOM 5338 C C . ASP A 1 686 ? 5.444 5.297 37.813 1.00 54.91 686 ASP A C 1
ATOM 5340 O O . ASP A 1 686 ? 5.639 5.050 36.620 1.00 54.91 686 ASP A O 1
ATOM 5344 N N . GLU A 1 687 ? 5.319 6.552 38.262 1.00 58.91 687 GLU A N 1
ATOM 5345 C CA . GLU A 1 687 ? 5.487 7.733 37.400 1.00 58.91 687 GLU A CA 1
ATOM 5346 C C . GLU A 1 687 ? 6.872 7.755 36.725 1.00 58.91 687 GLU A C 1
ATOM 5348 O O . GLU A 1 687 ? 7.059 8.441 35.718 1.00 58.91 687 GLU A O 1
ATOM 5353 N N . ASP A 1 688 ? 7.808 6.953 37.238 1.00 60.06 688 ASP A N 1
ATOM 5354 C CA . ASP A 1 688 ? 9.171 6.809 36.750 1.00 60.06 688 ASP A CA 1
ATOM 5355 C C . ASP A 1 688 ? 9.304 5.886 35.508 1.00 60.06 688 ASP A C 1
ATOM 5357 O O . ASP A 1 688 ? 10.253 6.059 34.738 1.00 60.06 688 ASP A O 1
ATOM 5361 N N . GLU A 1 689 ? 8.361 4.965 35.229 1.00 70.50 689 GLU A N 1
ATOM 5362 C CA . GLU A 1 689 ? 8.389 4.076 34.042 1.00 70.50 689 GLU A CA 1
ATOM 5363 C C . GLU A 1 689 ? 6.992 3.866 33.406 1.00 70.50 689 GLU A C 1
ATOM 5365 O O . GLU A 1 689 ? 6.346 2.835 33.610 1.00 70.50 689 GLU A O 1
ATOM 5370 N N . PRO A 1 690 ? 6.497 4.810 32.578 1.00 83.44 690 PRO A N 1
ATOM 5371 C CA . PRO A 1 690 ? 5.227 4.631 31.880 1.00 83.44 690 PRO A CA 1
ATOM 5372 C C . PRO A 1 690 ? 5.312 3.512 30.835 1.00 83.44 690 PRO A C 1
ATOM 5374 O O . PRO A 1 690 ? 6.368 3.265 30.247 1.00 83.44 690 PRO A O 1
ATOM 5377 N N . PHE A 1 691 ? 4.168 2.899 30.513 1.00 90.75 691 PHE A N 1
ATOM 5378 C CA . PHE A 1 691 ? 4.048 2.043 29.330 1.00 90.75 691 PHE A CA 1
ATOM 5379 C C . PHE A 1 691 ? 4.502 2.817 28.098 1.00 90.75 691 PHE A C 1
ATOM 5381 O O . PHE A 1 691 ? 4.094 3.962 27.902 1.00 90.75 691 PHE A O 1
ATOM 5388 N N . LYS A 1 692 ? 5.300 2.189 27.233 1.00 92.19 692 LYS A N 1
ATOM 5389 C CA . LYS A 1 692 ? 5.744 2.827 25.994 1.00 92.19 692 LYS A CA 1
ATOM 5390 C C . LYS A 1 692 ? 5.515 1.952 24.775 1.00 92.19 692 LYS A C 1
ATOM 5392 O O . LYS A 1 692 ? 5.642 0.730 24.817 1.00 92.19 692 LYS A O 1
ATOM 5397 N N . ARG A 1 693 ? 5.199 2.606 23.663 1.00 93.19 693 ARG A N 1
ATOM 5398 C CA . ARG A 1 693 ? 4.943 2.015 22.352 1.00 93.19 693 ARG A CA 1
ATOM 5399 C C . ARG A 1 693 ? 6.106 2.283 21.411 1.00 93.19 693 ARG A C 1
ATOM 5401 O O . ARG A 1 693 ? 6.517 3.431 21.256 1.00 93.19 693 ARG A O 1
ATOM 5408 N N . CYS A 1 694 ? 6.595 1.251 20.733 1.00 92.69 694 CYS A N 1
ATOM 5409 C CA . CYS A 1 694 ? 7.658 1.408 19.740 1.00 92.69 694 CYS A CA 1
ATOM 5410 C C . CYS A 1 694 ? 7.202 2.299 18.570 1.00 92.69 694 CYS A C 1
ATOM 5412 O O . CYS A 1 694 ? 6.147 2.068 17.974 1.00 92.69 694 CYS A O 1
ATOM 5414 N N . VAL A 1 695 ? 8.017 3.292 18.194 1.00 89.75 695 VAL A N 1
ATOM 5415 C CA . VAL A 1 695 ? 7.703 4.212 17.083 1.00 89.75 695 VAL A CA 1
ATOM 5416 C C . VAL A 1 695 ? 7.802 3.560 15.704 1.00 89.75 695 VAL A C 1
ATOM 5418 O O . VAL A 1 695 ? 7.213 4.064 14.751 1.00 89.75 695 VAL A O 1
ATOM 5421 N N . LEU A 1 696 ? 8.562 2.465 15.584 1.00 88.69 696 LEU A N 1
ATOM 5422 C CA . LEU A 1 696 ? 8.813 1.784 14.313 1.00 88.69 696 LEU A CA 1
ATOM 5423 C C . LEU A 1 696 ? 7.694 0.799 13.964 1.00 88.69 696 LEU A C 1
ATOM 5425 O O . LEU A 1 696 ? 7.269 0.741 12.818 1.00 88.69 696 LEU A O 1
ATOM 5429 N N . CYS A 1 697 ? 7.182 0.019 14.918 1.00 89.56 697 CYS A N 1
ATOM 5430 C CA . CYS A 1 697 ? 6.073 -0.896 14.627 1.00 89.56 697 CYS A CA 1
ATOM 5431 C C . CYS A 1 697 ? 4.692 -0.334 14.983 1.00 89.56 697 CYS A C 1
ATOM 5433 O O . CYS A 1 697 ? 3.712 -0.738 14.353 1.00 89.56 697 CYS A O 1
ATOM 5435 N N . LYS A 1 698 ? 4.603 0.577 15.967 1.00 89.00 698 LYS A N 1
ATOM 5436 C CA . LYS A 1 698 ? 3.366 1.116 16.575 1.00 89.00 698 LYS A CA 1
ATOM 5437 C C . LYS A 1 698 ? 2.414 0.079 17.195 1.00 89.00 698 LYS A C 1
ATOM 5439 O O . LYS A 1 698 ? 1.456 0.460 17.859 1.00 89.00 698 LYS A O 1
ATOM 5444 N N . THR A 1 699 ? 2.666 -1.213 17.022 1.00 89.50 699 THR A N 1
ATOM 5445 C CA . THR A 1 699 ? 1.822 -2.308 17.519 1.00 89.50 699 THR A CA 1
ATOM 5446 C C . THR A 1 699 ? 2.339 -2.915 18.814 1.00 89.50 699 THR A C 1
ATOM 5448 O O . THR A 1 699 ? 1.532 -3.416 19.591 1.00 89.50 699 THR A O 1
ATOM 5451 N N . HIS A 1 700 ? 3.653 -2.873 19.061 1.00 92.06 700 HIS A N 1
ATOM 5452 C CA . HIS A 1 700 ? 4.243 -3.408 20.287 1.00 92.06 700 HIS A CA 1
ATOM 5453 C C . HIS A 1 700 ? 4.329 -2.324 21.357 1.00 92.06 700 HIS A C 1
ATOM 5455 O O . HIS A 1 700 ? 4.839 -1.220 21.133 1.00 92.06 700 HIS A O 1
ATOM 5461 N N . VAL A 1 701 ? 3.815 -2.680 22.529 1.00 93.44 701 VAL A N 1
ATOM 5462 C CA . VAL A 1 701 ? 3.805 -1.879 23.748 1.00 93.44 701 VAL A CA 1
ATOM 5463 C C . VAL A 1 701 ? 4.516 -2.680 24.830 1.00 93.44 701 VAL A C 1
ATOM 5465 O O . VAL A 1 701 ? 4.337 -3.895 24.915 1.00 93.44 701 VAL A O 1
ATOM 5468 N N . TYR A 1 702 ? 5.308 -2.011 25.661 1.00 93.75 702 TYR A N 1
ATOM 5469 C CA . TYR A 1 702 ? 6.013 -2.627 26.780 1.00 93.75 702 TYR A CA 1
ATOM 5470 C C . TYR A 1 702 ? 5.809 -1.815 28.052 1.00 93.75 702 TYR A C 1
ATOM 5472 O O . TYR A 1 702 ? 5.791 -0.584 28.016 1.00 93.75 702 TYR A O 1
ATOM 5480 N N . CYS A 1 703 ? 5.667 -2.519 29.174 1.00 91.62 703 CYS A N 1
ATOM 5481 C CA . CYS A 1 703 ? 5.544 -1.906 30.494 1.00 91.62 703 CYS A CA 1
ATOM 5482 C C . CYS A 1 703 ? 6.895 -1.540 31.122 1.00 91.62 703 CYS A C 1
ATOM 5484 O O . CYS A 1 703 ? 6.916 -0.789 32.082 1.00 91.62 703 CYS A O 1
ATOM 5486 N N . SER A 1 704 ? 8.005 -2.097 30.629 1.00 90.56 704 SER A N 1
ATOM 5487 C CA . SER A 1 704 ? 9.350 -1.846 31.154 1.00 90.56 704 SER A CA 1
ATOM 5488 C C . SER A 1 704 ? 10.424 -2.241 30.143 1.00 90.56 704 SER A C 1
ATOM 5490 O O . SER A 1 704 ? 10.162 -3.012 29.212 1.00 90.56 704 SER A O 1
ATOM 5492 N N . SER A 1 705 ? 11.658 -1.780 30.375 1.00 91.00 705 SER A N 1
ATOM 5493 C CA . SER A 1 705 ? 12.821 -2.183 29.570 1.00 91.00 705 SER A CA 1
ATOM 5494 C C . SER A 1 705 ? 13.036 -3.697 29.612 1.00 91.00 705 SER A C 1
ATOM 5496 O O . SER A 1 705 ? 13.333 -4.299 28.592 1.00 91.00 705 SER A O 1
ATOM 5498 N N . SER A 1 706 ? 12.816 -4.346 30.760 1.00 92.00 706 SER A N 1
ATOM 5499 C CA . SER A 1 706 ? 12.972 -5.803 30.882 1.00 92.00 706 SER A CA 1
ATOM 5500 C C . SER A 1 706 ? 11.993 -6.572 29.987 1.00 92.00 706 SER A C 1
ATOM 5502 O O . SER A 1 706 ? 12.392 -7.535 29.340 1.00 92.00 706 SER A O 1
ATOM 5504 N N . CYS A 1 707 ? 10.734 -6.130 29.892 1.00 93.19 707 CYS A N 1
ATOM 5505 C CA . CYS A 1 707 ? 9.759 -6.757 28.995 1.00 93.19 707 CYS A CA 1
ATOM 5506 C C . CYS A 1 707 ? 10.098 -6.555 27.511 1.00 93.19 707 CYS A C 1
ATOM 5508 O O . CYS A 1 707 ? 9.788 -7.424 26.698 1.00 93.19 707 CYS A O 1
ATOM 5510 N N . GLU A 1 708 ? 10.712 -5.425 27.152 1.00 92.81 708 GLU A N 1
ATOM 5511 C CA . GLU A 1 708 ? 11.240 -5.198 25.801 1.00 92.81 708 GLU A CA 1
ATOM 5512 C C . GLU A 1 708 ? 12.386 -6.169 25.493 1.00 92.81 708 GLU A C 1
ATOM 5514 O O . GLU A 1 708 ? 12.354 -6.855 24.470 1.00 92.81 708 GLU A O 1
ATOM 5519 N N . GLU A 1 709 ? 13.353 -6.289 26.409 1.00 90.88 709 GLU A N 1
ATOM 5520 C CA . GLU A 1 709 ? 14.542 -7.127 26.236 1.00 90.88 709 GLU A CA 1
ATOM 5521 C C . GLU A 1 709 ? 14.183 -8.607 26.051 1.00 90.88 709 GLU A C 1
ATOM 5523 O O . GLU A 1 709 ? 14.693 -9.255 25.134 1.00 90.88 709 GLU A O 1
ATOM 5528 N N . GLU A 1 710 ? 13.257 -9.116 26.866 1.00 91.12 710 GLU A N 1
ATOM 5529 C CA . GLU A 1 710 ? 12.753 -10.497 26.809 1.00 91.12 710 GLU A CA 1
ATOM 5530 C C . GLU A 1 710 ? 11.903 -10.780 25.555 1.00 91.12 710 GLU A C 1
ATOM 5532 O O . GLU A 1 710 ? 11.621 -11.930 25.222 1.00 91.12 710 GLU A O 1
ATOM 5537 N N . ASN A 1 711 ? 11.468 -9.743 24.832 1.00 89.88 711 ASN A N 1
ATOM 5538 C CA . ASN A 1 711 ? 10.613 -9.870 23.650 1.00 89.88 711 ASN A CA 1
ATOM 5539 C C . ASN A 1 711 ? 11.300 -9.432 22.346 1.00 89.88 711 ASN A C 1
ATOM 5541 O O . ASN A 1 711 ? 10.679 -9.440 21.282 1.00 89.88 711 ASN A O 1
ATOM 5545 N N . ARG A 1 712 ? 12.593 -9.098 22.391 1.00 88.81 712 ARG A N 1
ATOM 5546 C CA . ARG A 1 712 ? 13.335 -8.488 21.277 1.00 88.81 712 ARG A CA 1
ATOM 5547 C C . ARG A 1 712 ? 13.199 -9.226 19.944 1.00 88.81 712 ARG A C 1
ATOM 5549 O O . ARG A 1 712 ? 13.151 -8.593 18.893 1.00 88.81 712 ARG A O 1
ATOM 5556 N N . ARG A 1 713 ? 13.087 -10.557 19.961 1.00 87.69 713 ARG A N 1
ATOM 5557 C CA . ARG A 1 713 ? 12.909 -11.352 18.739 1.00 87.69 713 ARG A CA 1
ATOM 5558 C C . ARG A 1 713 ? 11.534 -11.175 18.096 1.00 87.69 713 ARG A C 1
ATOM 5560 O O . ARG A 1 713 ? 11.461 -10.980 16.887 1.00 87.69 713 ARG A O 1
ATOM 5567 N N . ALA A 1 714 ? 10.456 -11.228 18.878 1.00 89.38 714 ALA A N 1
ATOM 5568 C CA . ALA A 1 714 ? 9.109 -10.972 18.362 1.00 89.38 714 ALA A CA 1
ATOM 5569 C C . ALA A 1 714 ? 8.961 -9.508 17.924 1.00 89.38 714 ALA A C 1
ATOM 5571 O O . ALA A 1 714 ? 8.389 -9.233 16.870 1.00 89.38 714 ALA A O 1
ATOM 5572 N N . HIS A 1 715 ? 9.606 -8.594 18.652 1.00 91.94 715 HIS A N 1
ATOM 5573 C CA . HIS A 1 715 ? 9.713 -7.195 18.263 1.00 91.94 715 HIS A CA 1
ATOM 5574 C C . HIS A 1 715 ? 10.395 -7.016 16.893 1.00 91.94 715 HIS A C 1
ATOM 5576 O O . HIS A 1 715 ? 9.873 -6.329 16.013 1.00 91.94 715 HIS A O 1
ATOM 5582 N N . ALA A 1 716 ? 11.543 -7.668 16.680 1.00 91.25 716 ALA A N 1
ATOM 5583 C CA . ALA A 1 716 ? 12.259 -7.647 15.407 1.00 91.25 716 ALA A CA 1
ATOM 5584 C C . ALA A 1 716 ? 11.455 -8.304 14.271 1.00 91.25 716 ALA A C 1
ATOM 5586 O O . ALA A 1 716 ? 11.456 -7.787 13.153 1.00 91.25 716 ALA A O 1
ATOM 5587 N N . ALA A 1 717 ? 10.720 -9.385 14.552 1.00 92.06 717 ALA A N 1
ATOM 5588 C CA . ALA A 1 717 ? 9.824 -10.018 13.584 1.00 92.06 717 ALA A CA 1
ATOM 5589 C C . ALA A 1 717 ? 8.723 -9.051 13.115 1.00 92.06 717 ALA A C 1
ATOM 5591 O O . ALA A 1 717 ? 8.445 -8.959 11.919 1.00 92.06 717 ALA A O 1
ATOM 5592 N N . GLU A 1 718 ? 8.146 -8.260 14.022 1.00 91.62 718 GLU A N 1
ATOM 5593 C CA . GLU A 1 718 ? 7.166 -7.233 13.662 1.00 91.62 718 GLU A CA 1
ATOM 5594 C C . GLU A 1 718 ? 7.783 -6.045 12.897 1.00 91.62 718 GLU A C 1
ATOM 5596 O O . GLU A 1 718 ? 7.140 -5.446 12.030 1.00 91.62 718 GLU A O 1
ATOM 5601 N N . HIS A 1 719 ? 9.046 -5.694 13.149 1.00 92.75 719 HIS A N 1
ATOM 5602 C CA . HIS A 1 719 ? 9.760 -4.755 12.277 1.00 92.75 719 HIS A CA 1
ATOM 5603 C C . HIS A 1 719 ? 9.950 -5.326 10.869 1.00 92.75 719 HIS A C 1
ATOM 5605 O O . HIS A 1 719 ? 9.738 -4.617 9.878 1.00 92.75 719 HIS A O 1
ATOM 5611 N N . ALA A 1 720 ? 10.279 -6.615 10.765 1.00 92.38 720 ALA A N 1
ATOM 5612 C CA . ALA A 1 720 ? 10.474 -7.283 9.488 1.00 92.38 720 ALA A CA 1
ATOM 5613 C C . ALA A 1 720 ? 9.189 -7.284 8.643 1.00 92.38 720 ALA A C 1
ATOM 5615 O O . ALA A 1 720 ? 9.273 -7.043 7.436 1.00 92.38 720 ALA A O 1
ATOM 5616 N N . THR A 1 721 ? 7.996 -7.439 9.242 1.00 91.44 721 THR A N 1
ATOM 5617 C CA . THR A 1 721 ? 6.711 -7.321 8.509 1.00 91.44 721 THR A CA 1
ATOM 5618 C C . THR A 1 721 ? 6.515 -5.943 7.858 1.00 91.44 721 THR A C 1
ATOM 5620 O O . THR A 1 721 ? 5.765 -5.809 6.891 1.00 91.44 721 THR A O 1
ATOM 5623 N N . ARG A 1 722 ? 7.242 -4.920 8.331 1.00 90.94 722 ARG A N 1
ATOM 5624 C CA . ARG A 1 722 ? 7.281 -3.548 7.792 1.00 90.94 722 ARG A CA 1
ATOM 5625 C C . ARG A 1 722 ? 8.521 -3.254 6.942 1.00 90.94 722 ARG A C 1
ATOM 5627 O O . ARG A 1 722 ? 8.717 -2.101 6.557 1.00 90.94 722 ARG A O 1
ATOM 5634 N N . LEU A 1 723 ? 9.333 -4.271 6.638 1.00 92.44 723 LEU A N 1
ATOM 5635 C CA . LEU A 1 723 ? 10.630 -4.172 5.950 1.00 92.44 723 LEU A CA 1
ATOM 5636 C C . LEU A 1 723 ? 11.641 -3.273 6.680 1.00 92.44 723 LEU A C 1
ATOM 5638 O O . LEU A 1 723 ? 12.531 -2.683 6.063 1.00 92.44 723 LEU A O 1
ATOM 5642 N N . VAL A 1 724 ? 11.497 -3.158 8.001 1.00 91.31 724 VAL A N 1
ATOM 5643 C CA . VAL A 1 724 ? 12.413 -2.420 8.867 1.00 91.31 724 VAL A CA 1
ATOM 5644 C C . VAL A 1 724 ? 13.408 -3.405 9.465 1.00 91.31 724 VAL A C 1
ATOM 5646 O O . VAL A 1 724 ? 13.033 -4.377 10.113 1.00 91.31 724 VAL A O 1
ATOM 5649 N N . PHE A 1 725 ? 14.693 -3.139 9.250 1.00 90.31 725 PHE A N 1
ATOM 5650 C CA . PHE A 1 725 ? 15.776 -4.032 9.636 1.00 90.31 725 PHE A CA 1
ATOM 5651 C C . PHE A 1 725 ? 16.850 -3.245 10.389 1.00 90.31 725 PHE A C 1
ATOM 5653 O O . PHE A 1 725 ? 17.480 -2.358 9.823 1.00 90.31 725 PHE A O 1
ATOM 5660 N N . LEU A 1 726 ? 17.096 -3.580 11.656 1.00 87.75 726 LEU A N 1
ATOM 5661 C CA . LEU A 1 726 ? 18.197 -3.003 12.438 1.00 87.75 726 LEU A CA 1
ATOM 5662 C C . LEU A 1 726 ? 19.426 -3.898 12.347 1.00 87.75 726 LEU A C 1
ATOM 5664 O O . LEU A 1 726 ? 19.303 -5.114 12.443 1.00 87.75 726 LEU A O 1
ATOM 5668 N N . GLU A 1 727 ? 20.606 -3.331 12.106 1.00 84.06 727 GLU A N 1
ATOM 5669 C CA . GLU A 1 727 ? 21.867 -4.080 12.211 1.00 84.06 727 GLU A CA 1
ATOM 5670 C C . GLU A 1 727 ? 22.102 -4.524 13.661 1.00 84.06 727 GLU A C 1
ATOM 5672 O O . GLU A 1 727 ? 22.675 -5.586 13.913 1.00 84.06 727 GLU A O 1
ATOM 5677 N N . ARG A 1 728 ? 21.647 -3.694 14.603 1.00 78.94 728 ARG A N 1
ATOM 5678 C CA . ARG A 1 728 ? 21.791 -3.869 16.040 1.00 78.94 728 ARG A CA 1
ATOM 5679 C C . ARG A 1 728 ? 20.497 -3.498 16.758 1.00 78.94 728 ARG A C 1
ATOM 5681 O O . ARG A 1 728 ? 20.200 -2.318 16.935 1.00 78.94 728 ARG A O 1
ATOM 5688 N N . ASP A 1 729 ? 19.757 -4.513 17.196 1.00 74.50 729 ASP A N 1
ATOM 5689 C CA . ASP A 1 729 ? 18.491 -4.330 17.918 1.00 74.50 729 ASP A CA 1
ATOM 5690 C C . ASP A 1 729 ? 18.684 -3.611 19.265 1.00 74.50 729 ASP A C 1
ATOM 5692 O O . ASP A 1 729 ? 17.805 -2.883 19.713 1.00 74.50 729 ASP A O 1
ATOM 5696 N N . ASP A 1 730 ? 19.873 -3.715 19.869 1.00 75.88 730 ASP A N 1
ATOM 5697 C CA . ASP A 1 730 ? 20.234 -3.034 21.119 1.00 75.88 730 ASP A CA 1
ATOM 5698 C C . ASP A 1 730 ? 20.344 -1.502 20.997 1.00 75.88 730 ASP A C 1
ATOM 5700 O O . ASP A 1 730 ? 20.584 -0.822 21.990 1.00 75.88 730 ASP A O 1
ATOM 5704 N N . LYS A 1 731 ? 20.166 -0.935 19.796 1.00 79.06 731 LYS A N 1
ATOM 5705 C CA . LYS A 1 731 ? 20.058 0.520 19.608 1.00 79.06 731 LYS A CA 1
ATOM 5706 C C . LYS A 1 731 ? 18.661 1.071 19.877 1.00 79.06 731 LYS A C 1
ATOM 5708 O O . LYS A 1 731 ? 18.518 2.288 19.994 1.00 79.06 731 LYS A O 1
ATOM 5713 N N . LEU A 1 732 ? 17.640 0.219 19.971 1.00 86.31 732 LEU A N 1
ATOM 5714 C CA . LEU A 1 732 ? 16.321 0.642 20.427 1.00 86.31 732 LEU A CA 1
ATOM 5715 C C . LEU A 1 732 ? 16.311 0.773 21.949 1.00 86.31 732 LEU A C 1
ATOM 5717 O O . LEU A 1 732 ? 15.942 -0.131 22.684 1.00 86.31 732 LEU A O 1
ATOM 5721 N N . GLU A 1 733 ? 16.714 1.944 22.419 1.00 89.06 733 GLU A N 1
ATOM 5722 C CA . GLU A 1 733 ? 16.688 2.287 23.840 1.00 89.06 733 GLU A CA 1
ATOM 5723 C C . GLU A 1 733 ? 15.252 2.555 24.330 1.00 89.06 733 GLU A C 1
ATOM 5725 O O . GLU A 1 733 ? 14.657 3.562 23.947 1.00 89.06 733 GLU A O 1
ATOM 5730 N N . PHE A 1 734 ? 14.713 1.696 25.205 1.00 89.75 734 PHE A N 1
ATOM 5731 C CA . PHE A 1 734 ? 13.364 1.837 25.785 1.00 89.75 734 PHE A CA 1
ATOM 5732 C C . PHE A 1 734 ? 13.124 3.206 26.447 1.00 89.75 734 PHE A C 1
ATOM 5734 O O . PHE A 1 734 ? 12.070 3.823 26.293 1.00 89.75 734 PHE A O 1
ATOM 5741 N N . LEU A 1 735 ? 14.132 3.734 27.143 1.00 88.19 735 LEU A N 1
ATOM 5742 C CA . LEU A 1 735 ? 14.036 5.022 27.834 1.00 88.19 735 LEU A CA 1
ATOM 5743 C C . LEU A 1 735 ? 14.057 6.235 26.888 1.00 88.19 735 LEU A C 1
ATOM 5745 O O . LEU A 1 735 ? 13.755 7.342 27.323 1.00 88.19 735 LEU A O 1
ATOM 5749 N N . ASN A 1 736 ? 14.377 6.050 25.607 1.00 89.44 736 ASN A N 1
ATOM 5750 C CA . ASN A 1 736 ? 14.454 7.132 24.637 1.00 89.44 736 ASN A CA 1
ATOM 5751 C C . ASN A 1 736 ? 13.086 7.389 23.980 1.00 89.44 736 ASN A C 1
ATOM 5753 O O . ASN A 1 736 ? 12.598 6.578 23.193 1.00 89.44 736 ASN A O 1
ATOM 5757 N N . ASP A 1 737 ? 12.502 8.564 24.227 1.00 88.25 737 ASP A N 1
ATOM 5758 C CA . ASP A 1 737 ? 11.170 8.941 23.719 1.00 88.25 737 ASP A CA 1
ATOM 5759 C C . ASP A 1 737 ? 11.099 9.171 22.196 1.00 88.25 737 ASP A C 1
ATOM 5761 O O . ASP A 1 737 ? 10.024 9.414 21.628 1.00 88.25 737 ASP A O 1
ATOM 5765 N N . LEU A 1 738 ? 12.244 9.131 21.512 1.00 87.00 738 LEU A N 1
ATOM 5766 C CA . LEU A 1 738 ? 12.318 9.075 20.053 1.00 87.00 738 LEU A CA 1
ATOM 5767 C C . LEU A 1 738 ? 12.212 7.641 19.523 1.00 87.00 738 LEU A C 1
ATOM 5769 O O . LEU A 1 738 ? 11.912 7.473 18.348 1.00 87.00 738 LEU A O 1
ATOM 5773 N N . HIS A 1 739 ? 12.448 6.627 20.358 1.00 89.88 739 HIS A N 1
ATOM 5774 C CA . HIS A 1 739 ? 12.344 5.207 20.009 1.00 89.88 739 HIS A CA 1
ATOM 5775 C C . HIS A 1 739 ? 11.043 4.586 20.527 1.00 89.88 739 HIS A C 1
ATOM 5777 O O . HIS A 1 739 ? 10.418 3.785 19.829 1.00 89.88 739 HIS A O 1
ATOM 5783 N N . TYR A 1 740 ? 10.606 4.988 21.722 1.00 91.94 740 TYR A N 1
ATOM 5784 C CA . TYR A 1 740 ? 9.379 4.504 22.343 1.00 91.94 740 TYR A CA 1
ATOM 5785 C C . TYR A 1 740 ? 8.562 5.666 22.899 1.00 91.94 740 TYR A C 1
ATOM 5787 O O . TYR A 1 740 ? 9.027 6.404 23.759 1.00 91.94 740 TYR A O 1
ATOM 5795 N N . LYS A 1 741 ? 7.328 5.837 22.426 1.00 90.44 741 LYS A N 1
ATOM 5796 C CA . LYS A 1 741 ? 6.433 6.898 22.900 1.00 90.44 741 LYS A CA 1
ATOM 5797 C C . LYS A 1 741 ? 5.672 6.448 24.144 1.00 90.44 741 LYS A C 1
ATOM 5799 O O . LYS A 1 741 ? 5.093 5.362 24.093 1.00 90.44 741 LYS A O 1
ATOM 5804 N N . PRO A 1 742 ? 5.642 7.245 25.226 1.00 89.88 742 PRO A N 1
ATOM 5805 C CA . PRO A 1 742 ? 4.834 6.920 26.393 1.00 89.88 742 PRO A CA 1
ATOM 5806 C C . PRO A 1 742 ? 3.347 6.889 26.029 1.00 89.88 742 PRO A C 1
ATOM 5808 O O . PRO A 1 742 ? 2.881 7.680 25.207 1.00 89.88 742 PRO A O 1
ATOM 5811 N N . LEU A 1 743 ? 2.626 5.952 26.633 1.00 88.44 743 LEU A N 1
ATOM 5812 C CA . LEU A 1 743 ? 1.174 5.868 26.599 1.00 88.44 743 LEU A CA 1
ATOM 5813 C C . LEU A 1 743 ? 0.607 6.517 27.856 1.00 88.44 743 LEU A C 1
ATOM 5815 O O . LEU A 1 743 ? 1.182 6.434 28.940 1.00 88.44 743 LEU A O 1
ATOM 5819 N N . GLU A 1 744 ? -0.549 7.141 27.704 1.00 82.25 744 GLU A N 1
ATOM 5820 C CA . GLU A 1 744 ? -1.238 7.810 28.799 1.00 82.25 744 GLU A CA 1
ATOM 5821 C C . GLU A 1 744 ? -2.375 6.919 29.282 1.00 82.25 744 GLU A C 1
ATOM 5823 O O . GLU A 1 744 ? -3.306 6.633 28.519 1.00 82.25 744 GLU A O 1
ATOM 5828 N N . ALA A 1 745 ? -2.314 6.498 30.544 1.00 72.56 745 ALA A N 1
ATOM 5829 C CA . ALA A 1 745 ? -3.448 5.860 31.193 1.00 72.56 745 ALA A CA 1
ATOM 5830 C C . ALA A 1 745 ? -4.645 6.821 31.230 1.00 72.56 745 ALA A C 1
ATOM 5832 O O . ALA A 1 745 ? -4.493 8.042 31.343 1.00 72.56 745 ALA A O 1
ATOM 5833 N N . MET A 1 746 ? -5.846 6.264 31.140 1.00 65.12 746 MET A N 1
ATOM 5834 C CA . MET A 1 746 ? -7.075 7.034 31.261 1.00 65.12 746 MET A CA 1
ATOM 5835 C C . MET A 1 746 ? -7.249 7.417 32.730 1.00 65.12 746 MET A C 1
ATOM 5837 O O . MET A 1 746 ? -7.580 6.573 33.555 1.00 65.12 746 MET A O 1
ATOM 5841 N N . ARG A 1 747 ? -6.963 8.674 33.078 1.00 60.66 747 ARG A N 1
ATOM 5842 C CA . ARG A 1 747 ? -7.321 9.219 34.389 1.00 60.66 747 ARG A CA 1
ATOM 5843 C C . ARG A 1 747 ? -8.776 9.676 34.332 1.00 60.66 747 ARG A C 1
ATOM 5845 O O . ARG A 1 747 ? -9.169 10.337 33.366 1.00 60.66 747 ARG A O 1
ATOM 5852 N N . ASP A 1 748 ? -9.536 9.354 35.372 1.00 51.34 748 ASP A N 1
ATOM 5853 C CA . ASP A 1 748 ? -10.762 10.073 35.708 1.00 51.34 748 ASP A CA 1
ATOM 5854 C C . ASP A 1 748 ? -10.330 11.479 36.158 1.00 51.34 748 ASP A C 1
ATOM 5856 O O . ASP A 1 748 ? -10.113 11.731 37.338 1.00 51.34 748 ASP A O 1
ATOM 5860 N N . GLU A 1 749 ? -10.041 12.375 35.213 1.00 47.06 749 GLU A N 1
ATOM 5861 C CA . GLU A 1 749 ? -9.958 13.798 35.546 1.00 47.06 749 GLU A CA 1
ATOM 5862 C C . GLU A 1 749 ? -11.365 14.233 35.964 1.00 47.06 749 GLU A C 1
ATOM 5864 O O . GLU A 1 749 ? -12.329 13.965 35.244 1.00 47.06 749 GLU A O 1
ATOM 5869 N N . ASP A 1 750 ? -11.449 14.809 37.165 1.00 40.41 750 ASP A N 1
ATOM 5870 C CA . ASP A 1 750 ? -12.662 15.040 37.944 1.00 40.41 750 ASP A CA 1
ATOM 5871 C C . ASP A 1 750 ? -13.857 15.535 37.107 1.00 40.41 750 ASP A C 1
ATOM 5873 O O . ASP A 1 750 ? -13.751 16.478 36.320 1.00 40.41 750 ASP A O 1
ATOM 5877 N N . ASP A 1 751 ? -15.014 14.903 37.335 1.00 40.47 751 ASP A N 1
ATOM 5878 C CA . ASP A 1 751 ? -16.342 15.162 36.753 1.00 40.47 751 ASP A CA 1
ATOM 5879 C C . ASP A 1 751 ? -16.914 16.582 37.063 1.00 40.47 751 ASP A C 1
ATOM 5881 O O . ASP A 1 751 ? -18.126 16.755 37.226 1.00 40.47 751 ASP A O 1
ATOM 5885 N N . GLU A 1 752 ? -16.092 17.632 37.164 1.00 37.97 752 GLU A N 1
ATOM 5886 C CA . GLU A 1 752 ? -16.564 18.982 37.512 1.00 37.97 752 GLU A CA 1
ATOM 5887 C C . GLU A 1 752 ? -17.130 19.780 36.321 1.00 37.97 752 GLU A C 1
ATOM 5889 O O . GLU A 1 752 ? -17.934 20.682 36.549 1.00 37.97 752 GLU A O 1
ATOM 5894 N N . GLU A 1 753 ? -16.823 19.437 35.061 1.00 38.28 753 GLU A N 1
ATOM 5895 C CA . GLU A 1 753 ? -17.369 20.176 33.901 1.00 38.28 753 GLU A CA 1
ATOM 5896 C C . GLU A 1 753 ? -18.565 19.499 33.196 1.00 38.28 753 GLU A C 1
ATOM 5898 O O . GLU A 1 753 ? -19.381 20.201 32.603 1.00 38.28 753 GLU A O 1
ATOM 5903 N N . GLU A 1 754 ? -18.761 18.175 33.298 1.00 41.09 754 GLU A N 1
ATOM 5904 C CA . GLU A 1 754 ? -19.876 17.482 32.603 1.00 41.09 754 GLU A CA 1
ATOM 5905 C C . GLU A 1 754 ? -21.199 17.443 33.398 1.00 41.09 754 GLU A C 1
ATOM 5907 O O . GLU A 1 754 ? -22.246 17.150 32.823 1.00 41.09 754 GLU A O 1
ATOM 5912 N N . SER A 1 755 ? -21.204 17.778 34.696 1.00 32.84 755 SER A N 1
ATOM 5913 C CA . SER A 1 755 ? -22.422 17.728 35.529 1.00 32.84 755 SER A CA 1
ATOM 5914 C C . SER A 1 755 ? -23.361 18.936 35.379 1.00 32.84 755 SER A C 1
ATOM 5916 O O . SER A 1 755 ? -24.440 18.940 35.969 1.00 32.84 755 SER A O 1
ATOM 5918 N N . SER A 1 756 ? -22.996 19.945 34.576 1.00 33.00 756 SER A N 1
ATOM 5919 C CA . SER A 1 756 ? -23.821 21.151 34.377 1.00 33.00 756 SER A CA 1
ATOM 5920 C C . SER A 1 756 ? -24.662 21.168 33.093 1.00 33.00 756 SER A C 1
ATOM 5922 O O . SER A 1 756 ? -25.547 22.012 32.976 1.00 33.00 756 SER A O 1
ATOM 5924 N N . ASP A 1 757 ? -24.466 20.207 32.181 1.00 34.94 757 ASP A N 1
ATOM 5925 C CA . ASP A 1 757 ? -25.146 20.178 30.874 1.00 34.94 757 ASP A CA 1
ATOM 5926 C C . ASP A 1 757 ? -26.295 19.145 30.779 1.00 34.94 757 ASP A C 1
ATOM 5928 O O . ASP A 1 757 ? -26.954 19.047 29.741 1.00 34.94 757 ASP A O 1
ATOM 5932 N N . GLU A 1 758 ? -26.569 18.366 31.837 1.00 36.84 758 GLU A N 1
ATOM 5933 C CA . GLU A 1 758 ? -27.668 17.378 31.843 1.00 36.84 758 GLU A CA 1
ATOM 5934 C C . GLU A 1 758 ? -28.996 17.888 32.442 1.00 36.84 758 GLU A C 1
ATOM 5936 O O . GLU A 1 758 ? -29.999 17.171 32.383 1.00 36.84 758 GLU A O 1
ATOM 5941 N N . GLU A 1 759 ? -29.069 19.133 32.930 1.00 34.56 759 GLU A N 1
ATOM 5942 C CA . GLU A 1 759 ? -30.333 19.739 33.370 1.00 34.56 759 GLU A CA 1
ATOM 5943 C C . GLU A 1 759 ? -30.793 20.883 32.450 1.00 34.56 759 GLU A C 1
ATOM 5945 O O . GLU A 1 759 ? -30.283 21.997 32.473 1.00 34.56 759 GLU A O 1
ATOM 5950 N N . ASP A 1 760 ? -31.854 20.570 31.700 1.00 35.72 760 ASP A N 1
ATOM 5951 C CA . ASP A 1 760 ? -32.792 21.485 31.041 1.00 35.72 760 ASP A CA 1
ATOM 5952 C C . ASP A 1 760 ? -32.324 22.193 29.756 1.00 35.72 760 ASP A C 1
ATOM 5954 O O . ASP A 1 760 ? -32.024 23.384 29.737 1.00 35.72 760 ASP A O 1
ATOM 5958 N N . ASP A 1 761 ? -32.392 21.482 28.622 1.00 30.28 761 ASP A N 1
ATOM 5959 C CA . ASP A 1 761 ? -32.341 22.129 27.303 1.00 30.28 761 ASP A CA 1
ATOM 5960 C C . ASP A 1 761 ? -33.467 21.667 26.364 1.00 30.28 761 ASP A C 1
ATOM 5962 O O . ASP A 1 761 ? -33.295 21.361 25.182 1.00 30.28 761 ASP A O 1
ATOM 5966 N N . THR A 1 762 ? -34.688 21.657 26.910 1.00 31.86 762 THR A N 1
ATOM 5967 C CA . THR A 1 762 ? -35.921 21.632 26.107 1.00 31.86 762 THR A CA 1
ATOM 5968 C C . THR A 1 762 ? -36.432 23.032 25.764 1.00 31.86 762 THR A C 1
ATOM 5970 O O . THR A 1 762 ? -37.624 23.194 25.565 1.00 31.86 762 THR A O 1
ATOM 5973 N N . ALA A 1 763 ? -35.573 24.052 25.643 1.00 35.97 763 ALA A N 1
ATOM 5974 C CA . ALA A 1 763 ? -35.872 25.277 24.888 1.00 35.97 763 ALA A CA 1
ATOM 5975 C C . ALA A 1 763 ? -34.707 26.280 24.916 1.00 35.97 763 ALA A C 1
ATOM 5977 O O . ALA A 1 763 ? -34.759 27.250 25.670 1.00 35.97 763 ALA A O 1
ATOM 5978 N N . ARG A 1 764 ? -33.746 26.175 23.987 1.00 25.69 764 ARG A N 1
ATOM 5979 C CA . ARG A 1 764 ? -33.123 27.362 23.366 1.00 25.69 764 ARG A CA 1
ATOM 5980 C C . ARG A 1 764 ? -32.311 27.025 22.120 1.00 25.69 764 ARG A C 1
ATOM 5982 O O . ARG A 1 764 ? -31.113 26.785 22.122 1.00 25.69 764 ARG A O 1
ATOM 5989 N N . VAL A 1 765 ? -32.998 27.143 20.991 1.00 29.78 765 VAL A N 1
ATOM 5990 C CA . VAL A 1 765 ? -32.386 27.340 19.679 1.00 29.78 765 VAL A CA 1
ATOM 5991 C C . VAL A 1 765 ? -31.548 28.625 19.710 1.00 29.78 765 VAL A C 1
ATOM 5993 O O . VAL A 1 765 ? -32.091 29.726 19.625 1.00 29.78 765 VAL A O 1
ATOM 5996 N N . VAL A 1 766 ? -30.223 28.497 19.765 1.00 23.95 766 VAL A N 1
ATOM 5997 C CA . VAL A 1 766 ? -29.317 29.518 19.230 1.00 23.95 766 VAL A CA 1
ATOM 5998 C C . VAL A 1 766 ? -28.766 28.980 17.922 1.00 23.95 766 VAL A C 1
ATOM 6000 O O . VAL A 1 766 ? -27.864 28.149 17.880 1.00 23.95 766 VAL A O 1
ATOM 6003 N N . VAL A 1 767 ? -29.336 29.471 16.822 1.00 28.38 767 VAL A N 1
ATOM 6004 C CA . VAL A 1 767 ? -28.737 29.359 15.493 1.00 28.38 767 VAL A CA 1
ATOM 6005 C C . VAL A 1 767 ? -27.392 30.088 15.539 1.00 28.38 767 VAL A C 1
ATOM 6007 O O . VAL A 1 767 ? -27.315 31.299 15.328 1.00 28.38 767 VAL A O 1
ATOM 6010 N N . SER A 1 768 ? -26.323 29.348 15.819 1.00 23.44 768 SER A N 1
ATOM 6011 C CA . SER A 1 768 ? -24.954 29.809 15.631 1.00 23.44 768 SER A CA 1
ATOM 6012 C C . SER A 1 768 ? -24.672 29.885 14.130 1.00 23.44 768 SER A C 1
ATOM 6014 O O . SER A 1 768 ? -24.229 28.938 13.485 1.00 23.44 768 SER A O 1
ATOM 6016 N N . LYS A 1 769 ? -24.983 31.039 13.535 1.00 27.62 769 LYS A N 1
ATOM 6017 C CA . LYS A 1 769 ? -24.373 31.476 12.276 1.00 27.62 769 LYS A CA 1
ATOM 6018 C C . LYS A 1 769 ? -22.967 31.983 12.591 1.00 27.62 769 LYS A C 1
ATOM 6020 O O . LYS A 1 769 ? -22.744 33.193 12.622 1.00 27.62 769 LYS A O 1
ATOM 6025 N N . THR A 1 770 ? -22.004 31.095 12.803 1.00 25.48 770 THR A N 1
ATOM 6026 C CA . THR A 1 770 ? -20.593 31.489 12.757 1.00 25.48 770 THR A CA 1
ATOM 6027 C C . THR A 1 770 ? -20.124 31.504 11.306 1.00 25.48 770 THR A C 1
ATOM 6029 O O . THR A 1 770 ? -20.042 30.509 10.592 1.00 25.48 770 THR A O 1
ATOM 6032 N N . ASN A 1 771 ? -19.915 32.727 10.838 1.00 24.56 771 ASN A N 1
ATOM 6033 C CA . ASN A 1 771 ? -19.514 33.094 9.493 1.00 24.56 771 ASN A CA 1
ATOM 6034 C C . ASN A 1 771 ? -18.029 32.723 9.286 1.00 24.56 771 ASN A C 1
ATOM 6036 O O . ASN A 1 771 ? -17.166 33.230 9.996 1.00 24.56 771 ASN A O 1
ATOM 6040 N N . TRP A 1 772 ? -17.721 31.892 8.286 1.00 24.56 772 TRP A N 1
ATOM 6041 C CA . TRP A 1 772 ? -16.374 31.464 7.849 1.00 24.56 772 TRP A CA 1
ATOM 6042 C C . TRP A 1 772 ? -15.523 32.609 7.228 1.0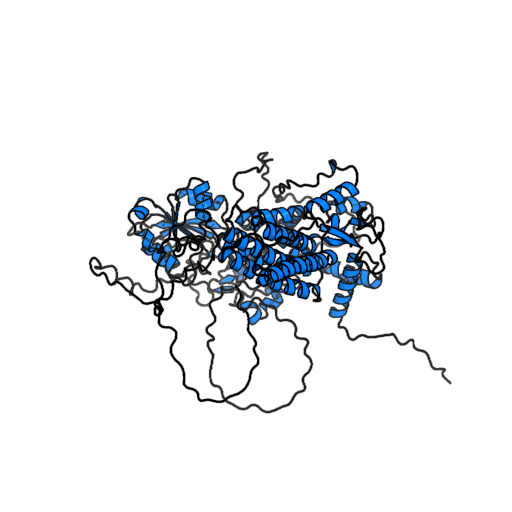0 24.56 772 TRP A C 1
ATOM 6044 O O . TRP A 1 772 ? -14.957 32.493 6.143 1.00 24.56 772 TRP A O 1
ATOM 6054 N N . LYS A 1 773 ? -15.446 33.792 7.845 1.00 27.55 773 LYS A N 1
ATOM 6055 C CA . LYS A 1 773 ? -14.654 34.918 7.310 1.00 27.55 773 LYS A CA 1
ATOM 6056 C C . LYS A 1 773 ? -14.089 35.827 8.397 1.00 27.55 773 LYS A C 1
ATOM 6058 O O . LYS A 1 773 ? -14.537 36.960 8.511 1.00 27.55 773 LYS A O 1
ATOM 6063 N N . THR A 1 774 ? -13.038 35.386 9.081 1.00 26.16 774 THR A N 1
ATOM 6064 C CA . THR A 1 774 ? -12.042 36.309 9.657 1.00 26.16 774 THR A CA 1
ATOM 6065 C C . THR A 1 774 ? -10.778 35.551 10.042 1.00 26.16 774 THR A C 1
ATOM 6067 O O . THR A 1 774 ? -10.631 35.098 11.165 1.00 26.16 774 THR A O 1
ATOM 6070 N N . LEU A 1 775 ? -9.861 35.411 9.085 1.00 25.72 775 LEU A N 1
ATOM 6071 C CA . LEU A 1 775 ? -8.441 35.135 9.338 1.00 25.72 775 LEU A CA 1
ATOM 6072 C C . LEU A 1 775 ? -7.597 35.707 8.188 1.00 25.72 775 LEU A C 1
ATOM 6074 O O . LEU A 1 775 ? -6.729 35.048 7.642 1.00 25.72 775 LEU A O 1
ATOM 6078 N N . THR A 1 776 ? -7.887 36.944 7.772 1.00 27.56 776 THR A N 1
ATOM 6079 C CA . THR A 1 776 ? -6.972 37.752 6.949 1.00 27.56 776 THR A CA 1
ATOM 6080 C C . THR A 1 776 ? -7.330 39.227 7.092 1.00 27.56 776 THR A C 1
ATOM 6082 O O . THR A 1 776 ? -8.039 39.759 6.244 1.00 27.56 776 THR A O 1
ATOM 6085 N N . THR A 1 777 ? -6.851 39.886 8.138 1.00 27.61 777 THR A N 1
ATOM 6086 C CA . THR A 1 777 ? -6.481 41.309 8.104 1.00 27.61 777 THR A CA 1
ATOM 6087 C C . THR A 1 777 ? -5.787 41.634 9.413 1.00 27.61 777 THR A C 1
ATOM 6089 O O . THR A 1 777 ? -6.463 41.917 10.386 1.00 27.61 777 THR A O 1
ATOM 6092 N N . ASP A 1 778 ? -4.460 41.610 9.404 1.00 25.17 778 ASP A N 1
ATOM 6093 C CA . ASP A 1 778 ? -3.670 42.610 10.113 1.00 25.17 778 ASP A CA 1
ATOM 6094 C C . ASP A 1 778 ? -2.390 42.834 9.306 1.00 25.17 778 ASP A C 1
ATOM 6096 O O . ASP A 1 778 ? -1.566 41.940 9.115 1.00 25.17 778 ASP A O 1
ATOM 6100 N N . LYS A 1 779 ? -2.297 44.025 8.712 1.00 25.38 779 LYS A N 1
ATOM 6101 C CA . LYS A 1 779 ? -1.101 44.526 8.036 1.00 25.38 779 LYS A CA 1
ATOM 6102 C C . LYS A 1 779 ? -0.292 45.321 9.059 1.00 25.38 779 LYS A C 1
ATOM 6104 O O . LYS A 1 779 ? -0.848 46.275 9.601 1.00 25.38 779 LYS A O 1
ATOM 6109 N N . PRO A 1 780 ? 1.013 45.074 9.223 1.00 24.58 780 PRO A N 1
ATOM 6110 C CA . PRO A 1 780 ? 1.918 46.116 9.673 1.00 24.58 780 PRO A CA 1
ATOM 6111 C C . PRO A 1 780 ? 2.207 47.053 8.492 1.00 24.58 780 PRO A C 1
ATOM 6113 O O . PRO A 1 780 ? 2.458 46.609 7.369 1.00 24.58 780 PRO A O 1
ATOM 6116 N N . GLN A 1 781 ? 2.122 48.359 8.733 1.00 26.75 781 GLN A N 1
ATOM 6117 C CA . GLN A 1 781 ? 2.640 49.381 7.827 1.00 26.75 781 GLN A CA 1
ATOM 6118 C C . GLN A 1 781 ? 4.165 49.254 7.743 1.00 26.75 781 GLN A C 1
ATOM 6120 O O . GLN A 1 781 ? 4.822 49.290 8.776 1.00 26.75 781 GLN A O 1
ATOM 6125 N N . GLU A 1 782 ? 4.727 49.197 6.535 1.00 26.70 782 GLU A N 1
ATOM 6126 C CA . GLU A 1 782 ? 6.128 49.557 6.315 1.00 26.70 782 GLU A CA 1
ATOM 6127 C C . GLU A 1 782 ? 6.302 50.310 4.992 1.00 26.70 782 GLU A C 1
ATOM 6129 O O . GLU A 1 782 ? 5.620 50.071 3.991 1.00 26.70 782 GLU A O 1
ATOM 6134 N N . GLU A 1 783 ? 7.172 51.310 5.066 1.00 25.05 783 GLU A N 1
ATOM 6135 C CA . GLU A 1 783 ? 7.407 52.359 4.091 1.00 25.05 783 GLU A CA 1
ATOM 6136 C C . GLU A 1 783 ? 8.110 51.865 2.818 1.00 25.05 783 GLU A C 1
ATOM 6138 O O . GLU A 1 783 ? 8.864 50.896 2.790 1.00 25.05 783 GLU A O 1
ATOM 6143 N N . LYS A 1 784 ? 7.868 52.610 1.737 1.00 28.17 784 LYS A N 1
ATOM 6144 C CA . LYS A 1 784 ? 8.453 52.448 0.404 1.00 28.17 784 LYS A CA 1
ATOM 6145 C C . LYS A 1 784 ? 9.986 52.377 0.430 1.00 28.17 784 LYS A C 1
ATOM 6147 O O . LYS A 1 784 ? 10.612 53.392 0.724 1.00 28.17 784 LYS A O 1
ATOM 6152 N N . LYS A 1 785 ? 10.568 51.304 -0.121 1.00 23.92 785 LYS A N 1
ATOM 6153 C CA . LYS A 1 785 ? 11.767 51.381 -0.980 1.00 23.92 785 LYS A CA 1
ATOM 6154 C C . LYS A 1 785 ? 11.685 50.382 -2.139 1.00 23.92 785 LYS A C 1
ATOM 6156 O O . LYS A 1 785 ? 11.328 49.223 -1.982 1.00 23.92 785 LYS A O 1
ATOM 6161 N N . THR A 1 786 ? 11.958 50.915 -3.320 1.00 27.53 786 THR A N 1
ATOM 6162 C CA . THR A 1 786 ? 12.050 50.292 -4.643 1.00 27.53 786 THR A CA 1
ATOM 6163 C C . THR A 1 786 ? 13.283 49.394 -4.771 1.00 27.53 786 THR A C 1
ATOM 6165 O O . THR A 1 786 ? 14.338 49.850 -4.351 1.00 27.53 786 THR A O 1
ATOM 6168 N N . GLU A 1 787 ? 13.174 48.210 -5.401 1.00 23.72 787 GLU A N 1
ATOM 6169 C CA . GLU A 1 787 ? 14.087 47.712 -6.464 1.00 23.72 787 GLU A CA 1
ATOM 6170 C C . GLU A 1 787 ? 13.791 46.258 -6.938 1.00 23.72 787 GLU A C 1
ATOM 6172 O O . GLU A 1 787 ? 13.704 45.313 -6.165 1.00 23.72 787 GLU A O 1
ATOM 6177 N N . THR A 1 788 ? 13.590 46.148 -8.259 1.00 23.83 788 THR A N 1
ATOM 6178 C CA . THR A 1 788 ? 13.877 45.079 -9.250 1.00 23.83 788 THR A CA 1
ATOM 6179 C C . THR A 1 788 ? 13.886 43.566 -8.919 1.00 23.83 788 THR A C 1
ATOM 6181 O O . THR A 1 788 ? 14.815 43.025 -8.333 1.00 23.83 788 THR A O 1
ATOM 6184 N N . SER A 1 789 ? 12.890 42.886 -9.508 1.00 25.38 789 SER A N 1
ATOM 6185 C CA . SER A 1 789 ? 12.856 41.576 -10.207 1.00 25.38 789 SER A CA 1
ATOM 6186 C C . SER A 1 789 ? 13.946 40.499 -10.002 1.00 25.38 789 SER A C 1
ATOM 6188 O O . SER A 1 789 ? 15.042 40.597 -10.548 1.00 25.38 789 SER A O 1
ATOM 6190 N N . SER A 1 790 ? 13.538 39.341 -9.466 1.00 23.25 790 SER A N 1
ATOM 6191 C CA . SER A 1 790 ? 13.798 38.006 -10.051 1.00 23.25 790 SER A CA 1
ATOM 6192 C C . SER A 1 790 ? 12.827 36.978 -9.444 1.00 23.25 790 SER A C 1
ATOM 6194 O O . SER A 1 790 ? 12.701 36.862 -8.229 1.00 23.25 790 SER A O 1
ATOM 6196 N N . GLY A 1 791 ? 12.051 36.294 -10.290 1.00 22.88 791 GLY A N 1
ATOM 6197 C CA . GLY A 1 791 ? 11.006 35.360 -9.864 1.00 22.88 791 GLY A CA 1
ATOM 6198 C C . GLY A 1 791 ? 11.561 33.963 -9.584 1.00 22.88 791 GLY A C 1
ATOM 6199 O O . GLY A 1 791 ? 12.148 33.337 -10.464 1.00 22.88 791 GLY A O 1
ATOM 6200 N N . HIS A 1 792 ? 11.344 33.462 -8.371 1.00 20.80 792 HIS A N 1
ATOM 6201 C CA . HIS A 1 792 ? 11.377 32.041 -8.026 1.00 20.80 792 HIS A CA 1
ATOM 6202 C C . HIS A 1 792 ? 9.989 31.675 -7.503 1.00 20.80 792 HIS A C 1
ATOM 6204 O O . HIS A 1 792 ? 9.516 32.265 -6.535 1.00 20.80 792 HIS A O 1
ATOM 6210 N N . THR A 1 793 ? 9.322 30.731 -8.161 1.00 24.22 793 THR A N 1
ATOM 6211 C CA . THR A 1 793 ? 8.029 30.188 -7.731 1.00 24.22 793 THR A CA 1
ATOM 6212 C C . THR A 1 793 ? 8.247 28.745 -7.292 1.00 24.22 793 THR A C 1
ATOM 6214 O O . THR A 1 793 ? 8.607 27.889 -8.096 1.00 24.22 793 THR A O 1
ATOM 6217 N N . PHE A 1 794 ? 8.081 28.511 -5.990 1.00 22.38 794 PHE A N 1
ATOM 6218 C CA . PHE A 1 794 ? 8.061 27.197 -5.357 1.00 22.38 794 PHE A CA 1
ATOM 6219 C C . PHE A 1 794 ? 6.699 26.536 -5.599 1.00 22.38 794 PHE A C 1
ATOM 6221 O O . PHE A 1 794 ? 5.658 27.148 -5.354 1.00 22.38 794 PHE A O 1
ATOM 6228 N N . GLY A 1 795 ? 6.733 25.301 -6.101 1.00 22.33 795 GLY A N 1
ATOM 6229 C CA . GLY A 1 795 ? 5.566 24.446 -6.284 1.00 22.33 795 GLY A CA 1
ATOM 6230 C C . GLY A 1 795 ? 5.055 23.902 -4.952 1.00 22.33 795 GLY A C 1
ATOM 6231 O O . GLY A 1 795 ? 5.841 23.531 -4.081 1.00 22.33 795 GLY A O 1
ATOM 6232 N N . PHE A 1 796 ? 3.733 23.864 -4.818 1.00 22.39 796 PHE A N 1
ATOM 6233 C CA . PHE A 1 796 ? 3.035 23.112 -3.784 1.00 22.39 796 PHE A CA 1
ATOM 6234 C C . PHE A 1 796 ? 2.656 21.740 -4.345 1.00 22.39 796 PHE A C 1
ATOM 6236 O O . PHE A 1 796 ? 2.148 21.655 -5.462 1.00 22.39 796 PHE A O 1
ATOM 6243 N N . GLN A 1 797 ? 2.943 20.705 -3.554 1.00 22.91 797 GLN A N 1
ATOM 6244 C CA . GLN A 1 797 ? 2.500 19.323 -3.734 1.00 22.91 797 GLN A CA 1
ATOM 6245 C C . GLN A 1 797 ? 0.966 19.256 -3.748 1.00 22.91 797 GLN A C 1
ATOM 6247 O O . GLN A 1 797 ? 0.318 19.873 -2.896 1.00 22.91 797 GLN A O 1
ATOM 6252 N N . PHE A 1 798 ? 0.432 18.527 -4.730 1.00 30.14 798 PHE A N 1
ATOM 6253 C CA . PHE A 1 798 ? -0.955 18.077 -4.822 1.00 30.14 798 PHE A CA 1
ATOM 6254 C C . PHE A 1 798 ? -1.062 16.617 -4.421 1.00 30.14 798 PHE A C 1
ATOM 6256 O O . PHE A 1 798 ? -0.090 15.879 -4.704 1.00 30.14 798 PHE A O 1
#

InterPro domains:
  IPR029063 S-adenosyl-L-methionine-dependent methyltransferase superfamily [G3DSA:3.40.50.150] (473-651)
  IPR029063 S-adenosyl-L-methionine-dependent methyltransferase superfamily [SSF53335] (463-561)